Protein AF-A0AB34JVK7-F1 (afdb_monomer_lite)

Secondary structure (DSSP, 8-state):
------------------------------------------------SHHHHHHHHHHHHHHHHHHHHHHHHHHHHHHHHHHHHHH--PPTTPPPS----GGGEEEEEPPTT-S-GGGGTSTTTTEEEEESS-SS-HHHHHHHHHHHHHHHHTT-----TTTTTS--EEEEGGG-HHHHHHHHHHIIIIIHHHHHHHHSPPTT---S----TTTEEEEEEEEEEEEGGGS-----SB--SSSEEEEEE-S-GGGEEEEEEEEGGGTEEE---TT-EEEEETTS-EEEEEEEEEEEEEEEEEEEETT---HHHHHHHHHHHHHHTT-HHHHHHHHHHHHHH-TT-HHHHHHHHHHHHHTT-HHHHHHHHHHHHHH-TT-HHHHHHHHHHHHHTT-HHHHHHHHHHHHHH-SSTTSHHHHHHHHHHHHHHHHHHHHHHTT--HHHHHHHHHHHHHHHHHHHHHHHH-TT-HHHHHHHHHHHHHSPPPGGGHHHHHHHHHHHHHHHHHHHTSTTS-S------TT------SEEEEEEE-TTSEESSSTTTSEEHHHHHHHHHHTT-SEEEEEE-TTS-HHHH----TTS-TTSTT----HHHHHHHHHHHHHHH--SEEEEEEETHHHHHHHHHHHHHT-SEEEEES------HHHHHHTTPPPPTTHHHHHHHHHHHHHHT-----HHHHHHH--S--EEEEEEEETT-HHHHHHHHHHHHHHHHHHHHHHHHHHHHHHT--------------EEEEEEEETT--TTHHHHHHHHSHHHHHHHHHH--SS--------S-S-S----GGG----

Radius of gyration: 33.95 Å; chains: 1; bounding box: 90×94×90 Å

Foldseek 3Di:
DDDDDDDDDDDDDDDDDDDDDDDDDDDDDDDDDDDDDDDDDDDDDDDPDPVVVVVVVVVVLVVLLVVLVVVLLVVLLVLQVVLCVLQNFDDPPDDAPDADAPVQWDKDFFDPLQLFPLCVQFDSQRIKIKGPDFLDDLVLLVVLVVQLVVCVVVVAADPPPQCVVFPWGKHWLSVRVVSSNVNSVCLRRGVLNVRCNGGADDPPDPDDHGRHSRQKGWSTKMKIKAALLQLRFKTFWDFDPAFKKKKAWSAAPVQFADWAKAFQSVRDGDDDGHNMMMMHTRSTTIMTIGTNHGMTIIMMTGMHGSRDRQSLSSLLVQLVVCVVVVVLVSSLSSLSSSCVVPVLGLSSLLSNLVSCVVVVVLVSSLVSLVSSCVSPVLALSSLQSNLVSCVVVVNLVSSLVSLVSSLVSGPDCPDPSNLSSLQSNLVSLLVVLVVVVVVDDDVVVVVSLVSLLSSLLSLLLNCQVVVPPPVSVVSNVSSCVSPNDDPVSVVVSLVSNLVSNLSVCSNNRQVLPDDDDDDPPPPDQQDAEAEEEEFEEELQQFFFDHVVQGHHPVNVVVLLVLLVGPYYHYHYDNSRPCLFQNDFDSPDDSPDLPRRGGNVNSLVVVLVVCVRRNYPFYEYEGAACRLQSQLLSCLVSQGAEYEYQLYQQDLQPVVCVVVVADDDPCNVVSVVVCVCCVVSVGDRDGLLRSQLPRWDHAYEYEYEFEPVPVRSVVSLVSNQVSQVVNVVVVVVVVVVVVVVPDDDDDDDPPDGHGYHYDYDYHYPDHSRVCSVCVVVVVNSVVSSVSRDDPDDDDDPPDPDDDDPDDPDPPPDPDD

InterPro domains:
  IPR006620 Prolyl 4-hydroxylase, alpha subunit [SM00702] (126-304)
  IPR011990 Tetratricopeptide-like helical domain superfamily [G3DSA:1.25.40.10] (304-495)
  IPR011990 Tetratricopeptide-like helical domain superfamily [SSF48452] (311-436)
  IPR019734 Tetratricopeptide repeat [SM00028] (312-345)
  IPR019734 Tetratricopeptide repeat [SM00028] (346-379)
  IPR019734 Tetratricopeptide repeat [SM00028] (380-413)
  IPR029058 Alpha/Beta hydrolase fold [G3DSA:3.40.50.1820] (550-773)
  IPR029058 Alpha/Beta hydrolase fold [SSF53474] (578-681)

Sequence (815 aa):
MNRCCLAMQFLGLRMLFLSPLTQASFLPGLDRGLALTRTTPSSVGSTRPAHAVASAAVESIAHSVTQQKQVNEEMHTREVARGWERFGRVRPGMSSRRSFADGDFESQAATRGCAGPDEAVLRDGHRIHASLAPVISAAECAAVVAEARVAMESGKTSTFTYTAASRISEVHVSQLPRARRWLSERLGDTFWPLLESRFGEREGSSGGKVVNSSELAVYDALIIKYDASRGGTRQPTHRDAALISMNIALNSADEYSDGGTYFQPMAKVLTLDQGHCLCHASGMRHAGYPITSGERWVLVIFALAQGAVQHARRCGERGVESRQKGELAAAKAAFLAGIASSPTDHELHHGLASVLTMEGDFPKARASLRTACSLYPYCPKPHNGLGALLLESSRPRAALRAYERAIALSVDPDDDDGWDAAVNSALCALMLAERDASRNAGPARTRWQQQMAQARARIWLALVSVPSDRRLHALLARTQAVSPLEPTELPEIRKVIKEAVVRQRLRLGSAMVRSWDASIDRGSSPKAGGTLVIAFAGADAALGAQVKNGVPSHEFVRACRKAGVERAIFVRDVMRSWYLRGIGRPDVPADVSDAGGSFEEMVELLRAEVRRARPDRLVTIGSSMGGYAAVRAGIALGADHVVAFAPQVVIDPRAREALQLPEMPFTPFLEGLQAFGEIEQFELLGLLDVVRTASGYNTVVEVHVGSKDVSDVREAMLLQEAVQELVVAREDQESLAVHCGQRSDVQTVTRQGGVTCSVVVHDERDHNLVVDMRDSGELHDLLCRVASSRHGTSDAKDADSLPDKFLGFHDCPDF

pLDDT: mean 73.85, std 22.38, range [18.73, 98.69]

Organism: Prymnesium parvum (NCBI:txid97485)

Structure (mmCIF, N/CA/C/O backbone):
data_AF-A0AB34JVK7-F1
#
_entry.id   AF-A0AB34JVK7-F1
#
loop_
_atom_site.group_PDB
_atom_site.id
_atom_site.type_symbol
_atom_site.label_atom_id
_atom_site.label_alt_id
_atom_site.label_comp_id
_atom_site.label_asym_id
_atom_site.label_entity_id
_atom_site.label_seq_id
_atom_site.pdbx_PDB_ins_code
_atom_site.Cartn_x
_atom_site.Cartn_y
_atom_site.Cartn_z
_atom_site.occupancy
_atom_site.B_iso_or_equiv
_atom_site.auth_seq_id
_atom_site.auth_comp_id
_atom_site.auth_asym_id
_atom_site.auth_atom_id
_atom_site.pdbx_PDB_model_num
ATOM 1 N N . MET A 1 1 ? 4.930 35.888 29.725 1.00 26.28 1 MET A N 1
ATOM 2 C CA . MET A 1 1 ? 4.705 37.227 30.313 1.00 26.28 1 MET A CA 1
ATOM 3 C C . MET A 1 1 ? 4.697 38.278 29.207 1.00 26.28 1 MET A C 1
ATOM 5 O O . MET A 1 1 ? 5.665 38.362 28.474 1.00 26.28 1 MET A O 1
ATOM 9 N N . ASN A 1 2 ? 3.577 39.001 29.101 1.00 22.25 2 ASN A N 1
ATOM 10 C CA . ASN A 1 2 ? 3.349 40.362 28.583 1.00 22.25 2 ASN A CA 1
ATOM 11 C C . ASN A 1 2 ? 3.942 40.865 27.243 1.00 22.25 2 ASN A C 1
ATOM 13 O O . ASN A 1 2 ? 5.115 41.184 27.140 1.00 22.25 2 ASN A O 1
ATOM 17 N N . ARG A 1 3 ? 3.010 41.059 26.288 1.00 23.64 3 ARG A N 1
ATOM 18 C CA . ARG A 1 3 ? 2.652 42.300 25.549 1.00 23.64 3 ARG A CA 1
ATOM 19 C C . ARG A 1 3 ? 3.752 43.310 25.164 1.00 23.64 3 ARG A C 1
ATOM 21 O O . ARG A 1 3 ? 4.353 43.903 26.045 1.00 23.64 3 ARG A O 1
ATOM 28 N N . CYS A 1 4 ? 3.781 43.654 23.868 1.00 22.75 4 CYS A N 1
ATOM 29 C CA . CYS A 1 4 ? 3.793 45.023 23.292 1.00 22.75 4 CYS A CA 1
ATOM 30 C C . CYS A 1 4 ? 3.565 44.895 21.761 1.00 22.75 4 CYS A C 1
ATOM 32 O O . CYS A 1 4 ? 4.393 44.307 21.080 1.00 22.75 4 CYS A O 1
ATOM 34 N N . CYS A 1 5 ? 2.361 45.089 21.205 1.00 23.69 5 CYS A N 1
ATOM 35 C CA . CYS A 1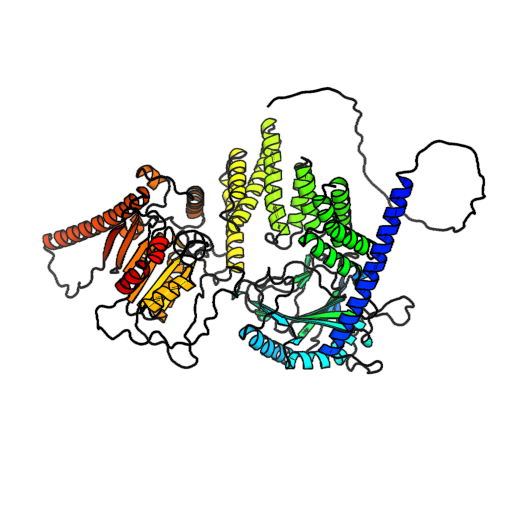 5 ? 1.648 46.335 20.845 1.00 23.69 5 CYS A CA 1
ATOM 36 C C . CYS A 1 5 ? 2.237 47.156 19.668 1.00 23.69 5 CYS A C 1
ATOM 38 O O . CYS A 1 5 ? 3.264 47.799 19.817 1.00 23.69 5 CYS A O 1
ATOM 40 N N . LEU A 1 6 ? 1.468 47.158 18.561 1.00 23.38 6 LEU A N 1
ATOM 41 C CA . LEU A 1 6 ? 1.053 48.270 17.671 1.00 23.38 6 LEU A CA 1
ATOM 42 C C . LEU A 1 6 ? 2.064 49.308 17.126 1.00 23.38 6 LEU A C 1
ATOM 44 O O . LEU A 1 6 ? 2.609 50.088 17.893 1.00 23.38 6 LEU A O 1
ATOM 48 N N . ALA A 1 7 ? 2.059 49.491 15.791 1.00 20.80 7 ALA A N 1
ATOM 49 C CA . ALA A 1 7 ? 1.825 50.777 15.086 1.00 20.80 7 ALA A CA 1
ATOM 50 C C . ALA A 1 7 ? 1.705 50.545 13.553 1.00 20.80 7 ALA A C 1
ATOM 52 O O . ALA A 1 7 ? 2.587 49.928 12.972 1.00 20.80 7 ALA A O 1
ATOM 53 N N . MET A 1 8 ? 0.527 50.809 12.951 1.00 21.88 8 MET A N 1
ATOM 54 C CA . MET A 1 8 ? 0.223 51.848 11.924 1.00 21.88 8 MET A CA 1
ATOM 55 C C . MET A 1 8 ? 0.967 51.745 10.569 1.00 21.88 8 MET A C 1
ATOM 57 O O . MET A 1 8 ? 2.147 51.458 10.546 1.00 21.88 8 MET A O 1
ATOM 61 N N . GLN A 1 9 ? 0.430 52.055 9.382 1.00 22.97 9 GLN A N 1
ATOM 62 C CA . GLN A 1 9 ? -0.888 52.411 8.830 1.00 22.97 9 GLN A CA 1
ATOM 63 C C . GLN A 1 9 ? -0.731 52.409 7.278 1.00 22.97 9 GLN A C 1
ATOM 65 O O . GLN A 1 9 ? 0.356 52.648 6.767 1.00 22.97 9 GLN A O 1
ATOM 70 N N . PHE A 1 10 ? -1.832 52.130 6.570 1.00 20.92 10 PHE A N 1
ATOM 71 C CA . PHE A 1 10 ? -2.264 52.556 5.220 1.00 20.92 10 PHE A CA 1
ATOM 72 C C . PHE A 1 10 ? -1.277 53.059 4.139 1.00 20.92 10 PHE A C 1
ATOM 74 O O . PHE A 1 10 ? -0.663 54.104 4.289 1.00 20.92 10 PHE A O 1
ATOM 81 N N . LEU A 1 11 ? -1.395 52.478 2.934 1.00 21.31 11 LEU A N 1
ATOM 82 C CA . LEU A 1 11 ? -1.846 53.200 1.727 1.00 21.31 11 LEU A CA 1
ATOM 83 C C . LEU A 1 11 ? -2.419 52.197 0.702 1.00 21.31 11 LEU A C 1
ATOM 85 O O . LEU A 1 11 ? -1.789 51.191 0.385 1.00 21.31 11 LEU A O 1
ATOM 89 N N . GLY A 1 12 ? -3.643 52.439 0.228 1.00 20.45 12 GLY A N 1
ATOM 90 C CA . GLY A 1 12 ? -4.310 51.612 -0.782 1.00 20.45 12 GLY A CA 1
ATOM 91 C C . GLY A 1 12 ? -4.032 52.070 -2.212 1.00 20.45 12 GLY A C 1
ATOM 92 O O . GLY A 1 12 ? -3.603 53.197 -2.417 1.00 20.45 12 GLY A O 1
ATOM 93 N N . LEU A 1 13 ? -4.366 51.227 -3.193 1.00 21.22 13 LEU A N 1
ATOM 94 C CA . LEU A 1 13 ? -5.111 51.642 -4.383 1.00 21.22 13 LEU A CA 1
ATOM 95 C C . LEU A 1 13 ? -5.689 50.428 -5.139 1.00 21.22 13 LEU A C 1
ATOM 97 O O . LEU A 1 13 ? -5.320 49.281 -4.914 1.00 21.22 13 LEU A O 1
ATOM 101 N N . ARG A 1 14 ? -6.685 50.752 -5.963 1.00 21.50 14 ARG A N 1
ATOM 102 C CA . ARG A 1 14 ? -7.808 49.975 -6.502 1.00 21.50 14 ARG A CA 1
ATOM 103 C C . ARG A 1 14 ? -7.499 48.857 -7.512 1.00 21.50 14 ARG A C 1
ATOM 105 O O . ARG A 1 14 ? -6.500 48.867 -8.216 1.00 21.50 14 ARG A O 1
ATOM 112 N N . MET A 1 15 ? -8.501 47.974 -7.596 1.00 20.69 15 MET A N 1
ATOM 113 C CA . MET A 1 15 ? -8.848 47.009 -8.649 1.00 20.69 15 MET A CA 1
ATOM 114 C C . MET A 1 15 ? -8.643 47.500 -10.091 1.00 20.69 15 MET A C 1
ATOM 116 O O . MET A 1 15 ? -8.883 48.673 -10.356 1.00 20.69 15 MET A O 1
ATOM 120 N N . LEU A 1 16 ? -8.439 46.552 -11.018 1.00 20.22 16 LEU A N 1
ATOM 121 C CA . LEU A 1 16 ? -9.275 46.381 -12.220 1.00 20.22 16 LEU A CA 1
ATOM 122 C C . LEU A 1 16 ? -9.134 44.952 -12.789 1.00 20.22 16 LEU A C 1
ATOM 124 O O . LEU A 1 16 ? -8.040 44.401 -12.875 1.00 20.22 16 LEU A O 1
ATOM 128 N N . PHE A 1 17 ? -10.280 44.355 -13.123 1.00 20.62 17 PHE A N 1
ATOM 129 C CA . PHE A 1 17 ? -10.451 43.101 -13.865 1.00 20.62 17 PHE A CA 1
ATOM 130 C C . PHE A 1 17 ? -10.111 43.294 -15.352 1.00 20.62 17 PHE A C 1
ATOM 132 O O . PHE A 1 17 ? -10.395 44.367 -15.874 1.00 20.62 17 PHE A O 1
ATOM 139 N N . LEU A 1 18 ? -9.624 42.240 -16.028 1.00 20.22 18 LEU A N 1
ATOM 140 C CA . LEU A 1 18 ? -10.077 41.770 -17.356 1.00 20.22 18 LEU A CA 1
ATOM 141 C C . LEU A 1 18 ? -9.295 40.506 -17.795 1.00 20.22 18 LEU A C 1
ATOM 143 O O . LEU A 1 18 ? -8.083 40.409 -17.639 1.00 20.22 18 LEU A O 1
ATOM 147 N N . SER A 1 19 ? -10.026 39.541 -18.347 1.00 18.73 19 SER A N 1
ATOM 148 C CA . SER A 1 19 ? -9.593 38.366 -19.132 1.00 18.73 19 SER A CA 1
ATOM 149 C C . SER A 1 19 ? -10.043 38.559 -20.600 1.00 18.73 19 SER A C 1
ATOM 151 O O . SER A 1 19 ? -10.837 39.474 -20.816 1.00 18.73 19 SER A O 1
ATOM 153 N N . PRO A 1 20 ? -9.869 37.602 -21.541 1.00 43.62 20 PRO A N 1
ATOM 154 C CA . PRO A 1 20 ? -8.702 36.847 -22.045 1.00 43.62 20 PRO A CA 1
ATOM 155 C C . PRO A 1 20 ? -8.534 37.041 -23.598 1.00 43.62 20 PRO A C 1
ATOM 157 O O . PRO A 1 20 ? -9.161 37.943 -24.138 1.00 43.62 20 PRO A O 1
ATOM 160 N N . LEU A 1 21 ? -7.781 36.155 -24.301 1.00 21.20 21 LEU A N 1
ATOM 161 C CA . LEU A 1 21 ? -7.511 36.041 -25.778 1.00 21.20 21 LEU A CA 1
ATOM 162 C C . LEU A 1 21 ? -6.196 36.740 -26.229 1.00 21.20 21 LEU A C 1
ATOM 164 O O . LEU A 1 21 ? -5.878 37.796 -25.707 1.00 21.20 21 LEU A O 1
ATOM 168 N N . THR A 1 22 ? -5.322 36.253 -27.129 1.00 23.25 22 THR A N 1
ATOM 169 C CA . THR A 1 22 ? -5.383 35.261 -28.231 1.00 23.25 22 THR A CA 1
ATOM 170 C C . THR A 1 22 ? -3.950 34.853 -28.673 1.00 23.25 22 THR A C 1
ATOM 172 O O . THR A 1 22 ? -2.970 35.461 -28.257 1.00 23.25 22 THR A O 1
ATOM 175 N N . GLN A 1 23 ? -3.858 33.818 -29.516 1.00 22.56 23 GLN A N 1
ATOM 176 C CA . GLN A 1 23 ? -2.679 33.160 -30.118 1.00 22.56 23 GLN A CA 1
ATOM 177 C C . GLN A 1 23 ? -1.817 34.023 -31.080 1.00 22.56 23 GLN A C 1
ATOM 179 O O . GLN A 1 23 ? -2.354 34.929 -31.708 1.00 22.56 23 GLN A O 1
ATOM 184 N N . ALA A 1 24 ? -0.542 33.619 -31.284 1.00 23.55 24 ALA A N 1
ATOM 185 C CA . ALA A 1 24 ? 0.126 33.313 -32.581 1.00 23.55 24 ALA A CA 1
ATOM 186 C C . ALA A 1 24 ? 1.600 33.803 -32.736 1.00 23.55 24 ALA A C 1
ATOM 188 O O . ALA A 1 24 ? 1.883 34.991 -32.681 1.00 23.55 24 ALA A O 1
ATOM 189 N N . SER A 1 25 ? 2.495 32.825 -32.962 1.00 22.22 25 SER A N 1
ATOM 190 C CA . SER A 1 25 ? 3.603 32.707 -33.948 1.00 22.22 25 SER A CA 1
ATOM 191 C C . SER A 1 25 ? 4.521 33.895 -34.325 1.00 22.22 25 SER A C 1
ATOM 193 O O . SER A 1 25 ? 4.029 34.894 -34.823 1.00 22.22 25 SER A O 1
ATOM 195 N N . PHE A 1 26 ? 5.858 33.708 -34.253 1.00 21.27 26 PHE A N 1
ATOM 196 C CA . PHE A 1 26 ? 6.851 33.738 -35.372 1.00 21.27 26 PHE A CA 1
ATOM 197 C C . PHE A 1 26 ? 8.331 33.767 -34.864 1.00 21.27 26 PHE A C 1
ATOM 199 O O . PHE A 1 26 ? 8.669 34.493 -33.936 1.00 21.27 26 PHE A O 1
ATOM 206 N N . LEU A 1 27 ? 9.198 32.948 -35.485 1.00 22.86 27 LEU A N 1
ATOM 207 C CA . LEU A 1 27 ? 10.691 32.876 -35.443 1.00 22.86 27 LEU A CA 1
ATOM 208 C C . LEU A 1 27 ? 11.325 33.908 -36.434 1.00 22.86 27 LEU A C 1
ATOM 210 O O . LEU A 1 27 ? 10.525 34.535 -37.132 1.00 22.86 27 LEU A O 1
ATOM 214 N N . PRO A 1 28 ? 12.667 34.018 -36.702 1.00 35.97 28 PRO A N 1
ATOM 215 C CA . PRO A 1 28 ? 13.917 33.564 -36.026 1.00 35.97 28 PRO A CA 1
ATOM 216 C C . PRO A 1 28 ? 15.108 34.595 -36.004 1.00 35.97 28 PRO A C 1
ATOM 218 O O . PRO A 1 28 ? 15.106 35.586 -36.723 1.00 35.97 28 PRO A O 1
ATOM 221 N N . GLY A 1 29 ? 16.202 34.252 -35.291 1.00 22.52 29 GLY A N 1
ATOM 222 C CA . GLY A 1 29 ? 17.605 34.411 -35.758 1.00 22.52 29 GLY A CA 1
ATOM 223 C C . GLY A 1 29 ? 18.422 35.661 -35.370 1.00 22.52 29 GLY A C 1
ATOM 224 O O . GLY A 1 29 ? 18.070 36.763 -35.765 1.00 22.52 29 GLY A O 1
ATOM 225 N N . LEU A 1 30 ? 19.572 35.470 -34.693 1.00 25.11 30 LEU A N 1
ATOM 226 C CA . LEU A 1 30 ? 20.925 35.886 -35.141 1.00 25.11 30 LEU A CA 1
ATOM 227 C C . LEU A 1 30 ? 21.993 35.746 -34.037 1.00 25.11 30 LEU A C 1
ATOM 229 O O . LEU A 1 30 ? 21.945 36.403 -33.000 1.00 25.11 30 LEU A O 1
ATOM 233 N N . ASP A 1 31 ? 22.999 34.926 -34.343 1.00 25.77 31 ASP A N 1
ATOM 234 C CA . ASP A 1 31 ? 24.363 34.989 -33.814 1.00 25.77 31 ASP A CA 1
ATOM 235 C C . ASP A 1 31 ? 25.004 36.364 -34.060 1.00 25.77 31 ASP A C 1
ATOM 237 O O . ASP A 1 31 ? 24.905 36.899 -35.168 1.00 25.77 31 ASP A O 1
ATOM 241 N N . ARG A 1 32 ? 25.778 36.861 -33.085 1.00 27.30 32 ARG A N 1
ATOM 242 C CA . ARG A 1 32 ? 27.206 37.224 -33.237 1.00 27.30 32 ARG A CA 1
ATOM 243 C C . ARG A 1 32 ? 27.742 37.900 -31.977 1.00 27.30 32 ARG A C 1
ATOM 245 O O . ARG A 1 32 ? 27.144 38.822 -31.430 1.00 27.30 32 ARG A O 1
ATOM 252 N N . GLY A 1 33 ? 28.910 37.427 -31.549 1.00 28.38 33 GLY A N 1
ATOM 253 C CA . GLY A 1 33 ? 29.659 37.968 -30.425 1.00 28.38 33 GLY A CA 1
ATOM 254 C C . GLY A 1 33 ? 30.224 39.362 -30.675 1.00 28.38 33 GLY A C 1
ATOM 255 O O . GLY A 1 33 ? 30.432 39.781 -31.813 1.00 28.38 33 GLY A O 1
ATOM 256 N N . LEU A 1 34 ? 30.534 40.047 -29.577 1.00 25.75 34 LEU A N 1
ATOM 257 C CA . LEU A 1 34 ? 31.360 41.244 -29.569 1.00 25.75 34 LEU A CA 1
ATOM 258 C C . LEU A 1 34 ? 32.301 41.200 -28.365 1.00 25.75 34 LEU A C 1
ATOM 260 O O . LEU A 1 34 ? 31.892 41.047 -27.215 1.00 25.75 34 LEU A O 1
ATOM 264 N N . ALA A 1 35 ? 33.584 41.287 -28.700 1.00 25.38 35 ALA A N 1
ATOM 265 C CA . ALA A 1 35 ? 34.720 41.330 -27.807 1.00 25.38 35 ALA A CA 1
ATOM 266 C C . ALA A 1 35 ? 34.675 42.575 -26.907 1.00 25.38 35 ALA A C 1
ATOM 268 O O . ALA A 1 35 ? 34.489 43.695 -27.380 1.00 25.38 35 ALA A O 1
ATOM 269 N N . LEU A 1 36 ? 34.897 42.370 -25.608 1.00 26.56 36 LEU A N 1
ATOM 270 C CA . LEU A 1 36 ? 35.075 43.438 -24.630 1.00 26.56 36 LEU A CA 1
ATOM 271 C C . LEU A 1 36 ? 36.510 43.970 -24.702 1.00 26.56 36 LEU A C 1
ATOM 273 O O . LEU A 1 36 ? 37.472 43.280 -24.361 1.00 26.56 36 LEU A O 1
ATOM 277 N N . THR A 1 37 ? 36.645 45.218 -25.138 1.00 26.02 37 THR A N 1
ATOM 278 C CA . THR A 1 37 ? 37.883 45.994 -25.069 1.00 26.02 37 THR A CA 1
ATOM 279 C C . THR A 1 37 ? 38.216 46.375 -23.627 1.00 26.02 37 THR A C 1
ATOM 281 O O . THR A 1 37 ? 37.371 46.861 -22.878 1.00 26.02 37 THR A O 1
ATOM 284 N N . ARG A 1 38 ? 39.488 46.166 -23.266 1.00 30.97 38 ARG A N 1
ATOM 285 C CA . ARG A 1 38 ? 40.137 46.571 -22.012 1.00 30.97 38 ARG A CA 1
ATOM 286 C C . ARG A 1 38 ? 40.083 48.086 -21.797 1.00 30.97 38 ARG A C 1
ATOM 288 O O . ARG A 1 38 ? 40.629 48.830 -22.605 1.00 30.97 38 ARG A O 1
ATOM 295 N N . THR A 1 39 ? 39.616 48.498 -20.622 1.00 25.22 39 THR A N 1
ATOM 296 C CA . THR A 1 39 ? 40.005 49.762 -19.978 1.00 25.22 39 THR A CA 1
ATOM 297 C C . THR A 1 39 ? 40.128 49.561 -18.467 1.00 25.22 39 THR A C 1
ATOM 299 O O . THR A 1 39 ? 39.211 49.057 -17.825 1.00 25.22 39 THR A O 1
ATOM 302 N N . THR A 1 40 ? 41.259 49.978 -17.902 1.00 26.98 40 THR A N 1
ATOM 303 C CA . THR A 1 40 ? 41.560 50.128 -16.462 1.00 26.98 40 THR A CA 1
ATOM 304 C C . THR A 1 40 ? 42.559 51.288 -16.313 1.00 26.98 40 THR A C 1
ATOM 306 O O . THR A 1 40 ? 43.300 51.498 -17.277 1.00 26.98 40 THR A O 1
ATOM 309 N N . PRO A 1 41 ? 42.775 51.900 -15.125 1.00 53.59 41 PRO A N 1
ATOM 310 C CA . PRO A 1 41 ? 41.914 51.997 -13.930 1.00 53.59 41 PRO A CA 1
ATOM 311 C C . PRO A 1 41 ? 41.950 53.369 -13.194 1.00 53.59 41 PRO A C 1
ATOM 313 O O . PRO A 1 41 ? 42.916 54.117 -13.284 1.00 53.59 41 PRO A O 1
ATOM 316 N N . SER A 1 42 ? 40.953 53.612 -12.335 1.00 25.81 42 SER A N 1
ATOM 317 C CA . SER A 1 42 ? 41.022 54.324 -11.032 1.00 25.81 42 SER A CA 1
ATOM 318 C C . SER A 1 42 ? 39.606 54.305 -10.416 1.00 25.81 42 SER A C 1
ATOM 320 O O . SER A 1 42 ? 38.637 54.252 -11.160 1.00 25.81 42 SER A O 1
ATOM 322 N N . SER A 1 43 ? 39.304 54.314 -9.118 1.00 31.11 43 SER A N 1
ATOM 323 C CA . SER A 1 43 ? 39.983 54.011 -7.858 1.00 31.11 43 SER A CA 1
ATOM 324 C C . SER A 1 43 ? 38.869 53.860 -6.797 1.00 31.11 43 SER A C 1
ATOM 326 O O . SER A 1 43 ? 38.038 54.751 -6.681 1.00 31.11 43 SER A O 1
ATOM 328 N N . VAL A 1 44 ? 38.903 52.753 -6.041 1.00 33.69 44 VAL A N 1
ATOM 329 C CA . VAL A 1 44 ? 38.398 52.523 -4.661 1.00 33.69 44 VAL A CA 1
ATOM 330 C C . VAL A 1 44 ? 36.891 52.668 -4.356 1.00 33.69 44 VAL A C 1
ATOM 332 O O . VAL A 1 44 ? 36.317 53.746 -4.423 1.00 33.69 44 VAL A O 1
ATOM 335 N N . GLY A 1 45 ? 36.287 51.574 -3.858 1.00 27.75 45 GLY A N 1
ATOM 336 C CA . GLY A 1 45 ? 34.956 51.592 -3.230 1.00 27.75 45 GLY A CA 1
ATOM 337 C C . GLY A 1 45 ? 34.312 50.221 -2.959 1.00 27.75 45 GLY A C 1
ATOM 338 O O . GLY A 1 45 ? 33.199 49.975 -3.398 1.00 27.75 45 GLY A O 1
ATOM 339 N N . SER A 1 46 ? 35.033 49.310 -2.295 1.00 40.94 46 SER A N 1
ATOM 340 C CA . SER A 1 46 ? 34.537 48.170 -1.488 1.00 40.94 46 SER A CA 1
ATOM 341 C C . SER A 1 46 ? 33.068 47.698 -1.668 1.00 40.94 46 SER A C 1
ATOM 343 O O . SER A 1 46 ? 32.190 48.074 -0.895 1.00 40.94 46 SER A O 1
ATOM 345 N N . THR A 1 47 ? 32.830 46.741 -2.575 1.00 38.59 47 THR A N 1
ATOM 346 C CA . THR A 1 47 ? 31.701 45.778 -2.521 1.00 38.59 47 THR A CA 1
ATOM 347 C C . THR A 1 47 ? 32.135 44.413 -3.090 1.00 38.59 47 THR A C 1
ATOM 349 O O . THR A 1 47 ? 31.727 43.990 -4.167 1.00 38.59 47 THR A O 1
ATOM 352 N N . ARG A 1 48 ? 33.030 43.695 -2.394 1.00 47.94 48 ARG A N 1
ATOM 353 C CA . ARG A 1 48 ? 33.476 42.337 -2.789 1.00 47.94 48 ARG A CA 1
ATOM 354 C C . ARG A 1 48 ? 33.475 41.307 -1.641 1.00 47.94 48 ARG A C 1
ATOM 356 O O . ARG A 1 48 ? 34.528 40.787 -1.294 1.00 47.94 48 ARG A O 1
ATOM 363 N N . PRO A 1 49 ? 32.299 40.959 -1.087 1.00 40.31 49 PRO A N 1
ATOM 364 C CA . PRO A 1 49 ? 32.125 39.603 -0.541 1.00 40.31 49 PRO A CA 1
ATOM 365 C C . PRO A 1 49 ? 31.105 38.771 -1.335 1.00 40.31 49 PRO A C 1
ATOM 367 O O . PRO A 1 49 ? 31.340 37.599 -1.603 1.00 40.31 49 PRO A O 1
ATOM 370 N N . ALA A 1 50 ? 29.997 39.370 -1.786 1.00 37.47 50 ALA A N 1
ATOM 371 C CA . ALA A 1 50 ? 28.863 38.618 -2.335 1.00 37.47 50 ALA A CA 1
ATOM 372 C C . ALA A 1 50 ? 29.143 37.958 -3.701 1.00 37.47 50 ALA A C 1
ATOM 374 O O . ALA A 1 50 ? 28.751 36.815 -3.922 1.00 37.47 50 ALA A O 1
ATOM 375 N N . HIS A 1 51 ? 29.868 38.635 -4.601 1.00 41.59 51 HIS A N 1
ATOM 376 C CA . HIS A 1 51 ? 30.184 38.089 -5.930 1.00 41.59 51 HIS A CA 1
ATOM 377 C C . HIS A 1 51 ? 31.212 36.946 -5.898 1.00 41.59 51 HIS A C 1
ATOM 379 O O . HIS A 1 51 ? 31.085 35.998 -6.667 1.00 41.59 51 HIS A O 1
ATOM 385 N N . ALA A 1 52 ? 32.203 37.004 -5.002 1.00 41.91 52 ALA A N 1
ATOM 386 C CA . ALA A 1 52 ? 33.205 35.944 -4.863 1.00 41.91 52 ALA A CA 1
ATOM 387 C C . ALA A 1 52 ? 32.606 34.676 -4.228 1.00 41.91 52 ALA A C 1
ATOM 389 O O . ALA A 1 52 ? 32.870 33.571 -4.696 1.00 41.91 52 ALA A O 1
ATOM 390 N N . VAL A 1 53 ? 31.734 34.836 -3.224 1.00 46.72 53 VAL A N 1
ATOM 391 C CA . VAL A 1 53 ? 31.019 33.717 -2.585 1.00 46.72 53 VAL A CA 1
ATOM 392 C C . VAL A 1 53 ? 30.031 33.058 -3.555 1.00 46.72 53 VAL A C 1
ATOM 394 O O . VAL A 1 53 ? 29.942 31.834 -3.594 1.00 46.72 53 VAL A O 1
ATOM 397 N N . ALA A 1 54 ? 29.339 33.842 -4.392 1.00 45.94 54 ALA A N 1
ATOM 398 C CA . ALA A 1 54 ? 28.462 33.303 -5.432 1.00 45.94 54 ALA A CA 1
ATOM 399 C C . ALA A 1 54 ? 29.236 32.514 -6.509 1.00 45.94 54 ALA A C 1
ATOM 401 O O . ALA A 1 54 ? 28.785 31.443 -6.904 1.00 45.94 54 ALA A O 1
ATOM 402 N N . SER A 1 55 ? 30.414 32.992 -6.938 1.00 52.72 55 SER A N 1
ATOM 403 C CA . SER A 1 55 ? 31.275 32.282 -7.903 1.00 52.72 55 SER A CA 1
ATOM 404 C C . SER A 1 55 ? 31.787 30.951 -7.345 1.00 52.72 55 SER A C 1
ATOM 406 O O . SER A 1 55 ? 31.659 29.918 -7.997 1.00 52.72 55 SER A O 1
ATOM 408 N N . ALA A 1 56 ? 32.279 30.948 -6.101 1.00 56.25 56 ALA A N 1
ATOM 409 C CA . ALA A 1 56 ? 32.777 29.740 -5.443 1.00 56.25 56 ALA A CA 1
ATOM 410 C C . ALA A 1 56 ? 31.667 28.699 -5.196 1.00 56.25 56 ALA A C 1
ATOM 412 O O . ALA A 1 56 ? 31.889 27.497 -5.343 1.00 56.25 56 ALA A O 1
ATOM 413 N N . ALA A 1 57 ? 30.449 29.144 -4.865 1.00 58.75 57 ALA A N 1
ATOM 414 C CA . ALA A 1 57 ? 29.297 28.256 -4.705 1.00 58.75 57 ALA A CA 1
ATOM 415 C C . ALA A 1 57 ? 28.871 27.606 -6.034 1.00 58.75 57 ALA A C 1
ATOM 417 O O . ALA A 1 57 ? 28.543 26.421 -6.062 1.00 58.75 57 ALA A O 1
ATOM 418 N N . VAL A 1 58 ? 28.907 28.355 -7.142 1.00 65.25 58 VAL A N 1
ATOM 419 C CA . VAL A 1 58 ? 28.603 27.830 -8.485 1.00 65.25 58 VAL A CA 1
ATOM 420 C C . VAL A 1 58 ? 29.655 26.810 -8.931 1.00 65.25 58 VAL A C 1
ATOM 422 O O . VAL A 1 58 ? 29.292 25.740 -9.419 1.00 65.25 58 VAL A O 1
ATOM 425 N N . GLU A 1 59 ? 30.940 27.090 -8.705 1.00 69.06 59 GLU A N 1
ATOM 426 C CA . GLU A 1 59 ? 32.037 26.158 -9.002 1.00 69.06 59 GLU A CA 1
ATOM 427 C C . GLU A 1 59 ? 31.947 24.874 -8.161 1.00 69.06 59 GLU A C 1
ATOM 429 O O . GLU A 1 59 ? 32.098 23.772 -8.691 1.00 69.06 59 GLU A O 1
ATOM 434 N N . SER A 1 60 ? 31.607 24.991 -6.874 1.00 72.38 60 SER A N 1
ATOM 435 C CA . SER A 1 60 ? 31.398 23.845 -5.981 1.00 72.38 60 SER A CA 1
ATOM 436 C C . SER A 1 60 ? 30.233 22.951 -6.432 1.00 72.38 60 SER A C 1
ATOM 438 O O . SER A 1 60 ? 30.363 21.723 -6.451 1.00 72.38 60 SER A O 1
ATOM 440 N N . ILE A 1 61 ? 29.116 23.543 -6.873 1.00 69.44 61 ILE A N 1
ATOM 441 C CA . ILE A 1 61 ? 27.968 22.796 -7.411 1.00 69.44 61 ILE A CA 1
ATOM 442 C C . ILE A 1 61 ? 28.341 22.100 -8.725 1.00 69.44 61 ILE A C 1
ATOM 444 O O . ILE A 1 61 ? 28.042 20.919 -8.889 1.00 69.44 61 ILE A O 1
ATOM 448 N N . ALA A 1 62 ? 29.023 22.789 -9.646 1.00 75.56 62 ALA A N 1
ATOM 449 C CA . ALA A 1 62 ? 29.463 22.205 -10.915 1.00 75.56 62 ALA A CA 1
ATOM 450 C C . ALA A 1 62 ? 30.424 21.021 -10.709 1.00 75.56 62 ALA A C 1
ATOM 452 O O . ALA A 1 62 ? 30.309 19.992 -11.386 1.00 75.56 62 ALA A O 1
ATOM 453 N N . HIS A 1 63 ? 31.325 21.130 -9.729 1.00 78.56 63 HIS A N 1
ATOM 454 C CA . HIS A 1 63 ? 32.213 20.040 -9.341 1.00 78.56 63 HIS A CA 1
ATOM 455 C C . HIS A 1 63 ? 31.426 18.849 -8.771 1.00 78.56 63 HIS A C 1
ATOM 457 O O . HIS A 1 63 ? 31.615 17.718 -9.218 1.00 78.56 63 HIS A O 1
ATOM 463 N N . SER A 1 64 ? 30.470 19.103 -7.868 1.00 78.31 64 SER A N 1
ATOM 464 C CA . SER A 1 64 ? 29.604 18.061 -7.297 1.00 78.31 64 SER A CA 1
ATOM 465 C C . SER A 1 64 ? 28.761 17.346 -8.360 1.00 78.31 64 SER A C 1
ATOM 467 O O . SER A 1 64 ? 28.653 16.121 -8.340 1.00 78.31 64 SER A O 1
ATOM 469 N N . VAL A 1 65 ? 28.205 18.082 -9.330 1.00 84.81 65 VAL A N 1
ATOM 470 C CA . VAL A 1 65 ? 27.443 17.508 -10.454 1.00 84.81 65 VAL A CA 1
ATOM 471 C C . VAL A 1 65 ? 28.324 16.568 -11.276 1.00 84.81 65 VAL A C 1
ATOM 473 O O . VAL A 1 65 ? 27.913 15.450 -11.586 1.00 84.81 65 VAL A O 1
ATOM 476 N N . THR A 1 66 ? 29.539 17.004 -11.610 1.00 87.38 66 THR A N 1
ATOM 477 C CA . THR A 1 66 ? 30.491 16.214 -12.404 1.00 87.38 66 THR A CA 1
ATOM 478 C C . THR A 1 66 ? 30.888 14.931 -11.675 1.00 87.38 66 THR A C 1
ATOM 480 O O . THR A 1 66 ? 30.774 13.843 -12.239 1.00 87.38 66 THR A O 1
ATOM 483 N N . GLN A 1 67 ? 31.247 15.035 -10.394 1.00 88.19 67 GLN A N 1
ATOM 484 C CA . GLN A 1 67 ? 31.584 13.885 -9.553 1.00 88.19 67 GLN A CA 1
ATOM 485 C C . GLN A 1 67 ? 30.420 12.887 -9.465 1.00 88.19 67 GLN A C 1
ATOM 487 O O . GLN A 1 67 ? 30.596 11.681 -9.630 1.00 88.19 67 GLN A O 1
ATOM 492 N N . GLN A 1 68 ? 29.202 13.383 -9.246 1.00 87.94 68 GLN A N 1
ATOM 493 C CA . GLN A 1 68 ? 28.015 12.540 -9.159 1.00 87.94 68 GLN A CA 1
ATOM 494 C C . GLN A 1 68 ? 27.686 11.824 -10.468 1.00 87.94 68 GLN A C 1
ATOM 496 O O . GLN A 1 68 ? 27.192 10.696 -10.412 1.00 87.94 68 GLN A O 1
ATOM 501 N N . LYS A 1 69 ? 27.949 12.449 -11.623 1.00 90.00 69 LYS A N 1
ATOM 502 C CA . LYS A 1 69 ? 27.790 11.805 -12.931 1.00 90.00 69 LYS A CA 1
ATOM 503 C C . LYS A 1 69 ? 28.774 10.657 -13.117 1.00 90.00 69 LYS A C 1
ATOM 505 O O . LYS A 1 69 ? 28.325 9.568 -13.458 1.00 90.00 69 LYS A O 1
ATOM 510 N N . GLN A 1 70 ? 30.046 10.866 -12.788 1.00 91.81 70 GLN A N 1
ATOM 511 C CA . GLN A 1 70 ? 31.065 9.818 -12.862 1.00 91.81 70 GLN A CA 1
ATOM 512 C C . GLN A 1 70 ? 30.700 8.609 -11.985 1.00 91.81 70 GLN A C 1
ATOM 514 O O . GLN A 1 70 ? 30.703 7.472 -12.451 1.00 91.81 70 GLN A O 1
ATOM 519 N N . VAL A 1 71 ? 30.279 8.847 -10.737 1.00 92.31 71 VAL A N 1
ATOM 520 C CA . VAL A 1 71 ? 29.822 7.768 -9.840 1.00 92.31 71 VAL A CA 1
ATOM 521 C C . VAL A 1 71 ? 28.633 7.003 -10.439 1.00 92.31 71 VAL A C 1
ATOM 523 O O . VAL A 1 71 ? 28.571 5.777 -10.345 1.00 92.31 71 VAL A O 1
ATOM 526 N N . ASN A 1 72 ? 27.693 7.708 -11.076 1.00 93.62 72 ASN A N 1
ATOM 527 C CA . ASN A 1 72 ? 26.537 7.080 -11.715 1.00 93.62 72 ASN A CA 1
ATOM 528 C C . ASN A 1 72 ? 26.939 6.225 -12.927 1.00 93.62 72 ASN A C 1
ATOM 530 O O . ASN A 1 72 ? 26.367 5.155 -13.111 1.00 93.62 72 ASN A O 1
ATOM 534 N N . GLU A 1 73 ? 27.906 6.667 -13.733 1.00 94.19 73 GLU A N 1
ATOM 535 C CA . GLU A 1 73 ? 28.436 5.918 -14.884 1.00 94.19 73 GLU A CA 1
ATOM 536 C C . GLU A 1 73 ? 29.143 4.629 -14.452 1.00 94.19 73 GLU A C 1
ATOM 538 O O . GLU A 1 73 ? 28.896 3.556 -15.011 1.00 94.19 73 GLU A O 1
ATOM 543 N N . GLU A 1 74 ? 29.974 4.700 -13.410 1.00 94.75 74 GLU A N 1
ATOM 544 C CA . GLU A 1 74 ? 30.661 3.531 -12.855 1.00 94.75 74 GLU A CA 1
ATOM 545 C C . GLU A 1 74 ? 29.683 2.518 -12.248 1.00 94.75 74 GLU A C 1
ATOM 547 O O . GLU A 1 74 ? 29.861 1.305 -12.395 1.00 94.75 74 GLU A O 1
ATOM 552 N N . MET A 1 75 ? 28.652 3.001 -11.548 1.00 93.06 75 MET A N 1
ATOM 553 C CA . MET A 1 75 ? 27.591 2.160 -10.994 1.00 93.06 75 MET A CA 1
ATOM 554 C C . MET A 1 75 ? 26.782 1.498 -12.112 1.00 93.06 75 MET A C 1
ATOM 556 O O . MET A 1 75 ? 26.612 0.282 -12.102 1.00 93.06 75 MET A O 1
ATOM 560 N N . HIS A 1 76 ? 26.363 2.276 -13.112 1.00 94.44 76 HIS A N 1
ATOM 561 C CA . HIS A 1 76 ? 25.611 1.782 -14.261 1.00 94.44 76 HIS A CA 1
ATOM 562 C C . HIS A 1 76 ? 26.379 0.698 -15.024 1.00 94.44 76 HIS A C 1
ATOM 564 O O . HIS A 1 76 ? 25.832 -0.361 -15.323 1.00 94.44 76 HIS A O 1
ATOM 570 N N . THR A 1 77 ? 27.675 0.912 -15.262 1.00 95.56 77 THR A N 1
ATOM 571 C CA . THR A 1 77 ? 28.541 -0.074 -15.923 1.00 95.56 77 THR A CA 1
ATOM 572 C C . THR A 1 77 ? 28.570 -1.401 -15.157 1.00 95.56 77 THR A C 1
ATOM 574 O O . THR A 1 77 ? 28.473 -2.472 -15.757 1.00 95.56 77 THR A O 1
ATOM 577 N N . ARG A 1 78 ? 28.647 -1.347 -13.819 1.00 96.12 78 ARG A N 1
ATOM 578 C CA . ARG A 1 78 ? 28.608 -2.540 -12.957 1.00 96.12 78 ARG A CA 1
ATOM 579 C C . ARG A 1 78 ? 27.248 -3.239 -12.983 1.00 96.12 78 ARG A C 1
ATOM 581 O O . ARG A 1 78 ? 27.206 -4.467 -12.991 1.00 96.12 78 ARG A O 1
ATOM 588 N N . GLU A 1 79 ? 26.152 -2.487 -12.992 1.00 95.19 79 GLU A N 1
ATOM 589 C CA . GLU A 1 79 ? 24.788 -3.028 -13.064 1.00 95.19 79 GLU A CA 1
ATOM 590 C C . GLU A 1 79 ? 24.532 -3.743 -14.394 1.00 95.19 79 GLU A C 1
ATOM 592 O O . GLU A 1 79 ? 24.052 -4.875 -14.394 1.00 95.19 79 GLU A O 1
ATOM 597 N N . VAL A 1 80 ? 24.930 -3.133 -15.514 1.00 95.50 80 VAL A N 1
ATOM 598 C CA . VAL A 1 80 ? 24.833 -3.734 -16.853 1.00 95.50 80 VAL A CA 1
ATOM 599 C C . VAL A 1 80 ? 25.653 -5.024 -16.931 1.00 95.50 80 VAL A C 1
ATOM 601 O O . VAL A 1 80 ? 25.131 -6.063 -17.337 1.00 95.50 80 VAL A O 1
ATOM 604 N N . ALA A 1 81 ? 26.910 -4.995 -16.472 1.00 96.38 81 ALA A N 1
ATOM 605 C CA . ALA A 1 81 ? 27.770 -6.178 -16.452 1.00 96.38 81 ALA A CA 1
ATOM 606 C C . ALA A 1 81 ? 27.173 -7.315 -15.604 1.00 96.38 81 ALA A C 1
ATOM 608 O O . ALA A 1 81 ? 27.153 -8.468 -16.036 1.00 96.38 81 ALA A O 1
ATOM 609 N N . ARG A 1 82 ? 26.621 -6.987 -14.430 1.00 96.25 82 ARG A N 1
ATOM 610 C CA . ARG A 1 82 ? 25.943 -7.946 -13.546 1.00 96.25 82 ARG A CA 1
ATOM 611 C C . ARG A 1 82 ? 24.683 -8.530 -14.186 1.00 96.25 82 ARG A C 1
ATOM 613 O O . ARG A 1 82 ? 24.419 -9.720 -14.026 1.00 96.25 82 ARG A O 1
ATOM 620 N N . GLY A 1 83 ? 23.908 -7.718 -14.903 1.00 95.88 83 GLY A N 1
ATOM 621 C CA . GLY A 1 83 ? 22.743 -8.182 -15.656 1.00 95.88 83 GLY A CA 1
ATOM 622 C C . GLY A 1 83 ? 23.126 -9.232 -16.698 1.00 95.88 83 GLY A C 1
ATOM 623 O O . GLY A 1 83 ? 22.530 -10.310 -16.745 1.00 95.88 83 GLY A O 1
ATOM 624 N N . TRP A 1 84 ? 24.185 -8.967 -17.466 1.00 95.81 84 TRP A N 1
ATOM 625 C CA . TRP A 1 84 ? 24.727 -9.915 -18.444 1.00 95.81 84 TRP A CA 1
ATOM 626 C C . TRP A 1 84 ? 25.307 -11.182 -17.820 1.00 95.81 84 TRP A C 1
ATOM 628 O O . TRP A 1 84 ? 25.128 -12.264 -18.371 1.00 95.81 84 TRP A O 1
ATOM 638 N N . GLU A 1 85 ? 25.976 -11.082 -16.675 1.00 95.44 85 GLU A N 1
ATOM 639 C CA . GLU A 1 85 ? 26.472 -12.253 -15.947 1.00 95.44 85 GLU A CA 1
ATOM 640 C C . GLU A 1 85 ? 25.316 -13.147 -15.465 1.00 95.44 85 GLU A C 1
ATOM 642 O O . GLU A 1 85 ? 25.356 -14.370 -15.604 1.00 95.44 85 GLU A O 1
ATOM 647 N N . ARG A 1 86 ? 24.251 -12.540 -14.926 1.00 94.88 86 ARG A N 1
ATOM 648 C CA . ARG A 1 86 ? 23.116 -13.265 -14.335 1.00 94.88 86 ARG A CA 1
ATOM 649 C C . ARG A 1 86 ? 22.177 -13.881 -15.366 1.00 94.88 86 ARG A C 1
ATOM 651 O O . ARG A 1 86 ? 21.688 -14.991 -15.135 1.00 94.88 86 ARG A O 1
ATOM 658 N N . PHE A 1 87 ? 21.902 -13.170 -16.456 1.00 95.12 87 PHE A N 1
ATOM 659 C CA 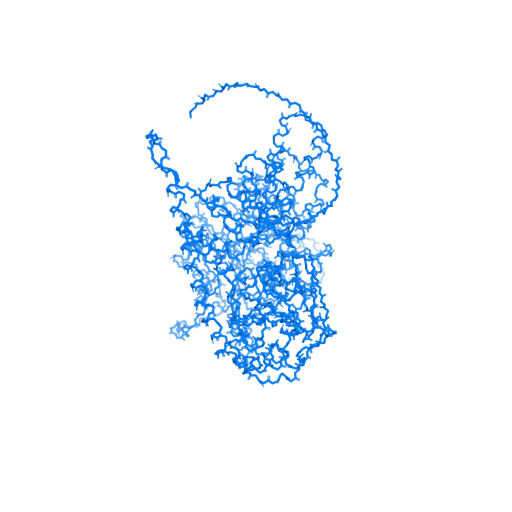. PHE A 1 87 ? 20.858 -13.523 -17.425 1.00 95.12 87 PHE A CA 1
ATOM 660 C C . PHE A 1 87 ? 21.379 -13.715 -18.852 1.00 95.12 87 PHE A C 1
ATOM 662 O O . PHE A 1 87 ? 20.600 -14.013 -19.752 1.00 95.12 87 PHE A O 1
ATOM 669 N N . GLY A 1 88 ? 22.688 -13.607 -19.071 1.00 91.31 88 GLY A N 1
ATOM 670 C CA . GLY A 1 88 ? 23.301 -13.732 -20.389 1.00 91.31 88 GLY A CA 1
ATOM 671 C C . GLY A 1 88 ? 23.295 -12.425 -21.185 1.00 91.31 88 GLY A C 1
ATOM 672 O O . GLY A 1 88 ? 22.530 -11.496 -20.926 1.00 91.31 88 GLY A O 1
ATOM 673 N N . ARG A 1 89 ? 24.183 -12.362 -22.182 1.00 89.06 89 ARG A N 1
ATOM 674 C CA . ARG A 1 89 ? 24.305 -11.248 -23.130 1.00 89.06 89 ARG A CA 1
ATOM 675 C C . ARG A 1 89 ? 24.003 -11.735 -24.540 1.00 89.06 89 ARG A C 1
ATOM 677 O O . ARG A 1 89 ? 24.569 -12.737 -24.977 1.00 89.06 89 ARG A O 1
ATOM 684 N N . VAL A 1 90 ? 23.181 -10.988 -25.272 1.00 78.25 90 VAL A N 1
ATOM 685 C CA . VAL A 1 90 ? 22.962 -11.228 -26.704 1.00 78.25 90 VAL A CA 1
ATOM 686 C C . VAL A 1 90 ? 24.206 -10.796 -27.475 1.00 78.25 90 VAL A C 1
ATOM 688 O O . VAL A 1 90 ? 24.690 -9.674 -27.318 1.00 78.25 90 VAL A O 1
ATOM 691 N N . ARG A 1 91 ? 24.765 -11.701 -28.286 1.00 71.56 91 ARG A N 1
ATOM 692 C CA . ARG A 1 91 ? 25.947 -11.393 -29.098 1.00 71.56 91 ARG A CA 1
ATOM 693 C C . ARG A 1 91 ? 25.553 -10.510 -30.290 1.00 71.56 91 ARG A C 1
ATOM 695 O O . ARG A 1 91 ? 24.553 -10.815 -30.941 1.00 71.56 91 ARG A O 1
ATOM 702 N N . PRO A 1 92 ? 26.346 -9.475 -30.624 1.00 62.81 92 PRO A N 1
ATOM 703 C CA . PRO A 1 92 ? 26.149 -8.708 -31.851 1.00 62.81 92 PRO A CA 1
ATOM 704 C C . PRO A 1 92 ? 26.125 -9.637 -33.076 1.00 62.81 92 PRO A C 1
ATOM 706 O O . PRO A 1 92 ? 26.994 -10.499 -33.206 1.00 62.81 92 PRO A O 1
ATOM 709 N N . GLY A 1 93 ? 25.133 -9.479 -33.956 1.00 54.41 93 GLY A N 1
ATOM 710 C CA . GLY A 1 93 ? 25.025 -10.236 -35.211 1.00 54.41 93 GLY A CA 1
ATOM 711 C C . GLY A 1 93 ? 24.247 -11.559 -35.155 1.00 54.41 93 GLY A C 1
ATOM 712 O O . GLY A 1 93 ? 24.101 -12.201 -36.192 1.00 54.41 93 GLY A O 1
ATOM 713 N N . MET A 1 94 ? 23.705 -11.975 -34.002 1.00 58.94 94 MET A N 1
ATOM 714 C CA . MET A 1 94 ? 22.653 -13.004 -33.994 1.00 58.94 94 MET A CA 1
ATOM 715 C C . MET A 1 94 ? 21.342 -12.377 -34.480 1.00 58.94 94 MET A C 1
ATOM 717 O O . MET A 1 94 ? 20.846 -11.441 -33.857 1.00 58.94 94 MET A O 1
ATOM 721 N N . SER A 1 95 ? 20.775 -12.874 -35.585 1.00 53.19 95 SER A N 1
ATOM 722 C CA . SER A 1 95 ? 19.436 -12.455 -36.014 1.00 53.19 95 SER A CA 1
ATOM 723 C C . SER A 1 95 ? 18.406 -12.947 -35.001 1.00 53.19 95 SER A C 1
ATOM 725 O O . SER A 1 95 ? 18.403 -14.140 -34.673 1.00 53.19 95 SER A O 1
ATOM 727 N N . SER A 1 96 ? 17.512 -12.071 -34.537 1.00 61.25 96 SER A N 1
ATOM 728 C CA . SER A 1 96 ? 16.381 -12.527 -33.732 1.00 61.25 96 SER A CA 1
ATOM 729 C C . SER A 1 96 ? 15.541 -13.516 -34.540 1.00 61.25 96 SER A C 1
ATOM 731 O O . SER A 1 96 ? 15.362 -13.374 -35.750 1.00 61.25 96 SER A O 1
ATOM 733 N N . ARG A 1 97 ? 15.013 -14.544 -33.874 1.00 64.38 97 ARG A N 1
ATOM 734 C CA . ARG A 1 97 ? 14.070 -15.478 -34.511 1.00 64.38 97 ARG A CA 1
ATOM 735 C C . ARG A 1 97 ? 12.677 -14.872 -34.698 1.00 64.38 97 ARG A C 1
ATOM 737 O O . ARG A 1 97 ? 11.887 -15.411 -35.465 1.00 64.38 97 ARG A O 1
ATOM 744 N N . ARG A 1 98 ? 12.372 -13.782 -33.985 1.00 80.50 98 ARG A N 1
ATOM 745 C CA . ARG A 1 98 ? 11.067 -13.115 -33.970 1.00 80.50 98 ARG A CA 1
ATOM 746 C C . ARG A 1 98 ? 11.238 -11.623 -34.251 1.00 80.50 98 ARG A C 1
ATOM 748 O O . ARG A 1 98 ? 12.041 -10.957 -33.596 1.00 80.50 98 ARG A O 1
ATOM 755 N N . SER A 1 99 ? 10.482 -11.119 -35.219 1.00 84.38 99 SER A N 1
ATOM 756 C CA . SER A 1 99 ? 10.352 -9.694 -35.531 1.00 84.38 99 SER A CA 1
ATOM 757 C C . SER A 1 99 ? 9.006 -9.175 -35.036 1.00 84.38 99 SER A C 1
ATOM 759 O O . SER A 1 99 ? 8.036 -9.930 -35.002 1.00 84.38 99 SER A O 1
ATOM 761 N N . PHE A 1 100 ? 8.950 -7.891 -34.696 1.00 90.12 100 PHE A N 1
ATOM 762 C CA . PHE A 1 100 ? 7.753 -7.224 -34.195 1.00 90.12 100 PHE A CA 1
ATOM 763 C C . PHE A 1 100 ? 7.482 -5.960 -35.013 1.00 90.12 100 PHE A C 1
ATOM 765 O O . PHE A 1 100 ? 8.392 -5.160 -35.237 1.00 90.12 100 PHE A O 1
ATOM 772 N N . ALA A 1 101 ? 6.240 -5.788 -35.454 1.00 90.19 101 ALA A N 1
ATOM 773 C CA . ALA A 1 101 ? 5.763 -4.648 -36.223 1.00 90.19 101 ALA A CA 1
ATOM 774 C C . ALA A 1 101 ? 4.835 -3.747 -35.390 1.00 90.19 101 ALA A C 1
ATOM 776 O O . ALA A 1 101 ? 4.386 -4.088 -34.294 1.00 90.19 101 ALA A O 1
ATOM 777 N N . ASP A 1 102 ? 4.503 -2.566 -35.917 1.00 86.19 102 ASP A N 1
ATOM 778 C CA . ASP A 1 102 ? 3.564 -1.642 -35.263 1.00 86.19 102 ASP A CA 1
ATOM 779 C C . ASP A 1 102 ? 2.178 -2.267 -35.054 1.00 86.19 102 ASP A C 1
ATOM 781 O O . ASP A 1 102 ? 1.580 -2.072 -34.000 1.00 86.19 102 ASP A O 1
ATOM 785 N N . GLY A 1 103 ? 1.721 -3.090 -36.004 1.00 91.69 103 GLY A N 1
ATOM 786 C CA . GLY A 1 103 ? 0.437 -3.792 -35.937 1.00 91.69 103 GLY A CA 1
ATOM 787 C C . GLY A 1 103 ? 0.349 -4.911 -34.895 1.00 91.69 103 GLY A C 1
ATOM 788 O O . GLY A 1 103 ? -0.746 -5.404 -34.667 1.00 91.69 103 GLY A O 1
ATOM 789 N N . ASP A 1 104 ? 1.452 -5.293 -34.243 1.00 94.94 104 ASP A N 1
ATOM 790 C CA . ASP A 1 104 ? 1.450 -6.330 -33.199 1.00 94.94 104 ASP A CA 1
ATOM 791 C C . ASP A 1 104 ? 1.084 -5.776 -31.808 1.00 94.94 104 ASP A C 1
ATOM 793 O O . ASP A 1 104 ? 1.049 -6.527 -30.829 1.00 94.94 104 ASP A O 1
ATOM 797 N N . PHE A 1 105 ? 0.853 -4.459 -31.692 1.00 96.69 105 PHE A N 1
ATOM 798 C CA . PHE A 1 105 ? 0.671 -3.778 -30.411 1.00 96.69 105 PHE A CA 1
ATOM 799 C C . PHE A 1 105 ? -0.472 -2.771 -30.429 1.00 96.69 105 PHE A C 1
ATOM 801 O O . PHE A 1 105 ? -0.593 -1.942 -31.330 1.00 96.69 105 PHE A O 1
ATOM 808 N N . GLU A 1 106 ? -1.217 -2.731 -29.330 1.00 96.25 106 GLU A N 1
ATOM 809 C CA . GLU A 1 106 ? -2.036 -1.584 -28.977 1.00 96.25 106 GLU A CA 1
ATOM 810 C C . GLU A 1 106 ? -1.175 -0.576 -28.206 1.00 96.25 106 GLU A C 1
ATOM 812 O O . GLU A 1 106 ? -0.624 -0.877 -27.147 1.00 96.25 106 GLU A O 1
ATOM 817 N N . SER A 1 107 ? -1.030 0.635 -28.746 1.00 95.06 107 SER A N 1
ATOM 818 C CA . SER A 1 107 ? -0.147 1.655 -28.172 1.00 95.06 107 SER A CA 1
ATOM 819 C C . SER A 1 107 ? -0.927 2.882 -27.721 1.00 95.06 107 SER A C 1
ATOM 821 O O . SER A 1 107 ? -1.441 3.630 -28.555 1.00 95.06 107 SER A O 1
ATOM 823 N N . GLN A 1 108 ? -0.933 3.161 -26.422 1.00 94.69 108 GLN A N 1
ATOM 824 C CA . GLN A 1 108 ? -1.635 4.304 -25.834 1.00 94.69 108 GLN A CA 1
ATOM 825 C C . GLN A 1 108 ? -0.631 5.383 -25.413 1.00 94.69 108 GLN A C 1
ATOM 827 O O . GLN A 1 108 ? 0.430 5.078 -24.875 1.00 94.69 108 GLN A O 1
ATOM 832 N N . ALA A 1 109 ? -0.934 6.650 -25.695 1.00 92.25 109 ALA A N 1
ATOM 833 C CA . ALA A 1 109 ? -0.075 7.769 -25.318 1.00 92.25 109 ALA A CA 1
ATOM 834 C C . ALA A 1 109 ? -0.460 8.301 -23.932 1.00 92.25 109 ALA A C 1
ATOM 836 O O . ALA A 1 109 ? -1.615 8.662 -23.704 1.00 92.25 109 ALA A O 1
ATOM 837 N N . ALA A 1 110 ? 0.518 8.398 -23.036 1.00 89.75 110 ALA A N 1
ATOM 838 C CA . ALA A 1 110 ? 0.419 9.217 -21.839 1.00 89.75 110 ALA A CA 1
ATOM 839 C C . ALA A 1 110 ? 0.695 10.693 -22.180 1.00 89.75 110 ALA A C 1
ATOM 841 O O . ALA A 1 110 ? 1.233 11.029 -23.241 1.00 89.75 110 ALA A O 1
ATOM 842 N N . THR A 1 111 ? 0.344 11.594 -21.261 1.00 88.75 111 THR A N 1
ATOM 843 C CA . THR A 1 111 ? 0.691 13.016 -21.369 1.00 88.75 111 THR A CA 1
ATOM 844 C C . THR A 1 111 ? 2.209 13.176 -21.502 1.00 88.75 111 THR A C 1
ATOM 846 O O . THR A 1 111 ? 2.963 12.680 -20.667 1.00 88.75 111 THR A O 1
ATOM 849 N N . ARG A 1 112 ? 2.675 13.877 -22.543 1.00 88.44 112 ARG A N 1
ATOM 850 C CA . ARG A 1 112 ? 4.111 14.149 -22.739 1.00 88.44 112 ARG A CA 1
ATOM 851 C C . ARG A 1 112 ? 4.707 14.894 -21.541 1.00 88.44 112 ARG A C 1
ATOM 853 O O . ARG A 1 112 ? 4.051 15.746 -20.945 1.00 88.44 112 ARG A O 1
ATOM 860 N N . GLY A 1 113 ? 5.948 14.569 -21.203 1.00 86.56 113 GLY A N 1
ATOM 861 C CA . GLY A 1 113 ? 6.658 15.010 -20.003 1.00 86.56 113 GLY A CA 1
ATOM 862 C C . GLY A 1 113 ? 6.329 14.201 -18.742 1.00 86.56 113 GLY A C 1
ATOM 863 O O . GLY A 1 113 ? 6.934 14.435 -17.696 1.00 86.56 113 GLY A O 1
ATOM 864 N N . CYS A 1 114 ? 5.389 13.251 -18.807 1.00 88.19 114 CYS A N 1
ATOM 865 C CA . CYS A 1 114 ? 4.945 12.474 -17.648 1.00 88.19 114 CYS A CA 1
ATOM 866 C C . CYS A 1 114 ? 5.575 11.074 -17.556 1.00 88.19 114 CYS A C 1
ATOM 868 O O . CYS A 1 114 ? 5.271 10.347 -16.606 1.00 88.19 114 CYS A O 1
ATOM 870 N N . ALA A 1 115 ? 6.469 10.696 -18.476 1.00 87.69 115 ALA A N 1
ATOM 871 C CA . ALA A 1 115 ? 7.215 9.436 -18.396 1.00 87.69 115 ALA A CA 1
ATOM 872 C C . ALA A 1 115 ? 8.608 9.588 -17.750 1.00 87.69 115 ALA A C 1
ATOM 874 O O . ALA A 1 115 ? 9.459 8.708 -17.853 1.00 87.69 115 ALA A O 1
ATOM 875 N N . GLY A 1 116 ? 8.834 10.701 -17.042 1.00 86.62 116 GLY A N 1
ATOM 876 C CA . GLY A 1 116 ? 10.079 10.954 -16.322 1.00 86.62 116 GLY A CA 1
ATOM 877 C C . GLY A 1 116 ? 11.264 11.252 -17.251 1.00 86.62 116 GLY A C 1
ATOM 878 O O . GLY A 1 116 ? 11.067 11.566 -18.425 1.00 86.62 116 GLY A O 1
ATOM 879 N N . PRO A 1 117 ? 12.505 11.203 -16.734 1.00 85.25 117 PRO A N 1
ATOM 880 C CA . PRO A 1 117 ? 13.699 11.509 -17.525 1.00 85.25 117 PRO A CA 1
ATOM 881 C C . PRO A 1 117 ? 13.915 10.534 -18.693 1.00 85.25 117 PRO A C 1
ATOM 883 O O . PRO A 1 117 ? 14.542 10.906 -19.683 1.00 85.25 117 PRO A O 1
ATOM 886 N N . ASP A 1 118 ? 13.371 9.320 -18.600 1.00 85.06 118 ASP A N 1
ATOM 887 C CA . ASP A 1 118 ? 13.511 8.276 -19.620 1.00 85.06 118 ASP A CA 1
ATOM 888 C C . ASP A 1 118 ? 12.740 8.609 -20.907 1.00 85.06 118 ASP A C 1
ATOM 890 O O . ASP A 1 118 ? 13.103 8.139 -21.983 1.00 85.06 118 ASP A O 1
ATOM 894 N N . GLU A 1 119 ? 11.721 9.477 -20.830 1.00 88.19 119 GLU A N 1
ATOM 895 C CA . GLU A 1 119 ? 10.916 9.895 -21.984 1.00 88.19 119 GLU A CA 1
ATOM 896 C C . GLU A 1 119 ? 11.763 10.487 -23.114 1.00 88.19 119 GLU A C 1
ATOM 898 O O . GLU A 1 119 ? 11.494 10.242 -24.286 1.00 88.19 119 GLU A O 1
ATOM 903 N N . ALA A 1 120 ? 12.778 11.276 -22.755 1.00 84.94 120 ALA A N 1
ATOM 904 C CA . ALA A 1 120 ? 13.662 11.933 -23.712 1.00 84.94 120 ALA A CA 1
ATOM 905 C C . ALA A 1 120 ? 14.724 10.984 -24.292 1.00 84.94 120 ALA A C 1
ATOM 907 O O . ALA A 1 120 ? 15.356 11.322 -25.289 1.00 84.94 120 ALA A O 1
ATOM 908 N N . VAL A 1 121 ? 14.939 9.831 -23.653 1.00 85.31 121 VAL A N 1
ATOM 909 C CA . VAL A 1 121 ? 15.928 8.822 -24.058 1.00 85.31 121 VAL A CA 1
ATOM 910 C C . VAL A 1 121 ? 15.302 7.779 -24.982 1.00 85.31 121 VAL A C 1
ATOM 912 O O . VAL A 1 121 ? 15.972 7.249 -25.860 1.00 85.31 121 VAL A O 1
ATOM 915 N N . LEU A 1 122 ? 14.024 7.463 -24.782 1.00 89.62 122 LEU A N 1
ATOM 916 C CA . LEU A 1 122 ? 13.331 6.392 -25.490 1.00 89.62 122 LEU A CA 1
ATOM 917 C C . LEU A 1 122 ? 12.511 6.933 -26.661 1.00 89.62 122 LEU A C 1
ATOM 919 O O . LEU A 1 122 ? 11.760 7.903 -26.515 1.00 89.62 122 LEU A O 1
ATOM 923 N N . ARG A 1 123 ? 12.556 6.245 -27.811 1.00 87.69 123 ARG A N 1
ATOM 924 C CA . ARG A 1 123 ? 11.591 6.516 -28.883 1.00 87.69 123 ARG A CA 1
ATOM 925 C C . ARG A 1 123 ? 10.193 6.250 -28.350 1.00 87.69 123 ARG A C 1
ATOM 927 O O . ARG A 1 123 ? 9.938 5.194 -27.787 1.00 87.69 123 ARG A O 1
ATOM 934 N N . ASP A 1 124 ? 9.299 7.218 -28.530 1.00 85.94 124 ASP A N 1
ATOM 935 C CA . ASP A 1 124 ? 7.935 7.127 -28.017 1.00 85.94 124 ASP A CA 1
ATOM 936 C C . ASP A 1 124 ? 7.874 6.818 -26.509 1.00 85.94 124 ASP A C 1
ATOM 938 O O . ASP A 1 124 ? 6.906 6.234 -26.046 1.00 85.94 124 ASP A O 1
ATOM 942 N N . GLY A 1 125 ? 8.849 7.274 -25.707 1.00 89.88 125 GLY A N 1
ATOM 943 C CA . GLY A 1 125 ? 8.900 6.992 -24.262 1.00 89.88 125 GLY A CA 1
ATOM 944 C C . GLY A 1 125 ? 7.675 7.456 -23.457 1.00 89.88 125 GLY A C 1
ATOM 945 O O . GLY A 1 125 ? 7.434 6.981 -22.353 1.00 89.88 125 GLY A O 1
ATOM 946 N N . HIS A 1 126 ? 6.862 8.348 -24.028 1.00 92.25 126 HIS A N 1
ATOM 947 C CA . HIS A 1 126 ? 5.564 8.773 -23.494 1.00 92.25 126 HIS A CA 1
ATOM 948 C C . HIS A 1 126 ? 4.430 7.769 -23.764 1.00 92.25 126 HIS A C 1
ATOM 950 O O . HIS A 1 126 ? 3.295 8.011 -23.359 1.00 92.25 126 HIS A O 1
ATOM 956 N N . ARG A 1 127 ? 4.683 6.678 -24.488 1.00 94.81 127 ARG A N 1
ATOM 957 C CA . ARG A 1 127 ? 3.689 5.669 -24.857 1.00 94.81 127 ARG A CA 1
ATOM 958 C C . ARG A 1 127 ? 3.865 4.398 -24.039 1.00 94.81 127 ARG A C 1
ATOM 960 O O . ARG A 1 127 ? 4.954 4.053 -23.586 1.00 94.81 127 ARG A O 1
ATOM 967 N N . ILE A 1 128 ? 2.750 3.702 -23.886 1.00 96.88 128 ILE A N 1
ATOM 968 C CA . ILE A 1 128 ? 2.656 2.372 -23.303 1.00 96.88 128 ILE A CA 1
ATOM 969 C C . ILE A 1 128 ? 2.225 1.435 -24.424 1.00 96.88 128 ILE A C 1
ATOM 971 O O . ILE A 1 128 ? 1.296 1.757 -25.171 1.00 96.88 128 ILE A O 1
ATOM 975 N N . HIS A 1 129 ? 2.888 0.290 -24.542 1.00 97.25 129 HIS A N 1
ATOM 976 C CA . HIS A 1 129 ? 2.646 -0.670 -25.614 1.00 97.25 129 HIS A CA 1
ATOM 977 C C . HIS A 1 129 ? 2.200 -2.005 -25.019 1.00 97.25 129 HIS A C 1
ATOM 979 O O . HIS A 1 129 ? 2.956 -2.619 -24.269 1.00 97.25 129 HIS A O 1
ATOM 985 N N . ALA A 1 130 ? 0.991 -2.449 -25.356 1.00 97.94 130 ALA A N 1
ATOM 986 C CA . ALA A 1 130 ? 0.469 -3.770 -25.021 1.00 97.94 130 ALA A CA 1
ATOM 987 C C . ALA A 1 130 ? 0.518 -4.659 -26.267 1.00 97.94 130 ALA A C 1
ATOM 989 O O . ALA A 1 130 ? 0.106 -4.220 -27.339 1.00 97.94 130 ALA A O 1
ATOM 990 N N . SER A 1 131 ? 1.026 -5.884 -26.161 1.00 98.25 131 SER A N 1
ATOM 991 C CA . SER A 1 131 ? 0.984 -6.831 -27.276 1.00 98.25 131 SER A CA 1
ATOM 992 C C . SER A 1 131 ? -0.460 -7.252 -27.566 1.00 98.25 131 SER A C 1
ATOM 994 O O . SER A 1 131 ? -1.257 -7.398 -26.644 1.00 98.25 131 SER A O 1
ATOM 996 N N . LEU A 1 132 ? -0.796 -7.463 -28.840 1.00 97.31 132 LEU A N 1
ATOM 997 C CA . LEU A 1 132 ? -2.109 -7.972 -29.273 1.00 97.31 132 LEU A CA 1
ATOM 998 C C . LEU A 1 132 ? -2.178 -9.505 -29.319 1.00 97.31 132 LEU A C 1
ATOM 1000 O O . LEU A 1 132 ? -3.247 -10.077 -29.504 1.00 97.31 132 LEU A O 1
ATOM 1004 N N . ALA A 1 133 ? -1.026 -10.159 -29.185 1.00 96.81 133 ALA A N 1
ATOM 1005 C CA . ALA A 1 133 ? -0.885 -11.605 -29.119 1.00 96.81 133 ALA A CA 1
ATOM 1006 C C . ALA A 1 133 ? 0.037 -11.987 -27.948 1.00 96.81 133 ALA A C 1
ATOM 1008 O O . ALA A 1 133 ? 0.881 -11.171 -27.538 1.00 96.81 133 ALA A O 1
ATOM 1009 N N . PRO A 1 134 ? -0.062 -13.224 -27.426 1.00 97.75 134 PRO A N 1
ATOM 1010 C CA . PRO A 1 134 ? 0.824 -13.692 -26.374 1.00 97.75 134 PRO A CA 1
ATOM 1011 C C . PRO A 1 134 ? 2.277 -13.750 -26.869 1.00 97.75 134 PRO A C 1
ATOM 1013 O O . PRO A 1 134 ? 2.604 -14.296 -27.933 1.00 97.75 134 PRO A O 1
ATOM 1016 N N . VAL A 1 135 ? 3.182 -13.169 -26.082 1.00 97.12 135 VAL A N 1
ATOM 1017 C CA . VAL A 1 135 ? 4.625 -13.198 -26.356 1.00 97.12 135 VAL A CA 1
ATOM 1018 C C . VAL A 1 135 ? 5.271 -14.478 -25.832 1.00 97.12 135 VAL A C 1
ATOM 1020 O O . VAL A 1 135 ? 6.276 -14.910 -26.394 1.00 97.12 135 VAL A O 1
ATOM 1023 N N . ILE A 1 136 ? 4.658 -15.116 -24.834 1.00 97.31 136 ILE A N 1
ATOM 1024 C CA . ILE A 1 136 ? 5.026 -16.428 -24.288 1.00 97.31 136 ILE A CA 1
ATOM 1025 C C . ILE A 1 136 ? 3.778 -17.312 -24.181 1.00 97.31 136 ILE A C 1
ATOM 1027 O O . ILE A 1 136 ? 2.663 -16.808 -24.077 1.00 97.31 136 ILE A O 1
ATOM 1031 N N . SER A 1 137 ? 3.950 -18.630 -24.234 1.00 97.88 137 SER A N 1
ATOM 1032 C CA . SER A 1 137 ? 2.826 -19.574 -24.193 1.00 97.88 137 SER A CA 1
ATOM 1033 C C . SER A 1 137 ? 2.269 -19.782 -22.779 1.00 97.88 137 SER A C 1
ATOM 1035 O O . SER A 1 137 ? 2.989 -19.656 -21.789 1.00 97.88 137 SER A O 1
ATOM 1037 N N . ALA A 1 138 ? 1.008 -20.214 -22.679 1.00 98.00 138 ALA A N 1
ATOM 1038 C CA . ALA A 1 138 ? 0.380 -20.586 -21.405 1.00 98.00 138 ALA A CA 1
ATOM 1039 C C . ALA A 1 138 ? 1.171 -21.666 -20.637 1.00 98.00 138 ALA A C 1
ATOM 1041 O O . ALA A 1 138 ? 1.277 -21.616 -19.412 1.00 98.00 138 ALA A O 1
ATOM 1042 N N . ALA A 1 139 ? 1.786 -22.615 -21.354 1.00 98.31 139 ALA A N 1
ATOM 1043 C CA . ALA A 1 139 ? 2.624 -23.656 -20.757 1.00 98.31 139 ALA A CA 1
ATOM 1044 C C . ALA A 1 139 ? 3.901 -23.083 -20.116 1.00 98.31 139 ALA A C 1
ATOM 1046 O O . ALA A 1 139 ? 4.304 -23.517 -19.036 1.00 98.31 139 ALA A O 1
ATOM 1047 N N . GLU A 1 140 ? 4.523 -22.088 -20.753 1.00 98.38 140 GLU A N 1
ATOM 1048 C CA . GLU A 1 140 ? 5.669 -21.378 -20.179 1.00 98.38 140 GLU A CA 1
ATOM 1049 C C . GLU A 1 140 ? 5.263 -20.570 -18.951 1.00 98.38 140 GLU A C 1
ATOM 1051 O O . GLU A 1 140 ? 5.942 -20.646 -17.927 1.00 98.38 140 GLU A O 1
ATOM 1056 N N . CYS A 1 141 ? 4.133 -19.861 -19.017 1.00 98.62 141 CYS A N 1
ATOM 1057 C CA . CYS A 1 141 ? 3.595 -19.137 -17.872 1.00 98.62 141 CYS A CA 1
ATOM 1058 C C . CYS A 1 141 ? 3.381 -20.066 -16.667 1.00 98.62 141 CYS A C 1
ATOM 1060 O O . CYS A 1 141 ? 3.865 -19.782 -15.570 1.00 98.62 141 CYS A O 1
ATOM 1062 N N . ALA A 1 142 ? 2.733 -21.216 -16.880 1.00 98.12 142 ALA A N 1
ATOM 1063 C CA . ALA A 1 142 ? 2.481 -22.202 -15.833 1.00 98.12 142 ALA A CA 1
ATOM 1064 C C . ALA A 1 142 ? 3.778 -22.760 -15.220 1.00 98.12 142 ALA A C 1
ATOM 1066 O O . ALA A 1 142 ? 3.868 -22.909 -14.001 1.00 98.12 142 ALA A O 1
ATOM 1067 N N . ALA A 1 143 ? 4.804 -23.031 -16.035 1.00 98.31 143 ALA A N 1
ATOM 1068 C CA . ALA A 1 143 ? 6.107 -23.491 -15.550 1.00 98.31 143 ALA A CA 1
ATOM 1069 C C . ALA A 1 143 ? 6.814 -22.446 -14.670 1.00 98.31 143 ALA A C 1
ATOM 1071 O O . ALA A 1 143 ? 7.373 -22.799 -13.628 1.00 98.31 143 ALA A O 1
ATOM 1072 N N . VAL A 1 144 ? 6.760 -21.169 -15.062 1.00 98.25 144 VAL A N 1
ATOM 1073 C CA . VAL A 1 144 ? 7.328 -20.050 -14.296 1.00 98.25 144 VAL A CA 1
ATOM 1074 C C . VAL A 1 144 ? 6.592 -19.872 -12.962 1.00 98.25 144 VAL A C 1
ATOM 1076 O O . VAL A 1 144 ? 7.235 -19.783 -11.914 1.00 98.25 144 VAL A O 1
ATOM 1079 N N . VAL A 1 145 ? 5.253 -19.901 -12.973 1.00 98.00 145 VAL A N 1
ATOM 1080 C CA . VAL A 1 145 ? 4.422 -19.811 -11.756 1.00 98.00 145 VAL A CA 1
ATOM 1081 C C . VAL A 1 145 ? 4.676 -20.985 -10.814 1.00 98.00 145 VAL A C 1
ATOM 1083 O O . VAL A 1 145 ? 4.796 -20.781 -9.609 1.00 98.00 145 VAL A O 1
ATOM 1086 N N . ALA A 1 146 ? 4.802 -22.208 -11.335 1.00 97.62 146 AL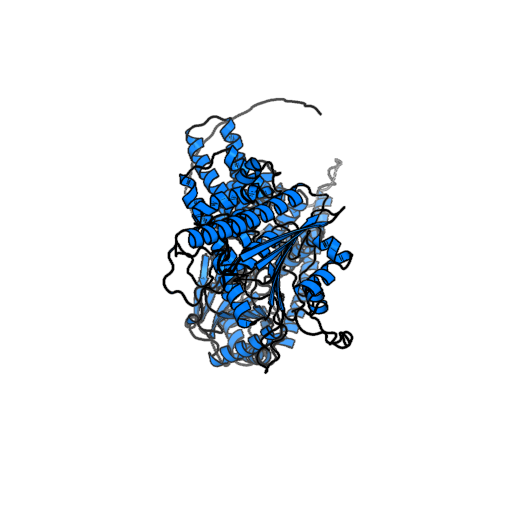A A N 1
ATOM 1087 C CA . ALA A 1 146 ? 5.024 -23.393 -10.512 1.00 97.62 146 ALA A CA 1
ATOM 1088 C C . ALA A 1 146 ? 6.330 -23.313 -9.703 1.00 97.62 146 ALA A C 1
ATOM 1090 O O . ALA A 1 146 ? 6.331 -23.609 -8.509 1.00 97.62 146 ALA A O 1
ATOM 1091 N N . GLU A 1 147 ? 7.439 -22.887 -10.319 1.00 97.75 147 GLU A N 1
ATOM 1092 C CA . GLU A 1 147 ? 8.713 -22.728 -9.603 1.00 97.75 147 GLU A CA 1
ATOM 1093 C C . GLU A 1 147 ? 8.659 -21.571 -8.595 1.00 97.75 147 GLU A C 1
ATOM 1095 O O . GLU A 1 147 ? 9.127 -21.716 -7.463 1.00 97.75 147 GLU A O 1
ATOM 1100 N N . ALA A 1 148 ? 8.048 -20.445 -8.977 1.00 95.44 148 ALA A N 1
ATOM 1101 C CA . ALA A 1 148 ? 7.894 -19.289 -8.101 1.00 95.44 148 ALA A CA 1
ATOM 1102 C C . ALA A 1 148 ? 7.044 -19.608 -6.866 1.00 95.44 148 ALA A C 1
ATOM 1104 O O . ALA A 1 148 ? 7.430 -19.254 -5.754 1.00 95.44 148 ALA A O 1
ATOM 1105 N N . ARG A 1 149 ? 5.931 -20.329 -7.042 1.00 93.81 149 ARG A N 1
ATOM 1106 C CA . ARG A 1 149 ? 5.054 -20.765 -5.950 1.00 93.81 149 ARG A CA 1
ATOM 1107 C C . ARG A 1 149 ? 5.814 -21.612 -4.933 1.00 93.81 149 ARG A C 1
ATOM 1109 O O . ARG A 1 149 ? 5.787 -21.289 -3.752 1.00 93.81 149 ARG A O 1
ATOM 1116 N N . VAL A 1 150 ? 6.570 -22.613 -5.391 1.00 92.00 150 VAL A N 1
ATOM 1117 C CA . VAL A 1 150 ? 7.409 -23.446 -4.510 1.00 92.00 150 VAL A CA 1
ATOM 1118 C C . VAL A 1 150 ? 8.438 -22.598 -3.755 1.00 92.00 150 VAL A C 1
ATOM 1120 O O . VAL A 1 150 ? 8.658 -22.805 -2.562 1.00 92.00 150 VAL A O 1
ATOM 1123 N N . ALA A 1 151 ? 9.068 -21.626 -4.423 1.00 87.69 151 ALA A N 1
ATOM 1124 C CA . ALA A 1 151 ? 10.025 -20.736 -3.774 1.00 87.69 151 ALA A CA 1
ATOM 1125 C C . ALA A 1 151 ? 9.358 -19.877 -2.685 1.00 87.69 151 ALA A C 1
ATOM 1127 O O . ALA A 1 151 ? 9.833 -19.871 -1.547 1.00 87.69 151 ALA A O 1
ATOM 1128 N N . MET A 1 152 ? 8.235 -19.228 -2.994 1.00 85.19 152 MET A N 1
ATOM 1129 C CA . MET A 1 152 ? 7.484 -18.405 -2.040 1.00 85.19 152 MET A CA 1
ATOM 1130 C C . MET A 1 152 ? 6.970 -19.225 -0.848 1.00 85.19 152 MET A C 1
ATOM 1132 O O . MET A 1 152 ? 7.095 -18.791 0.294 1.00 85.19 152 MET A O 1
ATOM 1136 N N . GLU A 1 153 ? 6.458 -20.436 -1.084 1.00 83.19 153 GLU A N 1
ATOM 1137 C CA . GLU A 1 153 ? 6.009 -21.360 -0.029 1.00 83.19 153 GLU A CA 1
ATOM 1138 C C . GLU A 1 153 ? 7.157 -21.819 0.879 1.00 83.19 153 GLU A C 1
ATOM 1140 O O . GLU A 1 153 ? 6.946 -22.089 2.058 1.00 83.19 153 GLU A O 1
ATOM 1145 N N . SER A 1 154 ? 8.387 -21.858 0.359 1.00 78.31 154 SER A N 1
ATOM 1146 C CA . SER A 1 154 ? 9.592 -22.148 1.146 1.00 78.31 154 SER A CA 1
ATOM 1147 C C . SER A 1 154 ? 10.129 -20.949 1.944 1.00 78.31 154 SER A C 1
ATOM 1149 O O . SER A 1 154 ? 11.200 -21.045 2.539 1.00 78.31 154 SER A O 1
ATOM 1151 N N . GLY A 1 155 ? 9.419 -19.815 1.934 1.00 72.81 155 GLY A N 1
ATOM 1152 C CA . GLY A 1 155 ? 9.817 -18.574 2.604 1.00 72.81 155 GLY A CA 1
ATOM 1153 C C . GLY A 1 155 ? 10.797 -17.708 1.806 1.00 72.81 155 GLY A C 1
ATOM 1154 O O . GLY A 1 155 ? 11.224 -16.666 2.298 1.00 72.81 155 GLY A O 1
ATOM 1155 N N . LYS A 1 156 ? 11.148 -18.086 0.566 1.00 70.75 156 LYS A N 1
ATOM 1156 C CA . LYS A 1 156 ? 11.960 -17.231 -0.312 1.00 70.75 156 LYS A CA 1
ATOM 1157 C C . LYS A 1 156 ? 11.086 -16.108 -0.853 1.00 70.75 156 LYS A C 1
ATOM 1159 O O . LYS A 1 156 ? 10.334 -16.304 -1.805 1.00 70.75 156 LYS A O 1
ATOM 1164 N N . THR A 1 157 ? 11.205 -14.942 -0.237 1.00 68.56 157 THR A N 1
ATOM 1165 C CA . THR A 1 157 ? 10.539 -13.711 -0.664 1.00 68.56 157 THR A CA 1
ATOM 1166 C C . THR A 1 157 ? 11.571 -12.628 -0.976 1.00 68.56 157 THR A C 1
ATOM 1168 O O . THR A 1 157 ? 12.710 -12.685 -0.504 1.00 68.56 157 THR A O 1
ATOM 1171 N N . SER A 1 158 ? 11.205 -11.675 -1.832 1.00 61.44 158 SER A N 1
ATOM 1172 C CA . SER A 1 158 ? 11.953 -10.428 -2.008 1.00 61.44 158 SER A CA 1
ATOM 1173 C C . SER A 1 158 ? 11.441 -9.366 -1.033 1.00 61.44 158 SER A C 1
ATOM 1175 O O . SER A 1 158 ? 10.267 -9.358 -0.675 1.00 61.44 158 SER A O 1
ATOM 1177 N N . THR A 1 159 ? 12.336 -8.482 -0.596 1.00 52.84 159 THR A N 1
ATOM 1178 C CA . THR A 1 159 ? 12.021 -7.284 0.196 1.00 52.84 159 THR A CA 1
ATOM 1179 C C . THR A 1 159 ? 12.165 -6.027 -0.668 1.00 52.84 159 THR A C 1
ATOM 1181 O O . THR A 1 159 ? 12.764 -5.043 -0.226 1.00 52.84 159 THR A O 1
ATOM 1184 N N . PHE A 1 160 ? 11.748 -6.078 -1.939 1.00 51.03 160 PHE A N 1
ATOM 1185 C CA . PHE A 1 160 ? 11.978 -4.984 -2.881 1.00 51.03 160 PHE A CA 1
ATOM 1186 C C . PHE A 1 160 ? 11.332 -3.673 -2.392 1.00 51.03 160 PHE A C 1
ATOM 1188 O O . PHE A 1 160 ? 10.327 -3.657 -1.692 1.00 51.03 160 PHE A O 1
ATOM 1195 N N . THR A 1 161 ? 11.929 -2.535 -2.749 1.00 49.44 161 THR A N 1
ATOM 1196 C CA . THR A 1 161 ? 11.810 -1.227 -2.068 1.00 49.44 161 THR A CA 1
ATOM 1197 C C . THR A 1 161 ? 10.385 -0.682 -1.868 1.00 49.44 161 THR A C 1
ATOM 1199 O O . THR A 1 161 ? 10.177 0.187 -1.023 1.00 49.44 161 THR A O 1
ATOM 1202 N N . TYR A 1 162 ? 9.396 -1.174 -2.617 1.00 48.94 162 TYR A N 1
ATOM 1203 C CA . TYR A 1 162 ? 8.000 -0.724 -2.547 1.00 48.94 162 TYR A CA 1
ATOM 1204 C C . TYR A 1 162 ? 7.051 -1.745 -1.900 1.00 48.94 162 TYR A C 1
ATOM 1206 O O . TYR A 1 162 ? 5.883 -1.419 -1.686 1.00 48.94 162 TYR A O 1
ATOM 1214 N N . THR A 1 163 ? 7.531 -2.956 -1.580 1.00 43.34 163 THR A N 1
ATOM 1215 C CA . THR A 1 163 ? 6.704 -4.065 -1.082 1.00 43.34 163 THR A CA 1
ATOM 1216 C C . THR A 1 163 ? 6.617 -4.167 0.429 1.00 43.34 163 THR A C 1
ATOM 1218 O O . THR A 1 163 ? 5.654 -4.738 0.922 1.00 43.34 163 THR A O 1
ATOM 1221 N N . ALA A 1 164 ? 7.493 -3.503 1.186 1.00 39.50 164 ALA A N 1
ATOM 1222 C CA . ALA A 1 164 ? 7.337 -3.411 2.642 1.00 39.50 164 ALA A CA 1
ATOM 1223 C C . ALA A 1 164 ? 5.970 -2.813 3.054 1.00 39.50 164 ALA A C 1
ATOM 1225 O O . ALA A 1 164 ? 5.407 -3.193 4.070 1.00 39.50 164 ALA A O 1
ATOM 1226 N N . ALA A 1 165 ? 5.392 -1.932 2.226 1.00 38.16 165 ALA A N 1
ATOM 1227 C CA . ALA A 1 165 ? 4.061 -1.357 2.446 1.00 38.16 165 ALA A CA 1
ATOM 1228 C C . ALA A 1 165 ? 2.906 -2.183 1.833 1.00 38.16 165 ALA A C 1
ATOM 1230 O O . ALA A 1 165 ? 1.735 -1.898 2.090 1.00 38.16 165 ALA A O 1
ATOM 1231 N N . SER A 1 166 ? 3.197 -3.190 1.001 1.00 49.66 166 SER A N 1
ATOM 1232 C CA . SER A 1 166 ? 2.191 -4.002 0.312 1.00 49.66 166 SER A CA 1
ATOM 1233 C C . SER A 1 166 ? 2.408 -5.488 0.570 1.00 49.66 166 SER A C 1
ATOM 1235 O O . SER A 1 166 ? 3.386 -6.055 0.104 1.00 49.66 166 SER A O 1
ATOM 1237 N N . ARG A 1 167 ? 1.449 -6.143 1.232 1.00 58.09 167 ARG A N 1
ATOM 1238 C CA . ARG A 1 167 ? 1.479 -7.562 1.655 1.00 58.09 167 ARG A CA 1
ATOM 1239 C C . ARG A 1 167 ? 1.442 -8.596 0.504 1.00 58.09 167 ARG A C 1
ATOM 1241 O O . ARG A 1 167 ? 0.874 -9.676 0.653 1.00 58.09 167 ARG A O 1
ATOM 1248 N N . ILE A 1 168 ? 1.961 -8.245 -0.669 1.00 67.06 168 ILE A N 1
ATOM 1249 C CA . ILE A 1 168 ? 2.067 -9.104 -1.851 1.00 67.06 168 ILE A CA 1
ATOM 1250 C C . ILE A 1 168 ? 3.227 -10.090 -1.678 1.00 67.06 168 ILE A C 1
ATOM 1252 O O . ILE A 1 168 ? 4.163 -9.832 -0.926 1.00 67.06 168 ILE A O 1
ATOM 1256 N N . SER A 1 169 ? 3.178 -11.227 -2.373 1.00 81.19 169 SER A N 1
ATOM 1257 C CA . SER A 1 169 ? 4.293 -12.185 -2.381 1.00 81.19 169 SER A CA 1
ATOM 1258 C C . SER A 1 169 ? 5.112 -12.010 -3.654 1.00 81.19 169 SER A C 1
ATOM 1260 O O . SER A 1 169 ? 4.557 -11.995 -4.747 1.00 81.19 169 SER A O 1
ATOM 1262 N N . GLU A 1 170 ? 6.431 -11.897 -3.539 1.00 87.50 170 GLU A N 1
ATOM 1263 C CA . GLU A 1 170 ? 7.317 -11.721 -4.691 1.00 87.50 170 GLU A CA 1
ATOM 1264 C C . GLU A 1 170 ? 8.625 -12.494 -4.538 1.00 87.50 170 GLU A C 1
ATOM 1266 O O . GLU A 1 170 ? 9.081 -12.756 -3.427 1.00 87.50 170 GLU A O 1
ATOM 1271 N N . VAL A 1 171 ? 9.236 -12.871 -5.663 1.00 91.06 171 VAL A N 1
ATOM 1272 C CA . VAL A 1 171 ? 10.526 -13.571 -5.699 1.00 91.06 171 VAL A CA 1
ATOM 1273 C C . VAL A 1 171 ? 11.352 -13.111 -6.898 1.00 91.06 171 VAL A C 1
ATOM 1275 O O . VAL A 1 171 ? 10.826 -12.909 -7.995 1.00 91.06 171 VAL A O 1
ATOM 1278 N N . HIS A 1 172 ? 12.664 -12.969 -6.705 1.00 93.69 172 HIS A N 1
ATOM 1279 C CA . HIS A 1 172 ? 13.574 -12.651 -7.802 1.00 93.69 172 HIS A CA 1
ATOM 1280 C C . HIS A 1 172 ? 13.746 -13.854 -8.725 1.00 93.69 172 HIS A C 1
ATOM 1282 O O . HIS A 1 172 ? 14.140 -14.935 -8.283 1.00 93.69 172 HIS A O 1
ATOM 1288 N N . VAL A 1 173 ? 13.597 -13.646 -10.033 1.00 96.44 173 VAL A N 1
ATOM 1289 C CA . VAL A 1 173 ? 13.859 -14.679 -11.048 1.00 96.44 173 VAL A CA 1
ATOM 1290 C C . VAL A 1 173 ? 15.307 -15.172 -10.968 1.00 96.44 173 VAL A C 1
ATOM 1292 O O . VAL A 1 173 ? 15.575 -16.341 -11.221 1.00 96.44 173 VAL A O 1
ATOM 1295 N N . SER A 1 174 ? 16.253 -14.330 -10.534 1.00 93.81 174 SER A N 1
ATOM 1296 C CA . SER A 1 174 ? 17.651 -14.738 -10.317 1.00 93.81 174 SER A CA 1
ATOM 1297 C C . SER A 1 174 ? 17.821 -15.865 -9.282 1.00 93.81 174 SER A C 1
ATOM 1299 O O . SER A 1 174 ? 18.813 -16.592 -9.337 1.00 93.81 174 SER A O 1
ATOM 1301 N N . GLN A 1 175 ? 16.847 -16.048 -8.384 1.00 92.69 175 GLN A N 1
ATOM 1302 C CA . GLN A 1 175 ? 16.817 -17.099 -7.363 1.00 92.69 175 GLN A CA 1
ATOM 1303 C C . GLN A 1 175 ? 16.069 -18.367 -7.815 1.00 92.69 175 GLN A C 1
ATOM 1305 O O . GLN A 1 175 ? 16.013 -19.340 -7.060 1.00 92.69 175 GLN A O 1
ATOM 1310 N N . LEU A 1 176 ? 15.512 -18.368 -9.030 1.00 96.00 176 LEU A N 1
ATOM 1311 C CA . LEU A 1 176 ? 14.730 -19.457 -9.615 1.00 96.00 176 LEU A CA 1
ATOM 1312 C C . LEU A 1 176 ? 15.522 -20.101 -10.765 1.00 96.00 176 LEU A C 1
ATOM 1314 O O . LEU A 1 176 ? 15.567 -19.548 -11.864 1.00 96.00 176 LEU A O 1
ATOM 1318 N N . PRO A 1 177 ? 16.217 -21.232 -10.550 1.00 96.12 177 PRO A N 1
ATOM 1319 C CA . PRO A 1 177 ? 17.143 -21.776 -11.539 1.00 96.12 177 PRO A CA 1
ATOM 1320 C C . PRO A 1 177 ? 16.525 -22.071 -12.911 1.00 96.12 177 PRO A C 1
ATOM 1322 O O . PRO A 1 177 ? 17.200 -21.851 -13.922 1.00 96.12 177 PRO A O 1
ATOM 1325 N N . ARG A 1 178 ? 15.282 -22.573 -12.969 1.00 97.56 178 ARG A N 1
ATOM 1326 C CA . ARG A 1 178 ? 14.634 -22.911 -14.247 1.00 97.56 178 ARG A CA 1
ATOM 1327 C C . ARG A 1 178 ? 14.116 -21.652 -14.936 1.00 97.56 178 ARG A C 1
ATOM 1329 O O . ARG A 1 178 ? 14.453 -21.441 -16.098 1.00 97.56 178 ARG A O 1
ATOM 1336 N N . ALA A 1 179 ? 13.407 -20.782 -14.220 1.00 97.75 179 ALA A N 1
ATOM 1337 C CA . ALA A 1 179 ? 12.908 -19.514 -14.740 1.00 97.75 179 ALA A CA 1
ATOM 1338 C C . ALA A 1 179 ? 14.048 -18.573 -15.163 1.00 97.75 179 ALA A C 1
ATOM 1340 O O . ALA A 1 179 ? 13.950 -17.935 -16.205 1.00 97.75 179 ALA A O 1
ATOM 1341 N N . ARG A 1 180 ? 15.178 -18.534 -14.440 1.00 97.56 180 ARG A N 1
ATOM 1342 C CA . ARG A 1 180 ? 16.371 -17.763 -14.839 1.00 97.56 180 ARG A CA 1
ATOM 1343 C C . ARG A 1 180 ? 16.945 -18.239 -16.168 1.00 97.56 180 ARG A C 1
ATOM 1345 O O . ARG A 1 180 ? 17.282 -17.414 -17.014 1.00 97.56 180 ARG A O 1
ATOM 1352 N N . ARG A 1 181 ? 17.078 -19.559 -16.345 1.00 96.44 181 ARG A N 1
ATOM 1353 C CA . ARG A 1 181 ? 17.572 -20.149 -17.599 1.00 96.44 181 ARG A CA 1
ATOM 1354 C C . ARG A 1 181 ? 16.609 -19.857 -18.747 1.00 96.44 181 ARG A C 1
ATOM 1356 O O . ARG A 1 181 ? 17.043 -19.365 -19.779 1.00 96.44 181 ARG A O 1
ATOM 1363 N N . TRP A 1 182 ? 15.318 -20.091 -18.527 1.00 96.75 182 TRP A N 1
ATOM 1364 C CA . TRP A 1 182 ? 14.264 -19.787 -19.492 1.00 96.75 182 TRP A CA 1
ATOM 1365 C C . TRP A 1 182 ? 14.269 -18.309 -19.903 1.00 96.75 182 TRP A C 1
ATOM 1367 O O . TRP A 1 182 ? 14.251 -18.000 -21.093 1.00 96.75 182 TRP A O 1
ATOM 1377 N N . LEU A 1 183 ? 14.367 -17.389 -18.937 1.00 96.94 183 LEU A N 1
ATOM 1378 C CA . LEU A 1 183 ? 14.420 -15.959 -19.222 1.00 96.94 183 LEU A CA 1
ATOM 1379 C C . LEU A 1 183 ? 15.642 -15.636 -20.086 1.00 96.94 183 LEU A C 1
ATOM 1381 O O . LEU A 1 183 ? 15.489 -14.977 -21.107 1.00 96.94 183 LEU A O 1
ATOM 1385 N N . SER A 1 184 ? 16.822 -16.160 -19.737 1.00 94.19 184 SER A N 1
ATOM 1386 C CA . SER A 1 184 ? 18.058 -15.980 -20.514 1.00 94.19 184 SER A CA 1
ATOM 1387 C C . SER A 1 184 ? 17.893 -16.356 -21.992 1.00 94.19 184 SER A C 1
ATOM 1389 O O . SER A 1 184 ? 18.325 -15.612 -22.871 1.00 94.19 184 SER A O 1
ATOM 1391 N N . GLU A 1 185 ? 17.205 -17.465 -22.272 1.00 91.81 185 GLU A N 1
ATOM 1392 C CA . GLU A 1 185 ? 16.911 -17.919 -23.636 1.00 91.81 185 GLU A CA 1
ATOM 1393 C C . GLU A 1 185 ? 15.909 -16.990 -24.348 1.00 91.81 185 GLU A C 1
ATOM 1395 O O . GLU A 1 185 ? 16.078 -16.665 -25.525 1.00 91.81 185 GLU A O 1
ATOM 1400 N N . ARG A 1 186 ? 14.884 -16.504 -23.636 1.00 93.69 186 ARG A N 1
ATOM 1401 C CA . ARG A 1 186 ? 13.839 -15.630 -24.196 1.00 93.69 186 ARG A CA 1
ATOM 1402 C C . ARG A 1 186 ? 14.263 -14.178 -24.402 1.00 93.69 186 ARG A C 1
ATOM 1404 O O . ARG A 1 186 ? 13.658 -13.502 -25.238 1.00 93.69 186 ARG A O 1
ATOM 1411 N N . LEU A 1 187 ? 15.287 -13.692 -23.699 1.00 93.44 187 LEU A N 1
ATOM 1412 C CA . LEU A 1 187 ? 15.762 -12.311 -23.838 1.00 93.44 187 LEU A CA 1
ATOM 1413 C C . LEU A 1 187 ? 16.165 -11.993 -25.283 1.00 93.44 187 LEU A C 1
ATOM 1415 O O . LEU A 1 187 ? 15.625 -11.059 -25.867 1.00 93.44 187 LEU A O 1
ATOM 1419 N N . GLY A 1 188 ? 17.052 -12.790 -25.885 1.00 87.12 188 GLY A N 1
ATOM 1420 C CA . GLY A 1 188 ? 17.515 -12.549 -27.258 1.00 87.12 188 GLY A CA 1
ATOM 1421 C C . GLY A 1 188 ? 16.507 -12.922 -28.343 1.00 87.12 188 GLY A C 1
ATOM 1422 O O . GLY A 1 188 ? 16.433 -12.252 -29.370 1.00 87.12 188 GLY A O 1
ATOM 1423 N N . ASP A 1 189 ? 15.704 -13.959 -28.105 1.00 87.94 189 ASP A N 1
ATOM 1424 C CA . ASP A 1 189 ? 14.763 -14.469 -29.105 1.00 87.94 189 ASP A CA 1
ATOM 1425 C C . ASP A 1 189 ? 13.440 -13.687 -29.142 1.00 87.94 189 ASP A C 1
ATOM 1427 O O . ASP A 1 189 ? 12.730 -13.738 -30.146 1.00 87.94 189 ASP A O 1
ATOM 1431 N N . THR A 1 190 ? 13.049 -13.016 -28.051 1.00 92.94 190 THR A N 1
ATOM 1432 C CA . THR A 1 190 ? 11.708 -12.419 -27.912 1.00 92.94 190 THR A CA 1
ATOM 1433 C C . THR A 1 190 ? 11.721 -11.045 -27.246 1.00 92.94 190 THR A C 1
ATOM 1435 O O . THR A 1 190 ? 11.237 -10.092 -27.852 1.00 92.94 190 THR A O 1
ATOM 1438 N N . PHE A 1 191 ? 12.260 -10.903 -26.032 1.00 95.31 191 PHE A N 1
ATOM 1439 C CA . PHE A 1 191 ? 12.046 -9.678 -25.248 1.00 95.31 191 PHE A CA 1
ATOM 1440 C C . PHE A 1 191 ? 12.870 -8.473 -25.726 1.00 95.31 191 PHE A C 1
ATOM 1442 O O . PHE A 1 191 ? 12.329 -7.374 -25.823 1.00 95.31 191 PHE A O 1
ATOM 1449 N N . TRP A 1 192 ? 14.146 -8.646 -26.075 1.00 93.62 192 TRP A N 1
ATOM 1450 C CA . TRP A 1 192 ? 14.975 -7.554 -26.603 1.00 93.62 192 TRP A CA 1
ATOM 1451 C C . TRP A 1 192 ? 14.529 -7.074 -27.987 1.00 93.62 192 TRP A C 1
ATOM 1453 O O . TRP A 1 192 ? 14.338 -5.865 -28.124 1.00 93.62 192 TRP A O 1
ATOM 1463 N N . PRO A 1 193 ? 14.231 -7.959 -28.964 1.00 91.62 193 PRO A N 1
ATOM 1464 C CA . PRO A 1 193 ? 13.647 -7.536 -30.237 1.00 91.62 193 PRO A CA 1
ATOM 1465 C C . PRO A 1 193 ? 12.330 -6.778 -30.057 1.00 91.62 193 PRO A C 1
ATOM 1467 O O . PRO A 1 193 ? 12.077 -5.800 -30.757 1.00 91.62 193 PRO A O 1
ATOM 1470 N N . LEU A 1 194 ? 11.499 -7.196 -29.094 1.00 93.94 194 LEU A N 1
ATOM 1471 C CA . LEU A 1 194 ? 10.271 -6.488 -28.747 1.00 93.94 194 LEU A CA 1
ATOM 1472 C C . LEU A 1 194 ? 10.574 -5.070 -28.252 1.00 93.94 194 LEU A C 1
ATOM 1474 O O . LEU A 1 194 ? 10.018 -4.116 -28.795 1.00 93.94 194 LEU A O 1
ATOM 1478 N N . LEU A 1 195 ? 11.464 -4.909 -27.269 1.00 93.94 195 LEU A N 1
ATOM 1479 C CA . LEU A 1 195 ? 11.801 -3.591 -26.726 1.00 93.94 195 LEU A CA 1
ATOM 1480 C C . LEU A 1 195 ? 12.458 -2.674 -27.760 1.00 93.94 195 LEU A C 1
ATOM 1482 O O . LEU A 1 195 ? 12.075 -1.510 -27.863 1.00 93.94 195 LEU A O 1
ATOM 1486 N N . GLU A 1 196 ? 13.393 -3.193 -28.553 1.00 91.50 196 GLU A N 1
ATOM 1487 C CA . GLU A 1 196 ? 14.021 -2.460 -29.656 1.00 91.50 196 GLU A CA 1
ATOM 1488 C C . GLU A 1 196 ? 12.973 -2.024 -30.690 1.00 91.50 196 GLU A C 1
ATOM 1490 O O . GLU A 1 196 ? 12.953 -0.866 -31.105 1.00 91.50 196 GLU A O 1
ATOM 1495 N N . SER A 1 197 ? 12.006 -2.888 -31.022 1.00 90.88 197 SER A N 1
ATOM 1496 C CA . SER A 1 197 ? 10.930 -2.539 -31.957 1.00 90.88 197 SER A CA 1
ATOM 1497 C C . SER A 1 197 ? 10.014 -1.420 -31.463 1.00 90.88 197 SER A C 1
ATOM 1499 O O . SER A 1 197 ? 9.301 -0.841 -32.285 1.00 90.88 197 SER A O 1
ATOM 1501 N N . ARG A 1 198 ? 9.955 -1.133 -30.153 1.00 92.31 198 ARG A N 1
ATOM 1502 C CA . ARG A 1 198 ? 9.104 -0.082 -29.558 1.00 92.31 198 ARG A CA 1
ATOM 1503 C C . ARG A 1 198 ? 9.901 1.177 -29.233 1.00 92.31 198 ARG A C 1
ATOM 1505 O O . ARG A 1 198 ? 9.517 2.253 -29.692 1.00 92.31 198 ARG A O 1
ATOM 1512 N N . PHE A 1 199 ? 11.040 1.027 -28.566 1.00 91.62 199 PHE A N 1
ATOM 1513 C CA . PHE A 1 199 ? 11.827 2.128 -28.013 1.00 91.62 199 PHE A CA 1
ATOM 1514 C C . PHE A 1 199 ? 13.155 2.404 -28.745 1.00 91.62 199 PHE A C 1
ATOM 1516 O O . PHE A 1 199 ? 13.846 3.361 -28.388 1.00 91.62 199 PHE A O 1
ATOM 1523 N N . GLY A 1 200 ? 13.516 1.596 -29.751 1.00 86.94 200 GLY A N 1
ATOM 1524 C CA . GLY A 1 200 ? 14.723 1.768 -30.572 1.00 86.94 200 GLY A CA 1
ATOM 1525 C C . GLY A 1 200 ? 14.601 2.829 -31.684 1.00 86.94 200 GLY A C 1
ATOM 1526 O O . GLY A 1 200 ? 13.537 3.414 -31.880 1.00 86.94 200 GLY A O 1
ATOM 1527 N N . GLU A 1 201 ? 15.674 3.095 -32.444 1.00 73.31 201 GLU A N 1
ATOM 1528 C CA . GLU A 1 201 ? 15.695 4.085 -33.549 1.00 73.31 201 GLU A CA 1
ATOM 1529 C C . GLU A 1 201 ? 14.736 3.662 -34.672 1.00 73.31 201 GLU A C 1
ATOM 1531 O O . GLU A 1 201 ? 14.386 2.490 -34.816 1.00 73.31 201 GLU A O 1
ATOM 1536 N N . ARG A 1 202 ? 14.289 4.619 -35.492 1.00 61.12 202 ARG A N 1
ATOM 1537 C CA . ARG A 1 202 ? 13.744 4.292 -36.818 1.00 61.12 202 ARG A CA 1
ATOM 1538 C C . ARG A 1 202 ? 14.912 4.231 -37.798 1.00 61.12 202 ARG A C 1
ATOM 1540 O O . ARG A 1 202 ? 15.828 5.046 -37.703 1.00 61.12 202 ARG A O 1
ATOM 1547 N N . GLU A 1 203 ? 14.883 3.300 -38.748 1.00 53.56 203 GLU A N 1
ATOM 1548 C CA . GLU A 1 203 ? 15.882 3.280 -39.821 1.00 53.56 203 GLU A CA 1
ATOM 1549 C C . GLU A 1 203 ? 15.966 4.668 -40.488 1.00 53.56 203 GLU A C 1
ATOM 1551 O O . GLU A 1 203 ? 14.955 5.226 -40.918 1.00 53.56 203 GLU A O 1
ATOM 1556 N N . GLY A 1 204 ? 17.171 5.251 -40.525 1.00 50.75 204 GLY A N 1
ATOM 1557 C CA . GLY A 1 204 ? 17.442 6.540 -41.173 1.00 50.75 204 GLY A CA 1
ATOM 1558 C C . GLY A 1 204 ? 17.417 7.797 -40.286 1.00 50.75 204 GLY A C 1
ATOM 1559 O O . GLY A 1 204 ? 17.640 8.885 -40.814 1.00 50.75 204 GLY A O 1
ATOM 1560 N N . SER A 1 205 ? 17.195 7.707 -38.967 1.00 54.19 205 SER A N 1
ATOM 1561 C CA . SER A 1 205 ? 17.314 8.869 -38.061 1.00 54.19 205 SER A CA 1
ATOM 1562 C C . SER A 1 205 ? 18.723 9.013 -37.467 1.00 54.19 205 SER A C 1
ATOM 1564 O O . SER A 1 205 ? 19.179 8.155 -36.724 1.00 54.19 205 SER A O 1
ATOM 1566 N N . SER A 1 206 ? 19.412 10.123 -37.755 1.00 41.88 206 SER A N 1
ATOM 1567 C CA . SER A 1 206 ? 20.795 10.406 -37.330 1.00 41.88 206 SER A CA 1
ATOM 1568 C C . SER A 1 206 ? 20.887 11.125 -35.971 1.00 41.88 206 SER A C 1
ATOM 1570 O O . SER A 1 206 ? 21.526 12.174 -35.864 1.00 41.88 206 SER A O 1
ATOM 1572 N N . GLY A 1 207 ? 20.208 10.613 -34.940 1.00 46.38 207 GLY A N 1
ATOM 1573 C CA . GLY A 1 207 ? 19.997 11.345 -33.687 1.00 46.38 207 GLY A CA 1
ATOM 1574 C C . GLY A 1 207 ? 20.094 10.506 -32.414 1.00 46.38 207 GLY A C 1
ATOM 1575 O O . GLY A 1 207 ? 19.073 10.228 -31.813 1.00 46.38 207 GLY A O 1
ATOM 1576 N N . GLY A 1 208 ? 21.326 10.216 -31.985 1.00 50.56 208 GLY A N 1
ATOM 1577 C CA . GLY A 1 208 ? 21.768 10.148 -30.584 1.00 50.56 208 GLY A CA 1
ATOM 1578 C C . GLY 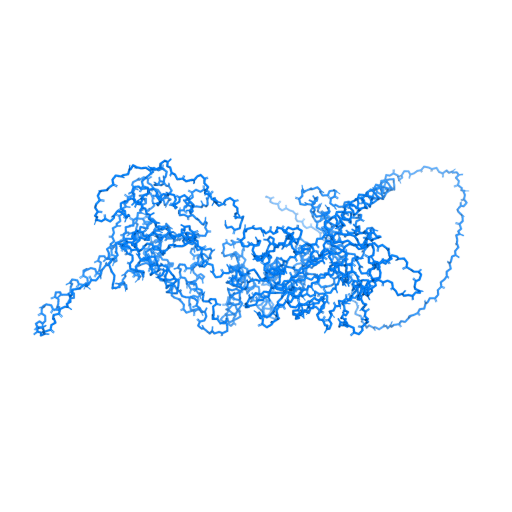A 1 208 ? 20.964 9.326 -29.562 1.00 50.56 208 GLY A C 1
ATOM 1579 O O . GLY A 1 208 ? 20.039 9.845 -28.948 1.00 50.56 208 GLY A O 1
ATOM 1580 N N . LYS A 1 209 ? 21.536 8.158 -29.224 1.00 58.78 209 LYS A N 1
ATOM 1581 C CA . LYS A 1 209 ? 21.244 7.229 -28.110 1.00 58.78 209 LYS A CA 1
ATOM 1582 C C . LYS A 1 209 ? 19.931 6.470 -28.229 1.00 58.78 209 LYS A C 1
ATOM 1584 O O . LYS A 1 209 ? 18.871 6.952 -27.848 1.00 58.78 209 LYS A O 1
ATOM 1589 N N . VAL A 1 210 ? 20.067 5.216 -28.641 1.00 63.50 210 VAL A N 1
ATOM 1590 C CA . VAL A 1 210 ? 18.953 4.322 -28.898 1.00 63.50 210 VAL A CA 1
ATOM 1591 C C . VAL A 1 210 ? 19.107 2.970 -28.242 1.00 63.50 210 VAL A C 1
ATOM 1593 O O . VAL A 1 210 ? 20.203 2.440 -28.100 1.00 63.50 210 VAL A O 1
ATOM 1596 N N . VAL A 1 211 ? 17.960 2.411 -27.860 1.00 76.75 211 VAL A N 1
ATOM 1597 C CA . VAL A 1 211 ? 17.835 1.043 -27.373 1.00 76.75 211 VAL A CA 1
ATOM 1598 C C . VAL A 1 211 ? 18.130 0.072 -28.513 1.00 76.75 211 VAL A C 1
ATOM 1600 O O . VAL A 1 211 ? 17.342 -0.040 -29.448 1.00 76.75 211 VAL A O 1
ATOM 1603 N N . ASN A 1 212 ? 19.243 -0.648 -28.401 1.00 84.88 212 ASN A N 1
ATOM 1604 C CA . ASN A 1 212 ? 19.586 -1.778 -29.259 1.00 84.88 212 ASN A CA 1
ATOM 1605 C C . ASN A 1 212 ? 19.587 -3.072 -28.437 1.00 84.88 212 ASN A C 1
ATOM 1607 O O . ASN A 1 212 ? 20.075 -3.084 -27.302 1.00 84.88 212 ASN A O 1
ATOM 1611 N N . SER A 1 213 ? 19.115 -4.181 -29.014 1.00 87.38 213 SER A N 1
ATOM 1612 C CA . SER A 1 213 ? 19.067 -5.479 -28.326 1.00 87.38 213 SER A CA 1
ATOM 1613 C C . SER A 1 213 ? 20.407 -5.927 -27.724 1.00 87.38 213 SER A C 1
ATOM 1615 O O . SER A 1 213 ? 20.430 -6.577 -26.681 1.00 87.38 213 SER A O 1
ATOM 1617 N N . SER A 1 214 ? 21.537 -5.582 -28.350 1.00 86.25 214 SER A N 1
ATOM 1618 C CA . SER A 1 214 ? 22.883 -5.955 -27.882 1.00 86.25 214 SER A CA 1
ATOM 1619 C C . SER A 1 214 ? 23.416 -5.104 -26.718 1.00 86.25 214 SER A C 1
ATOM 1621 O O . SER A 1 214 ? 24.379 -5.504 -26.051 1.00 86.25 214 SER A O 1
ATOM 1623 N N . GLU A 1 215 ? 22.780 -3.960 -26.454 1.00 88.12 215 GLU A N 1
ATOM 1624 C CA . GLU A 1 215 ? 23.102 -3.043 -25.354 1.00 88.12 215 GLU A CA 1
ATOM 1625 C C . GLU A 1 215 ? 22.192 -3.233 -24.135 1.00 88.12 215 GLU A C 1
ATOM 1627 O O . GLU A 1 215 ? 22.47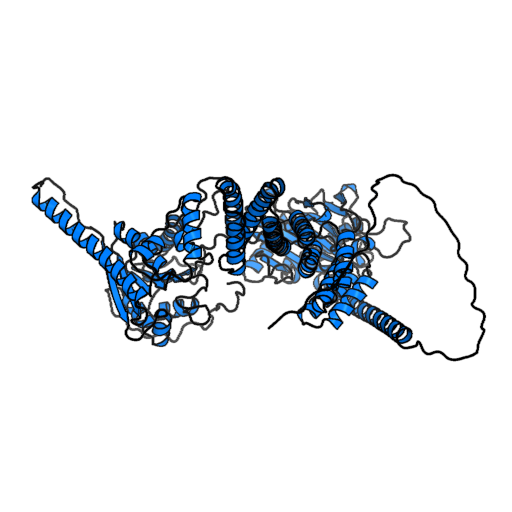4 -2.682 -23.067 1.00 88.12 215 GLU A O 1
ATOM 1632 N N . LEU A 1 216 ? 21.111 -4.004 -24.284 1.00 93.06 216 LEU A N 1
ATOM 1633 C CA . LEU A 1 216 ? 20.159 -4.268 -23.217 1.00 93.06 216 LEU A CA 1
ATOM 1634 C C . LEU A 1 216 ? 20.705 -5.267 -22.191 1.00 93.06 216 LEU A C 1
ATOM 1636 O O . LEU A 1 216 ? 21.350 -6.270 -22.518 1.00 93.06 216 LEU A O 1
ATOM 1640 N N . ALA A 1 217 ? 20.405 -5.001 -20.924 1.00 95.81 217 ALA A N 1
ATOM 1641 C CA . ALA A 1 217 ? 20.695 -5.881 -19.801 1.00 95.81 217 ALA A CA 1
ATOM 1642 C C . ALA A 1 217 ? 19.525 -5.882 -18.813 1.00 95.81 217 ALA A C 1
ATOM 1644 O O . ALA A 1 217 ? 18.895 -4.849 -18.582 1.00 95.81 217 ALA A O 1
ATOM 1645 N N . VAL A 1 218 ? 19.256 -7.033 -18.194 1.00 97.12 218 VAL A N 1
ATOM 1646 C CA . VAL A 1 218 ? 18.276 -7.132 -17.105 1.00 97.12 218 VAL A CA 1
ATOM 1647 C C . VAL A 1 218 ? 18.893 -6.545 -15.837 1.00 97.12 218 VAL A C 1
ATOM 1649 O O . VAL A 1 218 ? 19.869 -7.090 -15.321 1.00 97.12 218 VAL A O 1
ATOM 1652 N N . TYR A 1 219 ? 18.323 -5.451 -15.334 1.00 94.81 219 TYR A N 1
ATOM 1653 C CA . TYR A 1 219 ? 18.639 -4.920 -14.006 1.00 94.81 219 TYR A CA 1
ATOM 1654 C C . TYR A 1 219 ? 18.180 -5.898 -12.929 1.00 94.81 219 TYR A C 1
ATOM 1656 O O . TYR A 1 219 ? 18.969 -6.341 -12.093 1.00 94.81 219 TYR A O 1
ATOM 1664 N N . ASP A 1 220 ? 16.905 -6.276 -13.014 1.00 94.44 220 ASP A N 1
ATOM 1665 C CA . ASP A 1 220 ? 16.289 -7.315 -12.207 1.00 94.44 220 ASP A CA 1
ATOM 1666 C C . ASP A 1 220 ? 15.037 -7.858 -12.910 1.00 94.44 220 ASP A C 1
ATOM 1668 O O . ASP A 1 220 ? 14.519 -7.250 -13.852 1.00 94.44 220 ASP A O 1
ATOM 1672 N N . ALA A 1 221 ? 14.556 -9.008 -12.454 1.00 96.50 221 ALA A N 1
ATOM 1673 C CA . ALA A 1 221 ? 13.281 -9.564 -12.875 1.00 96.50 221 ALA A CA 1
ATOM 1674 C C . ALA A 1 221 ? 12.585 -10.220 -11.680 1.00 96.50 221 ALA A C 1
ATOM 1676 O O . ALA A 1 221 ? 13.203 -10.991 -10.939 1.00 96.50 221 ALA A O 1
ATOM 1677 N N . LEU A 1 222 ? 11.300 -9.924 -11.511 1.00 94.88 222 LEU A N 1
ATOM 1678 C CA . LEU A 1 222 ? 10.486 -10.338 -10.371 1.00 94.88 222 LEU A CA 1
ATOM 1679 C C . LEU A 1 222 ? 9.276 -11.133 -10.845 1.00 94.88 222 LEU A C 1
ATOM 1681 O O . LEU A 1 222 ? 8.669 -10.802 -11.860 1.00 94.88 222 LEU A O 1
ATOM 1685 N N . ILE A 1 223 ? 8.891 -12.147 -10.077 1.00 96.00 223 ILE A N 1
ATOM 1686 C CA . ILE A 1 223 ? 7.559 -12.745 -10.178 1.00 96.00 223 ILE A CA 1
ATOM 1687 C C . ILE A 1 223 ? 6.770 -12.275 -8.971 1.00 96.00 223 ILE A C 1
ATOM 1689 O O . ILE A 1 223 ? 7.182 -12.518 -7.837 1.00 96.00 223 ILE A O 1
ATOM 1693 N N . ILE A 1 224 ? 5.652 -11.609 -9.233 1.00 92.94 224 ILE A N 1
ATOM 1694 C CA . ILE A 1 224 ? 4.793 -10.987 -8.232 1.00 92.94 224 ILE A CA 1
ATOM 1695 C C . ILE A 1 224 ? 3.451 -11.717 -8.225 1.00 92.94 224 ILE A C 1
ATOM 1697 O O . ILE A 1 224 ? 2.830 -11.902 -9.275 1.00 92.94 224 ILE A O 1
ATOM 1701 N N . LYS A 1 225 ? 3.011 -12.113 -7.032 1.00 91.25 225 LYS A N 1
ATOM 1702 C CA . LYS A 1 225 ? 1.708 -12.702 -6.742 1.00 91.25 225 LYS A CA 1
ATOM 1703 C C . LYS A 1 225 ? 0.882 -11.720 -5.915 1.00 91.25 225 LYS A C 1
ATOM 1705 O O . LYS A 1 225 ? 1.221 -11.417 -4.767 1.00 91.25 225 LYS A O 1
ATOM 1710 N N . TYR A 1 226 ? -0.243 -11.303 -6.480 1.00 87.12 226 TYR A N 1
ATOM 1711 C CA . TYR A 1 226 ? -1.332 -10.665 -5.747 1.00 87.12 226 TYR A CA 1
ATOM 1712 C C . TYR A 1 226 ? -2.323 -11.742 -5.302 1.00 87.12 226 TYR A C 1
ATOM 1714 O O . TYR A 1 226 ? -2.676 -12.620 -6.091 1.00 87.12 226 TYR A O 1
ATOM 1722 N N . ASP A 1 227 ? -2.754 -11.684 -4.045 1.00 82.50 227 ASP A N 1
ATOM 1723 C CA . ASP A 1 227 ? -3.600 -12.705 -3.421 1.00 82.50 227 ASP A CA 1
ATOM 1724 C C . ASP A 1 227 ? -4.708 -12.023 -2.614 1.00 82.50 227 ASP A C 1
ATOM 1726 O O . ASP A 1 227 ? -4.450 -11.448 -1.550 1.00 82.50 227 ASP A O 1
ATOM 1730 N N . ALA A 1 228 ? -5.941 -12.074 -3.129 1.00 72.88 228 ALA A N 1
ATOM 1731 C CA . ALA A 1 228 ? -7.089 -11.415 -2.507 1.00 72.88 228 ALA A CA 1
ATOM 1732 C C . ALA A 1 228 ? -7.357 -11.908 -1.076 1.00 72.88 228 ALA A C 1
ATOM 1734 O O . ALA A 1 228 ? -7.780 -11.128 -0.225 1.00 72.88 228 ALA A O 1
ATOM 1735 N N . SER A 1 229 ? -7.026 -13.168 -0.772 1.00 67.56 229 SER A N 1
ATOM 1736 C CA . SER A 1 229 ? -7.238 -13.750 0.560 1.00 67.56 229 SER A CA 1
ATOM 1737 C C . SER A 1 229 ? -6.305 -13.176 1.632 1.00 67.56 229 SER A C 1
ATOM 1739 O O . SER A 1 229 ? -6.638 -13.197 2.818 1.00 67.56 229 SER A O 1
ATOM 1741 N N . ARG A 1 230 ? -5.147 -12.636 1.226 1.00 60.12 230 ARG A N 1
ATOM 1742 C CA . ARG A 1 230 ? -4.100 -12.126 2.130 1.00 60.12 230 ARG A CA 1
ATOM 1743 C C . ARG A 1 230 ? -4.140 -10.612 2.324 1.00 60.12 230 ARG A C 1
ATOM 1745 O O . ARG A 1 230 ? -3.291 -10.063 3.024 1.00 60.12 230 ARG A O 1
ATOM 1752 N N . GLY A 1 231 ? -5.069 -9.922 1.667 1.00 51.31 231 GLY A N 1
ATOM 1753 C CA . GLY A 1 231 ? -5.205 -8.465 1.713 1.00 51.31 231 GLY A CA 1
ATOM 1754 C C . GLY A 1 231 ? -4.098 -7.657 1.035 1.00 51.31 231 GLY A C 1
ATOM 1755 O O . GLY A 1 231 ? -4.237 -6.451 0.830 1.00 51.31 231 GLY A O 1
ATOM 1756 N N . GLY A 1 232 ? -3.012 -8.316 0.631 1.00 59.78 232 GLY A N 1
ATOM 1757 C CA . GLY A 1 232 ? -1.966 -7.768 -0.217 1.00 59.78 232 GLY A CA 1
ATOM 1758 C C . GLY A 1 232 ? -2.317 -7.913 -1.687 1.00 59.78 232 GLY A C 1
ATOM 1759 O O . GLY A 1 232 ? -1.933 -8.892 -2.327 1.00 59.78 232 GLY A O 1
ATOM 1760 N N . THR A 1 233 ? -3.033 -6.930 -2.229 1.00 70.50 233 THR A N 1
ATOM 1761 C CA . THR A 1 233 ? -3.465 -6.955 -3.635 1.00 70.50 233 THR A CA 1
ATOM 1762 C C . THR A 1 233 ? -2.957 -5.789 -4.471 1.00 70.50 233 THR A C 1
ATOM 1764 O O . THR A 1 233 ? -3.151 -5.808 -5.680 1.00 70.50 233 THR A O 1
ATOM 1767 N N . ARG A 1 234 ? -2.253 -4.811 -3.887 1.00 77.12 234 ARG A N 1
ATOM 1768 C CA . ARG A 1 234 ? -1.800 -3.601 -4.598 1.00 77.12 234 ARG A CA 1
ATOM 1769 C C . ARG A 1 234 ? -0.301 -3.356 -4.471 1.00 77.12 234 ARG A C 1
ATOM 1771 O O . ARG A 1 234 ? 0.304 -3.809 -3.513 1.00 77.12 234 ARG A O 1
ATOM 1778 N N . GLN A 1 235 ? 0.260 -2.541 -5.361 1.00 79.88 235 GLN A N 1
ATOM 1779 C CA . GLN A 1 235 ? 1.514 -1.808 -5.126 1.00 79.88 235 GLN A CA 1
ATOM 1780 C C . GLN A 1 235 ? 1.222 -0.305 -5.204 1.00 79.88 235 GLN A C 1
ATOM 1782 O O . GLN A 1 235 ? 0.457 0.094 -6.083 1.00 79.88 235 GLN A O 1
ATOM 1787 N N . PRO A 1 236 ? 1.789 0.536 -4.320 1.00 78.38 236 PRO A N 1
ATOM 1788 C CA . PRO A 1 236 ? 1.560 1.981 -4.357 1.00 78.38 236 PRO A CA 1
ATOM 1789 C C . PRO A 1 236 ? 2.075 2.597 -5.663 1.00 78.38 236 PRO A C 1
ATOM 1791 O O . PRO A 1 236 ? 2.867 1.990 -6.382 1.00 78.38 236 PRO A O 1
ATOM 1794 N N . THR A 1 237 ? 1.645 3.821 -5.978 1.00 84.38 237 THR A N 1
ATOM 1795 C CA . THR A 1 237 ? 2.096 4.487 -7.208 1.00 84.38 237 THR A CA 1
ATOM 1796 C C . THR A 1 237 ? 3.575 4.862 -7.118 1.00 84.38 237 THR A C 1
ATOM 1798 O O . THR A 1 237 ? 3.956 5.739 -6.338 1.00 84.38 237 THR A O 1
ATOM 1801 N N . HIS A 1 238 ? 4.403 4.270 -7.973 1.00 86.88 238 HIS A N 1
ATOM 1802 C CA . HIS A 1 238 ? 5.859 4.396 -7.962 1.00 86.88 238 HIS A CA 1
ATOM 1803 C C . HIS A 1 238 ? 6.434 4.566 -9.376 1.00 86.88 238 HIS A C 1
ATOM 1805 O O . HIS A 1 238 ? 5.702 4.670 -10.362 1.00 86.88 238 HIS A O 1
ATOM 1811 N N . ARG A 1 239 ? 7.763 4.658 -9.442 1.00 89.38 239 ARG A N 1
ATOM 1812 C CA . ARG A 1 239 ? 8.586 4.570 -10.652 1.00 89.38 239 ARG A CA 1
ATOM 1813 C C . ARG A 1 239 ? 9.619 3.480 -10.434 1.00 89.38 239 ARG A C 1
ATOM 1815 O O . ARG A 1 239 ? 10.045 3.278 -9.298 1.00 89.38 239 ARG A O 1
ATOM 1822 N N . ASP A 1 240 ? 10.060 2.855 -11.512 1.00 90.19 240 ASP A N 1
ATOM 1823 C CA . ASP A 1 240 ? 11.034 1.773 -11.418 1.00 90.19 240 ASP A CA 1
ATOM 1824 C C . ASP A 1 240 ? 12.474 2.269 -11.485 1.00 90.19 240 ASP A C 1
ATOM 1826 O O . ASP A 1 240 ? 12.781 3.366 -11.959 1.00 90.19 240 ASP A O 1
ATOM 1830 N N . ALA A 1 241 ? 13.386 1.413 -11.030 1.00 83.94 241 ALA A N 1
ATOM 1831 C CA . ALA A 1 241 ? 14.808 1.714 -10.959 1.00 83.94 241 ALA A CA 1
ATOM 1832 C C . ALA A 1 241 ? 15.592 1.491 -12.273 1.00 83.94 241 ALA A C 1
ATOM 1834 O O . ALA A 1 241 ? 16.826 1.565 -12.284 1.00 83.94 241 ALA A O 1
ATOM 1835 N N . ALA A 1 242 ? 14.894 1.247 -13.382 1.00 91.44 242 ALA A N 1
ATOM 1836 C CA . ALA A 1 242 ? 15.470 0.904 -14.680 1.00 91.44 242 ALA A CA 1
ATOM 1837 C C . ALA A 1 242 ? 15.158 1.953 -15.761 1.00 91.44 242 ALA A C 1
ATOM 1839 O O . ALA A 1 242 ? 14.775 3.073 -15.436 1.00 91.44 242 ALA A O 1
ATOM 1840 N N . LEU A 1 243 ? 15.416 1.624 -17.031 1.00 94.06 243 LEU A N 1
ATOM 1841 C CA . LEU A 1 243 ? 15.066 2.463 -18.183 1.00 94.06 243 LEU A CA 1
ATOM 1842 C C . LEU A 1 243 ? 13.687 2.083 -18.743 1.00 94.06 243 LEU A C 1
ATOM 1844 O O . LEU A 1 243 ? 12.880 2.953 -19.066 1.00 94.06 243 LEU A O 1
ATOM 1848 N N . ILE A 1 244 ? 13.438 0.778 -18.880 1.00 95.94 244 ILE A N 1
ATOM 1849 C CA . ILE A 1 244 ? 12.209 0.212 -19.445 1.00 95.94 244 ILE A CA 1
ATOM 1850 C C . ILE A 1 244 ? 11.711 -0.900 -18.526 1.00 95.94 244 ILE A C 1
ATOM 1852 O O . ILE A 1 244 ? 12.503 -1.729 -18.071 1.00 95.94 244 ILE A O 1
ATOM 1856 N N . SER A 1 245 ? 10.399 -0.950 -18.320 1.00 97.31 245 SER A N 1
ATOM 1857 C CA . SER A 1 245 ? 9.723 -2.017 -17.583 1.00 97.31 245 SER A CA 1
ATOM 1858 C C . SER A 1 245 ? 8.839 -2.830 -18.527 1.00 97.31 245 SER A C 1
ATOM 1860 O O . SER A 1 245 ? 8.220 -2.278 -19.443 1.00 97.31 245 SER A O 1
ATOM 1862 N N . MET A 1 246 ? 8.795 -4.147 -18.320 1.00 97.94 246 MET A N 1
ATOM 1863 C CA . MET A 1 246 ? 7.916 -5.079 -19.031 1.00 97.94 246 MET A CA 1
ATOM 1864 C C . MET A 1 246 ? 7.107 -5.889 -18.029 1.00 97.94 246 MET A C 1
ATOM 1866 O O . MET A 1 246 ? 7.693 -6.610 -17.227 1.00 97.94 246 MET A O 1
ATOM 1870 N N . ASN A 1 247 ? 5.784 -5.840 -18.131 1.00 98.25 247 ASN A N 1
ATOM 1871 C CA . ASN A 1 247 ? 4.866 -6.605 -17.298 1.00 98.25 247 ASN A CA 1
ATOM 1872 C C . ASN A 1 247 ? 4.208 -7.673 -18.168 1.00 98.25 247 ASN A C 1
ATOM 1874 O O . ASN A 1 247 ? 3.595 -7.355 -19.186 1.00 98.25 247 ASN A O 1
ATOM 1878 N N . ILE A 1 248 ? 4.324 -8.934 -17.769 1.00 98.69 248 ILE A N 1
ATOM 1879 C CA . ILE A 1 248 ? 3.799 -10.083 -18.505 1.00 98.69 248 ILE A CA 1
ATOM 1880 C C . ILE A 1 248 ? 2.822 -10.824 -17.596 1.00 98.69 248 ILE A C 1
ATOM 1882 O O . ILE A 1 248 ? 3.198 -11.243 -16.498 1.00 98.69 248 ILE A O 1
ATOM 1886 N N . ALA A 1 249 ? 1.571 -10.977 -18.033 1.00 98.44 249 ALA A N 1
ATOM 1887 C CA . ALA A 1 249 ? 0.570 -11.728 -17.276 1.00 98.44 249 ALA A CA 1
ATOM 1888 C C . ALA A 1 249 ? 0.882 -13.230 -17.334 1.00 98.44 249 ALA A C 1
ATOM 1890 O O . ALA A 1 249 ? 1.041 -13.799 -18.414 1.00 98.44 249 ALA A O 1
ATOM 1891 N N . LEU A 1 250 ? 0.987 -13.880 -16.175 1.00 98.62 250 LEU A N 1
ATOM 1892 C CA . LEU A 1 250 ? 1.323 -15.303 -16.076 1.00 98.62 250 LEU A CA 1
ATOM 1893 C C . LEU A 1 250 ? 0.092 -16.200 -15.877 1.00 98.62 250 LEU A C 1
ATOM 1895 O O . LEU A 1 250 ? 0.188 -17.416 -16.034 1.00 98.62 250 LEU A O 1
ATOM 1899 N N . ASN A 1 251 ? -1.069 -15.634 -15.574 1.00 97.75 251 ASN A N 1
ATOM 1900 C CA . ASN A 1 251 ? -2.331 -16.361 -15.497 1.00 97.75 251 ASN A CA 1
ATOM 1901 C C . ASN A 1 251 ? -3.461 -15.567 -16.161 1.00 97.75 251 ASN A C 1
ATOM 1903 O O . ASN A 1 251 ? -3.258 -14.406 -16.526 1.00 97.75 251 ASN A O 1
ATOM 1907 N N . SER A 1 252 ? -4.591 -16.227 -16.419 1.00 96.12 252 SER A N 1
ATOM 1908 C CA . SER A 1 252 ? -5.694 -15.613 -17.161 1.00 96.12 252 SER A CA 1
ATOM 1909 C C . SER A 1 252 ? -6.370 -14.527 -16.330 1.00 96.12 252 SER A C 1
ATOM 1911 O O . SER A 1 252 ? -6.479 -14.643 -15.108 1.00 96.12 252 SER A O 1
ATOM 1913 N N . ALA A 1 253 ? -6.853 -13.480 -17.003 1.00 91.81 253 ALA A N 1
ATOM 1914 C CA . ALA A 1 253 ? -7.652 -12.443 -16.360 1.00 91.81 253 ALA A CA 1
ATOM 1915 C C . ALA A 1 253 ? -8.990 -12.977 -15.813 1.00 91.81 253 ALA A C 1
ATOM 1917 O O . ALA A 1 253 ? -9.555 -12.355 -14.922 1.00 91.81 253 ALA A O 1
ATOM 1918 N N . ASP A 1 254 ? -9.459 -14.140 -16.279 1.00 92.88 254 ASP A N 1
ATOM 1919 C CA . ASP A 1 254 ? -10.683 -14.788 -15.785 1.00 92.88 254 ASP A CA 1
ATOM 1920 C C . ASP A 1 254 ? -10.505 -15.431 -14.392 1.00 92.88 254 ASP A C 1
ATOM 1922 O O . ASP A 1 254 ? -11.481 -15.817 -13.749 1.00 92.88 254 ASP A O 1
ATOM 1926 N N . GLU A 1 255 ? -9.265 -15.560 -13.901 1.00 90.44 255 GLU A N 1
ATOM 1927 C CA . GLU A 1 255 ? -8.949 -16.169 -12.598 1.00 90.44 255 GLU A CA 1
ATOM 1928 C C . GLU A 1 255 ? -9.031 -15.182 -11.418 1.00 90.44 255 GLU A C 1
ATOM 1930 O O . GLU A 1 255 ? -8.865 -15.586 -10.262 1.00 90.44 255 GLU A O 1
ATOM 1935 N N . TYR A 1 256 ? -9.262 -13.894 -11.684 1.00 88.44 256 TYR A N 1
ATOM 1936 C CA . TYR A 1 256 ? -9.368 -12.842 -10.674 1.00 88.44 256 TYR A CA 1
ATOM 1937 C C . TYR A 1 256 ? -10.347 -11.740 -11.104 1.00 88.44 256 TYR A C 1
ATOM 1939 O O . TYR A 1 256 ? -10.668 -11.582 -12.276 1.00 88.44 256 TYR A O 1
ATOM 1947 N N . SER A 1 257 ? -10.833 -10.950 -10.148 1.00 84.06 257 SER A N 1
ATOM 1948 C CA . SER A 1 257 ? -11.645 -9.754 -10.423 1.00 84.06 257 SER A CA 1
ATOM 1949 C C . SER A 1 257 ? -10.835 -8.481 -10.182 1.00 84.06 257 SER A C 1
ATOM 1951 O O . SER A 1 257 ? -10.016 -8.432 -9.260 1.00 84.06 257 SER A O 1
ATOM 1953 N N . ASP A 1 258 ? -11.078 -7.453 -11.000 1.00 86.88 258 ASP A N 1
ATOM 1954 C CA . ASP A 1 258 ? -10.295 -6.211 -11.059 1.00 86.88 258 ASP A CA 1
ATOM 1955 C C . ASP A 1 258 ? -8.819 -6.458 -11.434 1.00 86.88 258 ASP A C 1
ATOM 1957 O O . ASP A 1 258 ? -8.514 -7.313 -12.261 1.00 86.88 258 ASP A O 1
ATOM 1961 N N . GLY A 1 259 ? -7.880 -5.695 -10.873 1.00 88.44 259 GLY A N 1
ATOM 1962 C CA . GLY A 1 259 ? -6.454 -5.842 -11.148 1.00 88.44 259 GLY A CA 1
ATOM 1963 C C . GLY A 1 259 ? -5.971 -5.251 -12.474 1.00 88.44 259 GLY A C 1
ATOM 1964 O O . GLY A 1 259 ? -6.730 -4.799 -13.326 1.00 88.44 259 GLY A O 1
ATOM 1965 N N . GLY A 1 260 ? -4.647 -5.223 -12.629 1.00 92.94 260 GLY A N 1
ATOM 1966 C CA . GLY A 1 260 ? -3.968 -4.635 -13.784 1.00 92.94 260 GLY A CA 1
ATOM 1967 C C . GLY A 1 260 ? -2.803 -3.739 -13.373 1.00 92.94 260 GLY A C 1
ATOM 1968 O O . GLY A 1 260 ? -2.358 -3.750 -12.221 1.00 92.94 260 GLY A O 1
ATOM 1969 N N . THR A 1 261 ? -2.286 -2.973 -14.327 1.00 94.81 261 THR A N 1
ATOM 1970 C CA . THR A 1 261 ? -1.299 -1.916 -14.077 1.00 94.81 261 THR A CA 1
ATOM 1971 C C . THR A 1 261 ? -1.980 -0.566 -14.274 1.00 94.81 261 THR A C 1
ATOM 1973 O O . THR A 1 261 ? -2.446 -0.250 -15.368 1.00 94.81 261 THR A O 1
ATOM 1976 N N . TYR A 1 262 ? -2.065 0.228 -13.210 1.00 92.75 262 TYR A N 1
ATOM 1977 C CA . TYR A 1 262 ? -2.605 1.583 -13.255 1.00 92.75 262 TYR A CA 1
ATOM 1978 C C . TYR A 1 262 ? -1.526 2.581 -13.668 1.00 92.75 262 TYR A C 1
ATOM 1980 O O . TYR A 1 262 ? -0.443 2.572 -13.091 1.00 92.75 262 TYR A O 1
ATOM 1988 N N . PHE A 1 263 ? -1.836 3.482 -14.600 1.00 93.06 263 PHE A N 1
ATOM 1989 C CA . PHE A 1 263 ? -0.943 4.559 -15.033 1.00 93.06 263 PHE A CA 1
ATOM 1990 C C . PHE A 1 263 ? -1.503 5.920 -14.636 1.00 93.06 263 PHE A C 1
ATOM 1992 O O . PHE A 1 263 ? -2.524 6.376 -15.160 1.00 93.06 263 PHE A O 1
ATOM 1999 N N . GLN A 1 264 ? -0.787 6.608 -13.746 1.00 90.31 264 GLN A N 1
ATOM 2000 C CA . GLN A 1 264 ? -1.219 7.885 -13.178 1.00 90.31 264 GLN A CA 1
ATOM 2001 C C . GLN A 1 264 ? -1.424 9.008 -14.211 1.00 90.31 264 GLN A C 1
ATOM 2003 O O . GLN A 1 264 ? -2.429 9.707 -14.095 1.00 90.31 264 GLN A O 1
ATOM 2008 N N . PRO A 1 265 ? -0.576 9.182 -15.248 1.00 89.44 265 PRO A N 1
ATOM 2009 C CA . PRO A 1 265 ? -0.791 10.235 -16.247 1.00 89.44 265 PRO A CA 1
ATOM 2010 C C . PRO A 1 265 ? -2.085 10.074 -17.057 1.00 89.44 265 PRO A C 1
ATOM 2012 O O . PRO A 1 265 ? -2.578 11.045 -17.624 1.00 89.44 265 PRO A O 1
ATOM 2015 N N . MET A 1 266 ? -2.595 8.844 -17.155 1.00 90.00 266 MET A N 1
ATOM 2016 C CA . MET A 1 266 ? -3.777 8.495 -17.947 1.00 90.00 266 MET A CA 1
ATOM 2017 C C . MET A 1 266 ? -5.021 8.273 -17.089 1.00 90.00 266 MET A C 1
ATOM 2019 O O . MET A 1 266 ? -6.112 8.159 -17.640 1.00 90.00 266 MET A O 1
ATOM 2023 N N . ALA A 1 267 ? -4.855 8.170 -15.766 1.00 88.19 267 ALA A N 1
ATOM 2024 C CA . ALA A 1 267 ? -5.890 7.732 -14.837 1.00 88.19 267 ALA A CA 1
ATOM 2025 C C . ALA A 1 267 ? -6.600 6.440 -15.295 1.00 88.19 267 ALA A C 1
ATOM 2027 O O . ALA A 1 267 ? -7.821 6.325 -15.210 1.00 88.19 267 ALA A O 1
ATOM 2028 N N . LYS A 1 268 ? -5.830 5.473 -15.819 1.00 90.56 268 LYS A N 1
ATOM 2029 C CA . LYS A 1 268 ? -6.358 4.253 -16.447 1.00 90.56 268 LYS A CA 1
ATOM 2030 C C . LYS A 1 268 ? -5.646 3.004 -15.938 1.00 90.56 268 LYS A C 1
ATOM 2032 O O . LYS A 1 268 ? -4.426 3.006 -15.782 1.00 90.56 268 LYS A O 1
ATOM 2037 N N . VAL A 1 269 ? -6.419 1.939 -15.730 1.00 92.12 269 VAL A N 1
ATOM 2038 C CA . VAL A 1 269 ? -5.925 0.580 -15.477 1.00 92.12 269 VAL A CA 1
ATOM 2039 C C . VAL A 1 269 ? -5.845 -0.169 -16.803 1.00 92.12 269 VAL A C 1
ATOM 2041 O O . VAL A 1 269 ? -6.791 -0.138 -17.591 1.00 92.12 269 VAL A O 1
ATOM 2044 N N . LEU A 1 270 ? -4.708 -0.809 -17.060 1.00 95.31 270 LEU A N 1
ATOM 2045 C CA . LEU A 1 270 ? -4.507 -1.692 -18.204 1.00 95.31 270 LEU A CA 1
ATOM 2046 C C . LEU A 1 270 ? -4.372 -3.134 -17.715 1.00 95.31 270 LEU A C 1
ATOM 2048 O O . LEU A 1 270 ? -3.527 -3.433 -16.867 1.00 95.31 270 LEU A O 1
ATOM 2052 N N . THR A 1 271 ? -5.193 -4.015 -18.276 1.00 94.31 271 THR A N 1
ATOM 2053 C CA . THR A 1 271 ? -5.225 -5.446 -17.962 1.00 94.31 271 THR A CA 1
ATOM 2054 C C . THR A 1 271 ? -4.733 -6.230 -19.171 1.00 94.31 271 THR A C 1
ATOM 2056 O O . THR A 1 271 ? -4.960 -5.831 -20.311 1.00 94.31 271 THR A O 1
ATOM 2059 N N . LEU A 1 272 ? -4.016 -7.320 -18.914 1.00 95.75 272 LEU A N 1
ATOM 2060 C CA . LEU A 1 272 ? -3.463 -8.212 -19.925 1.00 95.75 272 LEU A CA 1
ATOM 2061 C C . LEU A 1 272 ? -4.049 -9.603 -19.721 1.00 95.75 272 LEU A C 1
ATOM 2063 O O . LEU A 1 272 ? -4.228 -10.013 -18.574 1.00 95.75 272 LEU A O 1
ATOM 2067 N N . ASP A 1 273 ? -4.272 -10.327 -20.813 1.00 96.38 273 ASP A N 1
ATOM 2068 C CA . ASP A 1 273 ? -4.542 -11.761 -20.751 1.00 96.38 273 ASP A CA 1
ATOM 2069 C C . ASP A 1 273 ? -3.229 -12.564 -20.705 1.00 96.38 273 ASP A C 1
ATOM 2071 O O . ASP A 1 273 ? -2.148 -12.045 -21.012 1.00 96.38 273 ASP A O 1
ATOM 2075 N N . GLN A 1 274 ? -3.306 -13.837 -20.322 1.00 98.44 274 GLN A N 1
ATOM 2076 C CA . GLN A 1 274 ? -2.148 -14.694 -20.089 1.00 98.44 274 GLN A CA 1
ATOM 2077 C C . GLN A 1 274 ? -1.157 -14.666 -21.266 1.00 98.44 274 GLN A C 1
ATOM 2079 O O . GLN A 1 274 ? -1.518 -14.760 -22.439 1.00 98.44 274 GLN A O 1
ATOM 2084 N N . GLY A 1 275 ? 0.129 -14.528 -20.945 1.00 98.31 275 GLY A N 1
ATOM 2085 C CA . GLY A 1 275 ? 1.232 -14.516 -21.902 1.00 98.31 275 GLY A CA 1
ATOM 2086 C C . GLY A 1 275 ? 1.408 -13.208 -22.676 1.00 98.31 275 GLY A C 1
ATOM 2087 O O . GLY A 1 275 ? 2.403 -13.075 -23.390 1.00 98.31 275 GLY A O 1
ATOM 2088 N N . HIS A 1 276 ? 0.501 -12.235 -22.545 1.00 98.62 276 HIS A N 1
ATOM 2089 C CA . HIS A 1 276 ? 0.646 -10.915 -23.161 1.00 98.62 276 HIS A CA 1
ATOM 2090 C C . HIS A 1 276 ? 1.615 -10.034 -22.373 1.00 98.62 276 HIS A C 1
ATOM 2092 O O . HIS A 1 276 ? 1.814 -10.216 -21.171 1.00 98.62 276 HIS A O 1
ATOM 2098 N N . CYS A 1 277 ? 2.216 -9.067 -23.065 1.00 98.19 277 CYS A N 1
ATOM 2099 C CA . CYS A 1 277 ? 3.215 -8.160 -22.513 1.00 98.19 277 CYS A CA 1
ATOM 2100 C C . CYS A 1 277 ? 2.759 -6.707 -22.620 1.00 98.19 277 CYS A C 1
ATOM 2102 O O . CYS A 1 277 ? 2.288 -6.273 -23.667 1.00 98.19 277 CYS A O 1
ATOM 2104 N N . LEU A 1 278 ? 2.998 -5.942 -21.562 1.00 98.12 278 LEU A N 1
ATOM 2105 C CA . LEU A 1 278 ? 2.882 -4.492 -21.515 1.00 98.12 278 LEU A CA 1
ATOM 2106 C C . LEU A 1 278 ? 4.260 -3.899 -21.232 1.00 98.12 278 LEU A C 1
ATOM 2108 O O . LEU A 1 278 ? 4.852 -4.225 -20.209 1.00 98.12 278 LEU A O 1
ATOM 2112 N N . CYS A 1 279 ? 4.773 -3.025 -22.094 1.00 97.38 279 CYS A N 1
ATOM 2113 C CA . CYS A 1 279 ? 6.045 -2.342 -21.858 1.00 97.38 279 CYS A CA 1
ATOM 2114 C C . CYS A 1 279 ? 5.911 -0.817 -21.900 1.00 97.38 279 CYS A C 1
ATOM 2116 O O . CYS A 1 279 ? 5.152 -0.264 -22.703 1.00 97.38 279 CYS A O 1
ATOM 2118 N N . HIS A 1 280 ? 6.666 -0.142 -21.037 1.00 97.12 280 HIS A N 1
ATOM 2119 C CA . HIS A 1 280 ? 6.665 1.314 -20.885 1.00 97.12 280 HIS A CA 1
ATOM 2120 C C . HIS A 1 280 ? 8.005 1.819 -20.335 1.00 97.12 280 HIS A C 1
ATOM 2122 O O . HIS A 1 280 ? 8.788 1.058 -19.764 1.00 97.12 280 HIS A O 1
ATOM 2128 N N . ALA A 1 281 ? 8.254 3.123 -20.467 1.00 95.25 281 ALA A N 1
ATOM 2129 C CA . ALA A 1 281 ? 9.364 3.783 -19.786 1.00 95.25 281 ALA A CA 1
ATOM 2130 C C . ALA A 1 281 ? 9.230 3.637 -18.257 1.00 95.25 281 ALA A C 1
ATOM 2132 O O . ALA A 1 281 ? 8.153 3.876 -17.697 1.00 95.25 281 ALA A O 1
ATOM 2133 N N . SER A 1 282 ? 10.318 3.275 -17.576 1.00 93.94 282 SER A N 1
ATOM 2134 C CA . SER A 1 282 ? 10.337 3.041 -16.123 1.00 93.94 282 SER A CA 1
ATOM 2135 C C . SER A 1 282 ? 10.063 4.307 -15.297 1.00 93.94 282 SER A C 1
ATOM 2137 O O . SER A 1 282 ? 9.505 4.231 -14.201 1.00 93.94 282 SER A O 1
ATOM 2139 N N . GLY A 1 283 ? 10.382 5.487 -15.835 1.00 92.12 283 GLY A N 1
ATOM 2140 C CA . GLY A 1 283 ? 10.065 6.784 -15.239 1.00 92.12 283 GLY A CA 1
ATOM 2141 C C . GLY A 1 283 ? 8.579 7.168 -15.270 1.00 92.12 283 GLY A C 1
ATOM 2142 O O . GLY A 1 283 ? 8.195 8.199 -14.702 1.00 92.12 283 GLY A O 1
ATOM 2143 N N . MET A 1 284 ? 7.712 6.374 -15.903 1.00 92.50 284 MET A N 1
ATOM 2144 C CA . MET A 1 284 ? 6.270 6.594 -15.854 1.00 92.50 284 MET A CA 1
ATOM 2145 C C . MET A 1 284 ? 5.706 6.152 -14.502 1.00 92.50 284 MET A C 1
ATOM 2147 O O . MET A 1 284 ? 5.922 5.023 -14.066 1.00 92.50 284 MET A O 1
ATOM 2151 N N . ARG A 1 285 ? 4.958 7.040 -13.832 1.00 91.62 285 ARG A N 1
ATOM 2152 C CA . ARG A 1 285 ? 4.332 6.704 -12.547 1.00 91.62 285 ARG A CA 1
ATOM 2153 C C . ARG A 1 285 ? 3.187 5.713 -12.739 1.00 91.62 285 ARG A C 1
ATOM 2155 O O . ARG A 1 285 ? 2.218 6.023 -13.440 1.00 91.62 285 ARG A O 1
ATOM 2162 N N . HIS A 1 286 ? 3.289 4.564 -12.086 1.00 92.31 286 HIS A N 1
ATOM 2163 C CA . HIS A 1 286 ? 2.337 3.468 -12.218 1.00 92.31 286 HIS A CA 1
ATOM 2164 C C . HIS A 1 286 ? 2.180 2.686 -10.905 1.00 92.31 286 HIS A C 1
ATOM 2166 O O . HIS A 1 286 ? 2.928 2.900 -9.954 1.00 92.31 286 HIS A O 1
ATOM 2172 N N . ALA A 1 287 ? 1.171 1.821 -10.833 1.00 88.50 287 ALA A N 1
ATOM 2173 C CA . ALA A 1 287 ? 0.838 1.022 -9.655 1.00 88.50 287 ALA A CA 1
ATOM 2174 C C . ALA A 1 287 ? 0.316 -0.364 -10.055 1.00 88.50 287 ALA A C 1
ATOM 2176 O O . ALA A 1 287 ? -0.345 -0.513 -11.085 1.00 88.50 287 ALA A O 1
ATOM 2177 N N . GLY A 1 288 ? 0.545 -1.365 -9.204 1.00 88.88 288 GLY A N 1
ATOM 2178 C CA . GLY A 1 288 ? -0.189 -2.629 -9.270 1.00 88.88 288 GLY A CA 1
ATOM 2179 C C . GLY A 1 288 ? -1.601 -2.407 -8.737 1.00 88.88 288 GLY A C 1
ATOM 2180 O O . GLY A 1 288 ? -1.757 -2.131 -7.546 1.00 88.88 288 GLY A O 1
ATOM 2181 N N . TYR A 1 289 ? -2.610 -2.474 -9.608 1.00 85.56 289 TYR A N 1
ATOM 2182 C CA . TYR A 1 289 ? -4.000 -2.224 -9.225 1.00 85.56 289 TYR A CA 1
ATOM 2183 C C . TYR A 1 289 ? -4.554 -3.405 -8.407 1.00 85.56 289 TYR A C 1
ATOM 2185 O O . TYR A 1 289 ? -4.258 -4.551 -8.766 1.00 85.56 289 TYR A O 1
ATOM 2193 N N . PRO A 1 290 ? -5.326 -3.154 -7.329 1.00 79.19 290 PRO A N 1
ATOM 2194 C CA . PRO A 1 290 ? -5.874 -4.208 -6.485 1.00 79.19 290 PRO A CA 1
ATOM 2195 C C . PRO A 1 290 ? -6.778 -5.175 -7.248 1.00 79.19 290 PRO A C 1
ATOM 2197 O O . PRO A 1 290 ? -7.570 -4.759 -8.091 1.00 79.19 290 PRO A O 1
ATOM 2200 N N . ILE A 1 291 ? -6.667 -6.457 -6.900 1.00 78.31 291 ILE A N 1
ATOM 2201 C CA . ILE A 1 291 ? -7.676 -7.483 -7.185 1.00 78.31 291 ILE A CA 1
ATOM 2202 C C . ILE A 1 291 ? -8.634 -7.619 -5.998 1.00 78.31 291 ILE A C 1
ATOM 2204 O O . ILE A 1 291 ? -8.231 -7.412 -4.848 1.00 78.31 291 ILE A O 1
ATOM 2208 N N . THR A 1 292 ? -9.884 -7.979 -6.272 1.00 75.44 292 THR A N 1
ATOM 2209 C CA . THR A 1 292 ? -10.928 -8.205 -5.253 1.00 75.44 292 THR A CA 1
ATOM 2210 C C . THR A 1 292 ? -11.224 -9.687 -5.018 1.00 75.44 292 THR A C 1
ATOM 2212 O O . THR A 1 292 ? -11.772 -10.045 -3.978 1.00 75.44 292 THR A O 1
ATOM 2215 N N . SER A 1 293 ? -10.808 -10.563 -5.934 1.00 79.25 293 SER A N 1
ATOM 2216 C CA . SER A 1 293 ? -10.936 -12.019 -5.824 1.00 79.25 293 SER A CA 1
ATOM 2217 C C . SER A 1 293 ? -9.771 -12.721 -6.534 1.00 79.25 293 SER A C 1
ATOM 2219 O O . SER A 1 293 ? -9.111 -12.122 -7.383 1.00 79.25 293 SER A O 1
ATOM 2221 N N . GLY A 1 294 ? -9.518 -13.986 -6.188 1.00 86.06 294 GLY A N 1
ATOM 2222 C CA . GLY A 1 294 ? -8.552 -14.837 -6.890 1.00 86.06 294 GLY A CA 1
ATOM 2223 C C . GLY A 1 294 ? -7.074 -14.513 -6.641 1.00 86.06 294 GLY A C 1
ATOM 2224 O O . GLY A 1 294 ? -6.697 -13.875 -5.651 1.00 86.06 294 GLY A O 1
ATOM 2225 N N . GLU A 1 295 ? -6.230 -15.000 -7.553 1.00 91.19 295 GLU A N 1
ATOM 2226 C CA . GLU A 1 295 ? -4.786 -14.753 -7.577 1.00 91.19 295 GLU A CA 1
ATOM 2227 C C . GLU A 1 295 ? -4.385 -14.138 -8.918 1.00 91.19 295 GLU A C 1
ATOM 2229 O O . GLU A 1 295 ? -4.814 -14.601 -9.973 1.00 91.19 295 GLU A O 1
ATOM 2234 N N . ARG A 1 296 ? -3.489 -13.148 -8.896 1.00 93.62 296 ARG A N 1
ATOM 2235 C CA . ARG A 1 296 ? -2.894 -12.576 -10.110 1.00 93.62 296 ARG A CA 1
ATOM 2236 C C . ARG A 1 296 ? -1.383 -12.726 -10.069 1.00 93.62 296 ARG A C 1
ATOM 2238 O O . ARG A 1 296 ? -0.737 -12.251 -9.136 1.00 93.62 296 ARG A O 1
ATOM 2245 N N . TRP A 1 297 ? -0.827 -13.332 -11.109 1.00 96.50 297 TRP A N 1
ATOM 2246 C CA . TRP A 1 297 ? 0.599 -13.597 -11.256 1.00 96.50 297 TRP A CA 1
ATOM 2247 C C . TRP A 1 297 ? 1.176 -12.775 -12.406 1.00 96.50 297 TRP A C 1
ATOM 2249 O O . TRP A 1 297 ? 0.681 -12.816 -13.533 1.00 96.50 297 TRP A O 1
ATOM 2259 N N . VAL A 1 298 ? 2.245 -12.032 -12.132 1.00 97.19 298 VAL A N 1
ATOM 2260 C CA . VAL A 1 298 ? 2.897 -11.159 -13.115 1.00 97.19 298 VAL A CA 1
ATOM 2261 C C . VAL A 1 298 ? 4.402 -11.381 -13.078 1.00 97.19 298 VAL A C 1
ATOM 2263 O O . VAL A 1 298 ? 5.007 -11.372 -12.008 1.00 97.19 298 VAL A O 1
ATOM 2266 N N . LEU A 1 299 ? 5.013 -11.552 -14.248 1.00 98.19 299 LEU A N 1
ATOM 2267 C CA . LEU A 1 299 ? 6.456 -11.422 -14.426 1.00 98.19 299 LEU A CA 1
ATOM 2268 C C . LEU A 1 299 ? 6.761 -9.973 -14.795 1.00 98.19 299 LEU A C 1
ATOM 2270 O O . LEU A 1 299 ? 6.214 -9.459 -15.768 1.00 98.19 299 LEU A O 1
ATOM 2274 N N . VAL A 1 300 ? 7.652 -9.338 -14.044 1.00 97.56 300 VAL A N 1
ATOM 2275 C CA . VAL A 1 300 ? 8.146 -7.994 -14.335 1.00 97.56 300 VAL A CA 1
ATOM 2276 C C . VAL A 1 300 ? 9.628 -8.070 -14.678 1.00 97.56 300 VAL A C 1
ATOM 2278 O O . VAL A 1 300 ? 10.407 -8.645 -13.920 1.00 97.56 300 VAL A O 1
ATOM 2281 N N . ILE A 1 301 ? 10.024 -7.514 -15.823 1.00 98.06 301 ILE A N 1
ATOM 2282 C CA . ILE A 1 301 ? 11.421 -7.426 -16.266 1.00 98.06 301 ILE A CA 1
ATOM 2283 C C . ILE A 1 301 ? 11.814 -5.953 -16.321 1.00 98.06 301 ILE A C 1
ATOM 2285 O O . ILE A 1 301 ? 11.165 -5.158 -17.001 1.00 98.06 301 ILE A O 1
ATOM 2289 N N . PHE A 1 302 ? 12.909 -5.608 -15.649 1.00 96.88 302 PHE A N 1
ATOM 2290 C CA . PHE A 1 302 ? 13.467 -4.263 -15.636 1.00 96.88 302 PHE A CA 1
ATOM 2291 C C . PHE A 1 302 ? 14.729 -4.218 -16.496 1.00 96.88 302 PHE A C 1
ATOM 2293 O O . PHE A 1 302 ? 15.705 -4.918 -16.216 1.00 96.88 302 PHE A O 1
ATOM 2300 N N . ALA A 1 303 ? 14.727 -3.399 -17.544 1.00 96.12 303 ALA A N 1
ATOM 2301 C CA . ALA A 1 303 ? 15.805 -3.338 -18.523 1.00 96.12 303 ALA A CA 1
ATOM 2302 C C . ALA A 1 303 ? 16.603 -2.029 -18.431 1.00 96.12 303 ALA A C 1
ATOM 2304 O O . ALA A 1 303 ? 16.047 -0.934 -18.336 1.00 96.12 303 ALA A O 1
ATOM 2305 N N . LEU A 1 304 ? 17.926 -2.154 -18.501 1.00 94.56 304 LEU A N 1
ATOM 2306 C CA . LEU A 1 304 ? 18.874 -1.061 -18.723 1.00 94.56 304 LEU A CA 1
ATOM 2307 C C . LEU A 1 304 ? 19.400 -1.133 -20.153 1.00 94.56 304 LEU A C 1
ATOM 2309 O O . LEU A 1 304 ? 19.454 -2.217 -20.728 1.00 94.56 304 LEU A O 1
ATOM 2313 N N . ALA A 1 305 ? 19.872 -0.004 -20.678 1.00 92.44 305 ALA A N 1
ATOM 2314 C CA . ALA A 1 305 ? 20.681 0.042 -21.892 1.00 92.44 305 ALA A CA 1
ATOM 2315 C C . ALA A 1 305 ? 22.054 0.640 -21.571 1.00 92.44 305 ALA A C 1
ATOM 2317 O O . ALA A 1 305 ? 22.118 1.689 -20.931 1.00 92.44 305 ALA A O 1
ATOM 2318 N N . GLN A 1 306 ? 23.129 -0.006 -22.032 1.00 90.81 306 GLN A N 1
ATOM 2319 C CA . GLN A 1 306 ? 24.519 0.372 -21.745 1.00 90.81 306 GLN A CA 1
ATOM 2320 C C . GLN A 1 306 ? 24.833 1.851 -22.050 1.00 90.81 306 GLN A C 1
ATOM 2322 O O . GLN A 1 306 ? 25.561 2.497 -21.297 1.00 90.81 306 GLN A O 1
ATOM 2327 N N . GLY A 1 307 ? 24.297 2.400 -23.146 1.00 87.75 307 GLY A N 1
ATOM 2328 C CA . GLY A 1 307 ? 24.514 3.797 -23.543 1.00 87.75 307 GLY A CA 1
ATOM 2329 C C . GLY A 1 307 ? 23.654 4.833 -22.799 1.00 87.75 307 GLY A C 1
ATOM 2330 O O . GLY A 1 307 ? 23.875 6.047 -22.939 1.00 87.75 307 GLY A O 1
ATOM 2331 N N . ALA A 1 308 ? 22.680 4.385 -22.003 1.00 88.81 308 ALA A N 1
ATOM 2332 C CA . ALA A 1 308 ? 21.669 5.219 -21.364 1.00 88.81 308 ALA A CA 1
ATOM 2333 C C . ALA A 1 308 ? 21.802 5.179 -19.836 1.00 88.81 308 ALA A C 1
ATOM 2335 O O . ALA A 1 308 ? 21.186 4.365 -19.151 1.00 88.81 308 ALA A O 1
ATOM 2336 N N . VAL A 1 309 ? 22.580 6.108 -19.283 1.00 90.44 309 VAL A N 1
ATOM 2337 C CA . VAL A 1 309 ? 22.756 6.251 -17.833 1.00 90.44 309 VAL A CA 1
ATOM 2338 C C . VAL A 1 309 ? 21.634 7.114 -17.242 1.00 90.44 309 VAL A C 1
ATOM 2340 O O . VAL A 1 309 ? 21.516 8.300 -17.552 1.00 90.44 309 VAL A O 1
ATOM 2343 N N . GLN A 1 310 ? 20.835 6.554 -16.328 1.00 89.88 310 GLN A N 1
ATOM 2344 C CA . GLN A 1 310 ? 19.781 7.276 -15.586 1.00 89.88 310 GLN A CA 1
ATOM 2345 C C . GLN A 1 310 ? 20.393 8.161 -14.477 1.00 89.88 310 GLN A C 1
ATOM 2347 O O . GLN A 1 310 ? 20.304 7.838 -13.289 1.00 89.88 310 GLN A O 1
ATOM 2352 N N . HIS A 1 311 ? 21.069 9.259 -14.840 1.00 91.25 311 HIS A N 1
ATOM 2353 C CA . HIS A 1 311 ? 21.729 10.133 -13.857 1.00 91.25 311 HIS A CA 1
ATOM 2354 C C . HIS A 1 311 ? 20.743 10.804 -12.897 1.00 91.25 311 HIS A C 1
ATOM 2356 O O . HIS A 1 311 ? 20.962 10.782 -11.689 1.00 91.25 311 HIS A O 1
ATOM 2362 N N . ALA A 1 312 ? 19.667 11.388 -13.432 1.00 91.69 312 ALA A N 1
ATOM 2363 C CA . ALA A 1 312 ? 18.659 12.108 -12.656 1.00 91.69 312 ALA A CA 1
ATOM 2364 C C . ALA A 1 312 ? 18.068 11.225 -11.545 1.00 91.69 312 ALA A C 1
ATOM 2366 O O . ALA A 1 312 ? 18.109 11.600 -10.374 1.00 91.69 312 ALA A O 1
ATOM 2367 N N . ARG A 1 313 ? 17.641 10.011 -11.912 1.00 88.44 313 ARG A N 1
ATOM 2368 C CA . ARG A 1 313 ? 17.092 8.994 -11.008 1.00 88.44 313 ARG A CA 1
ATOM 2369 C C . ARG A 1 313 ? 18.064 8.635 -9.876 1.00 88.44 313 ARG A C 1
ATOM 2371 O O . ARG A 1 313 ? 17.721 8.806 -8.712 1.00 88.44 313 ARG A O 1
ATOM 2378 N N . ARG A 1 314 ? 19.301 8.234 -10.209 1.00 91.12 314 ARG A N 1
ATOM 2379 C CA . ARG A 1 314 ? 20.335 7.844 -9.222 1.00 91.12 314 ARG A CA 1
ATOM 2380 C C . ARG A 1 314 ? 20.722 8.992 -8.283 1.00 91.12 314 ARG A C 1
ATOM 2382 O O . ARG A 1 314 ? 20.976 8.787 -7.099 1.00 91.12 314 ARG A O 1
ATOM 2389 N N . CYS A 1 315 ? 20.766 10.224 -8.793 1.00 93.69 315 CYS A N 1
ATOM 2390 C CA . CYS A 1 315 ? 20.947 11.407 -7.953 1.00 93.69 315 CYS A CA 1
ATOM 2391 C C . CYS A 1 315 ? 19.764 11.612 -6.994 1.00 93.69 315 CYS A C 1
ATOM 2393 O O . CYS A 1 315 ? 19.982 11.901 -5.821 1.00 93.69 315 CYS A O 1
ATOM 2395 N N . GLY A 1 316 ? 18.530 11.419 -7.468 1.00 92.00 316 GLY A N 1
ATOM 2396 C CA . GLY A 1 316 ? 17.326 11.469 -6.638 1.00 92.00 316 GLY A CA 1
ATOM 2397 C C . GLY A 1 316 ? 17.331 10.436 -5.510 1.00 92.00 316 GLY A C 1
ATOM 2398 O O . GLY A 1 316 ? 17.080 10.800 -4.365 1.00 92.00 316 GLY A O 1
ATOM 2399 N N . GLU A 1 317 ? 17.686 9.182 -5.805 1.00 89.75 317 GLU A N 1
ATOM 2400 C CA . GLU A 1 317 ? 17.784 8.104 -4.806 1.00 89.75 317 GLU A CA 1
ATOM 2401 C C . GLU A 1 317 ? 18.787 8.425 -3.700 1.00 89.75 317 GLU A C 1
ATOM 2403 O O . GLU A 1 317 ? 18.435 8.387 -2.522 1.00 89.75 317 GLU A O 1
ATOM 2408 N N . ARG A 1 318 ? 20.007 8.839 -4.068 1.00 91.81 318 ARG A N 1
ATOM 2409 C CA . ARG A 1 318 ? 21.007 9.297 -3.090 1.00 91.81 318 ARG A CA 1
ATOM 2410 C C . ARG A 1 318 ? 20.503 10.487 -2.280 1.00 91.81 318 ARG A C 1
ATOM 2412 O O . ARG A 1 318 ? 20.749 10.564 -1.082 1.00 91.81 318 ARG A O 1
ATOM 2419 N N . GLY A 1 319 ? 19.778 11.408 -2.919 1.00 93.19 319 GLY A N 1
ATOM 2420 C CA . GLY A 1 319 ? 19.150 12.540 -2.242 1.00 93.19 319 GLY A CA 1
ATOM 2421 C C . GLY A 1 319 ? 18.156 12.105 -1.165 1.00 93.19 319 GLY A C 1
ATOM 2422 O O . GLY A 1 319 ? 18.156 12.655 -0.063 1.00 93.19 319 GLY A O 1
ATOM 2423 N N . VAL A 1 320 ? 17.339 11.089 -1.453 1.00 86.19 320 VAL A N 1
ATOM 2424 C CA . VAL A 1 320 ? 16.406 10.498 -0.485 1.00 86.19 320 VAL A CA 1
ATOM 2425 C C . VAL A 1 320 ? 17.157 9.794 0.646 1.00 86.19 320 VAL A C 1
ATOM 2427 O O . VAL A 1 320 ? 16.833 10.043 1.807 1.00 86.19 320 VAL A O 1
ATOM 2430 N N . GLU A 1 321 ? 18.168 8.986 0.325 1.00 87.69 321 GLU A N 1
ATOM 2431 C CA . GLU A 1 321 ? 18.972 8.243 1.303 1.00 87.69 321 GLU A CA 1
ATOM 2432 C C . GLU A 1 321 ? 19.704 9.183 2.276 1.00 87.69 321 GLU A C 1
ATOM 2434 O O . GLU A 1 321 ? 19.557 9.062 3.493 1.00 87.69 321 GLU A O 1
ATOM 2439 N N . SER A 1 322 ? 20.438 10.177 1.766 1.00 87.81 322 SER A N 1
ATOM 2440 C CA . SER A 1 322 ? 21.120 11.167 2.611 1.00 87.81 322 SER A CA 1
ATOM 2441 C C . SER A 1 322 ? 20.131 11.972 3.454 1.00 87.81 322 SER A C 1
ATOM 2443 O O . SER A 1 322 ? 20.403 12.253 4.620 1.00 87.81 322 SER A O 1
ATOM 2445 N N . ARG A 1 323 ? 18.944 12.303 2.921 1.00 88.44 323 ARG A N 1
ATOM 2446 C CA . ARG A 1 323 ? 17.897 12.981 3.701 1.00 88.44 323 ARG A CA 1
ATOM 2447 C C . ARG A 1 323 ? 17.415 12.112 4.864 1.00 88.44 323 ARG A C 1
ATOM 2449 O O . ARG A 1 323 ? 17.261 12.635 5.963 1.00 88.44 323 ARG A O 1
ATOM 2456 N N . GLN A 1 324 ? 17.199 10.813 4.647 1.00 83.25 324 GLN A N 1
ATOM 2457 C CA . GLN A 1 324 ? 16.803 9.872 5.706 1.00 83.25 324 GLN A CA 1
ATOM 2458 C C . GLN A 1 324 ? 17.876 9.744 6.798 1.00 83.25 324 GLN A C 1
ATOM 2460 O O . GLN A 1 324 ? 17.535 9.629 7.971 1.00 83.25 324 GLN A O 1
ATOM 2465 N N . LYS A 1 325 ? 19.160 9.845 6.433 1.00 84.38 325 LYS A N 1
ATOM 2466 C CA . LYS A 1 325 ? 20.291 9.895 7.378 1.00 84.38 325 LYS A CA 1
ATOM 2467 C C . LYS A 1 325 ? 20.457 11.251 8.084 1.00 84.38 325 LYS A C 1
ATOM 2469 O O . LYS A 1 325 ? 21.300 11.376 8.966 1.00 84.38 325 LYS A O 1
ATOM 2474 N N . GLY A 1 326 ? 19.683 12.275 7.708 1.00 85.06 326 GLY A N 1
ATOM 2475 C CA . GLY A 1 326 ? 19.802 13.640 8.237 1.00 85.06 326 GLY A CA 1
ATOM 2476 C C . GLY A 1 326 ? 20.928 14.475 7.607 1.00 85.06 326 GLY A C 1
ATOM 2477 O O . GLY A 1 326 ? 21.176 15.604 8.027 1.00 85.06 326 GLY A O 1
ATOM 2478 N N . GLU A 1 327 ? 21.590 13.969 6.568 1.00 91.00 327 GLU A N 1
ATOM 2479 C CA . GLU A 1 327 ? 22.695 14.623 5.859 1.00 91.00 327 GLU A CA 1
ATOM 2480 C C . GLU A 1 327 ? 22.165 15.652 4.840 1.00 91.00 327 GLU A C 1
ATOM 2482 O O . GLU A 1 327 ? 22.293 15.493 3.622 1.00 91.00 327 GLU A O 1
ATOM 2487 N N . LEU A 1 328 ? 21.535 16.727 5.325 1.00 90.06 328 LEU A N 1
ATOM 2488 C CA . LEU A 1 328 ? 20.788 17.673 4.480 1.00 90.06 328 LEU A CA 1
ATOM 2489 C C . LEU A 1 328 ? 21.633 18.312 3.365 1.00 90.06 328 LEU A C 1
ATOM 2491 O O . LEU A 1 328 ? 21.157 18.453 2.238 1.00 90.06 328 LEU A O 1
ATOM 2495 N N . ALA A 1 329 ? 22.899 18.641 3.640 1.00 91.06 329 ALA A N 1
ATOM 2496 C CA . ALA A 1 329 ? 23.800 19.219 2.643 1.00 91.06 329 ALA A CA 1
ATOM 2497 C C . ALA A 1 329 ? 24.095 18.243 1.487 1.00 91.06 329 ALA A C 1
ATOM 2499 O O . ALA A 1 329 ? 24.043 18.635 0.319 1.00 91.06 329 ALA A O 1
ATOM 2500 N N . ALA A 1 330 ? 24.346 16.968 1.804 1.00 90.56 330 ALA A N 1
ATOM 2501 C CA . ALA A 1 330 ? 24.566 15.923 0.807 1.00 90.56 330 ALA A CA 1
ATOM 2502 C C . ALA A 1 330 ? 23.286 15.652 0.003 1.00 90.56 330 ALA A C 1
ATOM 2504 O O . ALA A 1 330 ? 23.327 15.604 -1.227 1.00 90.56 330 ALA A O 1
ATOM 2505 N N . ALA A 1 331 ? 22.133 15.588 0.680 1.00 93.00 331 ALA A N 1
ATOM 2506 C CA . ALA A 1 331 ? 20.834 15.416 0.036 1.00 93.00 331 ALA A CA 1
ATOM 2507 C C . ALA A 1 331 ? 20.539 16.539 -0.971 1.00 93.00 331 ALA A C 1
ATOM 2509 O O . ALA A 1 331 ? 20.172 16.289 -2.120 1.00 93.00 331 ALA A O 1
ATOM 2510 N N . LYS A 1 332 ? 20.759 17.794 -0.564 1.00 94.19 332 LYS A N 1
ATOM 2511 C CA . LYS A 1 332 ? 20.591 18.974 -1.417 1.00 94.19 332 LYS A CA 1
ATOM 2512 C C . LYS A 1 332 ? 21.511 18.938 -2.634 1.00 94.19 332 LYS A C 1
ATOM 2514 O O . LYS A 1 332 ? 21.046 19.179 -3.747 1.00 94.19 332 LYS A O 1
ATOM 2519 N N . ALA A 1 333 ? 22.791 18.620 -2.439 1.00 92.12 333 ALA A N 1
ATOM 2520 C CA . ALA A 1 333 ? 23.754 18.491 -3.530 1.00 92.12 333 ALA A CA 1
ATOM 2521 C C . ALA A 1 333 ? 23.345 17.390 -4.523 1.00 92.12 333 ALA A C 1
ATOM 2523 O O . ALA A 1 333 ? 23.452 17.577 -5.737 1.00 92.12 333 ALA A O 1
ATOM 2524 N N . ALA A 1 334 ? 22.823 16.266 -4.027 1.00 93.56 334 ALA A N 1
ATOM 2525 C CA . ALA A 1 334 ? 22.325 15.178 -4.857 1.00 93.56 334 ALA A CA 1
ATOM 2526 C C . ALA A 1 334 ? 21.107 15.595 -5.696 1.00 93.56 334 ALA A C 1
ATOM 2528 O O . ALA A 1 334 ? 21.124 15.452 -6.920 1.00 93.56 334 ALA A O 1
ATOM 2529 N N . PHE A 1 335 ? 20.090 16.215 -5.087 1.00 95.38 335 PHE A N 1
ATOM 2530 C CA . PHE A 1 335 ? 18.930 16.706 -5.836 1.00 95.38 335 PHE A CA 1
ATOM 2531 C C . PHE A 1 335 ? 19.305 17.767 -6.877 1.00 95.38 335 PHE A C 1
ATOM 2533 O O . PHE A 1 335 ? 18.828 17.698 -8.008 1.00 95.38 335 PHE A O 1
ATOM 2540 N N . LEU A 1 336 ? 20.197 18.709 -6.548 1.00 94.69 336 LEU A N 1
ATOM 2541 C CA . LEU A 1 336 ? 20.668 19.720 -7.503 1.00 94.69 336 LEU A CA 1
ATOM 2542 C C . LEU A 1 336 ? 21.421 19.098 -8.689 1.00 94.69 336 LEU A C 1
ATOM 2544 O O . LEU A 1 336 ? 21.191 19.499 -9.829 1.00 94.69 336 LEU A O 1
ATOM 2548 N N . ALA A 1 337 ? 22.265 18.090 -8.454 1.00 93.25 337 ALA A N 1
ATOM 2549 C CA . ALA A 1 337 ? 22.943 17.364 -9.529 1.00 93.25 337 ALA A CA 1
ATOM 2550 C C . ALA A 1 337 ? 21.974 16.557 -10.406 1.00 93.25 337 ALA A C 1
ATOM 2552 O O . ALA A 1 337 ? 22.155 16.463 -11.626 1.00 93.25 337 ALA A O 1
ATOM 2553 N N . GLY A 1 338 ? 20.920 16.005 -9.801 1.00 94.00 338 GLY A N 1
ATOM 2554 C CA . GLY A 1 338 ? 19.820 15.388 -10.530 1.00 94.00 338 GLY A CA 1
ATOM 2555 C C . GLY A 1 338 ? 19.104 16.398 -11.429 1.00 94.00 338 GLY A C 1
ATOM 2556 O O . GLY A 1 338 ? 18.948 16.136 -12.619 1.00 94.00 338 GLY A O 1
ATOM 2557 N N . ILE A 1 339 ? 18.730 17.566 -10.890 1.00 95.12 339 ILE A N 1
ATOM 2558 C CA . ILE A 1 339 ? 18.034 18.638 -11.627 1.00 95.12 339 ILE A CA 1
ATOM 2559 C C . ILE A 1 339 ? 18.912 19.163 -12.767 1.00 95.12 339 ILE A C 1
ATOM 2561 O O . ILE A 1 339 ? 18.415 19.420 -13.856 1.00 95.12 339 ILE A O 1
ATOM 2565 N N . ALA A 1 340 ? 20.227 19.266 -12.560 1.00 92.94 340 ALA A N 1
ATOM 2566 C CA . ALA A 1 340 ? 21.165 19.626 -13.622 1.00 92.94 340 ALA A CA 1
ATOM 2567 C C . ALA A 1 340 ? 21.216 18.583 -14.756 1.00 92.94 340 ALA A C 1
ATOM 2569 O O . ALA A 1 340 ? 21.562 18.920 -15.886 1.00 92.94 340 ALA A O 1
ATOM 2570 N N . SER A 1 341 ? 20.888 17.320 -14.466 1.00 90.00 341 SER A N 1
ATOM 2571 C CA . SER A 1 341 ? 20.831 16.240 -15.460 1.00 90.00 341 SER A CA 1
ATOM 2572 C C . SER A 1 341 ? 19.460 16.131 -16.132 1.00 90.00 341 SER A C 1
ATOM 2574 O O . SER A 1 341 ? 19.394 15.827 -17.317 1.00 90.00 341 SER A O 1
ATOM 2576 N N . SER A 1 342 ? 18.377 16.384 -15.394 1.00 91.00 342 SER A N 1
ATOM 2577 C CA . SER A 1 342 ? 17.008 16.448 -15.910 1.00 91.00 342 SER A CA 1
ATOM 2578 C C . SER A 1 342 ? 16.232 17.571 -15.212 1.00 91.00 342 SER A C 1
ATOM 2580 O O . SER A 1 342 ? 15.656 17.361 -14.139 1.00 91.00 342 SER A O 1
ATOM 2582 N N . PRO A 1 343 ? 16.194 18.781 -15.803 1.00 92.38 343 PRO A N 1
ATOM 2583 C CA . PRO A 1 343 ? 15.516 19.928 -15.198 1.00 92.38 343 PRO A CA 1
ATOM 2584 C C . PRO A 1 343 ? 13.999 19.754 -15.075 1.00 92.38 343 PRO A C 1
ATOM 2586 O O . PRO A 1 343 ? 13.360 20.451 -14.287 1.00 92.38 343 PRO A O 1
ATOM 2589 N N . THR A 1 344 ? 13.423 18.841 -15.858 1.00 91.56 344 THR A N 1
ATOM 2590 C CA . THR A 1 344 ? 11.981 18.601 -15.963 1.00 91.56 344 THR A CA 1
ATOM 2591 C C . THR A 1 344 ? 11.484 17.463 -15.073 1.00 91.56 344 THR A C 1
ATOM 2593 O O . THR A 1 344 ? 10.296 17.148 -15.107 1.00 91.56 344 THR A O 1
ATOM 2596 N N . ASP A 1 345 ? 12.337 16.850 -14.247 1.00 92.25 345 ASP A N 1
ATOM 2597 C CA . ASP A 1 345 ? 11.890 15.793 -13.339 1.00 92.25 345 ASP A CA 1
ATOM 2598 C C . ASP A 1 345 ? 11.264 16.356 -12.053 1.00 92.25 345 ASP A C 1
ATOM 2600 O O . ASP A 1 345 ? 11.946 16.845 -11.148 1.00 92.25 345 ASP A O 1
ATOM 2604 N N . HIS A 1 346 ? 9.939 16.249 -11.953 1.00 92.88 346 HIS A N 1
ATOM 2605 C CA . HIS A 1 346 ? 9.163 16.738 -10.813 1.00 92.88 346 HIS A CA 1
ATOM 2606 C C . HIS A 1 346 ? 9.577 16.151 -9.450 1.00 92.88 346 HIS A C 1
ATOM 2608 O O . HIS A 1 346 ? 9.459 16.842 -8.436 1.00 92.88 346 HIS A O 1
ATOM 2614 N N . GLU A 1 347 ? 10.071 14.908 -9.399 1.00 92.00 347 GLU A N 1
ATOM 2615 C CA . GLU A 1 347 ? 10.411 14.235 -8.139 1.00 92.00 347 GLU A CA 1
ATOM 2616 C C . GLU A 1 347 ? 11.667 14.829 -7.515 1.00 92.00 347 GLU A C 1
ATOM 2618 O O . GLU A 1 347 ? 11.747 14.955 -6.295 1.00 92.00 347 GLU A O 1
ATOM 2623 N N . LEU A 1 348 ? 12.607 15.285 -8.343 1.00 95.19 348 LEU A N 1
ATOM 2624 C CA . LEU A 1 348 ? 13.812 15.957 -7.872 1.00 95.19 348 LEU A CA 1
ATOM 2625 C C . LEU A 1 348 ? 13.497 17.333 -7.286 1.00 95.19 348 LEU A C 1
ATOM 2627 O O . LEU A 1 348 ? 14.038 17.699 -6.244 1.00 95.19 348 LEU A O 1
ATOM 2631 N N . HIS A 1 349 ? 12.579 18.077 -7.911 1.00 96.94 349 HIS A N 1
ATOM 2632 C CA . HIS A 1 349 ? 12.098 19.352 -7.370 1.00 96.94 349 HIS A CA 1
ATOM 2633 C C . HIS A 1 349 ? 11.327 19.160 -6.060 1.00 96.94 349 HIS A C 1
ATOM 2635 O O . HIS A 1 349 ? 11.504 19.939 -5.123 1.00 96.94 349 HIS A O 1
ATOM 2641 N N . HIS A 1 350 ? 10.510 18.108 -5.959 1.00 94.00 350 HIS A N 1
ATOM 2642 C CA . HIS A 1 350 ? 9.829 17.749 -4.714 1.00 94.00 350 HIS A CA 1
ATOM 2643 C C . HIS A 1 350 ? 10.821 17.334 -3.612 1.00 94.00 350 HIS A C 1
ATOM 2645 O O . HIS A 1 350 ? 10.737 17.836 -2.491 1.00 94.00 350 HIS A O 1
ATOM 2651 N N . GLY A 1 351 ? 11.798 16.482 -3.933 1.00 91.38 351 GLY A N 1
ATOM 2652 C CA . GLY A 1 351 ? 12.851 16.058 -3.009 1.00 91.38 351 GLY A CA 1
ATOM 2653 C C . GLY A 1 351 ? 13.692 17.230 -2.500 1.00 91.38 351 GLY A C 1
ATOM 2654 O O . GLY A 1 351 ? 13.863 17.389 -1.290 1.00 91.38 351 GLY A O 1
ATOM 2655 N N . LEU A 1 352 ? 14.110 18.128 -3.401 1.00 97.00 352 LEU A N 1
ATOM 2656 C CA . LEU A 1 352 ? 14.795 19.371 -3.039 1.00 97.00 352 LEU A CA 1
ATOM 2657 C C . LEU A 1 352 ? 13.937 20.236 -2.108 1.00 97.00 352 LEU A C 1
ATOM 2659 O O . LEU A 1 352 ? 14.448 20.776 -1.130 1.00 97.00 352 LEU A O 1
ATOM 2663 N N . ALA A 1 353 ? 12.637 20.364 -2.383 1.00 95.69 353 ALA A N 1
ATOM 2664 C CA . ALA A 1 353 ? 11.742 21.128 -1.525 1.00 95.69 353 ALA A CA 1
ATOM 2665 C C . ALA A 1 353 ? 11.617 20.545 -0.115 1.00 95.69 353 ALA A C 1
ATOM 2667 O O . ALA A 1 353 ? 11.547 21.307 0.849 1.00 95.69 353 ALA A O 1
ATOM 2668 N N . SER A 1 354 ? 11.604 19.216 0.017 1.00 88.56 354 SER A N 1
ATOM 2669 C CA . SER A 1 354 ? 11.598 18.565 1.326 1.00 88.56 354 SER A CA 1
ATOM 2670 C C . SER A 1 354 ? 12.854 18.919 2.126 1.00 88.56 354 SER A C 1
ATOM 2672 O O . SER A 1 354 ? 12.733 19.319 3.281 1.00 88.56 354 SER A O 1
ATOM 2674 N N . VAL A 1 355 ? 14.037 18.876 1.503 1.00 91.12 355 VAL A N 1
ATOM 2675 C CA . VAL A 1 355 ? 15.295 19.271 2.161 1.00 91.12 355 VAL A CA 1
ATOM 2676 C C . VAL A 1 355 ? 15.282 20.755 2.540 1.00 91.12 355 VAL A C 1
ATOM 2678 O O . VAL A 1 355 ? 15.583 21.097 3.677 1.00 91.12 355 VAL A O 1
ATOM 2681 N N . LEU A 1 356 ? 14.854 21.637 1.630 1.00 92.44 356 LEU A N 1
ATOM 2682 C CA . LEU A 1 356 ? 14.734 23.077 1.900 1.00 92.44 356 LEU A CA 1
ATOM 2683 C C . LEU A 1 356 ? 13.750 23.383 3.039 1.00 92.44 356 LEU A C 1
ATOM 2685 O O . LEU A 1 356 ? 13.956 24.330 3.790 1.00 92.44 356 LEU A O 1
ATOM 2689 N N . THR A 1 357 ? 12.694 22.578 3.182 1.00 86.56 357 THR A N 1
ATOM 2690 C CA . THR A 1 357 ? 11.745 22.688 4.298 1.00 86.56 357 THR A CA 1
ATOM 2691 C C . THR A 1 357 ? 12.414 22.327 5.622 1.00 86.56 357 THR A C 1
ATOM 2693 O O . THR A 1 357 ? 12.252 23.060 6.591 1.00 86.56 357 THR A O 1
ATOM 2696 N N . MET A 1 358 ? 13.209 21.250 5.658 1.00 85.44 358 MET A N 1
ATOM 2697 C CA . MET A 1 358 ? 13.978 20.852 6.848 1.00 85.44 358 MET A CA 1
ATOM 2698 C C . MET A 1 358 ? 15.052 21.885 7.225 1.00 85.44 358 MET A C 1
ATOM 2700 O O . MET A 1 358 ? 15.326 22.079 8.403 1.00 85.44 358 MET A O 1
ATOM 2704 N N . GLU A 1 359 ? 15.627 22.582 6.240 1.00 87.06 359 GLU A N 1
ATOM 2705 C CA . GLU A 1 359 ? 16.546 23.712 6.455 1.00 87.06 359 GLU A CA 1
ATOM 2706 C C . GLU A 1 359 ? 15.830 25.013 6.888 1.00 87.06 359 GLU A C 1
ATOM 2708 O O . GLU A 1 359 ? 16.492 25.986 7.247 1.00 87.06 359 GLU A O 1
ATOM 2713 N N . GLY A 1 360 ? 14.494 25.065 6.830 1.00 86.75 360 GLY A N 1
ATOM 2714 C CA . GLY A 1 360 ? 13.693 26.256 7.142 1.00 86.75 360 GLY A CA 1
ATOM 2715 C C . GLY A 1 360 ? 13.597 27.300 6.017 1.00 86.75 360 GLY A C 1
ATOM 2716 O O . GLY A 1 360 ? 12.994 28.357 6.210 1.00 86.75 360 GLY A O 1
ATOM 2717 N N . ASP A 1 361 ? 14.131 27.033 4.818 1.00 90.75 361 ASP A N 1
ATOM 2718 C CA . ASP A 1 361 ? 14.027 27.924 3.649 1.00 90.75 361 ASP A CA 1
ATOM 2719 C C . ASP A 1 361 ? 12.687 27.717 2.914 1.00 90.75 361 ASP A C 1
ATOM 2721 O O . ASP A 1 361 ? 12.604 27.239 1.774 1.00 90.75 361 ASP A O 1
ATOM 2725 N N . PHE A 1 362 ? 11.595 28.078 3.595 1.00 88.56 362 PHE A N 1
ATOM 2726 C CA . PHE A 1 362 ? 10.229 27.924 3.087 1.00 88.56 362 PHE A CA 1
ATOM 2727 C C . PHE A 1 362 ? 9.959 28.641 1.749 1.00 88.56 362 PHE A C 1
ATOM 2729 O O . PHE A 1 362 ? 9.235 28.074 0.919 1.00 88.56 362 PHE A O 1
ATOM 2736 N N . PRO A 1 363 ? 10.503 29.849 1.468 1.00 92.50 363 PRO A N 1
ATOM 2737 C CA . PRO A 1 363 ? 10.328 30.494 0.168 1.00 92.50 363 PRO A CA 1
ATOM 2738 C C . PRO A 1 363 ? 10.872 29.659 -0.995 1.00 92.50 363 PRO A C 1
ATOM 2740 O O . PRO A 1 363 ? 10.158 29.479 -1.989 1.00 92.50 363 PRO A O 1
ATOM 2743 N N . LYS A 1 364 ? 12.091 29.110 -0.877 1.00 94.00 364 LYS A N 1
ATOM 2744 C CA . LYS A 1 364 ? 12.658 28.253 -1.928 1.00 94.00 364 LYS A CA 1
ATOM 2745 C C . LYS A 1 364 ? 11.952 26.905 -1.999 1.00 94.00 364 LYS A C 1
ATOM 2747 O O . LYS A 1 364 ? 11.647 26.460 -3.102 1.00 94.00 364 LYS A O 1
ATOM 2752 N N . ALA A 1 365 ? 11.608 26.298 -0.860 1.00 93.44 365 ALA A N 1
ATOM 2753 C CA . ALA A 1 365 ? 10.847 25.048 -0.837 1.00 93.44 365 ALA A CA 1
ATOM 2754 C C . ALA A 1 365 ? 9.517 25.182 -1.598 1.00 93.44 365 ALA A C 1
ATOM 2756 O O . ALA A 1 365 ? 9.183 24.366 -2.458 1.00 93.44 365 ALA A O 1
ATOM 2757 N N . ARG A 1 366 ? 8.787 26.278 -1.358 1.00 93.69 366 ARG A N 1
ATOM 2758 C CA . ARG A 1 366 ? 7.534 26.576 -2.057 1.00 93.69 366 ARG A CA 1
ATOM 2759 C C . ARG A 1 366 ? 7.735 26.801 -3.556 1.00 93.69 366 ARG A C 1
ATOM 2761 O O . ARG A 1 366 ? 6.873 26.398 -4.336 1.00 93.69 366 ARG A O 1
ATOM 2768 N N . ALA A 1 367 ? 8.819 27.459 -3.968 1.00 95.69 367 ALA A N 1
ATOM 2769 C CA . ALA A 1 367 ? 9.139 27.624 -5.384 1.00 95.69 367 ALA A CA 1
ATOM 2770 C C . ALA A 1 367 ? 9.382 26.262 -6.054 1.00 95.69 367 ALA A C 1
ATOM 2772 O O . ALA A 1 367 ? 8.743 25.967 -7.061 1.00 95.69 367 ALA A O 1
ATOM 2773 N N . SER A 1 368 ? 10.198 25.403 -5.439 1.00 96.31 368 SER A N 1
ATOM 2774 C CA . SER A 1 368 ? 10.485 24.055 -5.940 1.00 96.31 368 SER A CA 1
ATOM 2775 C C . SER A 1 368 ? 9.231 23.178 -6.029 1.00 96.31 368 SER A C 1
ATOM 2777 O O . SER A 1 368 ? 9.008 22.530 -7.048 1.00 96.31 368 SER A O 1
ATOM 2779 N N . LEU A 1 369 ? 8.336 23.215 -5.034 1.00 95.38 369 LEU A N 1
ATOM 2780 C CA . LEU A 1 369 ? 7.070 22.470 -5.109 1.00 95.38 369 LEU A CA 1
ATOM 2781 C C . LEU A 1 369 ? 6.141 22.983 -6.214 1.00 95.38 369 LEU A C 1
ATOM 2783 O O . LEU A 1 369 ? 5.475 22.187 -6.869 1.00 95.38 369 LEU A O 1
ATOM 2787 N N . ARG A 1 370 ? 6.092 24.302 -6.455 1.00 95.81 370 ARG A N 1
ATOM 2788 C CA . ARG A 1 370 ? 5.321 24.858 -7.580 1.00 95.81 370 ARG A CA 1
ATOM 2789 C C . ARG A 1 370 ? 5.867 24.374 -8.918 1.00 95.81 370 ARG A C 1
ATOM 2791 O O . ARG A 1 370 ? 5.069 24.036 -9.789 1.00 95.81 370 ARG A O 1
ATOM 2798 N N . THR A 1 371 ? 7.190 24.319 -9.058 1.00 96.62 371 THR A N 1
ATOM 2799 C CA . THR A 1 371 ? 7.843 23.743 -10.235 1.00 96.62 371 THR A CA 1
ATOM 2800 C C . THR A 1 371 ? 7.451 22.276 -10.397 1.00 96.62 371 THR A C 1
ATOM 2802 O O . THR A 1 371 ? 6.975 21.898 -11.464 1.00 96.62 371 THR A O 1
ATOM 2805 N N . ALA A 1 372 ? 7.522 21.474 -9.329 1.00 95.62 372 ALA A N 1
ATOM 2806 C CA . ALA A 1 372 ? 7.096 20.074 -9.353 1.00 95.62 372 ALA A CA 1
ATOM 2807 C C . ALA A 1 372 ? 5.626 19.909 -9.793 1.00 95.62 372 ALA A C 1
ATOM 2809 O O . ALA A 1 372 ? 5.354 19.121 -10.696 1.00 95.62 372 ALA A O 1
ATOM 2810 N N . CYS A 1 373 ? 4.694 20.700 -9.243 1.00 94.00 373 CYS A N 1
ATOM 2811 C CA . CYS A 1 373 ? 3.287 20.705 -9.671 1.00 94.00 373 CYS A CA 1
ATOM 2812 C C . CYS A 1 373 ? 3.110 21.066 -11.153 1.00 94.00 373 CYS A C 1
ATOM 2814 O O . CYS A 1 373 ? 2.229 20.519 -11.809 1.00 94.00 373 CYS A O 1
ATOM 2816 N N . SER A 1 374 ? 3.898 22.012 -11.680 1.00 93.50 374 SER A N 1
ATOM 2817 C CA . SER A 1 374 ? 3.800 22.405 -13.093 1.00 93.50 374 SER A CA 1
ATOM 2818 C C . SER A 1 374 ? 4.369 21.359 -14.046 1.00 93.50 374 SER A C 1
ATOM 2820 O O . SER A 1 374 ? 3.829 21.179 -15.132 1.00 93.50 374 SER A O 1
ATOM 2822 N N . LEU A 1 375 ? 5.437 20.672 -13.634 1.00 92.44 375 LEU A N 1
ATOM 2823 C CA . LEU A 1 375 ? 6.082 19.631 -14.429 1.00 92.44 375 LEU A CA 1
ATOM 2824 C C . LEU A 1 375 ? 5.240 18.356 -14.477 1.00 92.44 375 LEU A C 1
ATOM 2826 O O . LEU A 1 375 ? 5.187 17.700 -15.510 1.00 92.44 375 LEU A O 1
ATOM 2830 N N . TYR A 1 376 ? 4.567 18.019 -13.375 1.00 91.75 376 TYR A N 1
ATOM 2831 C CA . TYR A 1 376 ? 3.725 16.832 -13.294 1.00 91.75 376 TYR A CA 1
ATOM 2832 C C . TYR A 1 376 ? 2.447 17.118 -12.481 1.00 91.75 376 TYR A C 1
ATOM 2834 O O . TYR A 1 376 ? 2.433 16.986 -11.252 1.00 91.75 376 TYR A O 1
ATOM 2842 N N . PRO A 1 377 ? 1.343 17.494 -13.154 1.00 89.38 377 PRO A N 1
ATOM 2843 C CA . PRO A 1 377 ? 0.102 17.911 -12.491 1.00 89.38 377 PRO A CA 1
ATOM 2844 C C . PRO A 1 377 ? -0.709 16.791 -11.828 1.00 89.38 377 PRO A C 1
ATOM 2846 O O . PRO A 1 377 ? -1.727 17.086 -11.199 1.00 89.38 377 PRO A O 1
ATOM 2849 N N . TYR A 1 378 ? -0.310 15.528 -12.012 1.00 89.00 378 TYR A N 1
ATOM 2850 C CA . TYR A 1 378 ? -1.065 14.356 -11.557 1.00 89.00 378 TYR A CA 1
ATOM 2851 C C . TYR A 1 378 ? -0.549 13.767 -10.236 1.00 89.00 378 TYR A C 1
ATOM 2853 O O . TYR A 1 378 ? -1.157 12.843 -9.710 1.00 89.00 378 TYR A O 1
ATOM 2861 N N . CYS A 1 379 ? 0.564 14.273 -9.691 1.00 86.56 379 CYS A N 1
ATOM 2862 C CA . CYS A 1 379 ? 1.179 13.719 -8.484 1.00 86.56 379 CYS A CA 1
ATOM 2863 C C . CYS A 1 379 ? 0.626 14.419 -7.228 1.00 86.56 379 CYS A C 1
ATOM 2865 O O . CYS A 1 379 ? 0.733 15.646 -7.135 1.00 86.56 379 CYS A O 1
ATOM 2867 N N . PRO A 1 380 ? 0.106 13.685 -6.227 1.00 87.38 380 PRO A N 1
ATOM 2868 C CA . PRO A 1 380 ? -0.409 14.283 -4.992 1.00 87.38 380 PRO A CA 1
ATOM 2869 C C . PRO A 1 380 ? 0.702 14.865 -4.093 1.00 87.38 380 PRO A C 1
ATOM 2871 O O . PRO A 1 380 ? 0.506 15.919 -3.484 1.00 87.38 380 PRO A O 1
ATOM 2874 N N . LYS A 1 381 ? 1.904 14.260 -4.080 1.00 86.50 381 LYS A N 1
ATOM 2875 C CA . LYS A 1 381 ? 3.033 14.640 -3.196 1.00 86.50 381 LYS A CA 1
ATOM 2876 C C . LYS A 1 381 ? 3.366 16.140 -3.167 1.00 86.50 381 LYS A C 1
ATOM 2878 O O . LYS A 1 381 ? 3.439 16.719 -2.079 1.00 86.50 381 LYS A O 1
ATOM 2883 N N . PRO A 1 382 ? 3.555 16.836 -4.309 1.00 90.25 382 PRO A N 1
ATOM 2884 C CA . PRO A 1 382 ? 3.888 18.256 -4.275 1.00 90.25 382 PRO A CA 1
ATOM 2885 C C . PRO A 1 382 ? 2.734 19.135 -3.777 1.00 90.25 382 PRO A C 1
ATOM 2887 O O . PRO A 1 382 ? 2.977 20.165 -3.149 1.00 90.25 382 PRO A O 1
ATOM 2890 N N . HIS A 1 383 ? 1.483 18.724 -4.009 1.00 92.06 383 HIS A N 1
ATOM 2891 C CA . HIS A 1 383 ? 0.307 19.428 -3.500 1.00 92.06 383 HIS A CA 1
ATOM 2892 C C . HIS A 1 383 ? 0.202 19.326 -1.974 1.00 92.06 383 HIS A C 1
ATOM 2894 O O . HIS A 1 383 ? -0.049 20.346 -1.328 1.00 92.06 383 HIS A O 1
ATOM 2900 N N . ASN A 1 384 ? 0.505 18.161 -1.396 1.00 85.50 384 ASN A N 1
ATOM 2901 C CA . ASN A 1 384 ? 0.625 17.997 0.056 1.00 85.50 384 ASN A CA 1
ATOM 2902 C C . ASN A 1 384 ? 1.716 18.875 0.653 1.00 85.50 384 ASN A C 1
ATOM 2904 O O . ASN A 1 384 ? 1.451 19.641 1.579 1.00 85.50 384 ASN A O 1
ATOM 2908 N N . GLY A 1 385 ? 2.920 18.840 0.073 1.00 85.06 385 GLY A N 1
ATOM 2909 C CA . GLY A 1 385 ? 4.021 19.694 0.522 1.00 85.06 385 GLY A CA 1
ATOM 2910 C C . GLY A 1 385 ? 3.668 21.186 0.463 1.00 85.06 385 GLY A C 1
ATOM 2911 O O . GLY A 1 385 ? 3.990 21.944 1.377 1.00 85.06 385 GLY A O 1
ATOM 2912 N N . LEU A 1 386 ? 2.953 21.627 -0.583 1.00 91.44 386 LEU A N 1
ATOM 2913 C CA . LEU A 1 386 ? 2.462 23.008 -0.670 1.00 91.44 386 LEU A CA 1
ATOM 2914 C C . LEU A 1 386 ? 1.429 23.313 0.410 1.00 91.44 386 LEU A C 1
ATOM 2916 O O . LEU A 1 386 ? 1.474 24.401 0.985 1.00 91.44 386 LEU A O 1
ATOM 2920 N N . GLY A 1 387 ? 0.505 22.386 0.667 1.00 90.75 387 GLY A N 1
ATOM 2921 C CA . GLY A 1 387 ? -0.486 22.496 1.731 1.00 90.75 387 GLY A CA 1
ATOM 2922 C C . GLY A 1 387 ? 0.170 22.731 3.088 1.00 90.75 387 GLY A C 1
ATOM 2923 O O . GLY A 1 387 ? -0.177 23.701 3.764 1.00 90.75 387 GLY A O 1
ATOM 2924 N N . ALA A 1 388 ? 1.181 21.928 3.422 1.00 84.75 388 ALA A N 1
ATOM 2925 C CA . ALA A 1 388 ? 1.909 22.015 4.685 1.00 84.75 388 ALA A CA 1
ATOM 2926 C C . ALA A 1 388 ? 2.605 23.374 4.848 1.00 84.75 388 ALA A C 1
ATOM 2928 O O . ALA A 1 388 ? 2.350 24.093 5.813 1.00 84.75 388 ALA A O 1
ATOM 2929 N N . LEU A 1 389 ? 3.386 23.804 3.850 1.00 84.00 389 LEU A N 1
ATOM 2930 C CA . LEU A 1 389 ? 4.070 25.104 3.892 1.00 84.00 389 LEU A CA 1
ATOM 2931 C C . LEU A 1 389 ? 3.101 26.294 3.965 1.00 84.00 389 LEU A C 1
ATOM 2933 O O . LEU A 1 389 ? 3.394 27.322 4.582 1.00 84.00 389 LEU A O 1
ATOM 2937 N N . LEU A 1 390 ? 1.945 26.194 3.302 1.00 87.31 390 LEU A N 1
ATOM 2938 C CA . LEU A 1 390 ? 0.915 27.231 3.348 1.00 87.31 390 LEU A CA 1
ATOM 2939 C C . LEU A 1 390 ? 0.230 27.289 4.714 1.00 87.31 390 LEU A C 1
ATOM 2941 O O . LEU A 1 390 ? -0.132 28.386 5.147 1.00 87.31 390 LEU A O 1
ATOM 2945 N N . LEU A 1 391 ? 0.056 26.145 5.373 1.00 83.44 391 LEU A N 1
ATOM 2946 C CA . LEU A 1 391 ? -0.504 26.066 6.714 1.00 83.44 391 LEU A CA 1
ATOM 2947 C C . LEU A 1 391 ? 0.446 26.689 7.744 1.00 83.44 391 LEU A C 1
ATOM 2949 O O . LEU A 1 391 ? 0.013 27.577 8.475 1.00 83.44 391 LEU A O 1
ATOM 2953 N N . GLU A 1 392 ? 1.738 26.345 7.692 1.00 80.88 392 GLU A N 1
ATOM 2954 C CA . GLU A 1 392 ? 2.807 26.964 8.500 1.00 80.88 392 GLU A CA 1
ATOM 2955 C C . GLU A 1 392 ? 2.863 28.488 8.314 1.00 80.88 392 GLU A C 1
ATOM 2957 O O . GLU A 1 392 ? 2.985 29.265 9.258 1.00 80.88 392 GLU A O 1
ATOM 2962 N N . SER A 1 393 ? 2.647 28.957 7.083 1.00 82.00 393 SER A N 1
ATOM 2963 C CA . SER A 1 393 ? 2.575 30.392 6.775 1.00 82.00 393 SER A CA 1
ATOM 2964 C C . SER A 1 393 ? 1.246 31.056 7.188 1.00 82.00 393 SER A C 1
ATOM 2966 O O . SER A 1 393 ? 0.958 32.167 6.738 1.00 82.00 393 SER A O 1
ATOM 2968 N N . SER A 1 394 ? 0.393 30.393 7.978 1.00 84.25 394 SER A N 1
ATOM 2969 C CA . SER A 1 394 ? -0.933 30.876 8.402 1.00 84.25 394 SER A CA 1
ATOM 2970 C C . SER A 1 394 ? -1.882 31.218 7.239 1.00 84.25 394 SER A C 1
ATOM 2972 O O . SER A 1 394 ? -2.671 32.168 7.298 1.00 84.25 394 SER A O 1
ATOM 2974 N N . ARG A 1 395 ? -1.844 30.434 6.150 1.00 88.06 395 ARG A N 1
ATOM 2975 C CA . ARG A 1 395 ? -2.707 30.595 4.959 1.00 88.06 395 ARG A CA 1
ATOM 2976 C C . ARG A 1 395 ? -3.647 29.395 4.747 1.00 88.06 395 ARG A C 1
ATOM 2978 O O . ARG A 1 395 ? -3.642 28.805 3.660 1.00 88.06 395 ARG A O 1
ATOM 2985 N N . PRO A 1 396 ? -4.544 29.083 5.703 1.00 88.56 396 PRO A N 1
ATOM 2986 C CA . PRO A 1 396 ? -5.357 27.864 5.681 1.00 88.56 396 PRO A CA 1
ATOM 2987 C C . PRO A 1 396 ? -6.301 27.758 4.472 1.00 88.56 396 PRO A C 1
ATOM 2989 O O . PRO A 1 396 ? -6.508 26.666 3.960 1.00 88.56 396 PRO A O 1
ATOM 2992 N N . ARG A 1 397 ? -6.806 28.874 3.911 1.00 89.38 397 ARG A N 1
ATOM 2993 C CA . ARG A 1 397 ? -7.628 28.828 2.673 1.00 89.38 397 ARG A CA 1
ATOM 2994 C C . ARG A 1 397 ? -6.852 28.309 1.465 1.00 89.38 397 ARG A C 1
ATOM 2996 O O . ARG A 1 397 ? -7.435 27.699 0.578 1.00 89.38 397 ARG A O 1
ATOM 3003 N N . ALA A 1 398 ? -5.568 28.650 1.371 1.00 90.44 398 ALA A N 1
ATOM 3004 C CA . ALA A 1 398 ? -4.727 28.209 0.265 1.00 90.44 398 ALA A CA 1
ATOM 3005 C C . ALA A 1 398 ? -4.229 26.778 0.499 1.00 90.44 398 ALA A C 1
ATOM 3007 O O . ALA A 1 398 ? -4.182 26.012 -0.457 1.00 90.44 398 ALA A O 1
ATOM 3008 N N . ALA A 1 399 ? -3.919 26.432 1.754 1.00 90.81 399 ALA A N 1
ATOM 3009 C CA . ALA A 1 399 ? -3.561 25.076 2.154 1.00 90.81 399 ALA A CA 1
ATOM 3010 C C . ALA A 1 399 ? -4.698 24.085 1.871 1.00 90.81 399 ALA A C 1
ATOM 3012 O O . ALA A 1 399 ? -4.465 23.083 1.206 1.00 90.81 399 ALA A O 1
ATOM 3013 N N . LEU A 1 400 ? -5.937 24.425 2.252 1.00 89.06 400 LEU A N 1
ATOM 3014 C CA . LEU A 1 400 ? -7.121 23.604 1.986 1.00 89.06 400 LEU A CA 1
ATOM 3015 C C . LEU A 1 400 ? -7.244 23.238 0.503 1.00 89.06 400 LEU A C 1
ATOM 3017 O O . LEU A 1 400 ? -7.354 22.065 0.179 1.00 89.06 400 LEU A O 1
ATOM 3021 N N . ARG A 1 401 ? -7.118 24.218 -0.403 1.00 91.44 401 ARG A N 1
ATOM 3022 C CA . ARG A 1 401 ? -7.167 23.961 -1.854 1.00 91.44 401 ARG A CA 1
ATOM 3023 C C . ARG A 1 401 ? -6.038 23.057 -2.347 1.00 91.44 401 ARG A C 1
ATOM 3025 O O . ARG A 1 401 ? -6.223 22.324 -3.312 1.00 91.44 401 ARG A O 1
ATOM 3032 N N . ALA A 1 402 ? -4.857 23.154 -1.739 1.00 90.00 402 ALA A N 1
ATOM 3033 C CA . ALA A 1 402 ? -3.733 22.299 -2.097 1.00 90.00 402 ALA A CA 1
ATOM 3034 C C . ALA A 1 402 ? -4.003 20.851 -1.664 1.00 90.00 402 ALA A C 1
ATOM 3036 O O . ALA A 1 402 ? -3.862 19.949 -2.482 1.00 90.00 402 ALA A O 1
ATOM 3037 N N . TYR A 1 403 ? -4.490 20.645 -0.438 1.00 88.00 403 TYR A N 1
ATOM 3038 C CA . TYR A 1 403 ? -4.874 19.322 0.049 1.00 88.00 403 TYR A CA 1
ATOM 3039 C C . TYR A 1 403 ? -6.064 18.731 -0.712 1.00 88.00 403 TYR A C 1
ATOM 3041 O O . TYR A 1 403 ? -6.007 17.576 -1.108 1.00 88.00 403 TYR A O 1
ATOM 3049 N N . GLU A 1 404 ? -7.101 19.513 -1.022 1.00 88.25 404 GLU A N 1
ATOM 3050 C CA . GLU A 1 404 ? -8.218 19.067 -1.874 1.00 88.25 404 GLU A CA 1
ATOM 3051 C C . GLU A 1 404 ? -7.729 18.593 -3.246 1.00 88.25 404 GLU A C 1
ATOM 3053 O O . GLU A 1 404 ? -8.217 17.595 -3.775 1.00 88.25 404 GLU A O 1
ATOM 3058 N N . ARG A 1 405 ? -6.726 19.276 -3.813 1.00 90.88 405 ARG A N 1
ATOM 3059 C CA . ARG A 1 405 ? -6.109 18.846 -5.066 1.00 90.88 405 ARG A CA 1
ATOM 3060 C C . ARG A 1 405 ? -5.318 17.552 -4.898 1.00 90.88 405 ARG A C 1
ATOM 3062 O O . ARG A 1 405 ? -5.409 16.709 -5.779 1.00 90.88 405 ARG A O 1
ATOM 3069 N N . ALA A 1 406 ? -4.574 17.386 -3.806 1.00 88.62 406 ALA A N 1
ATOM 3070 C CA . ALA A 1 406 ? -3.866 16.140 -3.523 1.00 88.62 406 ALA A CA 1
ATOM 3071 C C . ALA A 1 406 ? -4.837 14.959 -3.357 1.00 88.62 406 ALA A C 1
ATOM 3073 O O . ALA A 1 406 ? -4.641 13.935 -3.999 1.00 88.62 406 ALA A O 1
ATOM 3074 N N . ILE A 1 407 ? -5.932 15.138 -2.608 1.00 84.00 407 ILE A N 1
ATOM 3075 C CA . ILE A 1 407 ? -6.991 14.128 -2.440 1.00 84.00 407 ILE A CA 1
ATOM 3076 C C . ILE A 1 407 ? -7.582 13.735 -3.799 1.00 84.00 407 ILE A C 1
ATOM 3078 O O . ILE A 1 407 ? -7.684 12.554 -4.103 1.00 84.00 407 ILE A O 1
ATOM 3082 N N . ALA A 1 408 ? -7.920 14.713 -4.647 1.00 85.38 408 ALA A N 1
ATOM 3083 C CA . ALA A 1 408 ? -8.496 14.456 -5.970 1.00 85.38 408 ALA A CA 1
ATOM 3084 C C . ALA A 1 408 ? -7.535 13.758 -6.953 1.00 85.38 408 ALA A C 1
ATOM 3086 O O . ALA A 1 408 ? -7.981 13.223 -7.964 1.00 85.38 408 ALA A O 1
ATOM 3087 N N . LEU A 1 409 ? -6.226 13.818 -6.697 1.00 84.38 409 LEU A N 1
ATOM 3088 C CA . LEU A 1 409 ? -5.189 13.155 -7.491 1.00 84.38 409 LEU A CA 1
ATOM 3089 C C . LEU A 1 409 ? -4.765 11.805 -6.903 1.00 84.38 409 LEU A C 1
ATOM 3091 O O . LEU A 1 409 ? -4.018 11.068 -7.553 1.00 84.38 409 LEU A O 1
ATOM 3095 N N . SER A 1 410 ? -5.203 11.494 -5.683 1.00 77.94 410 SER A N 1
ATOM 3096 C CA . SER A 1 410 ? -4.919 10.212 -5.058 1.00 77.94 410 SER A CA 1
ATOM 3097 C C . SER A 1 410 ? -5.776 9.128 -5.698 1.00 77.94 410 SER A C 1
ATOM 3099 O O . SER A 1 410 ? -6.987 9.273 -5.847 1.00 77.94 410 SER A O 1
ATOM 3101 N N . VAL A 1 411 ? -5.127 8.036 -6.083 1.00 67.12 411 VAL A N 1
ATOM 3102 C CA . VAL A 1 411 ? -5.771 6.863 -6.696 1.00 67.12 411 VAL A CA 1
ATOM 3103 C C . VAL A 1 411 ? -6.456 6.012 -5.628 1.00 67.12 411 VAL A C 1
ATOM 3105 O O . VAL A 1 411 ? -7.464 5.365 -5.891 1.00 67.12 411 VAL A O 1
ATOM 3108 N N . ASP A 1 412 ? -5.913 6.053 -4.411 1.00 62.09 412 ASP A N 1
ATOM 3109 C CA . ASP A 1 412 ? -6.452 5.411 -3.221 1.00 62.09 412 ASP A CA 1
ATOM 3110 C C . ASP A 1 412 ? -6.499 6.460 -2.090 1.00 62.09 412 ASP A C 1
ATOM 3112 O O . ASP A 1 412 ? -5.477 7.098 -1.811 1.00 62.09 412 ASP A O 1
ATOM 3116 N N . PRO A 1 413 ? -7.658 6.695 -1.451 1.00 51.16 413 PRO A N 1
ATOM 3117 C CA . PRO A 1 413 ? -7.772 7.576 -0.288 1.00 51.16 413 PRO A CA 1
ATOM 3118 C C . PRO A 1 413 ? -6.851 7.202 0.879 1.00 51.16 413 PRO A C 1
ATOM 3120 O O . PRO A 1 413 ? -6.563 8.066 1.702 1.00 51.16 413 PRO A O 1
ATOM 3123 N N . ASP A 1 414 ? -6.368 5.958 0.920 1.00 50.81 414 ASP A N 1
ATOM 3124 C CA . ASP A 1 414 ? -5.453 5.464 1.947 1.00 50.81 414 ASP A CA 1
ATOM 3125 C C . ASP A 1 414 ? -4.069 5.075 1.371 1.00 50.81 414 ASP A C 1
ATOM 3127 O O . ASP A 1 414 ? -3.392 4.149 1.833 1.00 50.81 414 ASP A O 1
ATOM 3131 N N . ASP A 1 415 ? -3.653 5.729 0.289 1.00 63.16 415 ASP A N 1
ATOM 3132 C CA . ASP A 1 415 ? -2.225 5.988 0.083 1.00 63.16 415 ASP A CA 1
ATOM 3133 C C . ASP A 1 415 ? -1.764 7.007 1.139 1.00 63.16 415 ASP A C 1
ATOM 3135 O O . ASP A 1 415 ? -2.551 7.890 1.491 1.00 63.16 415 ASP A O 1
ATOM 3139 N N . ASP A 1 416 ? -0.522 6.923 1.628 1.00 61.12 416 ASP A N 1
ATOM 3140 C CA . ASP A 1 416 ? -0.006 7.816 2.687 1.00 61.12 416 ASP A CA 1
ATOM 3141 C C . ASP A 1 416 ? -0.224 9.288 2.303 1.00 61.12 416 ASP A C 1
ATOM 3143 O O . ASP A 1 416 ? -0.677 10.112 3.099 1.00 61.12 416 ASP A O 1
ATOM 3147 N N . ASP A 1 417 ? -0.015 9.596 1.019 1.00 66.38 417 ASP A N 1
ATOM 3148 C CA . ASP A 1 417 ? -0.240 10.922 0.459 1.00 66.38 417 ASP A CA 1
ATOM 3149 C C . ASP A 1 417 ? -1.724 11.334 0.483 1.00 66.38 417 ASP A C 1
ATOM 3151 O O . ASP A 1 417 ? -2.050 12.478 0.806 1.00 66.38 417 ASP A O 1
ATOM 3155 N N . GLY A 1 418 ? -2.646 10.440 0.126 1.00 68.38 418 GLY A N 1
ATOM 3156 C CA . GLY A 1 418 ? -4.083 10.730 0.138 1.00 68.38 418 GLY A CA 1
ATOM 3157 C C . GLY A 1 418 ? -4.616 10.927 1.558 1.00 68.38 418 GLY A C 1
ATOM 3158 O O . GLY A 1 418 ? -5.388 11.859 1.815 1.00 68.38 418 GLY A O 1
ATOM 3159 N N . TRP A 1 419 ? -4.138 10.098 2.483 1.00 70.00 419 TRP A N 1
ATOM 3160 C CA . TRP A 1 419 ? -4.531 10.108 3.884 1.00 70.00 419 TRP A CA 1
ATOM 3161 C C . TRP A 1 419 ? -4.036 11.367 4.605 1.00 70.00 419 TRP A C 1
ATOM 3163 O O . TRP A 1 419 ? -4.839 12.099 5.197 1.00 70.00 419 TRP A O 1
ATOM 3173 N N . ASP A 1 420 ? -2.748 11.702 4.464 1.00 70.00 420 ASP A N 1
ATOM 3174 C CA . ASP A 1 420 ? -2.166 12.924 5.031 1.00 70.00 420 ASP A CA 1
ATOM 3175 C C . ASP A 1 420 ? -2.878 14.174 4.500 1.00 70.00 420 ASP A C 1
ATOM 3177 O O . ASP A 1 420 ? -3.159 15.121 5.247 1.00 70.00 420 ASP A O 1
ATOM 3181 N N . ALA A 1 421 ? -3.213 14.188 3.206 1.00 80.00 421 ALA A N 1
ATOM 3182 C CA . ALA A 1 421 ? -3.977 15.271 2.602 1.00 80.00 421 ALA A CA 1
ATOM 3183 C C . ALA A 1 421 ? -5.367 15.405 3.237 1.00 80.00 421 ALA A C 1
ATOM 3185 O O . ALA A 1 421 ? -5.812 16.516 3.541 1.00 80.00 421 ALA A O 1
ATOM 3186 N N . ALA A 1 422 ? -6.059 14.283 3.448 1.00 77.25 422 ALA A N 1
ATOM 3187 C CA . ALA A 1 422 ? -7.402 14.249 4.008 1.00 77.25 422 ALA A CA 1
ATOM 3188 C C . ALA A 1 422 ? -7.437 14.819 5.431 1.00 77.25 422 ALA A C 1
ATOM 3190 O O . ALA A 1 422 ? -8.221 15.742 5.690 1.00 77.25 422 ALA A O 1
ATOM 3191 N N . VAL A 1 423 ? -6.547 14.357 6.314 1.00 76.06 423 VAL A N 1
ATOM 3192 C CA . VAL A 1 423 ? -6.448 14.835 7.704 1.00 76.06 423 VAL A CA 1
ATOM 3193 C C . VAL A 1 423 ? -6.099 16.323 7.748 1.00 76.06 423 VAL A C 1
ATOM 3195 O O . VAL A 1 423 ? -6.780 17.117 8.406 1.00 76.06 423 VAL A O 1
ATOM 3198 N N . ASN A 1 424 ? -5.089 16.746 6.985 1.00 82.06 424 ASN A N 1
ATOM 3199 C CA . ASN A 1 424 ? -4.673 18.146 6.980 1.00 82.06 424 ASN A CA 1
ATOM 3200 C C . ASN A 1 424 ? -5.710 19.078 6.328 1.00 82.06 424 ASN A C 1
ATOM 3202 O O . ASN A 1 424 ? -5.836 20.243 6.725 1.00 82.06 424 ASN A O 1
ATOM 3206 N N . SER A 1 425 ? -6.508 18.585 5.372 1.00 86.50 425 SER A N 1
ATOM 3207 C CA . SER A 1 425 ? -7.648 19.332 4.826 1.00 86.50 425 SER A CA 1
ATOM 3208 C C . SER A 1 425 ? -8.713 19.600 5.895 1.00 86.50 425 SER A C 1
ATOM 3210 O O . SER A 1 425 ? -9.229 20.717 5.974 1.00 86.50 425 SER A O 1
ATOM 3212 N N . ALA A 1 426 ? -8.995 18.618 6.759 1.00 82.50 426 ALA A N 1
ATOM 3213 C CA . ALA A 1 426 ? -9.963 18.750 7.843 1.00 82.50 426 ALA A CA 1
ATOM 3214 C C . ALA A 1 426 ? -9.504 19.793 8.874 1.00 82.50 426 ALA A C 1
ATOM 3216 O O . ALA A 1 426 ? -10.281 20.669 9.258 1.00 82.50 426 ALA A O 1
ATOM 3217 N N . LEU A 1 427 ? -8.214 19.782 9.232 1.00 84.69 427 LEU A N 1
ATOM 3218 C CA . LEU A 1 427 ? -7.611 20.812 10.082 1.00 84.69 427 LEU A CA 1
ATOM 3219 C C . LEU A 1 427 ? -7.740 22.216 9.471 1.00 84.69 427 LEU A C 1
ATOM 3221 O O . LEU A 1 427 ? -8.128 23.162 10.159 1.00 84.69 427 LEU A O 1
ATOM 3225 N N . CYS A 1 428 ? -7.467 22.363 8.171 1.00 87.50 428 CYS A N 1
ATOM 3226 C CA . CYS A 1 428 ? -7.615 23.651 7.493 1.00 87.50 428 CYS A CA 1
ATOM 3227 C C . CYS A 1 428 ? -9.066 24.150 7.511 1.00 87.50 428 CYS A C 1
ATOM 3229 O O . CYS A 1 428 ? -9.295 25.337 7.752 1.00 87.50 428 CYS A O 1
ATOM 3231 N N . ALA A 1 429 ? -10.039 23.269 7.255 1.00 85.38 429 ALA A N 1
ATOM 3232 C CA . ALA A 1 429 ? -11.460 23.610 7.289 1.00 85.38 429 ALA A CA 1
ATOM 3233 C C . ALA A 1 429 ? -11.892 24.082 8.686 1.00 85.38 429 ALA A C 1
ATOM 3235 O O . ALA A 1 429 ? -12.551 25.117 8.807 1.00 85.38 429 ALA A O 1
ATOM 3236 N N . LEU A 1 430 ? -11.438 23.393 9.738 1.00 83.44 430 LEU A N 1
ATOM 3237 C CA . LEU A 1 430 ? -11.695 23.773 11.124 1.00 83.44 430 LEU A CA 1
ATOM 3238 C C . LEU A 1 430 ? -11.156 25.171 11.453 1.00 83.44 430 LEU A C 1
ATOM 3240 O O . LEU A 1 430 ? -11.911 26.021 11.918 1.00 83.44 430 LEU A O 1
ATOM 3244 N N . MET A 1 431 ? -9.883 25.450 11.149 1.00 83.56 431 MET A N 1
ATOM 3245 C CA . MET A 1 431 ? -9.272 26.763 11.417 1.00 83.56 431 MET A CA 1
ATOM 3246 C C . MET A 1 431 ? -10.020 27.912 10.727 1.00 83.56 431 MET A C 1
ATOM 3248 O O . MET A 1 431 ? -10.092 29.033 11.234 1.00 83.56 431 MET A O 1
ATOM 3252 N N . LEU A 1 432 ? -10.550 27.656 9.530 1.00 84.00 432 LEU A N 1
ATOM 3253 C CA . LEU A 1 432 ? -11.312 28.645 8.774 1.00 84.00 432 LEU A CA 1
ATOM 3254 C C . LEU A 1 432 ? -12.696 28.874 9.368 1.00 84.00 432 LEU A C 1
ATOM 3256 O O . LEU A 1 432 ? -13.118 30.025 9.470 1.00 84.00 432 LEU A O 1
ATOM 3260 N N . ALA A 1 433 ? -13.362 27.807 9.795 1.00 78.94 433 ALA A N 1
ATOM 3261 C CA . ALA A 1 433 ? -14.651 27.894 10.455 1.00 78.94 433 ALA A CA 1
ATOM 3262 C C . ALA A 1 433 ? -14.549 28.573 11.828 1.00 78.94 433 ALA A C 1
ATOM 3264 O O . ALA A 1 433 ? -15.351 29.455 12.101 1.00 78.94 433 ALA A O 1
ATOM 3265 N N . GLU A 1 434 ? -13.537 28.269 12.648 1.00 79.69 434 GLU A N 1
ATOM 3266 C CA . GLU A 1 434 ? -13.283 28.970 13.921 1.00 79.69 434 GLU A CA 1
ATOM 3267 C C . GLU A 1 434 ? -13.074 30.478 13.690 1.00 79.69 434 GLU A C 1
ATOM 3269 O O . GLU A 1 434 ? -13.631 31.326 14.394 1.00 79.69 434 GLU A O 1
ATOM 3274 N N . ARG A 1 435 ? -12.326 30.836 12.637 1.00 78.19 435 ARG A N 1
ATOM 3275 C CA . ARG A 1 435 ? -12.122 32.235 12.242 1.00 78.19 435 ARG A CA 1
ATOM 3276 C C . ARG A 1 435 ? -13.407 32.909 11.767 1.00 78.19 435 ARG A C 1
ATOM 3278 O O . ARG A 1 435 ? -13.602 34.086 12.067 1.00 78.19 435 ARG A O 1
ATOM 3285 N N . ASP A 1 436 ? -14.250 32.226 11.005 1.00 73.00 436 ASP A N 1
ATOM 3286 C CA . ASP A 1 436 ? -15.461 32.816 10.427 1.00 73.00 436 ASP A CA 1
ATOM 3287 C C . ASP A 1 436 ? -16.656 32.789 11.408 1.00 73.00 436 ASP A C 1
ATOM 3289 O O . ASP A 1 436 ? -17.480 33.704 11.371 1.00 73.00 436 ASP A O 1
ATOM 3293 N N . ALA A 1 437 ? -16.700 31.850 12.361 1.00 66.25 437 ALA A N 1
ATOM 3294 C CA . ALA A 1 437 ? -17.659 31.821 13.473 1.00 66.25 437 ALA A CA 1
ATOM 3295 C C . ALA A 1 437 ? -17.569 33.094 14.330 1.00 66.25 437 ALA A C 1
ATOM 3297 O O . ALA A 1 437 ? -18.585 33.642 14.749 1.00 66.25 437 ALA A O 1
ATOM 3298 N N . SER A 1 438 ? -16.361 33.646 14.483 1.00 64.25 438 SER A N 1
ATOM 3299 C CA . SER A 1 438 ? -16.137 34.933 15.156 1.00 64.25 438 SER A CA 1
ATOM 3300 C C . SER A 1 438 ? -16.677 36.162 14.395 1.00 64.25 438 SER A C 1
ATOM 3302 O O . SER A 1 438 ? -16.673 37.265 14.937 1.00 64.25 438 SER A O 1
ATOM 3304 N N . ARG A 1 439 ? -17.129 36.009 13.137 1.00 63.34 439 ARG A N 1
ATOM 3305 C CA . ARG A 1 439 ? -17.459 37.114 12.207 1.00 63.34 439 ARG A CA 1
ATOM 3306 C C . ARG A 1 439 ? -18.945 37.238 11.838 1.00 63.34 439 ARG A C 1
ATOM 3308 O O . ARG A 1 439 ? -19.280 38.117 11.052 1.00 63.34 439 ARG A O 1
ATOM 3315 N N . ASN A 1 440 ? -19.818 36.401 12.406 1.00 53.38 440 ASN A N 1
ATOM 3316 C CA . ASN A 1 440 ? -21.286 36.501 12.346 1.00 53.38 440 ASN A CA 1
ATOM 3317 C C . ASN A 1 440 ? -21.883 36.641 10.916 1.00 53.38 440 ASN A C 1
ATOM 3319 O O . ASN A 1 440 ? -22.510 37.645 10.584 1.00 53.38 440 ASN A O 1
ATOM 3323 N N . ALA A 1 441 ? -21.685 35.643 10.039 1.00 55.88 441 ALA A N 1
ATOM 3324 C CA . ALA A 1 441 ? -22.100 35.713 8.627 1.00 55.88 441 ALA A CA 1
ATOM 3325 C C . ALA A 1 441 ? -23.015 34.545 8.190 1.00 55.88 441 ALA A C 1
ATOM 3327 O O . ALA A 1 441 ? -22.577 33.401 8.086 1.00 55.88 441 ALA A O 1
ATOM 3328 N N . GLY A 1 442 ? -24.278 34.854 7.863 1.00 63.41 442 GLY A N 1
ATOM 3329 C CA . GLY A 1 442 ? -25.339 33.893 7.505 1.00 63.41 442 GLY A CA 1
ATOM 3330 C C . GLY A 1 442 ? -25.019 32.942 6.334 1.00 63.41 442 GLY A C 1
ATOM 3331 O O . GLY A 1 442 ? -24.896 31.745 6.572 1.00 63.41 442 GLY A O 1
ATOM 3332 N N . PRO A 1 443 ? -24.817 33.411 5.084 1.00 59.00 443 PRO A N 1
ATOM 3333 C CA . PRO A 1 443 ? -24.532 32.536 3.931 1.00 59.00 443 PRO A CA 1
ATOM 3334 C C . PRO A 1 443 ? -23.198 31.774 4.030 1.00 59.00 443 PRO A C 1
ATOM 3336 O O . PRO A 1 443 ? -23.010 30.738 3.394 1.00 59.00 443 PRO A O 1
ATOM 3339 N N . ALA A 1 444 ? -22.257 32.277 4.837 1.00 60.78 444 ALA A N 1
ATOM 3340 C CA . ALA A 1 444 ? -21.007 31.584 5.131 1.00 60.78 444 ALA A CA 1
ATOM 3341 C C . ALA A 1 444 ? -21.235 30.367 6.042 1.00 60.78 444 ALA A C 1
ATOM 3343 O O . ALA A 1 444 ? -20.513 29.380 5.920 1.00 60.78 444 ALA A O 1
ATOM 3344 N N . ARG A 1 445 ? -22.264 30.400 6.901 1.00 65.62 445 ARG A N 1
ATOM 3345 C CA . ARG A 1 445 ? -22.601 29.318 7.834 1.00 65.62 445 ARG A CA 1
ATOM 3346 C C . ARG A 1 445 ? -22.932 28.019 7.103 1.00 65.62 445 ARG A C 1
ATOM 3348 O O . ARG A 1 445 ? -22.317 27.006 7.405 1.00 65.62 445 ARG A O 1
ATOM 3355 N N . THR A 1 446 ? -23.800 28.055 6.090 1.00 70.12 446 THR A N 1
ATOM 3356 C CA . THR A 1 446 ? -24.180 26.859 5.310 1.00 70.12 446 THR A CA 1
ATOM 3357 C C . THR A 1 446 ? -22.988 26.251 4.568 1.00 70.12 446 THR A C 1
ATOM 3359 O O . THR A 1 446 ? -22.810 25.035 4.548 1.00 70.12 446 THR A O 1
ATOM 3362 N N . ARG A 1 447 ? -22.120 27.095 3.995 1.00 70.56 447 ARG A N 1
ATOM 3363 C CA . ARG A 1 447 ? -20.913 26.644 3.289 1.00 70.56 447 ARG A CA 1
ATOM 3364 C C . ARG A 1 447 ? -19.905 25.983 4.234 1.00 70.56 447 ARG A C 1
ATOM 3366 O O . ARG A 1 447 ? -19.354 24.942 3.890 1.00 70.56 447 ARG A O 1
ATOM 3373 N N . TRP A 1 448 ? -19.651 26.570 5.406 1.00 72.06 448 TRP A N 1
ATOM 3374 C CA . TRP A 1 448 ? -18.729 25.975 6.379 1.00 72.06 448 TRP A CA 1
ATOM 3375 C C . TRP A 1 448 ? -19.334 24.759 7.088 1.00 72.06 448 TRP A C 1
ATOM 3377 O O . TRP A 1 448 ? -18.582 23.843 7.390 1.00 72.06 448 TRP A O 1
ATOM 3387 N N . GLN A 1 449 ? -20.658 24.681 7.268 1.00 72.56 449 GLN A N 1
ATOM 3388 C CA . GLN A 1 449 ? -21.340 23.466 7.744 1.00 72.56 449 GLN A CA 1
ATOM 3389 C C . GLN A 1 449 ? -21.084 22.279 6.808 1.00 72.56 449 GLN A C 1
ATOM 3391 O O . GLN A 1 449 ? -20.622 21.237 7.260 1.00 72.56 449 GLN A O 1
ATOM 3396 N N . GLN A 1 450 ? -21.260 22.459 5.494 1.00 76.69 450 GLN A N 1
ATOM 3397 C CA . GLN A 1 450 ? -20.941 21.413 4.511 1.00 76.69 450 GLN A CA 1
ATOM 3398 C C . GLN A 1 450 ? -19.463 21.005 4.547 1.00 76.69 450 GLN A C 1
ATOM 3400 O O . GLN A 1 450 ? -19.140 19.820 4.487 1.00 76.69 450 GLN A O 1
ATOM 3405 N N . GLN A 1 451 ? -18.551 21.972 4.668 1.00 77.19 451 GLN A N 1
ATOM 3406 C CA . GLN A 1 451 ? -17.123 21.664 4.781 1.00 77.19 451 GLN A CA 1
ATOM 3407 C C . GLN A 1 451 ? -16.774 20.965 6.097 1.00 77.19 451 GLN A C 1
ATOM 3409 O O . GLN A 1 451 ? -15.876 20.127 6.108 1.00 77.19 451 GLN A O 1
ATOM 3414 N N . MET A 1 452 ? -17.484 21.263 7.186 1.00 80.12 452 MET A N 1
ATOM 3415 C CA . MET A 1 452 ? -17.280 20.606 8.474 1.00 80.12 452 MET A CA 1
ATOM 3416 C C . MET A 1 452 ? -17.813 19.172 8.475 1.00 80.12 452 MET A C 1
ATOM 3418 O O . MET A 1 452 ? -17.150 18.291 9.013 1.00 80.12 452 MET A O 1
ATOM 3422 N N . ALA A 1 453 ? -18.937 18.915 7.801 1.00 76.50 453 ALA A N 1
ATOM 3423 C CA . ALA A 1 453 ? -19.434 17.562 7.562 1.00 76.50 453 ALA A CA 1
ATOM 3424 C C . ALA A 1 453 ? -18.405 16.719 6.784 1.00 76.50 453 ALA A C 1
ATOM 3426 O O . ALA A 1 453 ? -18.058 15.611 7.190 1.00 76.50 453 ALA A O 1
ATOM 3427 N N . GLN A 1 454 ? -17.828 17.280 5.713 1.00 78.06 454 GLN A N 1
ATOM 3428 C CA . GLN A 1 454 ? -16.756 16.623 4.953 1.00 78.06 454 GLN A CA 1
ATOM 3429 C C . GLN A 1 454 ? -15.483 16.425 5.788 1.00 78.06 454 GLN A C 1
ATOM 3431 O O . GLN A 1 454 ? -14.840 15.381 5.694 1.00 78.06 454 GLN A O 1
ATOM 3436 N N . ALA A 1 455 ? -15.112 17.409 6.613 1.00 78.88 455 ALA A N 1
ATOM 3437 C CA . ALA A 1 455 ? -13.976 17.304 7.523 1.00 78.88 455 ALA A CA 1
ATOM 3438 C C . ALA A 1 455 ? -14.185 16.175 8.542 1.00 78.88 455 ALA A C 1
ATOM 3440 O O . ALA A 1 455 ? -13.295 15.344 8.705 1.00 78.88 455 ALA A O 1
ATOM 3441 N N . ARG A 1 456 ? -15.372 16.086 9.159 1.00 79.88 456 ARG A N 1
ATOM 3442 C CA . ARG A 1 456 ? -15.751 14.981 10.050 1.00 79.88 456 ARG A CA 1
ATOM 3443 C C . ARG A 1 456 ? -15.646 13.634 9.356 1.00 79.88 456 ARG A C 1
ATOM 3445 O O . ARG A 1 456 ? -15.013 12.743 9.905 1.00 79.88 456 ARG A O 1
ATOM 3452 N N . ALA A 1 457 ? -16.208 13.490 8.157 1.00 72.62 457 ALA A N 1
ATOM 3453 C CA . ALA A 1 457 ? -16.136 12.239 7.404 1.00 72.62 457 ALA A CA 1
ATOM 3454 C C . ALA A 1 457 ? -14.680 11.803 7.144 1.00 72.62 457 ALA A C 1
ATOM 3456 O O . ALA A 1 457 ? -14.343 10.637 7.328 1.00 72.62 457 ALA A O 1
ATOM 3457 N N . ARG A 1 458 ? -13.788 12.746 6.801 1.00 74.25 458 ARG A N 1
ATOM 3458 C CA . ARG A 1 458 ? -12.348 12.476 6.616 1.00 74.25 458 ARG A CA 1
ATOM 3459 C C . ARG A 1 458 ? -11.638 12.095 7.916 1.00 74.25 458 ARG A C 1
ATOM 3461 O O . ARG A 1 458 ? -10.792 11.211 7.903 1.00 74.25 458 ARG A O 1
ATOM 3468 N N . ILE A 1 459 ? -11.973 12.743 9.033 1.00 70.25 459 ILE A N 1
ATOM 3469 C CA . ILE A 1 459 ? -11.404 12.403 10.346 1.00 70.25 459 ILE A CA 1
ATOM 3470 C C . ILE A 1 459 ? -11.880 11.020 10.789 1.00 70.25 459 ILE A C 1
ATOM 3472 O O . ILE A 1 459 ? -11.077 10.229 11.267 1.00 70.25 459 ILE A O 1
ATOM 3476 N N . TRP A 1 460 ? -13.160 10.707 10.587 1.00 68.12 460 TRP A N 1
ATOM 3477 C CA . TRP A 1 460 ? -13.716 9.386 10.862 1.00 68.12 460 TRP A CA 1
ATOM 3478 C C . TRP A 1 460 ? -13.041 8.294 10.032 1.00 68.12 460 TRP A C 1
ATOM 3480 O O . TRP A 1 460 ? -12.639 7.281 10.592 1.00 68.12 460 TRP A O 1
ATOM 3490 N N . LEU A 1 461 ? -12.836 8.526 8.732 1.00 68.56 461 LEU A N 1
ATOM 3491 C CA . LEU A 1 461 ? -12.051 7.638 7.868 1.00 68.56 461 LEU A CA 1
ATOM 3492 C C . LEU A 1 461 ? -10.641 7.402 8.434 1.00 68.56 461 LEU A C 1
ATOM 3494 O O . LEU A 1 461 ? -10.181 6.267 8.514 1.00 68.56 461 LEU A O 1
ATOM 3498 N N . ALA A 1 462 ? -9.969 8.463 8.883 1.00 64.81 462 ALA A N 1
ATOM 3499 C CA . ALA A 1 462 ? -8.642 8.352 9.477 1.00 64.81 462 ALA A CA 1
ATOM 3500 C C . ALA A 1 462 ? -8.644 7.601 10.823 1.00 64.81 462 ALA A C 1
ATOM 3502 O O . ALA A 1 462 ? -7.743 6.803 11.079 1.00 64.81 462 ALA A O 1
ATOM 3503 N N . LEU A 1 463 ? -9.669 7.810 11.653 1.00 58.22 463 LEU A N 1
ATOM 3504 C CA . LEU A 1 463 ? -9.870 7.108 12.923 1.00 58.22 463 LEU A CA 1
ATOM 3505 C C . LEU A 1 463 ? -10.169 5.620 12.734 1.00 58.22 463 LEU A C 1
ATOM 3507 O O . LEU A 1 463 ? -9.806 4.835 13.596 1.00 58.22 463 LEU A O 1
ATOM 3511 N N . VAL A 1 464 ? -10.787 5.208 11.627 1.00 57.56 464 VAL A N 1
ATOM 3512 C CA . VAL A 1 464 ? -10.955 3.780 11.308 1.00 57.56 464 VAL A CA 1
ATOM 3513 C C . VAL A 1 464 ? -9.581 3.113 11.146 1.00 57.56 464 VAL A C 1
ATOM 3515 O O . VAL A 1 464 ? -9.323 2.063 11.735 1.00 57.56 464 VAL A O 1
ATOM 3518 N N . SER A 1 465 ? -8.658 3.772 10.442 1.00 57.22 465 SER A N 1
ATOM 3519 C CA . SER A 1 465 ? -7.285 3.284 10.265 1.00 57.22 465 SER A CA 1
ATOM 3520 C C . SER A 1 465 ? -6.448 3.352 11.547 1.00 57.22 465 SER A C 1
ATOM 3522 O O . SER A 1 465 ? -5.677 2.432 11.813 1.00 57.22 465 SER A O 1
ATOM 3524 N N . VAL A 1 466 ? -6.595 4.418 12.348 1.00 51.66 466 VAL A N 1
ATOM 3525 C CA . VAL A 1 466 ? -5.819 4.639 13.585 1.00 51.66 466 VAL A CA 1
ATOM 3526 C C . VAL A 1 466 ? -6.736 5.053 14.754 1.00 51.66 466 VAL A C 1
ATOM 3528 O O . VAL A 1 466 ? -6.722 6.213 15.180 1.00 51.66 466 VAL A O 1
ATOM 3531 N N . PRO A 1 467 ? -7.519 4.119 15.337 1.00 48.03 467 PRO A N 1
ATOM 3532 C CA . PRO A 1 467 ? -8.552 4.450 16.329 1.00 48.03 467 PRO A CA 1
ATOM 3533 C C . PRO A 1 467 ? -8.022 5.070 17.620 1.00 48.03 467 PRO A C 1
ATOM 3535 O O . PRO A 1 467 ? -8.767 5.713 18.354 1.00 48.03 467 PRO A O 1
ATOM 3538 N N . SER A 1 468 ? -6.738 4.880 17.925 1.00 44.34 468 SER A N 1
ATOM 3539 C CA . SER A 1 468 ? -6.096 5.388 19.138 1.00 44.34 468 SER A CA 1
ATOM 3540 C C . SER A 1 468 ? -5.452 6.769 18.985 1.00 44.34 468 SER A C 1
ATOM 3542 O O . SER A 1 468 ? -4.890 7.272 19.961 1.00 44.34 468 SER A O 1
ATOM 3544 N N . ASP A 1 469 ? -5.479 7.389 17.798 1.00 47.16 469 ASP A N 1
ATOM 3545 C CA . ASP A 1 469 ? -4.817 8.681 17.599 1.00 47.16 469 ASP A CA 1
ATOM 3546 C C . ASP A 1 469 ? -5.572 9.808 18.325 1.00 47.16 469 ASP A C 1
ATOM 3548 O O . ASP A 1 469 ? -6.596 10.331 17.874 1.00 47.16 469 ASP A O 1
ATOM 3552 N N . ARG A 1 470 ? -5.022 10.225 19.471 1.00 52.53 470 ARG A N 1
ATOM 3553 C CA . ARG A 1 470 ? -5.562 11.312 20.300 1.00 52.53 470 ARG A CA 1
ATOM 3554 C C . ARG A 1 470 ? -5.682 12.638 19.545 1.00 52.53 470 ARG A C 1
ATOM 3556 O O . ARG A 1 470 ? -6.540 13.446 19.891 1.00 52.53 470 ARG A O 1
ATOM 3563 N N . ARG A 1 471 ? -4.841 12.889 18.536 1.00 63.66 471 ARG A N 1
ATOM 3564 C CA . ARG A 1 471 ? -4.891 14.115 17.725 1.00 63.66 471 ARG A CA 1
ATOM 3565 C C . ARG A 1 471 ? -6.128 14.113 16.837 1.00 63.66 471 ARG A C 1
ATOM 3567 O O . ARG A 1 471 ? -6.780 15.148 16.732 1.00 63.66 471 ARG A O 1
ATOM 3574 N N . LEU A 1 472 ? -6.471 12.966 16.249 1.00 60.22 472 LEU A N 1
ATOM 3575 C CA . LEU A 1 472 ? -7.675 12.810 15.429 1.00 60.22 472 LEU A CA 1
ATOM 3576 C C . LEU A 1 472 ? -8.949 12.938 16.270 1.00 60.22 472 LEU A C 1
ATOM 3578 O O . LEU A 1 472 ? -9.856 13.667 15.878 1.00 60.22 472 LEU A O 1
ATOM 3582 N N . HIS A 1 473 ? -8.984 12.333 17.461 1.00 65.38 473 HIS A N 1
ATOM 3583 C CA . HIS A 1 473 ? -10.090 12.511 18.416 1.00 65.38 473 HIS A CA 1
ATOM 3584 C C . HIS A 1 473 ? -10.255 13.969 18.854 1.00 65.38 473 HIS A C 1
ATOM 3586 O O . HIS A 1 473 ? -11.359 14.510 18.822 1.00 65.38 473 HIS A O 1
ATOM 3592 N N . ALA A 1 474 ? -9.155 14.646 19.197 1.00 68.88 474 ALA A N 1
ATOM 3593 C CA . ALA A 1 474 ? -9.187 16.066 19.541 1.00 68.88 474 ALA A CA 1
ATOM 3594 C C . ALA A 1 474 ? -9.663 16.930 18.362 1.00 68.88 474 ALA A C 1
ATOM 3596 O O . ALA A 1 474 ? -10.407 17.895 18.552 1.00 68.88 474 ALA A O 1
ATOM 3597 N N . LEU A 1 475 ? -9.255 16.586 17.138 1.00 72.69 475 LEU A N 1
ATOM 3598 C CA . LEU A 1 475 ? -9.702 17.272 15.934 1.00 72.69 475 LEU A CA 1
ATOM 3599 C C . LEU A 1 475 ? -11.208 17.067 15.716 1.00 72.69 475 LEU A C 1
ATOM 3601 O O . LEU A 1 475 ? -11.916 18.047 15.490 1.00 72.69 475 LEU A O 1
ATOM 3605 N N . LEU A 1 476 ? -11.709 15.837 15.866 1.00 72.56 476 LEU A N 1
ATOM 3606 C CA . LEU A 1 476 ? -13.132 15.506 15.769 1.00 72.56 476 LEU A CA 1
ATOM 3607 C C . LEU A 1 476 ? -13.967 16.284 16.795 1.00 72.56 476 LEU A C 1
ATOM 3609 O O . LEU A 1 476 ? -14.914 16.972 16.406 1.00 72.56 476 LEU A O 1
ATOM 3613 N N . ALA A 1 477 ? -13.575 16.265 18.071 1.00 70.19 477 ALA A N 1
ATOM 3614 C CA . ALA A 1 477 ? -14.258 16.998 19.138 1.00 70.19 477 ALA A CA 1
ATOM 3615 C C . ALA A 1 477 ? -14.329 18.507 18.843 1.00 70.19 477 ALA A C 1
ATOM 3617 O O . ALA A 1 477 ? -15.374 19.140 19.000 1.00 70.19 477 ALA A O 1
ATOM 3618 N N . ARG A 1 478 ? -13.244 19.094 18.321 1.00 77.12 478 ARG A N 1
ATOM 3619 C CA . ARG A 1 478 ? -13.240 20.506 17.909 1.00 77.12 478 ARG A CA 1
ATOM 3620 C C . ARG A 1 478 ? -14.178 20.780 16.736 1.00 77.12 478 ARG A C 1
ATOM 3622 O O . ARG A 1 478 ? -14.855 21.806 16.742 1.00 77.12 478 ARG A O 1
ATOM 3629 N N . THR A 1 479 ? -14.267 19.882 15.750 1.00 79.00 479 THR A N 1
ATOM 3630 C CA . THR A 1 479 ? -15.242 20.054 14.656 1.00 79.00 479 THR A CA 1
ATOM 3631 C C . THR A 1 479 ? -16.684 20.050 15.162 1.00 79.00 479 THR A C 1
ATOM 3633 O O . THR A 1 479 ? -17.485 20.850 14.681 1.00 79.00 479 THR A O 1
ATOM 3636 N N . GLN A 1 480 ? -17.008 19.206 16.149 1.00 75.19 480 GLN A N 1
ATOM 3637 C CA . GLN A 1 480 ? -18.333 19.146 16.777 1.00 75.19 480 GLN A CA 1
ATOM 3638 C C . GLN A 1 480 ? -18.637 20.404 17.599 1.00 75.19 480 GLN A C 1
ATOM 3640 O O . GLN A 1 480 ? -19.748 20.922 17.531 1.00 75.19 480 GLN A O 1
ATOM 3645 N N . ALA A 1 481 ? -17.645 20.942 18.314 1.00 76.44 481 ALA A N 1
ATOM 3646 C CA . ALA A 1 481 ? -17.798 22.186 19.065 1.00 76.44 481 ALA A CA 1
ATOM 3647 C C . ALA A 1 481 ? -18.085 23.398 18.156 1.00 76.44 481 ALA A C 1
ATOM 3649 O O . ALA A 1 481 ? -18.846 24.289 18.527 1.00 76.44 481 ALA A O 1
ATOM 3650 N N . VAL A 1 482 ? -17.487 23.438 16.959 1.00 76.50 482 VAL A N 1
ATOM 3651 C CA . VAL A 1 482 ? -17.677 24.534 15.989 1.00 76.50 482 VAL A CA 1
ATOM 3652 C C . VAL A 1 482 ? -18.976 24.387 15.196 1.00 76.50 482 VAL A C 1
ATOM 3654 O O . VAL A 1 482 ? -19.645 25.380 14.907 1.00 76.50 482 VAL A O 1
ATOM 3657 N N . SER A 1 483 ? -19.335 23.161 14.826 1.00 76.81 483 SER A N 1
ATOM 3658 C CA . SER A 1 483 ? -20.601 22.836 14.177 1.00 76.81 483 SER A CA 1
ATOM 3659 C C . SER A 1 483 ? -21.088 21.502 14.724 1.00 76.81 483 SER A C 1
ATOM 3661 O O . SER A 1 483 ? -20.472 20.487 14.382 1.00 76.81 483 SER A O 1
ATOM 3663 N N . PRO A 1 484 ? -22.184 21.476 15.504 1.00 72.06 484 PRO A N 1
ATOM 3664 C CA . PRO A 1 484 ? -22.776 20.233 15.978 1.00 72.06 484 PRO A CA 1
ATOM 3665 C C . PRO A 1 484 ? -23.030 19.249 14.833 1.00 72.06 484 PRO A C 1
ATOM 3667 O O . PRO A 1 484 ? -23.226 19.653 13.683 1.00 72.06 484 PRO A O 1
ATOM 3670 N N . LEU A 1 485 ? -22.970 17.960 15.158 1.00 69.50 485 LEU A N 1
ATOM 3671 C CA . LEU A 1 485 ? -23.291 16.881 14.232 1.00 69.50 485 LEU A CA 1
ATOM 3672 C C . LEU A 1 485 ? -24.799 16.896 13.963 1.00 69.50 485 LEU A C 1
ATOM 3674 O O . LEU A 1 485 ? -25.589 16.698 14.882 1.00 69.50 485 LEU A O 1
ATOM 3678 N N . GLU A 1 486 ? -25.189 17.115 12.711 1.00 72.56 486 GLU A N 1
ATOM 3679 C CA . GLU A 1 486 ? -26.594 17.082 12.306 1.00 72.56 486 GLU A CA 1
ATOM 3680 C C . GLU A 1 486 ? -26.991 15.666 11.846 1.00 72.56 486 GLU A C 1
ATOM 3682 O O . GLU A 1 486 ? -26.194 14.994 11.181 1.00 72.56 486 GLU A O 1
ATOM 3687 N N . PRO A 1 487 ? -28.230 15.201 12.105 1.00 65.81 487 PRO A N 1
ATOM 3688 C CA . PRO A 1 487 ? -28.689 13.878 11.669 1.00 65.81 487 PRO A CA 1
ATOM 3689 C C . PRO A 1 487 ? -28.562 13.633 10.159 1.00 65.81 487 PRO A C 1
ATOM 3691 O O . PRO A 1 487 ? -28.371 12.503 9.719 1.00 65.81 487 PRO A O 1
ATOM 3694 N N . THR A 1 488 ? -28.632 14.694 9.353 1.00 72.69 488 THR A N 1
ATOM 3695 C CA . THR A 1 488 ? -28.481 14.646 7.891 1.00 72.69 488 THR A CA 1
ATOM 3696 C C . THR A 1 488 ? -27.061 14.308 7.431 1.00 72.69 488 THR A C 1
ATOM 3698 O O . THR A 1 488 ? -26.882 13.904 6.285 1.00 72.69 488 THR A O 1
ATOM 3701 N N . GLU A 1 489 ? -26.057 14.439 8.301 1.00 62.62 489 GLU A N 1
ATOM 3702 C CA . GLU A 1 489 ? -24.662 14.084 8.013 1.00 62.62 489 GLU A CA 1
ATOM 3703 C C . GLU A 1 489 ? -24.368 12.605 8.274 1.00 62.62 489 GLU A C 1
ATOM 3705 O O . GLU A 1 489 ? -23.426 12.048 7.704 1.00 62.62 489 GLU A O 1
ATOM 3710 N N . LEU A 1 490 ? -25.181 11.960 9.119 1.00 58.12 490 LEU A N 1
ATOM 3711 C CA . LEU A 1 490 ? -24.996 10.566 9.508 1.00 58.12 490 LEU A CA 1
ATOM 3712 C C . LEU A 1 490 ? -24.929 9.625 8.299 1.00 58.12 490 LEU A C 1
ATOM 3714 O O . LEU A 1 490 ? -24.005 8.824 8.277 1.00 58.12 490 LEU A O 1
ATOM 3718 N N . PRO A 1 491 ? -25.798 9.698 7.269 1.00 59.72 491 PRO A N 1
ATOM 3719 C CA . PRO A 1 491 ? -25.723 8.782 6.129 1.00 59.72 491 PRO A CA 1
ATOM 3720 C C . PRO A 1 491 ? -24.369 8.802 5.407 1.00 59.72 491 PRO A C 1
ATOM 3722 O O . PRO A 1 491 ? -23.852 7.747 5.050 1.00 59.72 491 PRO A O 1
ATOM 3725 N N . GLU A 1 492 ? -23.769 9.981 5.233 1.00 63.16 492 GLU A N 1
ATOM 3726 C CA . GLU A 1 492 ? -22.482 10.120 4.545 1.00 63.16 492 GLU A CA 1
ATOM 3727 C C . GLU A 1 492 ? -21.323 9.635 5.423 1.00 63.16 492 GLU A C 1
ATOM 3729 O O . GLU A 1 492 ? -20.459 8.896 4.957 1.00 63.16 492 GLU A O 1
ATOM 3734 N N . ILE A 1 493 ? -21.333 9.974 6.716 1.00 56.66 493 ILE A N 1
ATOM 3735 C CA . ILE A 1 493 ? -20.344 9.465 7.679 1.00 56.66 493 ILE A CA 1
ATOM 3736 C C . ILE A 1 493 ? -20.428 7.935 7.763 1.00 56.66 493 ILE A C 1
ATOM 3738 O O . ILE A 1 493 ? -19.406 7.256 7.699 1.00 56.66 493 ILE A O 1
ATOM 3742 N N . ARG A 1 494 ? -21.647 7.385 7.829 1.00 55.28 494 ARG A N 1
ATOM 3743 C CA . ARG A 1 494 ? -21.922 5.942 7.817 1.00 55.28 494 ARG A CA 1
ATOM 3744 C C . ARG A 1 494 ? -21.370 5.280 6.566 1.00 55.28 494 ARG A C 1
ATOM 3746 O O . ARG A 1 494 ? -20.693 4.265 6.670 1.00 55.28 494 ARG A O 1
ATOM 3753 N N . LYS A 1 495 ? -21.632 5.861 5.396 1.00 60.22 495 LYS A N 1
ATOM 3754 C CA . LYS A 1 495 ? -21.129 5.363 4.115 1.00 60.22 495 LYS A CA 1
ATOM 3755 C C . LYS A 1 495 ? -19.600 5.324 4.096 1.00 60.22 495 LYS A C 1
ATOM 3757 O O . LYS A 1 495 ? -19.031 4.277 3.801 1.00 60.22 495 LYS A O 1
ATOM 3762 N N . VAL A 1 496 ? -18.946 6.426 4.464 1.00 56.56 496 VAL A N 1
ATOM 3763 C CA . VAL A 1 496 ? -17.478 6.531 4.479 1.00 56.56 496 VAL A CA 1
ATOM 3764 C C . VAL A 1 496 ? -16.859 5.531 5.452 1.00 56.56 496 VAL A C 1
ATOM 3766 O O . VAL A 1 496 ? -15.899 4.855 5.098 1.00 56.56 496 VAL A O 1
ATOM 3769 N N . ILE A 1 497 ? -17.429 5.377 6.648 1.00 52.28 497 ILE A N 1
ATOM 3770 C CA . ILE A 1 497 ? -16.956 4.404 7.639 1.00 52.28 497 ILE A CA 1
ATOM 3771 C C . ILE A 1 497 ? -17.190 2.974 7.155 1.00 52.28 497 ILE A C 1
ATOM 3773 O O . ILE A 1 497 ? -16.283 2.155 7.259 1.00 52.28 497 ILE A O 1
ATOM 3777 N N . LYS A 1 498 ? -18.358 2.668 6.576 1.00 53.59 498 LYS A N 1
ATOM 3778 C CA . LYS A 1 498 ? -18.651 1.343 6.015 1.00 53.59 498 LYS A CA 1
ATOM 3779 C C . LYS A 1 498 ? -17.636 0.981 4.929 1.00 53.59 498 LYS A C 1
ATOM 3781 O O . LYS A 1 498 ? -17.041 -0.091 4.987 1.00 53.59 498 LYS A O 1
ATOM 3786 N N . GLU A 1 499 ? -17.382 1.886 3.984 1.00 55.53 499 GLU A N 1
ATOM 3787 C CA . GLU A 1 499 ? -16.378 1.695 2.930 1.00 55.53 499 GLU A CA 1
ATOM 3788 C C . GLU A 1 499 ? -14.959 1.538 3.501 1.00 55.53 499 GLU A C 1
ATOM 3790 O O . GLU A 1 499 ? -14.218 0.656 3.068 1.00 55.53 499 GLU A O 1
ATOM 3795 N N . ALA A 1 500 ? -14.587 2.349 4.495 1.00 53.44 500 ALA A N 1
ATOM 3796 C CA . ALA A 1 500 ? -13.286 2.293 5.161 1.00 53.44 500 ALA A CA 1
ATOM 3797 C C . ALA A 1 500 ? -13.059 0.967 5.883 1.00 53.44 500 ALA A C 1
ATOM 3799 O O . ALA A 1 500 ? -12.022 0.333 5.718 1.00 53.44 500 ALA A O 1
ATOM 3800 N N . VAL A 1 501 ? -14.053 0.525 6.654 1.00 50.03 501 VAL A N 1
ATOM 3801 C CA . VAL A 1 501 ? -14.020 -0.732 7.401 1.00 50.03 501 VAL A CA 1
ATOM 3802 C C . VAL A 1 501 ? -13.925 -1.906 6.437 1.00 50.03 501 VAL A C 1
ATOM 3804 O O . VAL A 1 501 ? -13.117 -2.803 6.655 1.00 50.03 501 VAL A O 1
ATOM 3807 N N . VAL A 1 502 ? -14.691 -1.897 5.345 1.00 49.88 502 VAL A N 1
ATOM 3808 C CA . VAL A 1 502 ? -14.590 -2.912 4.287 1.00 49.88 502 VAL A CA 1
ATOM 3809 C C . VAL A 1 502 ? -13.179 -2.938 3.694 1.00 49.88 502 VAL A C 1
ATOM 3811 O O . VAL A 1 502 ? -12.577 -4.005 3.601 1.00 49.88 502 VAL A O 1
ATOM 3814 N N . ARG A 1 503 ? -12.597 -1.782 3.356 1.00 51.16 503 ARG A N 1
ATOM 3815 C CA . ARG A 1 503 ? -11.230 -1.704 2.809 1.00 51.16 503 ARG A CA 1
ATOM 3816 C C . ARG A 1 503 ? -10.163 -2.119 3.811 1.00 51.16 503 ARG A C 1
ATOM 3818 O O . ARG A 1 503 ? -9.211 -2.791 3.432 1.00 51.16 503 ARG A O 1
ATOM 3825 N N . GLN A 1 504 ? -10.311 -1.761 5.081 1.00 48.09 504 GLN A N 1
ATOM 3826 C CA . GLN A 1 504 ? -9.397 -2.176 6.138 1.00 48.09 504 GLN A CA 1
ATOM 3827 C C . GLN A 1 504 ? -9.506 -3.680 6.402 1.00 48.09 504 GLN A C 1
ATOM 3829 O O . GLN A 1 504 ? -8.484 -4.328 6.594 1.00 48.09 504 GLN A O 1
ATOM 3834 N N . ARG A 1 505 ? -10.711 -4.260 6.327 1.00 47.41 505 ARG A N 1
ATOM 3835 C CA . ARG A 1 505 ? -10.937 -5.715 6.371 1.00 47.41 505 ARG A CA 1
ATOM 3836 C C . ARG A 1 505 ? -10.276 -6.423 5.188 1.00 47.41 505 ARG A C 1
ATOM 3838 O O . ARG A 1 505 ? -9.626 -7.444 5.395 1.00 47.41 505 ARG A O 1
ATOM 3845 N N . LEU A 1 506 ? -10.375 -5.847 3.986 1.00 43.34 506 LEU A N 1
ATOM 3846 C CA . LEU A 1 506 ? -9.663 -6.329 2.802 1.00 43.34 506 LEU A CA 1
ATOM 3847 C C . LEU A 1 506 ? -8.146 -6.241 3.010 1.00 43.34 506 LEU A C 1
ATOM 3849 O O . LEU A 1 506 ? -7.481 -7.252 2.865 1.00 43.34 506 LEU A O 1
ATOM 3853 N N . ARG A 1 507 ? -7.591 -5.100 3.446 1.00 44.56 507 ARG A N 1
ATOM 3854 C CA . ARG A 1 507 ? -6.140 -4.918 3.685 1.00 44.56 507 ARG A CA 1
ATOM 3855 C C . ARG A 1 507 ? -5.571 -5.798 4.786 1.00 44.56 507 ARG A C 1
ATOM 3857 O O . ARG A 1 507 ? -4.450 -6.292 4.667 1.00 44.56 507 ARG A O 1
ATOM 3864 N N . LEU A 1 508 ? -6.314 -5.952 5.880 1.00 41.84 508 LEU A N 1
ATOM 3865 C CA . LEU A 1 508 ? -5.881 -6.758 7.010 1.00 41.84 508 LEU A CA 1
ATOM 3866 C C . LEU A 1 508 ? -5.977 -8.258 6.722 1.00 41.84 508 LEU A C 1
ATOM 3868 O O . LEU A 1 508 ? -5.387 -9.016 7.483 1.00 41.84 508 LEU A O 1
ATOM 3872 N N . GLY A 1 509 ? -6.628 -8.647 5.615 1.00 37.06 509 GLY A N 1
ATOM 3873 C CA . GLY A 1 509 ? -6.759 -10.018 5.147 1.00 37.06 509 GLY A CA 1
ATOM 3874 C C . GLY A 1 509 ? -7.388 -10.889 6.218 1.00 37.06 509 GLY A C 1
ATOM 3875 O O . GLY A 1 509 ? -6.657 -11.530 6.953 1.00 37.06 509 GLY A O 1
ATOM 3876 N N . SER A 1 510 ? -8.721 -10.897 6.338 1.00 36.84 510 SER A N 1
ATOM 3877 C CA . SER A 1 510 ? -9.460 -11.895 7.139 1.00 36.84 510 SER A CA 1
ATOM 3878 C C . SER A 1 510 ? -8.766 -12.246 8.467 1.00 36.84 510 SER A C 1
ATOM 3880 O O . SER A 1 510 ? -8.499 -13.417 8.740 1.00 36.84 510 SER A O 1
ATOM 3882 N N . ALA A 1 511 ? -8.377 -11.232 9.247 1.00 37.78 511 ALA A N 1
ATOM 3883 C CA . ALA A 1 511 ? -7.334 -11.324 10.278 1.00 37.78 511 ALA A CA 1
ATOM 3884 C C . ALA A 1 511 ? -7.675 -12.209 11.497 1.00 37.78 511 ALA A C 1
ATOM 3886 O O . ALA A 1 511 ? -7.001 -12.138 12.523 1.00 37.78 511 ALA A O 1
ATOM 3887 N N . MET A 1 512 ? -8.686 -13.075 11.386 1.00 38.75 512 MET A N 1
ATOM 3888 C CA . MET A 1 512 ? -8.931 -14.154 12.330 1.00 38.75 512 MET A CA 1
ATOM 3889 C C . MET A 1 512 ? -8.466 -15.543 11.878 1.00 38.75 512 MET A C 1
ATOM 3891 O O . MET A 1 512 ? -8.629 -16.496 12.632 1.00 38.75 512 MET A O 1
ATOM 3895 N N . VAL A 1 513 ? -7.837 -15.711 10.712 1.00 37.50 513 VAL A N 1
ATOM 3896 C CA . VAL A 1 513 ? -7.414 -17.055 10.278 1.00 37.50 513 VAL A CA 1
ATOM 3897 C C . VAL A 1 513 ? -5.900 -17.149 10.105 1.00 37.50 513 VAL A C 1
ATOM 3899 O O . VAL A 1 513 ? -5.384 -17.092 8.993 1.00 37.50 513 VAL A O 1
ATOM 3902 N N . ARG A 1 514 ? -5.225 -17.366 11.248 1.00 35.50 514 ARG A N 1
ATOM 3903 C CA . ARG A 1 514 ? -4.137 -18.346 11.516 1.00 35.50 514 ARG A CA 1
ATOM 3904 C C . ARG A 1 514 ? -3.053 -17.776 12.434 1.00 35.50 514 ARG A C 1
ATOM 3906 O O . ARG A 1 514 ? -2.077 -17.194 11.972 1.00 35.50 514 ARG A O 1
ATOM 3913 N N . SER A 1 515 ? -3.163 -18.059 13.733 1.00 32.22 515 SER A N 1
ATOM 3914 C CA . SER A 1 515 ? -2.004 -18.122 14.625 1.00 32.22 515 SER A CA 1
ATOM 3915 C C . SER A 1 515 ? -1.753 -19.586 15.019 1.00 32.22 515 SER A C 1
ATOM 3917 O O . SER A 1 515 ? -2.560 -20.219 15.689 1.00 32.22 515 SER A O 1
ATOM 3919 N N . TRP A 1 516 ? -0.609 -20.094 14.547 1.00 37.28 516 TRP A N 1
ATOM 3920 C CA . TRP A 1 516 ? 0.045 -21.373 14.858 1.00 37.28 516 TRP A CA 1
ATOM 3921 C C . TRP A 1 516 ? -0.548 -22.680 14.282 1.00 37.28 516 TRP A C 1
ATOM 3923 O O . TRP A 1 516 ? -1.411 -23.331 14.864 1.00 37.28 516 TRP A O 1
ATOM 3933 N N . ASP A 1 517 ? 0.055 -23.125 13.171 1.00 34.00 517 ASP A N 1
ATOM 3934 C CA . ASP A 1 517 ? 0.227 -24.541 12.829 1.00 34.00 517 ASP A CA 1
ATOM 3935 C C . ASP A 1 517 ? 1.657 -24.942 13.228 1.00 34.00 517 ASP A C 1
ATOM 3937 O O . ASP A 1 517 ? 2.621 -24.638 12.528 1.00 34.00 517 ASP A O 1
ATOM 3941 N N . ALA A 1 518 ? 1.810 -25.593 14.379 1.00 30.50 518 ALA A N 1
ATOM 3942 C CA . ALA A 1 518 ? 2.910 -26.532 14.549 1.00 30.50 518 ALA A CA 1
ATOM 3943 C C . ALA A 1 518 ? 2.332 -27.832 15.078 1.00 30.50 518 ALA A C 1
ATOM 3945 O O . ALA A 1 518 ? 2.229 -28.039 16.287 1.00 30.50 518 ALA A O 1
ATOM 3946 N N . SER A 1 519 ? 1.864 -28.661 14.149 1.00 29.17 519 SER A N 1
ATOM 3947 C CA . SER A 1 519 ? 2.046 -30.121 14.162 1.00 29.17 519 SER A CA 1
ATOM 3948 C C . SER A 1 519 ? 1.161 -30.837 13.137 1.00 29.17 519 SER A C 1
ATOM 3950 O O . SER A 1 519 ? 0.839 -32.007 13.335 1.00 29.17 519 SER A O 1
ATOM 3952 N N . ILE A 1 520 ? 0.834 -30.230 11.987 1.00 31.92 520 ILE A N 1
ATOM 3953 C CA . ILE A 1 520 ? 0.580 -31.067 10.804 1.00 31.92 520 ILE A CA 1
ATOM 3954 C C . ILE A 1 520 ? 1.933 -31.521 10.258 1.00 31.92 520 ILE A C 1
ATOM 3956 O O . ILE A 1 520 ? 2.452 -31.048 9.246 1.00 31.92 520 ILE A O 1
ATOM 3960 N N . ASP A 1 521 ? 2.512 -32.466 10.989 1.00 30.42 521 ASP A N 1
ATOM 3961 C CA . ASP A 1 521 ? 3.422 -33.423 10.404 1.00 30.42 521 ASP A CA 1
ATOM 3962 C C . ASP A 1 521 ? 2.720 -34.048 9.191 1.00 30.42 521 ASP A C 1
ATOM 3964 O O . ASP A 1 521 ? 1.545 -34.438 9.241 1.00 30.42 521 ASP A O 1
ATOM 3968 N N . ARG A 1 522 ? 3.429 -34.080 8.064 1.00 33.16 522 ARG A N 1
ATOM 3969 C CA . ARG A 1 522 ? 2.931 -34.647 6.814 1.00 33.16 522 ARG A CA 1
ATOM 3970 C C . ARG A 1 522 ? 2.732 -36.148 7.030 1.00 33.16 522 ARG A C 1
ATOM 3972 O O . ARG A 1 522 ? 3.668 -36.917 6.858 1.00 33.16 522 ARG A O 1
ATOM 3979 N N . GLY A 1 523 ? 1.511 -36.568 7.362 1.00 32.12 523 GLY A N 1
ATOM 3980 C CA . GLY A 1 523 ? 1.099 -37.972 7.244 1.00 32.12 523 GLY A CA 1
ATOM 3981 C C . GLY A 1 523 ? 0.364 -38.610 8.422 1.00 32.12 523 GLY A C 1
ATOM 3982 O O . GLY A 1 523 ? 0.060 -39.795 8.324 1.00 32.12 523 GLY A O 1
ATOM 3983 N N . SER A 1 524 ? 0.030 -37.894 9.502 1.00 36.41 524 SER A N 1
ATOM 3984 C CA . SER A 1 524 ? -0.788 -38.469 10.585 1.00 36.41 524 SER A CA 1
ATOM 3985 C C . SER A 1 524 ? -1.998 -37.597 10.928 1.00 36.41 524 SER A C 1
ATOM 3987 O O . SER A 1 524 ? -1.903 -36.378 11.036 1.00 36.41 524 SER A O 1
ATOM 3989 N N . SER A 1 525 ? -3.177 -38.220 11.039 1.00 40.12 525 SER A N 1
ATOM 3990 C CA . SER A 1 525 ? -4.411 -37.540 11.447 1.00 40.12 525 SER A CA 1
ATOM 3991 C C . SER A 1 525 ? -4.244 -36.884 12.827 1.00 40.12 525 SER A C 1
ATOM 3993 O O . SER A 1 525 ? -3.590 -37.472 13.691 1.00 40.12 525 SER A O 1
ATOM 3995 N N . PRO A 1 526 ? -4.852 -35.707 13.074 1.00 46.03 526 PRO A N 1
ATOM 3996 C CA . PRO A 1 526 ? -4.775 -35.050 14.375 1.00 46.03 526 PRO A CA 1
ATOM 3997 C C . PRO A 1 526 ? -5.296 -35.989 15.472 1.00 46.03 526 PRO A C 1
ATOM 3999 O O . PRO A 1 526 ? -6.420 -36.487 15.386 1.00 46.03 526 PRO A O 1
ATOM 4002 N N . LYS A 1 527 ? -4.477 -36.251 16.500 1.00 51.44 527 LYS A N 1
ATOM 4003 C CA . LYS A 1 527 ? -4.890 -37.039 17.673 1.00 51.44 527 LYS A CA 1
ATOM 4004 C C . LYS A 1 527 ? -6.012 -36.290 18.401 1.00 51.44 527 LYS A C 1
ATOM 4006 O O . LYS A 1 527 ? -5.754 -35.224 18.941 1.00 51.44 527 LYS A O 1
ATOM 4011 N N . ALA A 1 528 ? -7.243 -36.796 18.397 1.00 59.34 528 ALA A N 1
ATOM 4012 C CA . ALA A 1 528 ? -8.334 -36.224 19.196 1.00 59.34 528 ALA A CA 1
ATOM 4013 C C . ALA A 1 528 ? -8.005 -36.277 20.707 1.00 59.34 528 ALA A C 1
ATOM 4015 O O . ALA A 1 528 ? -7.246 -37.154 21.120 1.00 59.34 528 ALA A O 1
ATOM 4016 N N . GLY A 1 529 ? -8.571 -35.359 21.499 1.00 70.38 529 GLY A N 1
ATOM 4017 C CA . GLY A 1 529 ? -8.369 -35.266 22.953 1.00 70.38 529 GLY A CA 1
ATOM 4018 C C . GLY A 1 529 ? -7.396 -34.164 23.402 1.00 70.38 529 GLY A C 1
ATOM 4019 O O . GLY A 1 529 ? -6.895 -33.389 22.576 1.00 70.38 529 GLY A O 1
ATOM 4020 N N . GLY A 1 530 ? -7.156 -34.091 24.714 1.00 82.56 530 GLY A N 1
ATOM 4021 C CA . GLY A 1 530 ? -6.281 -33.128 25.398 1.00 82.56 530 GLY A CA 1
ATOM 4022 C C . GLY A 1 530 ? -6.943 -31.789 25.753 1.00 82.56 530 GLY A C 1
ATOM 4023 O O . GLY A 1 530 ? -8.121 -31.554 25.480 1.00 82.56 530 GLY A O 1
ATOM 4024 N N . THR A 1 531 ? -6.172 -30.884 26.346 1.00 85.38 531 THR A N 1
ATOM 4025 C CA . THR A 1 531 ? -6.571 -29.520 26.705 1.00 85.38 531 THR A CA 1
ATOM 4026 C C . THR A 1 531 ? -6.284 -28.535 25.571 1.00 85.38 531 THR A C 1
ATOM 4028 O O . THR A 1 531 ? -5.182 -28.473 25.018 1.00 85.38 531 THR A O 1
ATOM 4031 N N . LEU A 1 532 ? -7.281 -27.707 25.252 1.00 87.06 532 LEU A N 1
ATOM 4032 C CA . LEU A 1 532 ? -7.153 -26.535 24.392 1.00 87.06 532 LEU A CA 1
ATOM 4033 C C . LEU A 1 532 ? -7.321 -25.261 25.224 1.00 87.06 532 LEU A C 1
ATOM 4035 O O . LEU A 1 532 ? -8.367 -25.057 25.834 1.00 87.06 532 LEU A O 1
ATOM 4039 N N . VAL A 1 533 ? -6.321 -24.382 25.195 1.00 89.62 533 VAL A N 1
ATOM 4040 C CA . VAL A 1 533 ? -6.391 -23.049 25.811 1.00 89.62 533 VAL A CA 1
ATOM 4041 C C . VAL A 1 533 ? -6.558 -21.977 24.732 1.00 89.62 533 VAL A C 1
ATOM 4043 O O . VAL A 1 533 ? -5.773 -21.924 23.792 1.00 89.62 533 VAL A O 1
ATOM 4046 N N . ILE A 1 534 ? -7.543 -21.091 24.860 1.00 89.62 534 ILE A N 1
ATOM 4047 C CA . ILE A 1 534 ? -7.729 -19.928 23.981 1.00 89.62 534 ILE A CA 1
ATOM 4048 C C . ILE A 1 534 ? -7.447 -18.653 24.778 1.00 89.62 534 ILE A C 1
ATOM 4050 O O . ILE A 1 534 ? -8.210 -18.284 25.668 1.00 89.62 534 ILE A O 1
ATOM 4054 N N . ALA A 1 535 ? -6.351 -17.977 24.453 1.00 89.06 535 ALA A N 1
ATOM 4055 C CA . ALA A 1 535 ? -5.977 -16.699 25.040 1.00 89.06 535 ALA A CA 1
ATOM 4056 C C . ALA A 1 535 ? -6.503 -15.524 24.215 1.00 89.06 535 ALA A C 1
ATOM 4058 O O . ALA A 1 535 ? -6.336 -15.506 22.997 1.00 89.06 535 ALA A O 1
ATOM 4059 N N . PHE A 1 536 ? -7.066 -14.520 24.882 1.00 86.81 536 PHE A N 1
ATOM 4060 C CA . PHE A 1 536 ? -7.529 -13.272 24.279 1.00 86.81 536 PHE A CA 1
ATOM 4061 C C . PHE A 1 536 ? -6.651 -12.107 24.734 1.00 86.81 536 PHE A C 1
ATOM 4063 O O . PHE A 1 536 ? -6.607 -11.769 25.918 1.00 86.81 536 PHE A O 1
ATOM 4070 N N . ALA A 1 537 ? -5.957 -11.483 23.785 1.00 76.62 537 ALA A N 1
ATOM 4071 C CA . ALA A 1 537 ? -5.056 -10.358 24.016 1.00 76.62 537 ALA A CA 1
ATOM 4072 C C . ALA A 1 537 ? -5.569 -9.062 23.375 1.00 76.62 537 ALA A C 1
ATOM 4074 O O . ALA A 1 537 ? -6.269 -9.083 22.359 1.00 76.62 537 ALA A O 1
ATOM 4075 N N . GLY A 1 538 ? -5.204 -7.921 23.960 1.00 65.44 538 GLY A N 1
ATOM 4076 C CA . GLY A 1 538 ? -5.506 -6.604 23.394 1.00 65.44 538 GLY A CA 1
ATOM 4077 C C . GLY A 1 538 ? -4.665 -6.274 22.152 1.00 65.44 538 GLY A C 1
ATOM 4078 O O . GLY A 1 538 ? -3.921 -7.109 21.636 1.00 65.44 538 GLY A O 1
ATOM 4079 N N . ALA A 1 539 ? -4.753 -5.022 21.694 1.00 53.59 539 ALA A N 1
ATOM 4080 C CA . ALA A 1 539 ? -4.060 -4.547 20.489 1.00 53.59 539 ALA A CA 1
ATOM 4081 C C . ALA A 1 539 ? -2.528 -4.661 20.542 1.00 53.59 539 ALA A C 1
ATOM 4083 O O . ALA A 1 539 ? -1.890 -4.726 19.500 1.00 53.59 539 ALA A O 1
ATOM 4084 N N . ASP A 1 540 ? -1.951 -4.735 21.739 1.00 57.25 540 ASP A N 1
ATOM 4085 C CA . ASP A 1 540 ? -0.505 -4.794 21.961 1.00 57.25 540 ASP A CA 1
ATOM 4086 C C . ASP A 1 540 ? 0.051 -6.240 21.882 1.00 57.25 540 ASP A C 1
ATOM 4088 O O . ASP A 1 540 ? 1.174 -6.509 22.296 1.00 57.25 540 ASP A O 1
ATOM 4092 N N . ALA A 1 541 ? -0.740 -7.201 21.383 1.00 61.72 541 ALA A N 1
ATOM 4093 C CA . ALA A 1 541 ? -0.347 -8.599 21.148 1.00 61.72 541 ALA A CA 1
ATOM 4094 C C . ALA A 1 541 ? 0.198 -9.374 22.376 1.00 61.72 541 ALA A C 1
ATOM 4096 O O . ALA A 1 541 ? 0.811 -10.441 22.223 1.00 61.72 541 ALA A O 1
ATOM 4097 N N . ALA A 1 542 ? -0.074 -8.881 23.586 1.00 69.69 542 ALA A N 1
ATOM 4098 C CA . ALA A 1 542 ? 0.315 -9.469 24.864 1.00 69.69 542 ALA A CA 1
ATOM 4099 C C . ALA A 1 542 ? -0.888 -9.594 25.818 1.00 69.69 542 ALA A C 1
ATOM 4101 O O . ALA A 1 542 ? -1.859 -8.840 25.720 1.00 69.69 542 ALA A O 1
ATOM 4102 N N . LEU A 1 543 ? -0.833 -10.562 26.737 1.00 76.25 543 LEU A N 1
ATOM 4103 C CA . LEU A 1 543 ? -1.745 -10.637 27.882 1.00 76.25 543 LEU A CA 1
ATOM 4104 C C . LEU A 1 543 ? -1.247 -9.687 28.982 1.00 76.25 543 LEU A C 1
ATOM 4106 O O . LEU A 1 543 ? -0.110 -9.819 29.433 1.00 76.25 543 LEU A O 1
ATOM 4110 N N . GLY A 1 544 ? -2.093 -8.761 29.433 1.00 69.75 544 GLY A N 1
ATOM 4111 C CA . GLY A 1 544 ? -1.728 -7.749 30.434 1.00 69.75 544 GLY A CA 1
ATOM 4112 C C . GLY A 1 544 ? -1.134 -6.483 29.812 1.00 69.75 544 GLY A C 1
ATOM 4113 O O . GLY A 1 544 ? -1.448 -6.176 28.667 1.00 69.75 544 GLY A O 1
ATOM 4114 N N . ALA A 1 545 ? -0.323 -5.750 30.588 1.00 60.84 545 ALA A N 1
ATOM 4115 C CA . ALA A 1 545 ? 0.316 -4.464 30.265 1.00 60.84 545 ALA A CA 1
ATOM 4116 C C . ALA A 1 545 ? 0.836 -4.298 28.812 1.00 60.84 545 ALA A C 1
ATOM 4118 O O . ALA A 1 545 ? 1.038 -5.266 28.084 1.00 60.84 545 ALA A O 1
ATOM 4119 N N . GLN A 1 546 ? 1.145 -3.053 28.410 1.00 55.56 546 GLN A N 1
ATOM 4120 C CA . GLN A 1 546 ? 1.718 -2.716 27.089 1.00 55.56 546 GLN A CA 1
ATOM 4121 C C . GLN A 1 546 ? 2.875 -3.645 26.667 1.00 55.56 546 GLN A C 1
ATOM 4123 O O . GLN A 1 546 ? 3.604 -4.135 27.528 1.00 55.56 546 GLN A O 1
ATOM 4128 N N . VAL A 1 547 ? 3.101 -3.802 25.350 1.00 48.91 547 VAL A N 1
ATOM 4129 C CA . VAL A 1 547 ? 4.058 -4.731 24.683 1.00 48.91 547 VAL A CA 1
ATOM 4130 C C . VAL A 1 547 ? 5.373 -4.989 25.440 1.00 48.91 547 VAL A C 1
ATOM 4132 O O . VAL A 1 547 ? 5.867 -6.110 25.450 1.00 48.91 547 VAL A O 1
ATOM 4135 N N . LYS A 1 548 ? 5.966 -3.962 26.067 1.00 52.12 548 LYS A N 1
ATOM 4136 C CA . LYS A 1 548 ? 7.246 -4.083 26.788 1.00 52.12 548 LYS A CA 1
ATOM 4137 C C . LYS A 1 548 ? 7.170 -4.892 28.088 1.00 52.12 548 LYS A C 1
ATOM 4139 O O . LYS A 1 548 ? 8.196 -5.420 28.501 1.00 52.12 548 LYS A O 1
ATOM 4144 N N . ASN A 1 549 ? 5.995 -4.978 28.712 1.00 65.62 549 ASN A N 1
ATOM 4145 C CA . ASN A 1 549 ? 5.814 -5.547 30.048 1.00 65.62 549 ASN A CA 1
ATOM 4146 C C . ASN A 1 549 ? 4.780 -6.688 30.095 1.00 65.62 549 ASN A C 1
ATOM 4148 O O . ASN A 1 549 ? 4.851 -7.502 31.011 1.00 65.62 549 ASN A O 1
ATOM 4152 N N . GLY A 1 550 ? 3.844 -6.775 29.140 1.00 73.56 550 GLY A N 1
ATOM 4153 C CA . GLY A 1 550 ? 2.850 -7.858 29.071 1.00 73.56 550 GLY A CA 1
ATOM 4154 C C . GLY A 1 550 ? 3.450 -9.242 28.784 1.00 73.56 550 GLY A C 1
ATOM 4155 O O . GLY A 1 550 ? 4.643 -9.371 28.518 1.00 73.56 550 GLY A O 1
ATOM 4156 N N . VAL A 1 551 ? 2.621 -10.291 28.812 1.00 77.88 551 VAL A N 1
ATOM 4157 C CA . VAL A 1 551 ? 3.019 -11.658 28.427 1.00 77.88 551 VAL A CA 1
ATOM 4158 C C . VAL A 1 551 ? 2.811 -11.843 26.917 1.00 77.88 551 VAL A C 1
ATOM 4160 O O . VAL A 1 551 ? 1.666 -11.999 26.473 1.00 77.88 551 VAL A O 1
ATOM 4163 N N . PRO A 1 552 ? 3.867 -11.814 26.085 1.00 73.81 552 PRO A N 1
ATOM 4164 C CA . PRO A 1 552 ? 3.730 -11.976 24.646 1.00 73.81 552 PRO A CA 1
ATOM 4165 C C . PRO A 1 552 ? 3.310 -13.405 24.284 1.00 73.81 552 PRO A C 1
ATOM 4167 O O . PRO A 1 552 ? 3.606 -14.373 24.986 1.00 73.81 552 PRO A O 1
ATOM 4170 N N . SER A 1 553 ? 2.671 -13.554 23.121 1.00 70.50 553 SER A N 1
ATOM 4171 C CA . SER A 1 553 ? 2.132 -14.847 22.661 1.00 70.50 553 SER A CA 1
ATOM 4172 C C . SER A 1 553 ? 3.119 -16.028 22.707 1.00 70.50 553 SER A C 1
ATOM 4174 O O . SER A 1 553 ? 2.729 -17.127 23.095 1.00 70.50 553 SER A O 1
ATOM 4176 N N . HIS A 1 554 ? 4.399 -15.830 22.373 1.00 65.81 554 HIS A N 1
ATOM 4177 C CA . HIS A 1 554 ? 5.397 -16.908 22.412 1.00 65.81 554 HIS A CA 1
ATOM 4178 C C . HIS A 1 554 ? 5.721 -17.380 23.834 1.00 65.81 554 HIS A C 1
ATOM 4180 O O . HIS A 1 554 ? 5.911 -18.576 24.062 1.00 65.81 554 HIS A O 1
ATOM 4186 N N . GLU A 1 555 ? 5.772 -16.457 24.792 1.00 73.75 555 GLU A N 1
ATOM 4187 C CA . GLU A 1 555 ? 6.020 -16.772 26.194 1.00 73.75 555 GLU A CA 1
ATOM 4188 C C . GLU A 1 555 ? 4.809 -17.475 26.806 1.00 73.75 555 GLU A C 1
ATOM 4190 O O . GLU A 1 555 ? 4.958 -18.506 27.463 1.00 73.75 555 GLU A O 1
ATOM 4195 N N . PHE A 1 556 ? 3.605 -16.993 26.497 1.00 79.88 556 PHE A N 1
ATOM 4196 C CA . PHE A 1 556 ? 2.366 -17.633 26.918 1.00 79.88 556 PHE A CA 1
ATOM 4197 C C . PHE A 1 556 ? 2.251 -19.077 26.401 1.00 79.88 556 PHE A C 1
ATOM 4199 O O . PHE A 1 556 ? 1.965 -19.998 27.167 1.00 79.88 556 PHE A O 1
ATOM 4206 N N . VAL A 1 557 ? 2.541 -19.309 25.116 1.00 71.81 557 VAL A N 1
ATOM 4207 C CA . VAL A 1 557 ? 2.545 -20.661 24.530 1.00 71.81 557 VAL A CA 1
ATOM 4208 C C . VAL A 1 557 ? 3.592 -21.552 25.204 1.00 71.81 557 VAL A C 1
ATOM 4210 O O . VAL A 1 557 ? 3.332 -22.729 25.462 1.00 71.81 557 VAL A O 1
ATOM 4213 N N . ARG A 1 558 ? 4.768 -21.006 25.540 1.00 73.69 558 ARG A N 1
ATOM 4214 C CA . ARG A 1 558 ? 5.796 -21.737 26.295 1.00 73.69 558 ARG A CA 1
ATOM 4215 C C . ARG A 1 558 ? 5.298 -22.126 27.689 1.00 73.69 558 ARG A C 1
ATOM 4217 O O . ARG A 1 558 ? 5.545 -23.255 28.110 1.00 73.69 558 ARG A O 1
ATOM 4224 N N . ALA A 1 559 ? 4.602 -21.228 28.382 1.00 76.31 559 ALA A N 1
ATOM 4225 C CA . ALA A 1 559 ? 4.013 -21.497 29.692 1.00 76.31 559 ALA A CA 1
ATOM 4226 C C . ALA A 1 559 ? 2.927 -22.583 29.619 1.00 76.31 559 ALA A C 1
ATOM 4228 O O . ALA A 1 559 ? 2.955 -23.516 30.419 1.00 76.31 559 ALA A O 1
ATOM 4229 N N . CYS A 1 560 ? 2.050 -22.527 28.610 1.00 79.94 560 CYS A N 1
ATOM 4230 C CA . CYS A 1 560 ? 1.049 -23.561 28.332 1.00 79.94 560 CYS A CA 1
ATOM 4231 C C . CYS A 1 560 ? 1.701 -24.933 28.122 1.00 79.94 560 CYS A C 1
ATOM 4233 O O . CYS A 1 560 ? 1.330 -25.904 28.776 1.00 79.94 560 CYS A O 1
ATOM 4235 N N . ARG A 1 561 ? 2.734 -25.007 27.273 1.00 77.25 561 ARG A N 1
ATOM 4236 C CA . ARG A 1 561 ? 3.446 -26.265 27.008 1.00 77.25 561 ARG A CA 1
ATOM 4237 C C . ARG A 1 561 ? 4.071 -26.846 28.274 1.00 77.25 561 ARG A C 1
ATOM 4239 O O . ARG A 1 561 ? 3.960 -28.042 28.512 1.00 77.25 561 ARG A O 1
ATOM 4246 N N . LYS A 1 562 ? 4.715 -26.005 29.092 1.00 76.62 562 LYS A N 1
ATOM 4247 C CA . LYS A 1 562 ? 5.259 -26.437 30.388 1.00 76.62 562 LYS A CA 1
ATOM 4248 C C . LYS A 1 562 ? 4.164 -26.962 31.315 1.00 76.62 562 LYS A C 1
ATOM 4250 O O . LYS A 1 562 ? 4.426 -27.874 32.083 1.00 76.62 562 LYS A O 1
ATOM 4255 N N . ALA A 1 563 ? 2.965 -26.387 31.243 1.00 79.00 563 ALA A N 1
ATOM 4256 C CA . ALA A 1 563 ? 1.812 -26.773 32.050 1.00 79.00 563 ALA A CA 1
ATOM 4257 C C . ALA A 1 563 ? 1.069 -28.022 31.537 1.00 79.00 563 ALA A C 1
ATOM 4259 O O . ALA A 1 563 ? 0.011 -28.359 32.060 1.00 79.00 563 ALA A O 1
ATOM 4260 N N . GLY A 1 564 ? 1.595 -28.699 30.510 1.00 78.12 564 GLY A N 1
ATOM 4261 C CA . GLY A 1 564 ? 0.967 -29.883 29.925 1.00 78.12 564 GLY A CA 1
ATOM 4262 C C . GLY A 1 564 ? -0.189 -29.580 28.971 1.00 78.12 564 GLY A C 1
ATOM 4263 O O . GLY A 1 564 ? -0.882 -30.504 28.570 1.00 78.12 564 GLY A O 1
ATOM 4264 N N . VAL A 1 565 ? -0.394 -28.318 28.577 1.00 78.06 565 VAL A N 1
ATOM 4265 C CA . VAL A 1 565 ? -1.409 -27.943 27.584 1.00 78.06 565 VAL A CA 1
ATOM 4266 C C . VAL A 1 565 ? -0.953 -28.378 26.194 1.00 78.06 565 VAL A C 1
ATOM 4268 O O . VAL A 1 565 ? 0.087 -27.942 25.691 1.00 78.06 565 VAL A O 1
ATOM 4271 N N . GLU A 1 566 ? -1.769 -29.199 25.545 1.00 73.38 566 GLU A N 1
ATOM 4272 C CA . GLU A 1 566 ? -1.478 -29.791 24.245 1.00 73.38 566 GLU A CA 1
ATOM 4273 C C . GLU A 1 566 ? -1.660 -28.791 23.104 1.00 73.38 566 GLU A C 1
ATOM 4275 O O . GLU A 1 566 ? -0.930 -28.838 22.110 1.00 73.38 566 GLU A O 1
ATOM 4280 N N . ARG A 1 567 ? -2.637 -27.881 23.227 1.00 76.62 567 ARG A N 1
ATOM 4281 C CA . ARG A 1 567 ? -2.953 -26.887 22.194 1.00 76.62 567 ARG A CA 1
ATOM 4282 C C . ARG A 1 567 ? -3.274 -25.528 22.795 1.00 76.62 567 ARG A C 1
ATOM 4284 O O . ARG A 1 567 ? -4.022 -25.428 23.761 1.00 76.62 567 ARG A O 1
ATOM 4291 N N . ALA A 1 568 ? -2.774 -24.473 22.159 1.00 77.25 568 ALA A N 1
ATOM 4292 C CA . ALA A 1 568 ? -3.101 -23.102 22.518 1.00 77.25 568 ALA A CA 1
ATOM 4293 C C . ALA A 1 568 ? -3.437 -22.272 21.270 1.00 77.25 568 ALA A C 1
ATOM 4295 O O . ALA A 1 568 ? -2.705 -22.323 20.283 1.00 77.25 568 ALA A O 1
ATOM 4296 N N . ILE A 1 569 ? -4.521 -21.498 21.329 1.00 74.00 569 ILE A N 1
ATOM 4297 C CA . ILE A 1 569 ? -4.891 -20.470 20.348 1.00 74.00 569 ILE A CA 1
ATOM 4298 C C . ILE A 1 569 ? -4.674 -19.112 21.007 1.00 74.00 569 ILE A C 1
ATOM 4300 O O . ILE A 1 569 ? -5.063 -18.909 22.153 1.00 74.00 569 ILE A O 1
ATOM 4304 N N . PHE A 1 570 ? -4.067 -18.172 20.286 1.00 74.62 570 PHE A N 1
ATOM 4305 C CA . PHE A 1 570 ? -3.850 -16.813 20.777 1.00 74.62 570 PHE A CA 1
ATOM 4306 C C . PHE A 1 570 ? -4.545 -15.814 19.850 1.00 74.62 570 PHE A C 1
ATOM 4308 O O . PHE A 1 570 ? -4.096 -15.585 18.722 1.00 74.62 570 PHE A O 1
ATOM 4315 N N . VAL A 1 571 ? -5.651 -15.247 20.328 1.00 71.94 571 VAL A N 1
ATOM 4316 C CA . VAL A 1 571 ? -6.512 -14.283 19.634 1.00 71.94 571 VAL A CA 1
ATOM 4317 C C . VAL A 1 571 ? -6.048 -12.865 19.960 1.00 71.94 571 VAL A C 1
ATOM 4319 O O . VAL A 1 571 ? -5.781 -12.538 21.116 1.00 71.94 571 VAL A O 1
ATOM 4322 N N . ARG A 1 572 ? -5.937 -12.016 18.935 1.00 69.50 572 ARG A N 1
ATOM 4323 C CA . ARG A 1 572 ? -5.498 -10.618 19.054 1.00 69.50 572 ARG A CA 1
ATOM 4324 C C . ARG A 1 572 ? -6.589 -9.701 18.521 1.00 69.50 572 ARG A C 1
ATOM 4326 O O . ARG A 1 572 ? -7.020 -9.907 17.396 1.00 69.50 572 ARG A O 1
ATOM 4333 N N . ASP A 1 573 ? -6.979 -8.675 19.272 1.00 65.62 573 ASP A N 1
ATOM 4334 C CA . ASP A 1 573 ? -7.909 -7.640 18.795 1.00 65.62 573 ASP A CA 1
ATOM 4335 C C . ASP A 1 573 ? -7.147 -6.395 18.337 1.00 65.62 573 ASP A C 1
ATOM 4337 O O . ASP A 1 573 ? -6.993 -5.413 19.066 1.00 65.62 573 ASP A O 1
ATOM 4341 N N . VAL A 1 574 ? -6.654 -6.450 17.099 1.00 54.16 574 VAL A N 1
ATOM 4342 C CA . VAL A 1 574 ? -5.867 -5.367 16.482 1.00 54.16 574 VAL A CA 1
ATOM 4343 C C . VAL A 1 574 ? -6.703 -4.087 16.329 1.00 54.16 574 VAL A C 1
ATOM 4345 O O . VAL A 1 574 ? -6.173 -2.979 16.363 1.00 54.16 574 VAL A O 1
ATOM 4348 N N . MET A 1 575 ? -8.025 -4.234 16.213 1.00 52.69 575 MET A N 1
ATOM 4349 C CA . MET A 1 575 ? -8.973 -3.139 15.999 1.00 52.69 575 MET A CA 1
ATOM 4350 C C . MET A 1 575 ? -9.572 -2.579 17.294 1.00 52.69 575 MET A C 1
ATOM 4352 O O . MET A 1 575 ? -10.389 -1.657 17.227 1.00 52.69 575 MET A O 1
ATOM 4356 N N . ARG A 1 576 ? -9.205 -3.131 18.461 1.00 64.00 576 ARG A N 1
ATOM 4357 C CA . ARG A 1 576 ? -9.725 -2.762 19.795 1.00 64.00 576 ARG A CA 1
ATOM 4358 C C . ARG A 1 576 ? -11.254 -2.790 19.902 1.00 64.00 576 ARG A C 1
ATOM 4360 O O . ARG A 1 576 ? -11.828 -2.107 20.744 1.00 64.00 576 ARG A O 1
ATOM 4367 N N . SER A 1 577 ? -11.918 -3.518 19.013 1.00 66.31 577 SER A N 1
ATOM 4368 C CA . SER A 1 577 ? -13.378 -3.570 18.922 1.00 66.31 577 SER A CA 1
ATOM 4369 C C . SER A 1 577 ? -13.912 -4.945 18.554 1.00 66.31 577 SER A C 1
ATOM 4371 O O . SER A 1 577 ? -15.119 -5.136 18.669 1.00 66.31 577 SER A O 1
ATOM 4373 N N . TRP A 1 578 ? -13.089 -5.916 18.144 1.00 70.62 578 TRP A N 1
ATOM 4374 C CA . TRP A 1 578 ? -13.591 -7.231 17.722 1.00 70.62 578 TRP A CA 1
ATOM 4375 C C . TRP A 1 578 ? -14.311 -7.967 18.845 1.00 70.62 578 TRP A C 1
ATOM 4377 O O . TRP A 1 578 ? -15.305 -8.641 18.593 1.00 70.62 578 TRP A O 1
ATOM 4387 N N . TYR A 1 579 ? -13.863 -7.802 20.088 1.00 77.12 579 TYR A N 1
ATOM 4388 C CA . TYR A 1 579 ? -14.516 -8.427 21.241 1.00 77.12 579 TYR A CA 1
ATOM 4389 C C . TYR A 1 579 ? -15.904 -7.856 21.531 1.00 77.12 579 TYR A C 1
ATOM 4391 O O . TYR A 1 579 ? -16.732 -8.530 22.135 1.00 77.12 579 TYR A O 1
ATOM 4399 N N . LEU A 1 580 ? -16.163 -6.631 21.078 1.00 76.12 580 LEU A N 1
ATOM 4400 C CA . LEU A 1 580 ? -17.406 -5.903 21.306 1.00 76.12 580 LEU A CA 1
ATOM 4401 C C . LEU A 1 580 ? -18.349 -6.060 20.106 1.00 76.12 580 LEU A C 1
ATOM 4403 O O . LEU A 1 580 ? -19.492 -6.479 20.271 1.00 76.12 580 LEU A O 1
ATOM 4407 N N . ARG A 1 581 ? -17.820 -5.790 18.910 1.00 68.00 581 ARG A N 1
ATOM 4408 C CA . ARG A 1 581 ? -18.526 -5.661 17.631 1.00 68.00 581 ARG A CA 1
ATOM 4409 C C . ARG A 1 581 ? -18.512 -6.933 16.779 1.00 68.00 581 ARG A C 1
ATOM 4411 O O . ARG A 1 581 ? -19.427 -7.127 15.994 1.00 68.00 581 ARG A O 1
ATOM 4418 N N . GLY A 1 582 ? -17.500 -7.792 16.916 1.00 65.62 582 GLY A N 1
ATOM 4419 C CA . GLY A 1 582 ? -17.315 -8.976 16.071 1.00 65.62 582 GLY A CA 1
ATOM 4420 C C . GLY A 1 582 ? -16.420 -8.780 14.845 1.00 65.62 582 GLY A C 1
ATOM 4421 O O . GLY A 1 582 ? -15.734 -7.763 14.704 1.00 65.62 582 GLY A O 1
ATOM 4422 N N . ILE A 1 583 ? -16.404 -9.784 13.958 1.00 56.62 583 ILE A N 1
ATOM 4423 C CA . ILE A 1 583 ? -15.542 -9.839 12.762 1.00 56.62 583 ILE A CA 1
ATOM 4424 C C . ILE A 1 583 ? -16.391 -10.106 11.523 1.00 56.62 583 ILE A C 1
ATOM 4426 O O . ILE A 1 583 ? -17.232 -10.991 11.538 1.00 56.62 583 ILE A O 1
ATOM 4430 N N . GLY A 1 584 ? -16.178 -9.326 10.456 1.00 49.25 584 GLY A N 1
ATOM 4431 C CA . GLY A 1 584 ? -16.933 -9.437 9.202 1.00 49.25 584 GLY A CA 1
ATOM 4432 C C . GLY A 1 584 ? -16.590 -10.668 8.372 1.00 49.25 584 GLY A C 1
ATOM 4433 O O . GLY A 1 584 ? -15.429 -11.076 8.325 1.00 49.25 584 GLY A O 1
ATOM 4434 N N . ARG A 1 585 ? -17.589 -11.187 7.651 1.00 44.38 585 ARG A N 1
ATOM 4435 C CA . ARG A 1 585 ? -17.420 -12.221 6.625 1.00 44.38 585 ARG A CA 1
ATOM 4436 C C . ARG A 1 585 ? -16.666 -11.692 5.397 1.00 44.38 585 ARG A C 1
ATOM 4438 O O . ARG A 1 585 ? -17.124 -10.722 4.793 1.00 44.38 585 ARG A O 1
ATOM 4445 N N . PRO A 1 586 ? -15.528 -12.295 5.009 1.00 40.91 586 PRO A N 1
ATOM 4446 C CA . PRO A 1 586 ? -14.795 -11.905 3.803 1.00 40.91 586 PRO A CA 1
ATOM 4447 C C . PRO A 1 586 ? -15.477 -12.366 2.500 1.00 40.91 586 PRO A C 1
ATOM 4449 O O . PRO A 1 586 ? -15.131 -11.877 1.431 1.00 40.91 586 PRO A O 1
ATOM 4452 N N . ASP A 1 587 ? -16.433 -13.294 2.582 1.00 39.31 587 ASP A N 1
ATOM 4453 C CA . ASP A 1 587 ? -17.163 -13.910 1.467 1.00 39.31 587 ASP A CA 1
ATOM 4454 C C . ASP A 1 587 ? -18.487 -13.211 1.111 1.00 39.31 587 ASP A C 1
ATOM 4456 O O . ASP A 1 587 ? -19.100 -13.541 0.095 1.00 39.31 587 ASP A O 1
ATOM 4460 N N . VAL A 1 588 ? -18.923 -12.228 1.906 1.00 38.94 588 VAL A N 1
ATOM 4461 C CA . VAL A 1 588 ? -20.157 -11.472 1.654 1.00 38.94 588 VAL A CA 1
ATOM 4462 C C . VAL A 1 588 ? -19.814 -10.109 1.034 1.00 38.94 588 VAL A C 1
ATOM 4464 O O . VAL A 1 588 ? -19.098 -9.320 1.656 1.00 38.94 588 VAL A O 1
ATOM 4467 N N . PRO A 1 589 ? -20.318 -9.801 -0.177 1.00 37.00 589 PRO A N 1
ATOM 4468 C CA . PRO A 1 589 ? -20.143 -8.502 -0.819 1.00 37.00 589 PRO A CA 1
ATOM 4469 C C . PRO A 1 589 ? -20.569 -7.327 0.077 1.00 37.00 589 PRO A C 1
ATOM 4471 O O . PRO A 1 589 ? -21.586 -7.366 0.769 1.00 37.00 589 PRO A O 1
ATOM 4474 N N . ALA A 1 590 ? -19.770 -6.258 0.063 1.00 36.81 590 ALA A N 1
ATOM 4475 C CA . ALA A 1 590 ? -19.903 -5.095 0.948 1.00 36.81 590 ALA A CA 1
ATOM 4476 C C . ALA A 1 590 ? -21.214 -4.292 0.791 1.00 36.81 590 ALA A C 1
ATOM 4478 O O . ALA A 1 590 ? -21.537 -3.439 1.628 1.00 36.81 590 ALA A O 1
ATOM 4479 N N . ASP A 1 591 ? -21.948 -4.528 -0.291 1.00 36.28 591 ASP A N 1
ATOM 4480 C CA . ASP A 1 591 ? -23.215 -3.891 -0.641 1.00 36.28 591 ASP A CA 1
ATOM 4481 C C . ASP A 1 591 ? -24.433 -4.548 0.029 1.00 36.28 591 ASP A C 1
ATOM 4483 O O . ASP A 1 591 ? -25.475 -3.901 0.143 1.00 36.28 591 ASP A O 1
ATOM 4487 N N . VAL A 1 592 ? -24.298 -5.759 0.578 1.00 39.81 592 VAL A N 1
ATOM 4488 C CA . VAL A 1 592 ? -25.356 -6.398 1.372 1.00 39.81 592 VAL A CA 1
ATOM 4489 C C . VAL A 1 592 ? -25.465 -5.699 2.736 1.00 39.81 592 VAL A C 1
ATOM 4491 O O . VAL A 1 592 ? -24.467 -5.434 3.415 1.00 39.81 592 VAL A O 1
ATOM 4494 N N . SER A 1 593 ? -26.685 -5.345 3.149 1.00 37.31 593 SER A N 1
ATOM 4495 C CA . SER A 1 593 ? -26.963 -4.706 4.448 1.00 37.31 593 SER A CA 1
ATOM 4496 C C . SER A 1 593 ? -26.574 -5.576 5.651 1.00 37.31 593 SER A C 1
ATOM 4498 O O . SER A 1 593 ? -26.288 -5.020 6.703 1.00 37.31 593 SER A O 1
ATOM 4500 N N . ASP A 1 594 ? -26.467 -6.894 5.449 1.00 39.91 594 ASP A N 1
ATOM 4501 C CA . ASP A 1 594 ? -26.058 -7.914 6.429 1.00 39.91 594 ASP A CA 1
ATOM 4502 C C . ASP A 1 594 ? -24.554 -8.268 6.391 1.00 39.91 594 ASP A C 1
ATOM 4504 O O . ASP A 1 594 ? -24.121 -9.212 7.040 1.00 39.91 594 ASP A O 1
ATOM 4508 N N . ALA A 1 595 ? -23.701 -7.515 5.679 1.00 39.75 595 ALA A N 1
ATOM 4509 C CA . ALA A 1 595 ? -22.237 -7.720 5.706 1.00 39.75 595 ALA A CA 1
ATOM 4510 C C . ALA A 1 595 ? -21.565 -7.292 7.045 1.00 39.75 595 ALA A C 1
ATOM 4512 O O . ALA A 1 595 ? -20.331 -7.198 7.163 1.00 39.75 595 ALA A O 1
ATOM 4513 N N . GLY A 1 596 ? -22.374 -6.956 8.053 1.00 46.88 596 GLY A N 1
ATOM 4514 C CA . GLY A 1 596 ? -21.944 -6.614 9.402 1.00 46.88 596 GLY A CA 1
ATOM 4515 C C . GLY A 1 596 ? -21.517 -7.870 10.148 1.00 46.88 596 GLY A C 1
ATOM 4516 O O . GLY A 1 596 ? -22.348 -8.672 10.542 1.00 46.88 596 GLY A O 1
ATOM 4517 N N . GLY A 1 597 ? -20.211 -8.039 10.336 1.00 54.25 597 GLY A N 1
ATOM 4518 C CA . GLY A 1 597 ? -19.695 -9.079 11.217 1.00 54.25 597 GLY A CA 1
ATOM 4519 C C . GLY A 1 597 ? -20.245 -8.958 12.622 1.00 54.25 597 GLY A C 1
ATOM 4520 O O . GLY A 1 597 ? -20.261 -7.844 13.142 1.00 54.25 597 GLY A O 1
ATOM 4521 N N . SER A 1 598 ? -20.635 -10.076 13.228 1.00 68.75 598 SER A N 1
ATOM 4522 C CA . SER A 1 598 ? -21.134 -10.108 14.604 1.00 68.75 598 SER A CA 1
ATOM 4523 C C . SER A 1 598 ? -20.163 -10.826 15.541 1.00 68.75 598 SER A C 1
ATOM 4525 O O . SER A 1 598 ? -19.238 -11.532 15.116 1.00 68.75 598 SER A O 1
ATOM 4527 N N . PHE A 1 599 ? -20.322 -10.609 16.846 1.00 75.75 599 PHE A N 1
ATOM 4528 C CA . PHE A 1 599 ? -19.539 -11.328 17.848 1.00 75.75 599 PHE A CA 1
ATOM 4529 C C . PHE A 1 599 ? -19.760 -12.846 17.733 1.00 75.75 599 PHE A C 1
ATOM 4531 O O . PHE A 1 599 ? -18.820 -13.631 17.850 1.00 75.75 599 PHE A O 1
ATOM 4538 N N . GLU A 1 600 ? -20.986 -13.260 17.423 1.00 76.19 600 GLU A N 1
ATOM 4539 C CA . GLU A 1 600 ? -21.386 -14.654 17.233 1.00 76.19 600 GLU A CA 1
ATOM 4540 C C . GLU A 1 600 ? -20.637 -15.304 16.064 1.00 76.19 600 GLU A C 1
ATOM 4542 O O . GLU A 1 600 ? -20.298 -16.484 16.130 1.00 76.19 600 GLU A O 1
ATOM 4547 N N . GLU A 1 601 ? -20.302 -14.545 15.020 1.00 68.62 601 GLU A N 1
ATOM 4548 C CA . GLU A 1 601 ? -19.509 -15.054 13.896 1.00 68.62 601 GLU A CA 1
ATOM 4549 C C . GLU A 1 601 ? -18.050 -15.312 14.282 1.00 68.62 601 GLU A C 1
ATOM 4551 O O . GLU A 1 601 ? -17.472 -16.333 13.899 1.00 68.62 601 GLU A O 1
ATOM 4556 N N . MET A 1 602 ? -17.463 -14.432 15.100 1.00 74.62 602 MET A N 1
ATOM 4557 C CA . MET A 1 602 ? -16.147 -14.678 15.694 1.00 74.62 602 MET A CA 1
ATOM 4558 C C . MET A 1 602 ? -16.174 -15.950 16.556 1.00 74.62 602 MET A C 1
ATOM 4560 O O . MET A 1 602 ? -15.291 -16.806 16.441 1.00 74.62 602 MET A O 1
ATOM 4564 N N . VAL A 1 603 ? -17.221 -16.119 17.365 1.00 78.44 603 VAL A N 1
ATOM 4565 C CA . VAL A 1 603 ? -17.424 -17.336 18.156 1.00 78.44 603 VAL A CA 1
ATOM 4566 C C . VAL A 1 603 ? -17.566 -18.568 17.261 1.00 78.44 603 VAL A C 1
ATOM 4568 O O . VAL A 1 603 ? -16.969 -19.590 17.579 1.00 78.44 603 VAL A O 1
ATOM 4571 N N . GLU A 1 604 ? -18.286 -18.514 16.138 1.00 71.69 604 GLU A N 1
ATOM 4572 C CA . GLU A 1 604 ? -18.432 -19.664 15.229 1.00 71.69 604 GLU A CA 1
ATOM 4573 C C . GLU A 1 604 ? -17.119 -20.097 14.577 1.00 71.69 604 GLU A C 1
ATOM 4575 O O . GLU A 1 604 ? -16.854 -21.294 14.438 1.00 71.69 604 GLU A O 1
ATOM 4580 N N . LEU A 1 605 ? -16.267 -19.144 14.214 1.00 65.69 605 LEU A N 1
ATOM 4581 C CA . LEU A 1 605 ? -14.933 -19.434 13.693 1.00 65.69 605 LEU A CA 1
ATOM 4582 C C . LEU A 1 605 ? -14.056 -20.108 14.764 1.00 65.69 605 LEU A C 1
ATOM 4584 O O . LEU A 1 605 ? -13.425 -21.129 14.487 1.00 65.69 605 LEU A O 1
ATOM 4588 N N . LEU A 1 606 ? -14.082 -19.623 16.011 1.00 72.25 606 LEU A N 1
ATOM 4589 C CA . LEU A 1 606 ? -13.418 -20.304 17.131 1.00 72.25 606 LEU A CA 1
ATOM 4590 C C . LEU A 1 606 ? -14.035 -21.685 17.396 1.00 72.25 606 LEU A C 1
ATOM 4592 O O . LEU A 1 606 ? -13.318 -22.659 17.619 1.00 72.25 606 LEU A O 1
ATOM 4596 N N . ARG A 1 607 ? -15.361 -21.808 17.303 1.00 79.88 607 ARG A N 1
ATOM 4597 C CA . ARG A 1 607 ? -16.097 -23.065 17.471 1.00 79.88 607 ARG A CA 1
ATOM 4598 C C . ARG A 1 607 ? -15.717 -24.078 16.396 1.00 79.88 607 ARG A C 1
ATOM 4600 O O . ARG A 1 607 ? -15.621 -25.266 16.693 1.00 79.88 607 ARG A O 1
ATOM 4607 N N . ALA A 1 608 ? -15.462 -23.643 15.162 1.00 66.00 608 ALA A N 1
ATOM 4608 C CA . ALA A 1 608 ? -14.948 -24.502 14.100 1.00 66.00 608 ALA A CA 1
ATOM 4609 C C . ALA A 1 608 ? -13.565 -25.073 14.453 1.00 66.00 608 ALA A C 1
ATOM 4611 O O . ALA A 1 608 ? -13.348 -26.275 14.288 1.00 66.00 608 ALA A O 1
ATOM 4612 N N . GLU A 1 609 ? -12.674 -24.256 15.017 1.00 68.00 609 GLU A N 1
ATOM 4613 C CA . GLU A 1 609 ? -11.364 -24.711 15.493 1.00 68.00 609 GLU A CA 1
ATOM 4614 C C . GLU A 1 609 ? -11.471 -25.665 16.689 1.00 68.00 609 GLU A C 1
ATOM 4616 O O . GLU A 1 609 ? -10.820 -26.710 16.698 1.00 68.00 609 GLU A O 1
ATOM 4621 N N . VAL A 1 610 ? -12.361 -25.390 17.647 1.00 76.56 610 VAL A N 1
ATOM 4622 C CA . VAL A 1 610 ? -12.655 -26.309 18.762 1.00 76.56 610 VAL A CA 1
ATOM 4623 C C . VAL A 1 610 ? -13.183 -27.650 18.234 1.00 76.56 610 VAL A C 1
ATOM 4625 O O . VAL A 1 610 ? -12.681 -28.706 18.620 1.00 76.56 610 VAL A O 1
ATOM 4628 N N . ARG A 1 611 ? -14.136 -27.637 17.288 1.00 77.56 611 ARG A N 1
ATOM 4629 C CA . ARG A 1 611 ? -14.670 -28.851 16.635 1.00 77.56 611 ARG A CA 1
ATOM 4630 C C . ARG A 1 611 ? -13.589 -29.634 15.888 1.00 77.56 611 ARG A C 1
ATOM 4632 O O . ARG A 1 611 ? -13.650 -30.864 15.847 1.00 77.56 611 ARG A O 1
ATOM 4639 N N . ARG A 1 612 ? -12.619 -28.937 15.290 1.00 67.12 612 ARG A N 1
ATOM 4640 C CA . ARG A 1 612 ? -11.482 -29.536 14.580 1.00 67.12 612 ARG A CA 1
ATOM 4641 C C . ARG A 1 612 ? -10.487 -30.174 15.546 1.00 67.12 612 ARG A C 1
ATOM 4643 O O . ARG A 1 612 ? -10.040 -31.290 15.296 1.00 67.12 612 ARG A O 1
ATOM 4650 N N . ALA A 1 613 ? -10.168 -29.488 16.641 1.00 67.44 613 ALA A N 1
ATOM 4651 C CA . ALA A 1 613 ? -9.245 -29.967 17.663 1.00 67.44 613 ALA A CA 1
ATOM 4652 C C . ALA A 1 613 ? -9.829 -31.121 18.495 1.00 67.44 613 ALA A C 1
ATOM 4654 O O . ALA A 1 613 ? -9.080 -32.003 18.907 1.00 67.44 613 ALA A O 1
ATOM 4655 N N . ARG A 1 614 ? -11.153 -31.134 18.714 1.00 80.12 614 ARG A N 1
ATOM 4656 C CA . ARG A 1 614 ? -11.857 -32.091 19.588 1.00 80.12 614 ARG A CA 1
ATOM 4657 C C . ARG A 1 614 ? -11.163 -32.236 20.955 1.00 80.12 614 ARG A C 1
ATOM 4659 O O . ARG A 1 614 ? -10.705 -33.337 21.269 1.00 80.12 614 ARG A O 1
ATOM 4666 N N . PRO A 1 615 ? -11.001 -31.137 21.716 1.00 84.00 615 PRO A N 1
ATOM 4667 C CA . PRO A 1 615 ? -10.364 -31.208 23.022 1.00 84.00 615 PRO A CA 1
ATOM 4668 C C . PRO A 1 615 ? -11.259 -31.945 24.026 1.00 84.00 615 PRO A C 1
ATOM 4670 O O . PRO A 1 615 ? -12.483 -31.846 23.953 1.00 84.00 615 PRO A O 1
ATOM 4673 N N . ASP A 1 616 ? -10.637 -32.635 24.980 1.00 86.25 616 ASP A N 1
ATOM 4674 C CA . ASP A 1 616 ? -11.316 -33.158 26.172 1.00 86.25 616 ASP A CA 1
ATOM 4675 C C . ASP A 1 616 ? -11.645 -32.030 27.156 1.00 86.25 616 ASP A C 1
ATOM 4677 O O . ASP A 1 616 ? -12.554 -32.166 27.973 1.00 86.25 616 ASP A O 1
ATOM 4681 N N . ARG A 1 617 ? -10.888 -30.924 27.079 1.00 88.69 617 ARG A N 1
ATOM 4682 C CA . ARG A 1 617 ? -11.077 -29.739 27.911 1.00 88.69 617 ARG A CA 1
ATOM 4683 C C . ARG A 1 617 ? -10.797 -28.444 27.157 1.00 88.69 617 ARG A C 1
ATOM 4685 O O . ARG A 1 617 ? -9.739 -28.297 26.545 1.00 88.69 617 ARG A O 1
ATOM 4692 N N . LEU A 1 618 ? -11.708 -27.484 27.246 1.00 92.88 618 LEU A N 1
ATOM 4693 C CA . LEU A 1 618 ? -11.579 -26.142 26.693 1.00 92.88 618 LEU A CA 1
ATOM 4694 C C . LEU A 1 618 ? -11.428 -25.111 27.815 1.00 92.88 618 LEU A C 1
ATOM 4696 O O . LEU A 1 618 ? -12.289 -24.986 28.683 1.00 92.88 618 LEU A O 1
ATOM 4700 N N . VAL A 1 619 ? -10.350 -24.334 27.757 1.00 94.81 619 VAL A N 1
ATOM 4701 C CA . VAL A 1 619 ? -10.080 -23.230 28.680 1.00 94.81 619 VAL A CA 1
ATOM 4702 C C . VAL A 1 619 ? -9.977 -21.927 27.896 1.00 94.81 619 VAL A C 1
ATOM 4704 O O . VAL A 1 619 ? -9.291 -21.883 26.875 1.00 94.81 619 VAL A O 1
ATOM 4707 N N . THR A 1 620 ? -10.605 -20.850 28.363 1.00 95.94 620 THR A N 1
ATOM 4708 C CA . THR A 1 620 ? -10.344 -19.497 27.843 1.00 95.94 620 THR A CA 1
ATOM 4709 C C . THR A 1 620 ? -9.636 -18.645 28.887 1.00 95.94 620 THR A C 1
ATOM 4711 O O . THR A 1 620 ? -9.844 -18.810 30.088 1.00 95.94 620 THR A O 1
ATOM 4714 N N . ILE A 1 621 ? -8.757 -17.747 28.443 1.00 95.56 621 ILE A N 1
ATOM 4715 C CA . ILE A 1 621 ? -7.977 -16.890 29.339 1.00 95.56 621 ILE A CA 1
ATOM 4716 C C . ILE A 1 621 ? -7.779 -15.494 28.758 1.00 95.56 621 ILE A C 1
ATOM 4718 O O . ILE A 1 621 ? -7.599 -15.333 27.552 1.00 95.56 621 ILE A O 1
ATOM 4722 N N . GLY A 1 622 ? -7.800 -14.469 29.604 1.00 93.00 622 GLY A N 1
ATOM 4723 C CA . GLY A 1 622 ? -7.591 -13.097 29.158 1.00 93.00 622 GLY A CA 1
ATOM 4724 C C . GLY A 1 622 ? -7.377 -12.117 30.302 1.00 93.00 622 GLY A C 1
ATOM 4725 O O . GLY A 1 622 ? -7.682 -12.414 31.454 1.00 93.00 622 GLY A O 1
ATOM 4726 N N . SER A 1 623 ? -6.852 -10.936 29.980 1.00 90.56 623 SER A N 1
ATOM 4727 C CA . SER A 1 623 ? -6.661 -9.838 30.934 1.00 90.56 623 SER A CA 1
ATOM 4728 C C . SER A 1 623 ? -7.296 -8.554 30.414 1.00 90.56 623 SER A C 1
ATOM 4730 O O . SER A 1 623 ? -7.255 -8.303 29.205 1.00 90.56 623 SER A O 1
ATOM 4732 N N . SER A 1 624 ? -7.882 -7.747 31.303 1.00 88.62 624 SER A N 1
ATOM 4733 C CA . SER A 1 624 ? -8.505 -6.473 30.943 1.00 88.62 624 SER A CA 1
ATOM 4734 C C . SER A 1 624 ? -9.585 -6.704 29.872 1.00 88.62 624 SER A C 1
ATOM 4736 O O . SER A 1 624 ? -10.477 -7.536 30.071 1.00 88.62 624 SER A O 1
ATOM 4738 N N . MET A 1 625 ? -9.487 -6.078 28.694 1.00 86.25 625 MET A N 1
ATOM 4739 C CA . MET A 1 625 ? -10.491 -6.268 27.633 1.00 86.25 625 MET A CA 1
ATOM 4740 C C . MET A 1 625 ? -10.417 -7.675 27.021 1.00 86.25 625 MET A C 1
ATOM 4742 O O . MET A 1 625 ? -11.410 -8.225 26.550 1.00 86.25 625 MET A O 1
ATOM 4746 N N . GLY A 1 626 ? -9.242 -8.305 27.088 1.00 88.38 626 GLY A N 1
ATOM 4747 C CA . GLY A 1 626 ? -9.096 -9.729 26.806 1.00 88.38 626 GLY A CA 1
ATOM 4748 C C . GLY A 1 626 ? -9.788 -10.600 27.857 1.00 88.38 626 GLY A C 1
ATOM 4749 O O . GLY A 1 626 ? -10.311 -11.653 27.519 1.00 88.38 626 GLY A O 1
ATOM 4750 N N . GLY A 1 627 ? -9.849 -10.158 29.117 1.00 91.81 627 GLY A N 1
ATOM 4751 C CA . GLY A 1 627 ? -10.608 -10.821 30.182 1.00 91.81 627 GLY A CA 1
ATOM 4752 C C . GLY A 1 627 ? -12.112 -10.763 29.916 1.00 91.81 627 GLY A C 1
ATOM 4753 O O . GLY A 1 627 ? -12.786 -11.787 30.000 1.00 91.81 627 GLY A O 1
ATOM 4754 N N . TYR A 1 628 ? -12.613 -9.599 29.485 1.00 92.69 628 TYR A N 1
ATOM 4755 C CA . TYR A 1 628 ? -13.976 -9.455 28.961 1.00 92.69 628 TYR A CA 1
ATOM 4756 C C . TYR A 1 628 ? -14.254 -10.463 27.833 1.00 92.69 628 TYR A C 1
ATOM 4758 O O . TYR A 1 628 ? -15.222 -11.225 27.886 1.00 92.69 628 TYR A O 1
ATOM 4766 N N . ALA A 1 629 ? -13.359 -10.536 26.844 1.00 90.62 629 ALA A N 1
ATOM 4767 C CA . ALA A 1 629 ? -13.494 -11.456 25.720 1.00 90.62 629 ALA A CA 1
ATOM 4768 C C . ALA A 1 629 ? -13.450 -12.929 26.146 1.00 90.62 629 ALA A C 1
ATOM 4770 O O . ALA A 1 629 ? -14.247 -13.727 25.660 1.00 90.62 629 ALA A O 1
ATOM 4771 N N . ALA A 1 630 ? -12.561 -13.288 27.077 1.00 94.31 630 ALA A N 1
ATOM 4772 C CA . ALA A 1 630 ? -12.418 -14.648 27.582 1.00 94.31 630 ALA A CA 1
ATOM 4773 C C . ALA A 1 630 ? -13.697 -15.144 28.266 1.00 94.31 630 ALA A C 1
ATOM 4775 O O . ALA A 1 630 ? -14.101 -16.279 28.012 1.00 94.31 630 ALA A O 1
ATOM 4776 N N . VAL A 1 631 ? -14.358 -14.297 29.067 1.00 94.69 631 VAL A N 1
ATOM 4777 C CA . VAL A 1 631 ? -15.660 -14.609 29.682 1.00 94.69 631 VAL A CA 1
ATOM 4778 C C . VAL A 1 631 ? -16.741 -14.734 28.619 1.00 94.69 631 VAL A C 1
ATOM 4780 O O . VAL A 1 631 ? -17.394 -15.775 28.529 1.00 94.69 631 VAL A O 1
ATOM 4783 N N . ARG A 1 632 ? -16.900 -13.713 27.772 1.00 92.75 632 ARG A N 1
ATOM 4784 C CA . ARG A 1 632 ? -17.969 -13.676 26.767 1.00 92.75 632 ARG A CA 1
ATOM 4785 C C . ARG A 1 632 ? -17.863 -14.829 25.765 1.00 92.75 632 ARG A C 1
ATOM 4787 O O . ARG A 1 632 ? -18.837 -15.542 25.536 1.00 92.75 632 ARG A O 1
ATOM 4794 N N . ALA A 1 633 ? -16.678 -15.049 25.197 1.00 90.44 633 ALA A N 1
ATOM 4795 C CA . ALA A 1 633 ? -16.438 -16.129 24.245 1.00 90.44 633 ALA A CA 1
ATOM 4796 C C . ALA A 1 633 ? -16.393 -17.498 24.932 1.00 90.44 633 ALA A C 1
ATOM 4798 O O . ALA A 1 633 ? -16.875 -18.467 24.359 1.00 90.44 633 ALA A O 1
ATOM 4799 N N . GLY A 1 634 ? -15.860 -17.591 26.155 1.00 92.94 634 GLY A N 1
ATOM 4800 C CA . GLY A 1 634 ? -15.814 -18.836 26.924 1.00 92.94 634 GLY A CA 1
ATOM 4801 C C . GLY A 1 634 ? -17.205 -19.399 27.193 1.00 92.94 634 GLY A C 1
ATOM 4802 O O . GLY A 1 634 ? -17.457 -20.562 26.886 1.00 92.94 634 GLY A O 1
ATOM 4803 N N . ILE A 1 635 ? -18.135 -18.559 27.655 1.00 91.81 635 ILE A N 1
ATOM 4804 C CA . ILE A 1 635 ? -19.542 -18.944 27.840 1.00 91.81 635 ILE A CA 1
ATOM 4805 C C . ILE A 1 635 ? -20.166 -19.353 26.500 1.00 91.81 635 ILE A C 1
ATOM 4807 O O . ILE A 1 635 ? -20.791 -20.407 26.404 1.00 91.81 635 ILE A O 1
ATOM 4811 N N . ALA A 1 636 ? -19.955 -18.565 25.441 1.00 89.25 636 ALA A N 1
ATOM 4812 C CA . ALA A 1 636 ? -20.532 -18.845 24.126 1.00 89.25 636 ALA A CA 1
ATOM 4813 C C . ALA A 1 636 ? -19.965 -20.120 23.465 1.00 89.25 636 ALA A C 1
ATOM 4815 O O . ALA A 1 636 ? -20.655 -20.779 22.686 1.00 89.25 636 ALA A O 1
ATOM 4816 N N . LEU A 1 637 ? -18.715 -20.488 23.750 1.00 89.38 637 LEU A N 1
ATOM 4817 C CA . LEU A 1 637 ? -18.081 -21.718 23.268 1.00 89.38 637 LEU A CA 1
ATOM 4818 C C . LEU A 1 637 ? -18.406 -22.940 24.137 1.00 89.38 637 LEU A C 1
ATOM 4820 O O . LEU A 1 637 ? -18.137 -24.059 23.703 1.00 89.38 637 LEU A O 1
ATOM 4824 N N . GLY A 1 638 ? -18.968 -22.736 25.331 1.00 90.56 638 GLY A N 1
ATOM 4825 C CA . GLY A 1 638 ? -19.145 -23.789 26.324 1.00 90.56 638 GLY A CA 1
ATOM 4826 C C . GLY A 1 638 ? -17.816 -24.271 26.905 1.00 90.56 638 GLY A C 1
ATOM 4827 O O . GLY A 1 638 ? -17.619 -25.473 27.055 1.00 90.56 638 GLY A O 1
ATOM 4828 N N . ALA A 1 639 ? -16.888 -23.349 27.171 1.00 92.75 639 ALA A N 1
ATOM 4829 C CA . ALA A 1 639 ? -15.615 -23.660 27.812 1.00 92.75 639 ALA A CA 1
ATOM 4830 C C . ALA A 1 639 ? -15.836 -24.259 29.206 1.00 92.75 639 ALA A C 1
ATOM 4832 O O . ALA A 1 639 ? -16.714 -23.811 29.947 1.00 92.75 639 ALA A O 1
ATOM 4833 N N . ASP A 1 640 ? -15.009 -25.236 29.577 1.00 93.31 640 ASP A N 1
ATOM 4834 C CA . ASP A 1 640 ? -15.050 -25.854 30.903 1.00 93.31 640 ASP A CA 1
ATOM 4835 C C . ASP A 1 640 ? -14.594 -24.862 31.979 1.00 93.31 640 ASP A C 1
ATOM 4837 O O . ASP A 1 640 ? -15.163 -24.806 33.071 1.00 93.31 640 ASP A O 1
ATOM 4841 N N . HIS A 1 641 ? -13.568 -24.062 31.662 1.00 95.00 641 HIS A N 1
ATOM 4842 C CA . HIS A 1 641 ? -12.978 -23.085 32.577 1.00 95.00 641 HIS A CA 1
ATOM 4843 C C . HIS A 1 641 ? -12.641 -21.778 31.854 1.00 95.00 641 HIS A C 1
ATOM 4845 O O . HIS A 1 641 ? -12.098 -21.781 30.751 1.00 95.00 641 HIS A O 1
ATOM 4851 N N . VAL A 1 642 ? -12.911 -20.652 32.501 1.00 96.75 642 VAL A N 1
ATOM 4852 C CA . VAL A 1 642 ? -12.538 -19.306 32.067 1.00 96.75 642 VAL A CA 1
ATOM 4853 C C . VAL A 1 642 ? -11.667 -18.689 33.149 1.00 96.75 642 VAL A C 1
ATOM 4855 O O . VAL A 1 642 ? -12.062 -18.662 34.310 1.00 96.75 642 VAL A O 1
ATOM 4858 N N . VAL A 1 643 ? -10.509 -18.159 32.770 1.00 96.94 643 VAL A N 1
ATOM 4859 C CA . VAL A 1 643 ? -9.612 -17.411 33.657 1.00 96.94 643 VAL A CA 1
ATOM 4860 C C . VAL A 1 643 ? -9.564 -15.953 33.202 1.00 96.94 643 VAL A C 1
ATOM 4862 O O . VAL A 1 643 ? -9.055 -15.647 32.123 1.00 96.94 643 VAL A O 1
ATOM 4865 N N . ALA A 1 644 ? -10.080 -15.033 34.012 1.00 96.12 644 ALA A N 1
ATOM 4866 C CA . ALA A 1 644 ? -10.152 -13.615 33.665 1.00 96.12 644 ALA A CA 1
ATOM 4867 C C . ALA A 1 644 ? -9.389 -12.752 34.677 1.00 96.12 644 ALA A C 1
ATOM 4869 O O . ALA A 1 644 ? -9.769 -12.665 35.841 1.00 96.12 644 ALA A O 1
ATOM 4870 N N . PHE A 1 645 ? -8.330 -12.073 34.238 1.00 94.25 645 PHE A N 1
ATOM 4871 C CA . PHE A 1 645 ? -7.596 -11.110 35.066 1.00 94.25 645 PHE A CA 1
ATOM 4872 C C . PHE A 1 645 ? -8.172 -9.709 34.883 1.00 94.25 645 PHE A C 1
ATOM 4874 O O . PHE A 1 645 ? -8.143 -9.195 33.764 1.00 94.25 645 PHE A O 1
ATOM 4881 N N . ALA A 1 646 ? -8.667 -9.097 35.960 1.00 92.06 646 ALA A N 1
ATOM 4882 C CA . ALA A 1 646 ? -9.240 -7.748 35.972 1.00 92.06 646 ALA A CA 1
ATOM 4883 C C . ALA A 1 646 ? -10.114 -7.436 34.731 1.00 92.06 646 ALA A C 1
ATOM 4885 O O . ALA A 1 646 ? -9.816 -6.498 33.987 1.00 92.06 646 ALA A O 1
ATOM 4886 N N . PRO A 1 647 ? -11.137 -8.263 34.423 1.00 93.25 647 PRO A N 1
ATOM 4887 C CA . PRO A 1 647 ? -11.972 -8.051 33.246 1.00 93.25 647 PRO A CA 1
ATOM 4888 C C . PRO A 1 647 ? -12.773 -6.753 33.377 1.00 93.25 647 PRO A C 1
ATOM 4890 O O . PRO A 1 647 ? -13.261 -6.441 34.460 1.00 93.25 647 PRO A O 1
ATOM 4893 N N . GLN A 1 648 ? -12.997 -6.039 32.270 1.00 90.38 648 GLN A N 1
ATOM 4894 C CA . GLN A 1 648 ? -14.015 -4.985 32.271 1.00 90.38 648 GLN A CA 1
ATOM 4895 C C . GLN A 1 648 ? -15.397 -5.619 32.285 1.00 90.38 648 GLN A C 1
ATOM 4897 O O . GLN A 1 648 ? -15.798 -6.272 31.323 1.00 90.38 648 GLN A O 1
ATOM 4902 N N . VAL A 1 649 ? -16.125 -5.433 33.378 1.00 92.81 649 VAL A N 1
ATOM 4903 C CA . VAL A 1 649 ? -17.442 -6.043 33.572 1.00 92.81 649 VAL A CA 1
ATOM 4904 C C . VAL A 1 649 ? -18.524 -5.110 33.049 1.00 92.81 649 VAL A C 1
ATOM 4906 O O . VAL A 1 649 ? -19.419 -5.543 32.316 1.00 92.81 649 VAL A O 1
ATOM 4909 N N . VAL A 1 650 ? -18.410 -3.820 33.379 1.00 90.88 650 VAL A N 1
ATOM 4910 C CA . VAL A 1 650 ? -19.372 -2.784 32.993 1.00 90.88 650 VAL A CA 1
ATOM 4911 C C . VAL A 1 650 ? -18.737 -1.869 31.951 1.00 90.88 650 VAL A C 1
ATOM 4913 O O . VAL A 1 650 ? -17.885 -1.043 32.270 1.00 90.88 650 VAL A O 1
ATOM 4916 N N . ILE A 1 651 ? -19.150 -2.013 30.694 1.00 87.38 651 ILE A N 1
ATOM 4917 C CA . ILE A 1 651 ? -18.580 -1.261 29.564 1.00 87.38 651 ILE A CA 1
ATOM 4918 C C . ILE A 1 651 ? -19.450 -0.086 29.102 1.00 87.38 651 ILE A C 1
ATOM 4920 O O . ILE A 1 651 ? -18.953 0.784 28.396 1.00 87.38 651 ILE A O 1
ATOM 4924 N N . ASP A 1 652 ? -20.721 -0.033 29.502 1.00 83.44 652 ASP A N 1
ATOM 4925 C CA . ASP A 1 652 ? -21.605 1.093 29.194 1.00 83.44 652 ASP A CA 1
ATOM 4926 C C . ASP A 1 652 ? -21.297 2.284 30.130 1.00 83.44 652 ASP A C 1
ATOM 4928 O O . ASP A 1 652 ? -21.372 2.125 31.355 1.00 83.44 652 ASP A O 1
ATOM 4932 N N . PRO A 1 653 ? -20.956 3.476 29.599 1.00 78.62 653 PRO A N 1
ATOM 4933 C CA . PRO A 1 653 ? -20.600 4.637 30.419 1.00 78.62 653 PRO A CA 1
ATOM 4934 C C . PRO A 1 653 ? -21.703 5.082 31.390 1.00 78.62 653 PRO A C 1
ATOM 4936 O O . PRO A 1 653 ? -21.407 5.441 32.530 1.00 78.62 653 PRO A O 1
ATOM 4939 N N . ARG A 1 654 ? -22.977 5.006 30.984 1.00 80.06 654 ARG A N 1
ATOM 4940 C CA . ARG A 1 654 ? -24.117 5.393 31.832 1.00 80.06 654 ARG A CA 1
ATOM 4941 C C . ARG A 1 654 ? -24.336 4.380 32.950 1.00 80.06 654 ARG A C 1
ATOM 4943 O O . ARG A 1 654 ? -24.625 4.764 34.081 1.00 80.06 654 ARG A O 1
ATOM 4950 N N . ALA A 1 655 ? -24.170 3.091 32.660 1.00 84.19 655 ALA A N 1
ATOM 4951 C CA . ALA A 1 655 ? -24.240 2.038 33.666 1.00 84.19 655 ALA A CA 1
ATOM 4952 C C . ALA A 1 655 ? -23.112 2.174 34.700 1.00 84.19 655 ALA A C 1
ATOM 4954 O O . ALA A 1 655 ? -23.348 1.985 35.893 1.00 84.19 655 ALA A O 1
ATOM 4955 N N . ARG A 1 656 ? -21.900 2.556 34.269 1.00 87.94 656 ARG A N 1
ATOM 4956 C CA . ARG A 1 656 ? -20.785 2.843 35.187 1.00 87.94 656 ARG A CA 1
ATOM 4957 C C . ARG A 1 656 ? -21.093 4.012 36.111 1.00 87.94 656 ARG A C 1
ATOM 4959 O O . ARG A 1 656 ? -20.889 3.880 37.315 1.00 87.94 656 ARG A O 1
ATOM 4966 N N . GLU A 1 657 ? -21.621 5.109 35.569 1.00 84.50 657 GLU A N 1
ATOM 4967 C CA . GLU A 1 657 ? -22.034 6.272 36.361 1.00 84.50 657 GLU A CA 1
ATOM 4968 C C . GLU A 1 657 ? -23.100 5.886 37.399 1.00 84.50 657 GLU A C 1
ATOM 4970 O O . GLU A 1 657 ? -22.950 6.183 38.585 1.00 84.50 657 GLU A O 1
ATOM 4975 N N . ALA A 1 658 ? -24.130 5.140 36.984 1.00 86.75 658 ALA A N 1
ATOM 4976 C CA . ALA A 1 658 ? -25.190 4.664 37.873 1.00 86.75 658 ALA A CA 1
ATOM 4977 C C . ALA A 1 658 ? -24.666 3.762 39.009 1.00 86.75 658 ALA A C 1
ATOM 4979 O O . ALA A 1 658 ? -25.185 3.803 40.125 1.00 86.75 658 ALA A O 1
ATOM 4980 N N . LEU A 1 659 ? -23.621 2.974 38.740 1.00 87.44 659 LEU A N 1
ATOM 4981 C CA . LEU A 1 659 ? -22.959 2.093 39.706 1.00 87.44 659 LEU A CA 1
ATOM 4982 C C . LEU A 1 659 ? -21.818 2.773 40.483 1.00 87.44 659 LEU A C 1
ATOM 4984 O O . LEU A 1 659 ? -21.160 2.108 41.285 1.00 87.44 659 LEU A O 1
ATOM 4988 N N . GLN A 1 660 ? -21.594 4.077 40.274 1.00 88.75 660 GLN A N 1
ATOM 4989 C CA . GLN A 1 660 ? -20.517 4.865 40.890 1.00 88.75 660 GLN A CA 1
ATOM 4990 C C . GLN A 1 660 ? -19.113 4.295 40.618 1.00 88.75 660 GLN A C 1
ATOM 4992 O O . GLN A 1 660 ? -18.211 4.388 41.452 1.00 88.75 660 GLN A O 1
ATOM 4997 N N . LEU A 1 661 ? -18.923 3.692 39.444 1.00 86.12 661 LEU A N 1
ATOM 4998 C CA . LEU A 1 661 ? -17.626 3.213 38.977 1.00 86.12 661 LEU A CA 1
ATOM 4999 C C . LEU A 1 661 ? -16.857 4.352 38.286 1.00 86.12 661 LEU A C 1
ATOM 5001 O O . LEU A 1 661 ? -17.469 5.178 37.606 1.00 86.12 661 LEU A O 1
ATOM 5005 N N . PRO A 1 662 ? -15.517 4.405 38.406 1.00 82.00 662 PRO A N 1
ATOM 5006 C CA . PRO A 1 662 ? -14.717 5.412 37.719 1.00 82.00 662 PRO A CA 1
ATOM 5007 C C . PRO A 1 662 ? -14.793 5.250 36.196 1.00 82.00 662 PRO A C 1
ATOM 5009 O O . PRO A 1 662 ? -14.979 4.142 35.673 1.00 82.00 662 PRO A O 1
ATOM 5012 N N . GLU A 1 663 ? -14.608 6.357 35.475 1.00 73.94 663 GLU A N 1
ATOM 5013 C CA . GLU A 1 663 ? -14.457 6.331 34.019 1.00 73.94 663 GLU A CA 1
ATOM 5014 C C . GLU A 1 663 ? -13.244 5.499 33.600 1.00 73.94 663 GLU A C 1
ATOM 5016 O O . GLU A 1 663 ? -12.182 5.532 34.225 1.00 73.94 663 GLU A O 1
ATOM 5021 N N . MET A 1 664 ? -13.392 4.781 32.487 1.00 74.25 664 MET A N 1
ATOM 5022 C CA . MET A 1 664 ? -12.292 4.040 31.894 1.00 74.25 664 MET A CA 1
ATOM 5023 C C . MET A 1 664 ? -11.423 4.963 31.027 1.00 74.25 664 MET A C 1
ATOM 5025 O O . MET A 1 664 ? -11.934 5.878 30.379 1.00 74.25 664 MET A O 1
ATOM 5029 N N . PRO A 1 665 ? -10.116 4.683 30.877 1.00 67.12 665 PRO A N 1
ATOM 5030 C CA . PRO A 1 665 ? -9.239 5.457 29.990 1.00 67.12 665 PRO A CA 1
ATOM 5031 C C . PRO A 1 665 ? -9.691 5.523 28.518 1.00 67.12 665 PRO A C 1
ATOM 5033 O O . PRO A 1 665 ? -9.193 6.350 27.755 1.00 67.12 665 PRO A O 1
ATOM 5036 N N . PHE A 1 666 ? -10.601 4.637 28.104 1.00 67.62 666 PHE A N 1
ATOM 5037 C CA . PHE A 1 666 ? -11.143 4.527 26.750 1.00 67.62 666 PHE A CA 1
ATOM 5038 C C . PHE A 1 666 ? -12.666 4.755 26.684 1.00 67.62 666 PHE A C 1
ATOM 5040 O O . PHE A 1 666 ? -13.283 4.392 25.685 1.00 67.62 666 PHE A O 1
ATOM 5047 N N . THR A 1 667 ? -13.272 5.407 27.687 1.00 70.62 667 THR A N 1
ATOM 5048 C CA . THR A 1 667 ? -14.691 5.819 27.649 1.00 70.62 667 THR A CA 1
ATOM 5049 C C . THR A 1 667 ? -15.075 6.543 26.348 1.00 70.62 667 THR A C 1
ATOM 5051 O O . THR A 1 667 ? -16.043 6.112 25.725 1.00 70.62 667 THR A O 1
ATOM 5054 N N . PRO A 1 668 ? -14.301 7.522 25.820 1.00 60.44 668 PRO A N 1
ATOM 5055 C CA . PRO A 1 668 ? -14.676 8.205 24.574 1.00 60.44 668 PRO A CA 1
ATOM 5056 C C . PRO A 1 668 ? -14.763 7.268 23.360 1.00 60.44 668 PRO A C 1
ATOM 5058 O O . PRO A 1 668 ? -15.539 7.489 22.433 1.00 60.44 668 PRO A O 1
ATOM 5061 N N . PHE A 1 669 ? -13.955 6.204 23.354 1.00 62.41 669 PHE A N 1
ATOM 5062 C CA . PHE A 1 669 ? -14.010 5.187 22.311 1.00 62.41 669 PHE A CA 1
ATOM 5063 C C . PHE A 1 669 ? -15.283 4.339 22.423 1.00 62.41 669 PHE A C 1
ATOM 5065 O O . PHE A 1 669 ? -15.911 4.067 21.403 1.00 62.41 669 PHE A O 1
ATOM 5072 N N . LEU A 1 670 ? -15.686 3.963 23.640 1.00 69.94 670 LEU A N 1
ATOM 5073 C CA . LEU A 1 670 ? -16.911 3.196 23.887 1.00 69.94 670 LEU A CA 1
ATOM 5074 C C . LEU A 1 670 ? -18.170 4.000 23.581 1.00 69.94 670 LEU A C 1
ATOM 5076 O O . LEU A 1 670 ? -19.078 3.460 22.963 1.00 69.94 670 LEU A O 1
ATOM 5080 N N . GLU A 1 671 ? -18.204 5.286 23.931 1.00 67.94 671 GLU A N 1
ATOM 5081 C CA . GLU A 1 671 ? -19.295 6.193 23.550 1.00 67.94 671 GLU A CA 1
ATOM 5082 C C . GLU A 1 671 ? -19.426 6.294 22.027 1.00 67.94 671 GLU A C 1
ATOM 5084 O O . GLU A 1 671 ? -20.525 6.204 21.476 1.00 67.94 671 GLU A O 1
ATOM 5089 N N . GLY A 1 672 ? -18.291 6.413 21.329 1.00 58.75 672 GLY A N 1
ATOM 5090 C CA . GLY A 1 672 ? -18.252 6.349 19.872 1.00 58.75 672 GLY A CA 1
ATOM 5091 C C . GLY A 1 672 ? -18.797 5.020 19.351 1.00 58.75 672 GLY A C 1
ATOM 5092 O O . GLY A 1 672 ? -19.653 5.012 18.470 1.00 58.75 672 GLY A O 1
ATOM 5093 N N . LEU A 1 673 ? -18.346 3.896 19.914 1.00 62.06 673 LEU A N 1
ATOM 5094 C CA . LEU A 1 673 ? -18.764 2.554 19.510 1.00 62.06 673 LEU A CA 1
ATOM 5095 C C . LEU A 1 673 ? -20.255 2.296 19.774 1.00 62.06 673 LEU A C 1
ATOM 5097 O O . LEU A 1 673 ? -20.919 1.693 18.938 1.00 62.06 673 LEU A O 1
ATOM 5101 N N . GLN A 1 674 ? -20.800 2.804 20.877 1.00 66.38 674 GLN A N 1
ATOM 5102 C CA . GLN A 1 674 ? -22.225 2.741 21.194 1.00 66.38 674 GLN A CA 1
ATOM 5103 C C . GLN A 1 674 ? -23.053 3.541 20.183 1.00 66.38 674 GLN A C 1
ATOM 5105 O O . GLN A 1 674 ? -24.056 3.039 19.679 1.00 66.38 674 GLN A O 1
ATOM 5110 N N . ALA A 1 675 ? -22.585 4.730 19.791 1.00 57.31 675 ALA A N 1
ATOM 5111 C CA . ALA A 1 675 ? -23.200 5.494 18.707 1.00 57.31 675 ALA A CA 1
ATOM 5112 C C . ALA A 1 675 ? -23.121 4.764 17.348 1.00 57.31 675 ALA A C 1
ATOM 5114 O O . ALA A 1 675 ? -23.987 4.968 16.499 1.00 57.31 675 ALA A O 1
ATOM 5115 N N . PHE A 1 676 ? -22.122 3.894 17.136 1.00 52.88 676 PHE A N 1
ATOM 5116 C CA . PHE A 1 676 ? -22.042 2.997 15.973 1.00 52.88 676 PHE A CA 1
ATOM 5117 C C . PHE A 1 676 ? -22.937 1.759 16.079 1.00 52.88 676 PHE A C 1
ATOM 5119 O O . PHE A 1 676 ? -23.352 1.242 15.043 1.00 52.88 676 PHE A O 1
ATOM 5126 N N . GLY A 1 677 ? -23.273 1.296 17.283 1.00 56.00 677 GLY A N 1
ATOM 5127 C CA . GLY A 1 677 ? -24.145 0.137 17.493 1.00 56.00 677 GLY A CA 1
ATOM 5128 C C . GLY A 1 677 ? -25.513 0.299 16.828 1.00 56.00 677 GLY A C 1
ATOM 5129 O O . GLY A 1 677 ? -25.969 -0.584 16.108 1.00 56.00 677 GLY A O 1
ATOM 5130 N N . GLU A 1 678 ? -26.113 1.488 16.934 1.00 53.12 678 GLU A N 1
ATOM 5131 C CA . GLU A 1 678 ? -27.385 1.821 16.266 1.00 53.12 678 GLU A CA 1
ATOM 5132 C C . GLU A 1 678 ? -27.279 1.851 14.732 1.00 53.12 678 GLU A C 1
ATOM 5134 O O . GLU A 1 678 ? -28.257 1.659 14.008 1.00 53.12 678 GLU A O 1
ATOM 5139 N N . ILE A 1 679 ? -26.084 2.141 14.224 1.00 47.75 679 ILE A N 1
ATOM 5140 C CA . ILE A 1 679 ? -25.788 2.282 12.798 1.00 47.75 679 ILE A CA 1
ATOM 5141 C C . ILE A 1 679 ? -25.612 0.916 12.151 1.00 47.75 679 ILE A C 1
ATOM 5143 O O . ILE A 1 679 ? -26.063 0.693 11.029 1.00 47.75 679 ILE A O 1
ATOM 5147 N N . GLU A 1 680 ? -24.904 0.043 12.850 1.00 49.88 680 GLU A N 1
ATOM 5148 C CA . GLU A 1 680 ? -24.449 -1.245 12.349 1.00 49.88 680 GLU A CA 1
ATOM 5149 C C . GLU A 1 680 ? -25.201 -2.425 12.953 1.00 49.88 680 GLU A C 1
ATOM 5151 O O . GLU A 1 680 ? -24.852 -3.570 12.687 1.00 49.88 680 GLU A O 1
ATOM 5156 N N . GLN A 1 681 ? -26.242 -2.132 13.733 1.00 59.47 681 GLN A N 1
ATOM 5157 C CA . GLN A 1 681 ? -27.144 -3.108 14.330 1.00 59.47 681 GLN A CA 1
ATOM 5158 C C . GLN A 1 681 ? -26.427 -4.115 15.241 1.00 59.47 681 GLN A C 1
ATOM 5160 O O . GLN A 1 681 ? -26.774 -5.292 15.259 1.00 59.47 681 GLN A O 1
ATOM 5165 N N . PHE A 1 682 ? -25.447 -3.652 16.025 1.00 63.69 682 PHE A N 1
ATOM 5166 C CA . PHE A 1 682 ? -24.855 -4.452 17.101 1.00 63.69 682 PHE A CA 1
ATOM 5167 C C . PHE A 1 682 ? -25.069 -3.782 18.457 1.00 63.69 682 PHE A C 1
ATOM 5169 O O . PHE A 1 682 ? -25.088 -2.556 18.575 1.00 63.69 682 PHE A O 1
ATOM 5176 N N . GLU A 1 683 ? -25.210 -4.601 19.492 1.00 72.00 683 GLU A N 1
ATOM 5177 C CA . GLU A 1 683 ? -25.404 -4.144 20.863 1.00 72.00 683 GLU A CA 1
ATOM 5178 C C . GLU A 1 683 ? -24.088 -4.208 21.643 1.00 72.00 683 GLU A C 1
ATOM 5180 O O . GLU A 1 683 ? -23.357 -5.204 21.599 1.00 72.00 683 GLU A O 1
ATOM 5185 N N . LEU A 1 684 ? -23.773 -3.129 22.364 1.00 76.75 684 LEU A N 1
ATOM 5186 C CA . LEU A 1 684 ? -22.627 -3.089 23.265 1.00 76.75 684 LEU A CA 1
ATOM 5187 C C . LEU A 1 684 ? -22.988 -3.808 24.572 1.00 76.75 684 LEU A C 1
ATOM 5189 O O . LEU A 1 684 ? -23.502 -3.199 25.504 1.00 76.75 684 LEU A O 1
ATOM 5193 N N . LEU A 1 685 ? -22.731 -5.114 24.622 1.00 84.19 685 LEU A N 1
ATOM 5194 C CA . LEU A 1 685 ? -23.185 -5.978 25.714 1.00 84.19 685 LEU A CA 1
ATOM 5195 C C . LEU A 1 685 ? -22.165 -6.058 26.866 1.00 84.19 685 LEU A C 1
ATOM 5197 O O . LEU A 1 685 ? -21.021 -6.470 26.654 1.00 84.19 685 LEU A O 1
ATOM 5201 N N . GLY A 1 686 ? -22.567 -5.712 28.093 1.00 89.81 686 GLY A N 1
ATOM 5202 C CA . GLY A 1 686 ? -21.736 -5.878 29.293 1.00 89.81 686 GLY A CA 1
ATOM 5203 C C . GLY A 1 686 ? -21.676 -7.328 29.780 1.00 89.81 686 GLY A C 1
ATOM 5204 O O . GLY A 1 686 ? -22.528 -8.145 29.436 1.00 89.81 686 GLY A O 1
ATOM 5205 N N . LEU A 1 687 ? -20.691 -7.677 30.620 1.00 92.81 687 LEU A N 1
ATOM 5206 C CA . LEU A 1 687 ? -20.597 -9.055 31.133 1.00 92.81 687 LEU A CA 1
ATOM 5207 C C . LEU A 1 687 ? -21.759 -9.428 32.054 1.00 92.81 687 LEU A C 1
ATOM 5209 O O . LEU A 1 687 ? -22.110 -10.603 32.114 1.00 92.81 687 LEU A O 1
ATOM 5213 N N . LEU A 1 688 ? -22.365 -8.451 32.736 1.00 92.00 688 LEU A N 1
ATOM 5214 C CA . LEU A 1 688 ? -23.553 -8.684 33.559 1.00 92.00 688 LEU A CA 1
ATOM 5215 C C . LEU A 1 688 ? -24.711 -9.230 32.712 1.00 92.00 688 LEU A C 1
ATOM 5217 O O . LEU A 1 688 ? -25.389 -10.168 33.124 1.00 92.00 688 LEU A O 1
ATOM 5221 N N . ASP A 1 689 ? -24.897 -8.702 31.504 1.00 88.69 689 ASP A N 1
ATOM 5222 C CA . ASP A 1 689 ? -25.947 -9.149 30.585 1.00 88.69 689 ASP A CA 1
ATOM 5223 C C . ASP A 1 689 ? -25.595 -10.499 29.948 1.00 88.69 689 ASP A C 1
ATOM 5225 O O . ASP A 1 689 ? -26.449 -11.382 29.821 1.00 88.69 689 ASP A O 1
ATOM 5229 N N . VAL A 1 690 ? -24.312 -10.701 29.621 1.00 88.19 690 VAL A N 1
ATOM 5230 C CA . VAL A 1 690 ? -23.790 -11.976 29.104 1.00 88.19 690 VAL A CA 1
ATOM 5231 C C . VAL A 1 690 ? -24.065 -13.119 30.078 1.00 88.19 690 VAL A C 1
ATOM 5233 O O . VAL A 1 690 ? -24.576 -14.158 29.666 1.00 88.19 690 VAL A O 1
ATOM 5236 N N . VAL A 1 691 ? -23.747 -12.955 31.368 1.00 88.00 691 VAL A N 1
ATOM 5237 C CA . VAL A 1 691 ? -23.985 -14.029 32.344 1.00 88.00 691 VAL A CA 1
ATOM 5238 C C . VAL A 1 691 ? -25.474 -14.242 32.585 1.00 88.00 691 VAL A C 1
ATOM 5240 O O . VAL A 1 691 ? -25.909 -15.389 32.621 1.00 88.00 691 VAL A O 1
ATOM 5243 N N . ARG A 1 692 ? -26.275 -13.167 32.656 1.00 84.38 692 ARG A N 1
ATOM 5244 C CA . ARG A 1 692 ? -27.732 -13.241 32.880 1.00 84.38 692 ARG A CA 1
ATOM 5245 C C . ARG A 1 692 ? -28.490 -13.987 31.793 1.00 84.38 692 ARG A C 1
ATOM 5247 O O . ARG A 1 692 ? -29.521 -14.593 32.069 1.00 84.38 692 ARG A O 1
ATOM 5254 N N . THR A 1 693 ? -27.967 -13.973 30.575 1.00 80.25 693 THR A N 1
ATOM 5255 C CA . THR A 1 693 ? -28.557 -14.661 29.421 1.00 80.25 693 THR A CA 1
ATOM 5256 C C . THR A 1 693 ? -27.912 -16.023 29.131 1.00 80.25 693 THR A C 1
ATOM 5258 O O . THR A 1 693 ? -28.378 -16.754 28.253 1.00 80.25 693 THR A O 1
ATOM 5261 N N . ALA A 1 694 ? -26.879 -16.417 29.884 1.00 80.69 694 ALA A N 1
ATOM 5262 C CA . ALA A 1 694 ? -26.153 -17.662 29.664 1.00 80.69 694 ALA A CA 1
ATOM 5263 C C . ALA A 1 694 ? -27.018 -18.903 29.957 1.00 80.69 694 ALA A C 1
ATOM 5265 O O . ALA A 1 694 ? -27.533 -19.107 31.061 1.00 80.69 694 ALA A O 1
ATOM 5266 N N . SER A 1 695 ? -27.139 -19.790 28.969 1.00 70.06 695 SER A N 1
ATOM 5267 C CA . SER A 1 695 ? -27.863 -21.058 29.089 1.00 70.06 695 SER A CA 1
ATOM 5268 C C . SER A 1 695 ? -27.178 -22.172 28.289 1.00 70.06 695 SER A C 1
ATOM 5270 O O . SER A 1 695 ? -26.427 -21.911 27.353 1.00 70.06 695 SER A O 1
ATOM 5272 N N . GLY A 1 696 ? -27.406 -23.430 28.678 1.00 65.62 696 GLY A N 1
ATOM 5273 C CA . GLY A 1 696 ? -27.010 -24.601 27.882 1.00 65.62 696 GLY A CA 1
ATOM 5274 C C . GLY A 1 696 ? -25.603 -25.172 28.115 1.00 65.62 696 GLY A C 1
ATOM 5275 O O . GLY A 1 696 ? -25.351 -26.287 27.661 1.00 65.62 696 GLY A O 1
ATOM 5276 N N . TYR A 1 697 ? -24.721 -24.497 28.863 1.00 74.44 697 TYR A N 1
ATOM 5277 C CA . TYR A 1 697 ? -23.354 -24.968 29.149 1.00 74.44 697 TYR A CA 1
ATOM 5278 C C . TYR A 1 697 ? -22.989 -24.864 30.635 1.00 74.44 697 TYR A C 1
ATOM 5280 O O . TYR A 1 697 ? -23.553 -24.048 31.360 1.00 74.44 697 TYR A O 1
ATOM 5288 N N . ASN A 1 698 ? -22.049 -25.710 31.073 1.00 83.31 698 ASN A N 1
ATOM 5289 C CA . ASN A 1 698 ? -21.424 -25.637 32.393 1.00 83.31 698 ASN A CA 1
ATOM 5290 C C . ASN A 1 698 ? -20.063 -24.963 32.257 1.00 83.31 698 ASN A C 1
ATOM 5292 O O . ASN A 1 698 ? -19.136 -25.588 31.749 1.00 83.31 698 ASN A O 1
ATOM 5296 N N . THR A 1 699 ? -19.948 -23.720 32.717 1.00 90.44 699 THR A N 1
ATOM 5297 C CA . THR A 1 699 ? -18.714 -22.938 32.589 1.00 90.44 699 THR A CA 1
ATOM 5298 C C . THR A 1 699 ? -18.308 -22.375 33.942 1.00 90.44 699 THR A C 1
ATOM 5300 O O . THR A 1 699 ? -19.074 -21.654 34.584 1.00 90.44 699 THR A O 1
ATOM 5303 N N . VAL A 1 700 ? -17.086 -22.691 34.373 1.00 93.56 700 VAL A N 1
ATOM 5304 C CA . VAL A 1 700 ? -16.500 -22.142 35.601 1.00 93.56 700 VAL A CA 1
ATOM 5305 C C . VAL A 1 700 ? -15.720 -20.879 35.262 1.00 93.56 700 VAL A C 1
ATOM 5307 O O . VAL A 1 700 ? -14.743 -20.943 34.525 1.00 93.56 700 VAL A O 1
ATOM 5310 N N . VAL A 1 701 ? -16.133 -19.734 35.798 1.00 95.19 701 VAL A N 1
ATOM 5311 C CA . VAL A 1 701 ? -15.459 -18.443 35.631 1.00 95.19 701 VAL A CA 1
ATOM 5312 C C . VAL A 1 701 ? -14.655 -18.120 36.889 1.00 95.19 701 VAL A C 1
ATOM 5314 O O . VAL A 1 701 ? -15.213 -17.892 37.960 1.00 95.19 701 VAL A O 1
ATOM 5317 N N . GLU A 1 702 ? -13.332 -18.093 36.762 1.00 96.81 702 GLU A N 1
ATOM 5318 C CA . GLU A 1 702 ? -12.393 -17.691 37.809 1.00 96.81 702 GLU A CA 1
ATOM 5319 C C . GLU A 1 702 ? -11.842 -16.298 37.480 1.00 96.81 702 GLU A C 1
ATOM 5321 O O . GLU A 1 702 ? -11.132 -16.105 36.489 1.00 96.81 702 GLU A O 1
ATOM 5326 N N . VAL A 1 703 ? -12.209 -15.307 38.295 1.00 96.88 703 VAL A N 1
ATOM 5327 C CA . VAL A 1 703 ? -11.793 -13.911 38.139 1.00 96.88 703 VAL A CA 1
ATOM 5328 C C . VAL A 1 703 ? -10.682 -13.597 39.131 1.00 96.88 703 VAL A C 1
ATOM 5330 O O . VAL A 1 703 ? -10.840 -13.817 40.329 1.00 96.88 703 VAL A O 1
ATOM 5333 N N . HIS A 1 704 ? -9.576 -13.039 38.653 1.00 96.06 704 HIS A N 1
ATOM 5334 C CA . HIS A 1 704 ? -8.443 -12.630 39.479 1.00 96.06 704 HIS A CA 1
ATOM 5335 C C . HIS A 1 704 ? -8.263 -11.111 39.437 1.00 96.06 704 HIS A C 1
ATOM 5337 O O . HIS A 1 704 ? -8.175 -10.531 38.354 1.00 96.06 704 HIS A O 1
ATOM 5343 N N . VAL A 1 705 ? -8.170 -10.469 40.602 1.00 93.94 705 VAL A N 1
ATOM 5344 C CA . VAL A 1 705 ? -8.020 -9.006 40.746 1.00 93.94 705 VAL A CA 1
ATOM 5345 C C . VAL A 1 705 ? -7.001 -8.657 41.829 1.00 93.94 705 VAL A C 1
ATOM 5347 O O . VAL A 1 705 ? -6.833 -9.416 42.782 1.00 93.94 705 VAL A O 1
ATOM 5350 N N . GLY A 1 706 ? -6.305 -7.528 41.686 1.00 91.94 706 GLY A N 1
ATOM 5351 C CA . GLY A 1 706 ? -5.377 -7.006 42.694 1.00 91.94 706 GLY A CA 1
ATOM 5352 C C . GLY A 1 706 ? -6.089 -6.131 43.729 1.00 91.94 706 GLY A C 1
ATOM 5353 O O . GLY A 1 706 ? -6.992 -5.372 43.382 1.00 91.94 706 GLY A O 1
ATOM 5354 N N . SER A 1 707 ? -5.699 -6.212 45.005 1.00 90.81 707 SER A N 1
ATOM 5355 C CA . SER A 1 707 ? -6.363 -5.459 46.080 1.00 90.81 707 SER A CA 1
ATOM 5356 C C . SER A 1 707 ? -6.135 -3.940 46.023 1.00 90.81 707 SER A C 1
ATOM 5358 O O . SER A 1 707 ? -6.893 -3.193 46.644 1.00 90.81 707 SER A O 1
ATOM 5360 N N . LYS A 1 708 ? -5.123 -3.463 45.277 1.00 89.38 708 LYS A N 1
ATOM 5361 C CA . LYS A 1 708 ? -4.825 -2.025 45.127 1.00 89.38 708 LYS A CA 1
ATOM 5362 C C . LYS A 1 708 ? -5.809 -1.300 44.209 1.00 89.38 708 LYS A C 1
ATOM 5364 O O . LYS A 1 708 ? -6.014 -0.098 44.382 1.00 89.38 708 LYS A O 1
ATOM 5369 N N . ASP A 1 709 ? -6.456 -2.016 43.293 1.00 85.94 709 ASP A N 1
ATOM 5370 C CA . ASP A 1 709 ? -7.411 -1.455 42.339 1.00 85.94 709 ASP A CA 1
ATOM 5371 C C . ASP A 1 709 ? -8.850 -1.719 42.785 1.00 85.94 709 ASP A C 1
ATOM 5373 O O . ASP A 1 709 ? -9.517 -2.672 42.380 1.00 85.94 709 ASP A O 1
ATOM 5377 N N . VAL A 1 710 ? -9.357 -0.818 43.629 1.00 87.06 710 VAL A N 1
ATOM 5378 C CA . VAL A 1 710 ? -10.701 -0.914 44.229 1.00 87.06 710 VAL A CA 1
ATOM 5379 C C . VAL A 1 710 ? -11.807 -1.035 43.168 1.00 87.06 710 VAL A C 1
ATOM 5381 O O . VAL A 1 710 ? -12.808 -1.713 43.399 1.00 87.06 710 VAL A O 1
ATOM 5384 N N . SER A 1 711 ? -11.625 -0.414 41.994 1.00 87.62 711 SER A N 1
ATOM 5385 C CA . SER A 1 711 ? -12.576 -0.519 40.878 1.00 87.62 711 SER A CA 1
ATOM 5386 C C . SER A 1 711 ? -12.648 -1.935 40.311 1.00 87.62 711 SER A C 1
ATOM 5388 O O . SER A 1 711 ? -13.748 -2.440 40.104 1.00 87.62 711 SER A O 1
ATOM 5390 N N . ASP A 1 712 ? -11.506 -2.592 40.096 1.00 89.94 712 ASP A N 1
ATOM 5391 C CA . ASP A 1 712 ? -11.467 -3.949 39.542 1.00 89.94 712 ASP A CA 1
ATOM 5392 C C . ASP A 1 712 ? -12.095 -4.947 40.511 1.00 89.94 712 ASP A C 1
ATOM 5394 O O . ASP A 1 712 ? -12.878 -5.807 40.107 1.00 89.94 712 ASP A O 1
ATOM 5398 N N . VAL A 1 713 ? -11.805 -4.793 41.808 1.00 92.25 713 VAL A N 1
ATOM 5399 C CA . VAL A 1 713 ? -12.436 -5.596 42.862 1.00 92.25 713 VAL A CA 1
ATOM 5400 C C . VAL A 1 713 ? -13.949 -5.402 42.838 1.00 92.25 713 VAL A C 1
ATOM 5402 O O . VAL A 1 713 ? -14.692 -6.381 42.841 1.00 92.25 713 VAL A O 1
ATOM 5405 N N . ARG A 1 714 ? -14.424 -4.153 42.768 1.00 93.38 714 ARG A N 1
ATOM 5406 C CA . ARG A 1 714 ? -15.860 -3.854 42.723 1.00 93.38 714 ARG A CA 1
ATOM 5407 C C . ARG A 1 714 ? -16.533 -4.468 41.497 1.00 93.38 714 ARG A C 1
ATOM 5409 O O . ARG A 1 714 ? -17.598 -5.062 41.636 1.00 93.38 714 ARG A O 1
ATOM 5416 N N . GLU A 1 715 ? -15.922 -4.348 40.324 1.00 93.81 715 GLU A N 1
ATOM 5417 C CA . GLU A 1 715 ? -16.435 -4.933 39.083 1.00 93.81 715 GLU A CA 1
ATOM 5418 C C . GLU A 1 715 ? -16.479 -6.465 39.136 1.00 93.81 715 GLU A C 1
ATOM 5420 O O . GLU A 1 715 ? -17.498 -7.059 38.781 1.00 93.81 715 GLU A O 1
ATOM 5425 N N . ALA A 1 716 ? -15.428 -7.115 39.644 1.00 93.94 716 ALA A N 1
ATOM 5426 C CA . ALA A 1 716 ? -15.401 -8.567 39.809 1.00 93.94 716 ALA A CA 1
ATOM 5427 C C . ALA A 1 716 ? -16.502 -9.073 40.757 1.00 93.94 716 ALA A C 1
ATOM 5429 O O . ALA A 1 716 ? -17.140 -10.087 40.468 1.00 93.94 716 ALA A O 1
ATOM 5430 N N . MET A 1 717 ? -16.768 -8.350 41.852 1.00 94.62 717 MET A N 1
ATOM 5431 C CA . MET A 1 717 ? -17.857 -8.688 42.777 1.00 94.62 717 MET A CA 1
ATOM 5432 C C . MET A 1 717 ? -19.232 -8.535 42.120 1.00 94.62 717 MET A C 1
ATOM 5434 O O . MET A 1 717 ? -20.060 -9.427 42.266 1.00 94.62 717 MET A O 1
ATOM 5438 N N . LEU A 1 718 ? -19.457 -7.486 41.318 1.00 95.00 718 LEU A N 1
ATOM 5439 C CA . LEU A 1 718 ? -20.708 -7.322 40.561 1.00 95.00 718 LEU A CA 1
ATOM 5440 C C . LEU A 1 718 ? -20.963 -8.496 39.603 1.00 95.00 718 LEU A C 1
ATOM 5442 O O . LEU A 1 718 ? -22.096 -8.955 39.469 1.00 95.00 718 LEU A O 1
ATOM 5446 N N . LEU A 1 719 ? -19.916 -9.004 38.943 1.00 94.00 719 LEU A N 1
ATOM 5447 C CA . LEU A 1 719 ? -20.037 -10.183 38.083 1.00 94.00 719 LEU A CA 1
ATOM 5448 C C . LEU A 1 719 ? -20.399 -11.439 38.889 1.00 94.00 719 LEU A C 1
ATOM 5450 O O . LEU A 1 719 ? -21.239 -12.227 38.454 1.00 94.00 719 LEU A O 1
ATOM 5454 N N . GLN A 1 720 ? -19.791 -11.619 40.064 1.00 93.38 720 GLN A N 1
ATOM 5455 C CA . GLN A 1 720 ? -20.103 -12.734 40.957 1.00 93.38 720 GLN A CA 1
ATOM 5456 C C . GLN A 1 720 ? -21.541 -12.666 41.486 1.00 93.38 720 GLN A C 1
ATOM 5458 O O . GLN A 1 720 ? -22.239 -13.679 41.448 1.00 93.38 720 GLN A O 1
ATOM 5463 N N . GLU A 1 721 ? -21.990 -11.490 41.926 1.00 91.75 721 GLU A N 1
ATOM 5464 C CA . GLU A 1 721 ? -23.363 -11.236 42.378 1.00 91.75 721 GLU A CA 1
ATOM 5465 C C . GLU A 1 721 ? -24.371 -11.566 41.266 1.00 91.75 721 GLU A C 1
ATOM 5467 O O . GLU A 1 721 ? -25.302 -12.337 41.489 1.00 91.75 721 GLU A O 1
ATOM 5472 N N . ALA A 1 722 ? -24.134 -11.094 40.036 1.00 89.06 722 ALA A N 1
ATOM 5473 C CA . ALA A 1 722 ? -25.010 -11.380 38.898 1.00 89.06 722 ALA A CA 1
ATOM 5474 C C . ALA A 1 722 ? -25.110 -12.882 38.575 1.00 89.06 722 ALA A C 1
ATOM 5476 O O . ALA A 1 722 ? -26.166 -13.356 38.157 1.00 89.06 722 ALA A O 1
ATOM 5477 N N . VAL A 1 723 ? -24.035 -13.650 38.780 1.00 86.44 723 VAL A N 1
ATOM 5478 C CA . VAL A 1 723 ? -24.066 -15.112 38.624 1.00 86.44 723 VAL A CA 1
ATOM 5479 C C . VAL A 1 723 ? -24.828 -15.787 39.769 1.00 86.44 723 VAL A C 1
ATOM 5481 O O . VAL A 1 723 ? -25.582 -16.726 39.522 1.00 86.44 723 VAL A O 1
ATOM 5484 N N . GLN A 1 724 ? -24.687 -15.306 41.007 1.00 84.12 724 GLN A N 1
ATOM 5485 C CA . GLN A 1 724 ? -25.425 -15.832 42.163 1.00 84.12 724 GLN A CA 1
ATOM 5486 C C . GLN A 1 724 ? -26.936 -15.587 42.048 1.00 84.12 724 GLN A C 1
ATOM 5488 O O . GLN A 1 724 ? -27.714 -16.503 42.309 1.00 84.12 724 GLN A O 1
ATOM 5493 N N . GLU A 1 725 ? -27.354 -14.400 41.594 1.00 82.25 725 GLU A N 1
ATOM 5494 C CA . GLU A 1 725 ? -28.765 -14.065 41.340 1.00 82.25 725 GLU A CA 1
ATOM 5495 C C . GLU A 1 725 ? -29.436 -15.076 40.394 1.00 82.25 725 GLU A C 1
ATOM 5497 O O . GLU A 1 725 ? -30.577 -15.482 40.613 1.00 82.25 725 GLU A O 1
ATOM 5502 N N . LEU A 1 726 ? -28.716 -15.538 39.366 1.00 75.12 726 LEU A N 1
ATOM 5503 C CA . LEU A 1 726 ? -29.223 -16.530 38.413 1.00 75.12 726 LEU A CA 1
ATOM 5504 C C . LEU A 1 726 ? -29.382 -17.919 39.020 1.00 75.12 726 LEU A C 1
ATOM 5506 O O . LEU A 1 726 ? -30.318 -18.631 38.660 1.00 75.12 726 LEU A O 1
ATOM 5510 N N . VAL A 1 727 ? -28.463 -18.321 39.902 1.00 70.38 727 VAL A N 1
ATOM 5511 C CA . VAL A 1 727 ? -28.542 -19.614 40.594 1.00 70.38 727 VAL A CA 1
ATOM 5512 C C . VAL A 1 727 ? -29.788 -19.640 41.479 1.00 70.38 727 VAL A C 1
ATOM 5514 O O . VAL A 1 727 ? -30.593 -20.559 41.353 1.00 70.38 727 VAL A O 1
ATOM 5517 N N . VAL A 1 728 ? -30.007 -18.584 42.270 1.00 68.31 728 VAL A N 1
ATOM 5518 C CA . VAL A 1 728 ? -31.190 -18.454 43.139 1.00 68.31 728 VAL A CA 1
ATOM 5519 C C . VAL A 1 728 ? -32.483 -18.437 42.319 1.00 68.31 728 VAL A C 1
ATOM 5521 O O . VAL A 1 728 ? -33.407 -19.193 42.607 1.00 68.31 728 VAL A O 1
ATOM 5524 N N . ALA A 1 729 ? -32.540 -17.652 41.236 1.00 64.50 729 ALA A N 1
ATOM 5525 C CA . ALA A 1 729 ? -33.729 -17.580 40.384 1.00 64.50 729 ALA A CA 1
ATOM 5526 C C . ALA A 1 729 ? -34.104 -18.936 39.747 1.00 64.50 729 ALA A C 1
ATOM 5528 O O . ALA A 1 729 ? -35.286 -19.204 39.518 1.00 64.50 729 ALA A O 1
ATOM 5529 N N . ARG A 1 730 ? -33.119 -19.801 39.464 1.00 66.94 730 ARG A N 1
ATOM 5530 C CA . ARG A 1 730 ? -33.357 -21.160 38.948 1.00 66.94 730 ARG A CA 1
ATOM 5531 C C . ARG A 1 730 ? -33.839 -22.119 40.037 1.00 66.94 730 ARG A C 1
ATOM 5533 O O . ARG A 1 730 ? -34.773 -22.875 39.782 1.00 66.94 730 ARG A O 1
ATOM 5540 N N . GLU A 1 731 ? -33.269 -22.054 41.240 1.00 64.00 731 GLU A N 1
ATOM 5541 C CA . GLU A 1 731 ? -33.723 -22.846 42.396 1.00 64.00 731 GLU A CA 1
ATOM 5542 C C . GLU A 1 731 ? -35.171 -22.495 42.798 1.00 64.00 731 GLU A C 1
ATOM 5544 O O . GLU A 1 731 ? -35.983 -23.381 43.091 1.00 64.00 731 GLU A O 1
ATOM 5549 N N . ASP A 1 732 ? -35.544 -21.214 42.719 1.00 59.53 732 ASP A N 1
ATOM 5550 C CA . ASP A 1 732 ? -36.913 -20.746 42.960 1.00 59.53 732 ASP A CA 1
ATOM 5551 C C . ASP A 1 732 ? -37.898 -21.258 41.892 1.00 59.53 732 ASP A C 1
ATOM 5553 O O . ASP A 1 732 ? -39.006 -21.693 42.215 1.00 59.53 732 ASP A O 1
ATOM 5557 N N . GLN A 1 733 ? -37.506 -21.282 40.612 1.00 59.44 733 GLN A N 1
ATOM 5558 C CA . GLN A 1 733 ? -38.345 -21.843 39.543 1.00 59.44 733 GLN A CA 1
ATOM 5559 C C . GLN A 1 733 ? -38.522 -23.364 39.659 1.00 59.44 733 GLN A C 1
ATOM 5561 O O . GLN A 1 733 ? -39.628 -23.866 39.442 1.00 59.44 733 GLN A O 1
ATOM 5566 N N . GLU A 1 734 ? -37.473 -24.103 40.030 1.00 58.47 734 GLU A N 1
ATOM 5567 C CA . GLU A 1 734 ? -37.565 -25.549 40.263 1.00 58.47 734 GLU A CA 1
ATOM 5568 C C . GLU A 1 734 ? -38.433 -25.873 41.488 1.00 58.47 734 GLU A C 1
ATOM 5570 O O . GLU A 1 734 ? -39.277 -26.770 41.429 1.00 58.47 734 GLU A O 1
ATOM 5575 N N . SER A 1 735 ? -38.308 -25.111 42.577 1.00 53.00 735 SER A N 1
ATOM 5576 C CA . SER A 1 735 ? -39.134 -25.301 43.776 1.00 53.00 735 SER A CA 1
ATOM 5577 C C . SER A 1 735 ? -40.616 -24.952 43.547 1.00 53.00 735 SER A C 1
ATOM 5579 O O . SER A 1 735 ? -41.495 -25.681 44.022 1.00 53.00 735 SER A O 1
ATOM 5581 N N . LEU A 1 736 ? -40.915 -23.923 42.743 1.00 51.25 736 LEU A N 1
ATOM 5582 C CA . LEU A 1 736 ? -42.272 -23.582 42.286 1.00 51.25 736 LEU A CA 1
ATOM 5583 C C . LEU A 1 736 ? -42.875 -24.659 41.366 1.00 51.25 736 LEU A C 1
ATOM 5585 O O . LEU A 1 736 ? -44.057 -24.995 41.505 1.00 51.25 736 LEU A O 1
ATOM 5589 N N . ALA A 1 737 ? -42.076 -25.243 40.466 1.00 50.47 737 ALA A N 1
ATOM 5590 C CA . ALA A 1 737 ? -42.503 -26.348 39.605 1.00 50.47 737 ALA A CA 1
ATOM 5591 C C . ALA A 1 737 ? -42.822 -27.623 40.412 1.00 50.47 737 ALA A C 1
ATOM 5593 O O . ALA A 1 737 ? -43.788 -28.326 40.107 1.00 50.47 737 ALA A O 1
ATOM 5594 N N . VAL A 1 738 ? -42.073 -27.885 41.490 1.00 52.34 738 VAL A N 1
ATOM 5595 C CA . VAL A 1 738 ? -42.336 -28.991 42.428 1.00 52.34 738 VAL A CA 1
ATOM 5596 C C . VAL A 1 738 ? -43.603 -28.746 43.264 1.00 52.34 738 VAL A C 1
ATOM 5598 O O . VAL A 1 738 ? -44.333 -29.696 43.552 1.00 52.34 738 VAL A O 1
ATOM 5601 N N . HIS A 1 739 ? -43.917 -27.493 43.614 1.00 48.94 739 HIS A N 1
ATOM 5602 C CA . HIS A 1 739 ? -45.114 -27.142 44.394 1.00 48.94 739 HIS A CA 1
ATOM 5603 C C . HIS A 1 739 ? -46.429 -27.157 43.591 1.00 48.94 739 HIS A C 1
ATOM 5605 O O . HIS A 1 739 ? -47.485 -27.411 44.170 1.00 48.94 739 HIS A O 1
ATOM 5611 N N . CYS A 1 740 ? -46.403 -26.936 42.271 1.00 45.81 740 CYS A N 1
ATOM 5612 C CA . CYS A 1 740 ? -47.618 -26.868 41.439 1.00 45.81 740 CYS A CA 1
ATOM 5613 C C . CYS A 1 740 ? -48.209 -28.225 41.002 1.00 45.81 740 CYS A C 1
ATOM 5615 O O . CYS A 1 740 ? -49.136 -28.256 40.194 1.00 45.81 740 CYS A O 1
ATOM 5617 N N . GLY A 1 741 ? -47.731 -29.356 41.533 1.00 42.53 741 GLY A N 1
ATOM 5618 C CA . GLY A 1 741 ? -48.440 -30.642 41.446 1.00 42.53 741 GLY A CA 1
ATOM 5619 C C . GLY A 1 741 ? -48.652 -31.225 40.041 1.00 42.53 741 GLY A C 1
ATOM 5620 O O . GLY A 1 741 ? -49.424 -32.172 39.897 1.00 42.53 741 GLY A O 1
ATOM 5621 N N . GLN A 1 742 ? -47.976 -30.729 39.002 1.00 42.25 742 GLN A N 1
ATOM 5622 C CA . GLN A 1 742 ? -48.027 -31.337 37.671 1.00 42.25 742 GLN A CA 1
ATOM 5623 C C . GLN A 1 742 ? -47.026 -32.495 37.576 1.00 42.25 742 GLN A C 1
ATOM 5625 O O . GLN A 1 742 ? -45.911 -32.357 37.085 1.00 42.25 742 GLN A O 1
ATOM 5630 N N . ARG A 1 743 ? -47.437 -33.668 38.069 1.00 45.12 743 ARG A N 1
ATOM 5631 C CA . ARG A 1 743 ? -46.803 -34.948 37.730 1.00 45.12 743 ARG A CA 1
ATOM 5632 C C . ARG A 1 743 ? -47.569 -35.603 36.583 1.00 45.12 743 ARG A C 1
ATOM 5634 O O . ARG A 1 743 ? -48.603 -36.222 36.815 1.00 45.12 743 ARG A O 1
ATOM 5641 N N . SER A 1 744 ? -47.015 -35.535 35.379 1.00 32.59 744 SER A N 1
ATOM 5642 C CA . SER A 1 744 ? -47.244 -36.548 34.345 1.00 32.59 744 SER A CA 1
ATOM 5643 C C . SER A 1 744 ? -46.027 -36.626 33.421 1.00 32.59 744 SER A C 1
ATOM 5645 O O . SER A 1 744 ? -45.729 -35.674 32.708 1.00 32.59 744 SER A O 1
ATOM 5647 N N . ASP A 1 745 ? -45.331 -37.761 33.504 1.00 37.56 745 ASP A N 1
ATOM 5648 C CA . ASP A 1 745 ? -44.439 -38.364 32.509 1.00 37.56 745 ASP A CA 1
ATOM 5649 C C . ASP A 1 745 ? -43.407 -37.471 31.802 1.00 37.56 745 ASP A C 1
ATOM 5651 O O . ASP A 1 745 ? -43.548 -37.122 30.633 1.00 37.56 745 ASP A O 1
ATOM 5655 N N . VAL A 1 746 ? -42.275 -37.235 32.473 1.00 32.88 746 VAL A N 1
ATOM 5656 C CA . VAL A 1 746 ? -40.999 -36.948 31.798 1.00 32.88 746 VAL A CA 1
ATOM 5657 C C . VAL A 1 746 ? -39.901 -37.800 32.436 1.00 32.88 746 VAL A C 1
ATOM 5659 O O . VAL A 1 746 ? -39.291 -37.438 33.441 1.00 32.88 746 VAL A O 1
ATOM 5662 N N . GLN A 1 747 ? -39.637 -38.964 31.841 1.00 32.53 747 GLN A N 1
ATOM 5663 C CA . GLN A 1 747 ? -38.296 -39.538 31.898 1.00 32.53 747 GLN A CA 1
ATOM 5664 C C . GLN A 1 747 ? -37.357 -38.594 31.129 1.00 32.53 747 GLN A C 1
ATOM 5666 O O . GLN A 1 747 ? -37.667 -38.189 30.009 1.00 32.53 747 GLN A O 1
ATOM 5671 N N . THR A 1 748 ? -36.188 -38.306 31.714 1.00 34.69 748 THR A N 1
ATOM 5672 C CA . THR A 1 748 ? -35.063 -37.506 31.172 1.00 34.69 748 THR A CA 1
ATOM 5673 C C . THR A 1 748 ? -35.215 -35.973 31.201 1.00 34.69 748 THR A C 1
ATOM 5675 O O . THR A 1 748 ? -35.392 -35.328 30.176 1.00 34.69 748 THR A O 1
ATOM 5678 N N . VAL A 1 749 ? -34.996 -35.362 32.373 1.00 32.34 749 VAL A N 1
ATOM 5679 C CA . VAL A 1 749 ? -34.409 -34.008 32.473 1.00 32.34 749 VAL A CA 1
ATOM 5680 C C . VAL A 1 749 ? -33.136 -34.112 33.314 1.00 32.34 749 VAL A C 1
ATOM 5682 O O . VAL A 1 749 ? -33.091 -33.754 34.483 1.00 32.34 749 VAL A O 1
ATOM 5685 N N . THR A 1 750 ? -32.084 -34.685 32.734 1.00 37.03 750 THR A N 1
ATOM 5686 C CA . THR A 1 750 ? -30.725 -34.642 33.287 1.00 37.03 750 THR A CA 1
ATOM 5687 C C . THR A 1 750 ? -29.852 -33.812 32.357 1.00 37.03 750 THR A C 1
ATOM 5689 O O . THR A 1 750 ? -29.329 -34.332 31.376 1.00 37.03 750 THR A O 1
ATOM 5692 N N . ARG A 1 751 ? -29.737 -32.516 32.684 1.00 37.56 751 ARG A N 1
ATOM 5693 C CA . ARG A 1 751 ? -28.616 -31.572 32.456 1.00 37.56 751 ARG A CA 1
ATOM 5694 C C . ARG A 1 751 ? -29.173 -30.144 32.380 1.00 37.56 751 ARG A C 1
ATOM 5696 O O . ARG A 1 751 ? -29.400 -29.630 31.290 1.00 37.56 751 ARG A O 1
ATOM 5703 N N . GLN A 1 752 ? -29.362 -29.482 33.520 1.00 45.88 752 GLN A N 1
ATOM 5704 C CA . GLN A 1 752 ? -29.356 -28.018 33.515 1.00 45.88 752 GLN A CA 1
ATOM 5705 C C . GLN A 1 752 ? -27.903 -27.562 33.660 1.00 45.88 752 GLN A C 1
ATOM 5707 O O . GLN A 1 752 ? -27.282 -27.779 34.697 1.00 45.88 752 GLN A O 1
ATOM 5712 N N . GLY A 1 753 ? -27.334 -27.025 32.580 1.00 55.62 753 GLY A N 1
ATOM 5713 C CA . GLY A 1 753 ? -26.018 -26.390 32.609 1.00 55.62 753 GLY A CA 1
ATOM 5714 C C . GLY A 1 753 ? -26.081 -24.995 33.247 1.00 55.62 753 GLY A C 1
ATOM 5715 O O . GLY A 1 753 ? -27.071 -24.287 33.037 1.00 55.62 753 GLY A O 1
ATOM 5716 N N . GLY A 1 754 ? -25.062 -24.584 34.007 1.00 72.88 754 GLY A N 1
ATOM 5717 C CA . GLY A 1 754 ? -24.974 -23.273 34.659 1.00 72.88 754 GLY A CA 1
ATOM 5718 C C . GLY A 1 754 ? -23.566 -22.664 34.659 1.00 72.88 754 GLY A C 1
ATOM 5719 O O . GLY A 1 754 ? -22.558 -23.366 34.592 1.00 72.88 754 GLY A O 1
ATOM 5720 N N . VAL A 1 755 ? -23.503 -21.334 34.744 1.00 85.44 755 VAL A N 1
ATOM 5721 C CA . VAL A 1 755 ? -22.254 -20.582 34.931 1.00 85.44 755 VAL A CA 1
ATOM 5722 C C . VAL A 1 755 ? -22.011 -20.421 36.430 1.00 85.44 755 VAL A C 1
ATOM 5724 O O . VAL A 1 755 ? -22.928 -20.053 37.158 1.00 85.44 755 VAL A O 1
ATOM 5727 N N . THR A 1 756 ? -20.791 -20.670 36.901 1.00 90.44 756 THR A N 1
ATOM 5728 C CA . THR A 1 756 ? -20.374 -20.344 38.279 1.00 90.44 756 THR A CA 1
ATOM 5729 C C . THR A 1 756 ? -19.260 -19.312 38.244 1.00 90.44 756 THR A C 1
ATOM 5731 O O . THR A 1 756 ? -18.400 -19.408 37.373 1.00 90.44 756 THR A O 1
ATOM 5734 N N . CYS A 1 757 ? -19.227 -18.374 39.191 1.00 93.31 757 CYS A N 1
ATOM 5735 C CA . CYS A 1 757 ? -18.198 -17.338 39.250 1.00 93.31 757 CYS A CA 1
ATOM 5736 C C . CYS A 1 757 ? -17.528 -17.282 40.628 1.00 93.31 757 CYS A C 1
ATOM 5738 O O . CYS A 1 757 ? -18.198 -17.136 41.654 1.00 93.31 757 CYS A O 1
ATOM 5740 N N . SER A 1 758 ? -16.199 -17.364 40.649 1.00 94.69 758 SER A N 1
ATOM 5741 C CA . SER A 1 758 ? -15.373 -17.169 41.843 1.00 94.69 758 SER A CA 1
ATOM 5742 C C . SER A 1 758 ? -14.408 -16.009 41.640 1.00 94.69 758 SER A C 1
ATOM 5744 O O . SER A 1 758 ? -13.759 -15.932 40.598 1.00 94.69 758 SER A O 1
ATOM 5746 N N . VAL A 1 759 ? -14.274 -15.152 42.651 1.00 95.88 759 VAL A N 1
ATOM 5747 C CA . VAL A 1 759 ? -13.335 -14.025 42.644 1.00 95.88 759 VAL A CA 1
ATOM 5748 C C . VAL A 1 759 ? -12.178 -14.317 43.592 1.00 95.88 759 VAL A C 1
ATOM 5750 O O . VAL A 1 759 ? -12.388 -14.650 44.757 1.00 95.88 759 VAL A O 1
ATOM 5753 N N . VAL A 1 760 ? -10.955 -14.175 43.091 1.00 95.31 760 VAL A N 1
ATOM 5754 C CA . VAL A 1 760 ? -9.709 -14.287 43.849 1.00 95.31 760 VAL A CA 1
ATOM 5755 C C . VAL A 1 760 ? -9.063 -12.907 43.909 1.00 95.31 760 VAL A C 1
ATOM 5757 O O . VAL A 1 760 ? -8.624 -12.372 42.888 1.00 95.31 760 VAL A O 1
ATOM 5760 N N . VAL A 1 761 ? -9.007 -12.338 45.112 1.00 94.12 761 VAL A N 1
ATOM 5761 C CA . VAL A 1 761 ? -8.355 -11.051 45.376 1.00 94.12 761 VAL A CA 1
ATOM 5762 C C . VAL A 1 761 ? -6.920 -11.313 45.824 1.00 94.12 761 VAL A C 1
ATOM 5764 O O . VAL A 1 761 ? -6.692 -12.056 46.776 1.00 94.12 761 VAL A O 1
ATOM 5767 N N . HIS A 1 762 ? -5.957 -10.720 45.124 1.00 92.19 762 HIS A N 1
ATOM 5768 C CA . HIS A 1 762 ? -4.535 -10.831 45.429 1.00 92.19 762 HIS A CA 1
ATOM 5769 C C . HIS A 1 762 ? -4.065 -9.605 46.205 1.00 92.19 762 HIS A C 1
ATOM 5771 O O . HIS A 1 762 ? -4.079 -8.488 45.679 1.00 92.19 762 HIS A O 1
ATOM 5777 N N . ASP A 1 763 ? -3.641 -9.820 47.448 1.00 89.75 763 ASP A N 1
ATOM 5778 C CA . ASP A 1 763 ? -3.187 -8.747 48.330 1.00 89.75 763 ASP A CA 1
ATOM 5779 C C . ASP A 1 763 ? -1.937 -8.040 47.786 1.00 89.75 763 ASP A C 1
ATOM 5781 O O . ASP A 1 763 ? -1.010 -8.668 47.275 1.00 89.75 763 ASP A O 1
ATOM 5785 N N . GLU A 1 764 ? -1.911 -6.713 47.925 1.00 85.00 764 GLU A N 1
ATOM 5786 C CA . GLU A 1 764 ? -0.796 -5.830 47.563 1.00 85.00 764 GLU A CA 1
ATOM 5787 C C . GLU A 1 764 ? -0.438 -5.791 46.065 1.00 85.00 764 GLU A C 1
ATOM 5789 O O . GLU A 1 764 ? 0.614 -5.255 45.699 1.00 85.00 764 GLU A O 1
ATOM 5794 N N . ARG A 1 765 ? -1.320 -6.276 45.184 1.00 85.56 765 ARG A N 1
ATOM 5795 C CA . ARG A 1 765 ? -1.141 -6.243 43.720 1.00 85.56 765 ARG A CA 1
ATOM 5796 C C . ARG A 1 765 ? -2.055 -5.237 43.031 1.00 85.56 765 ARG A C 1
ATOM 5798 O O . ARG A 1 765 ? -3.108 -4.893 43.571 1.00 85.56 765 ARG A O 1
ATOM 5805 N N . ASP A 1 766 ? -1.627 -4.775 41.859 1.00 83.62 766 ASP A N 1
ATOM 5806 C CA . ASP A 1 766 ? -2.356 -3.830 41.004 1.00 83.62 766 ASP A CA 1
ATOM 5807 C C . ASP A 1 766 ? -3.037 -4.523 39.798 1.00 83.62 766 ASP A C 1
ATOM 5809 O O . ASP A 1 766 ? -3.095 -5.755 39.709 1.00 83.62 766 ASP A O 1
ATOM 5813 N N . HIS A 1 767 ? -3.581 -3.725 38.878 1.00 78.75 767 HIS A N 1
ATOM 5814 C CA . HIS A 1 767 ? -4.289 -4.138 37.664 1.00 78.75 767 HIS A CA 1
ATOM 5815 C C . HIS A 1 767 ? -3.471 -5.061 36.739 1.00 78.75 767 HIS A C 1
ATOM 5817 O O . HIS A 1 767 ? -4.043 -5.872 36.007 1.00 78.75 767 HIS A O 1
ATOM 5823 N N . ASN A 1 768 ? -2.133 -4.991 36.747 1.00 79.38 768 ASN A N 1
ATOM 5824 C CA . ASN A 1 768 ? -1.258 -5.779 35.864 1.00 79.38 768 ASN A CA 1
ATOM 5825 C C . ASN A 1 768 ? -0.951 -7.185 36.400 1.00 79.38 768 ASN A C 1
ATOM 5827 O O . ASN A 1 768 ? 0.081 -7.778 36.086 1.00 79.38 768 ASN A O 1
ATOM 5831 N N . LEU A 1 769 ? -1.891 -7.762 37.141 1.00 84.12 769 LEU A N 1
ATOM 5832 C CA . LEU A 1 769 ? -1.750 -9.010 37.881 1.00 84.12 769 LEU A CA 1
ATOM 5833 C C . LEU A 1 769 ? -1.180 -10.194 37.078 1.00 84.12 769 LEU A C 1
ATOM 5835 O O . LEU A 1 769 ? -0.406 -10.984 37.609 1.00 84.12 769 LEU A O 1
ATOM 5839 N N . VAL A 1 770 ? -1.537 -10.336 35.797 1.00 86.00 770 VAL A N 1
ATOM 5840 C CA . VAL A 1 770 ? -1.034 -11.438 34.953 1.00 86.00 770 VAL A CA 1
ATOM 5841 C C . VAL A 1 770 ? 0.483 -11.363 34.727 1.00 86.00 770 VAL A C 1
ATOM 5843 O O . VAL A 1 770 ? 1.134 -12.396 34.578 1.00 86.00 770 VAL A O 1
ATOM 5846 N N . VAL A 1 771 ? 1.047 -10.153 34.723 1.00 84.69 771 VAL A N 1
ATOM 5847 C CA . VAL A 1 771 ? 2.488 -9.908 34.589 1.00 84.69 771 VAL A CA 1
ATOM 5848 C C . VAL A 1 771 ? 3.194 -10.267 35.892 1.00 84.69 771 VAL A C 1
ATOM 5850 O O . VAL A 1 771 ? 4.152 -11.034 35.871 1.00 84.69 771 VAL A O 1
ATOM 5853 N N . ASP A 1 772 ? 2.657 -9.816 37.025 1.00 84.00 772 ASP A N 1
ATOM 5854 C CA . ASP A 1 772 ? 3.191 -10.155 38.347 1.00 84.00 772 ASP A CA 1
ATOM 5855 C C . ASP A 1 772 ? 3.182 -11.672 38.582 1.00 84.00 772 ASP A C 1
ATOM 5857 O O . ASP A 1 772 ? 4.173 -12.250 39.024 1.00 84.00 772 ASP A O 1
ATOM 5861 N N . MET A 1 773 ? 2.081 -12.340 38.221 1.00 87.56 773 MET A N 1
ATOM 5862 C CA . MET A 1 773 ? 1.945 -13.795 38.330 1.00 87.56 773 MET A CA 1
ATOM 5863 C C . MET A 1 773 ? 2.854 -14.554 37.361 1.00 87.56 773 MET A C 1
ATOM 5865 O O . MET A 1 773 ? 3.261 -15.678 37.658 1.00 87.56 773 MET A O 1
ATOM 5869 N N . ARG A 1 774 ? 3.179 -13.982 36.194 1.00 86.75 774 ARG A N 1
ATOM 5870 C CA . ARG A 1 774 ? 4.220 -14.541 35.320 1.00 86.75 774 ARG A CA 1
ATOM 5871 C C . ARG A 1 774 ? 5.563 -14.501 36.042 1.00 86.75 774 ARG A C 1
ATOM 5873 O O . ARG A 1 774 ? 6.238 -15.527 36.101 1.00 86.75 774 ARG A O 1
ATOM 5880 N N . ASP A 1 775 ? 5.926 -13.344 36.584 1.00 83.50 775 ASP A N 1
ATOM 5881 C CA . ASP A 1 775 ? 7.240 -13.111 37.189 1.00 83.50 775 ASP A CA 1
ATOM 5882 C C . ASP A 1 775 ? 7.436 -13.907 38.488 1.00 83.50 775 ASP A C 1
ATOM 5884 O O . ASP A 1 775 ? 8.549 -14.356 38.769 1.00 83.50 775 ASP A O 1
ATOM 5888 N N . SER A 1 776 ? 6.362 -14.161 39.243 1.00 86.25 776 SER A N 1
ATOM 5889 C CA . SER A 1 776 ? 6.393 -15.019 40.434 1.00 86.25 776 SER A CA 1
ATOM 5890 C C . SER A 1 776 ? 6.260 -16.520 40.139 1.00 86.25 776 SER A C 1
ATOM 5892 O O . SER A 1 776 ? 6.498 -17.338 41.026 1.00 86.25 776 SER A O 1
ATOM 5894 N N . GLY A 1 777 ? 5.895 -16.900 38.909 1.00 84.75 777 GLY A N 1
ATOM 5895 C CA . GLY A 1 777 ? 5.641 -18.287 38.501 1.00 84.75 777 GLY A CA 1
ATOM 5896 C C . GLY A 1 777 ? 4.215 -18.791 38.768 1.00 84.75 777 GLY A C 1
ATOM 5897 O O . GLY A 1 777 ? 3.829 -19.826 38.229 1.00 84.75 777 GLY A O 1
ATOM 5898 N N . GLU A 1 778 ? 3.388 -18.042 39.498 1.00 88.31 778 GLU A N 1
ATOM 5899 C CA . GLU A 1 778 ? 1.998 -18.409 39.813 1.00 88.31 778 GLU A CA 1
ATOM 5900 C C . GLU A 1 778 ? 1.110 -18.585 38.573 1.00 88.31 778 GLU A C 1
ATOM 5902 O O . GLU A 1 778 ? 0.151 -19.358 38.596 1.00 88.31 778 GLU A O 1
ATOM 5907 N N . LEU A 1 779 ? 1.420 -17.896 37.469 1.00 88.81 779 LEU A N 1
ATOM 5908 C CA . LEU A 1 779 ? 0.712 -18.071 36.200 1.00 88.81 779 LEU A CA 1
ATOM 5909 C C . LEU A 1 779 ? 0.891 -19.495 35.655 1.00 88.81 779 LEU A C 1
ATOM 5911 O O . LEU A 1 779 ? -0.044 -20.066 35.097 1.00 88.81 779 LEU A O 1
ATOM 5915 N N . HIS A 1 780 ? 2.076 -20.085 35.826 1.00 86.56 780 HIS A N 1
ATOM 5916 C CA . HIS A 1 780 ? 2.331 -21.464 35.425 1.00 86.56 780 HIS A CA 1
ATOM 5917 C C . HIS A 1 780 ? 1.538 -22.447 36.294 1.00 86.56 780 HIS A C 1
ATOM 5919 O O . HIS A 1 780 ? 0.874 -23.328 35.750 1.00 86.56 780 HIS A O 1
ATOM 5925 N N . ASP A 1 781 ? 1.524 -22.249 37.613 1.00 87.81 781 ASP A N 1
ATOM 5926 C CA . ASP A 1 781 ? 0.761 -23.090 38.544 1.00 87.81 781 ASP A CA 1
ATOM 5927 C C . ASP A 1 781 ? -0.746 -23.024 38.276 1.00 87.81 781 ASP A C 1
ATOM 5929 O O . ASP A 1 781 ? -1.448 -24.038 38.324 1.00 87.81 781 ASP A O 1
ATOM 5933 N N . LEU A 1 782 ? -1.252 -21.832 37.949 1.00 89.88 782 LEU A N 1
ATOM 5934 C CA . LEU A 1 782 ? -2.634 -21.644 37.528 1.00 89.88 782 LEU A CA 1
ATOM 5935 C C . LEU A 1 782 ? -2.930 -22.420 36.242 1.00 89.88 782 LEU A C 1
ATOM 5937 O O . LEU A 1 782 ? -3.913 -23.158 36.204 1.00 89.88 782 LEU A O 1
ATOM 5941 N N . LEU A 1 783 ? -2.068 -22.313 35.223 1.00 87.88 783 LEU A N 1
ATOM 5942 C CA . LEU A 1 783 ? -2.214 -23.056 33.968 1.00 87.88 783 LEU A CA 1
ATOM 5943 C C . LEU A 1 783 ? -2.202 -24.573 34.199 1.00 87.88 783 LEU A C 1
ATOM 5945 O O . LEU A 1 783 ? -3.070 -25.263 33.672 1.00 87.88 783 LEU A O 1
ATOM 5949 N N . CYS A 1 784 ? -1.296 -25.090 35.035 1.00 86.88 784 CYS A N 1
ATOM 5950 C CA . CYS A 1 784 ? -1.264 -26.506 35.415 1.00 86.88 784 CYS A CA 1
ATOM 5951 C C . CYS A 1 784 ? -2.589 -26.941 36.053 1.00 86.88 784 CYS A C 1
ATOM 5953 O O . CYS A 1 784 ? -3.138 -27.992 35.718 1.00 86.88 784 CYS A O 1
ATOM 5955 N N . ARG A 1 785 ? -3.132 -26.118 36.956 1.00 91.31 785 ARG A N 1
ATOM 5956 C CA . ARG A 1 785 ? -4.376 -26.407 37.677 1.00 91.31 785 ARG A CA 1
ATOM 5957 C C . ARG A 1 785 ? -5.584 -26.466 36.747 1.00 91.31 785 ARG A C 1
ATOM 5959 O O . ARG A 1 785 ? -6.379 -27.398 36.850 1.00 91.31 785 ARG A O 1
ATOM 5966 N N . VAL A 1 786 ? -5.721 -25.493 35.846 1.00 85.81 786 VAL A N 1
ATOM 5967 C CA . VAL A 1 786 ? -6.866 -25.435 34.922 1.00 85.81 786 VAL A CA 1
ATOM 5968 C C . VAL A 1 786 ? -6.737 -26.439 33.775 1.00 85.81 786 VAL A C 1
ATOM 5970 O O . VAL A 1 786 ? -7.755 -26.918 33.280 1.00 85.81 786 VAL A O 1
ATOM 5973 N N . ALA A 1 787 ? -5.511 -26.818 33.394 1.00 77.38 787 ALA A N 1
ATOM 5974 C CA . ALA A 1 787 ? -5.252 -27.821 32.362 1.00 77.38 787 ALA A CA 1
ATOM 5975 C C . ALA A 1 787 ? -5.399 -29.268 32.861 1.00 77.38 787 ALA A C 1
ATOM 5977 O O . ALA A 1 787 ? -5.800 -30.146 32.101 1.00 77.38 787 ALA A O 1
ATOM 5978 N N . SER A 1 788 ? -5.129 -29.541 34.141 1.00 75.62 788 SER A N 1
ATOM 5979 C CA . SER A 1 788 ? -5.177 -30.904 34.686 1.00 75.62 788 SER A CA 1
ATOM 5980 C C . SER A 1 788 ? -6.591 -31.486 34.633 1.00 75.62 788 SER A C 1
ATOM 5982 O O . SER A 1 788 ? -7.470 -31.089 35.405 1.00 75.62 788 SER A O 1
ATOM 5984 N N . SER A 1 789 ? -6.828 -32.449 33.737 1.00 51.16 789 SER A N 1
ATOM 5985 C CA . SER A 1 789 ? -8.042 -33.267 33.770 1.00 51.16 789 SER A CA 1
ATOM 5986 C C . SER A 1 789 ? -8.077 -34.041 35.094 1.00 51.16 789 SER A C 1
ATOM 5988 O O . SER A 1 789 ? -7.045 -34.485 35.604 1.00 51.16 789 SER A O 1
ATOM 5990 N N . ARG A 1 790 ? -9.254 -34.225 35.704 1.00 44.66 790 ARG A N 1
ATOM 5991 C CA . ARG A 1 790 ? -9.395 -35.294 36.701 1.00 44.66 790 ARG A CA 1
ATOM 5992 C C . ARG A 1 790 ? -9.189 -36.602 35.938 1.00 44.66 790 ARG A C 1
ATOM 5994 O O . ARG A 1 790 ? -10.186 -37.098 35.441 1.00 44.66 790 ARG A O 1
ATOM 6001 N N . HIS A 1 791 ? -7.957 -37.099 35.808 1.00 31.36 791 HIS A N 1
ATOM 6002 C CA . HIS A 1 791 ? -7.541 -38.506 35.694 1.00 31.36 791 HIS A CA 1
ATOM 6003 C C . HIS A 1 791 ? -6.013 -38.598 35.490 1.00 31.36 791 HIS A C 1
ATOM 6005 O O . HIS A 1 791 ? -5.494 -38.197 34.457 1.00 31.36 791 HIS A O 1
ATOM 6011 N N . GLY A 1 792 ? -5.323 -39.226 36.451 1.00 29.27 792 GLY A N 1
ATOM 6012 C CA . GLY A 1 792 ? -4.076 -39.960 36.206 1.00 29.27 792 GLY A CA 1
ATOM 6013 C C . GLY A 1 792 ? -2.770 -39.170 36.288 1.00 29.27 792 GLY A C 1
ATOM 6014 O O . GLY A 1 792 ? -2.333 -38.543 35.335 1.00 29.27 792 GLY A O 1
ATOM 6015 N N . THR A 1 793 ? -2.081 -39.319 37.415 1.00 34.72 793 THR A N 1
ATOM 6016 C CA . THR A 1 793 ? -0.636 -39.113 37.542 1.00 34.72 793 THR A CA 1
ATOM 6017 C C . THR A 1 793 ? 0.128 -39.957 36.511 1.00 34.72 793 THR A C 1
ATOM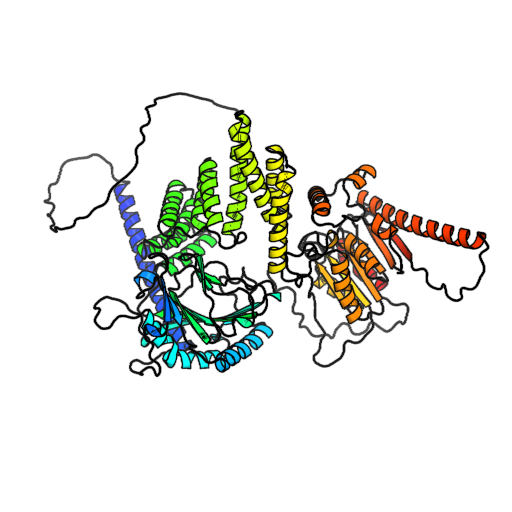 6019 O O . THR A 1 793 ? 0.060 -41.185 36.574 1.00 34.72 793 THR A O 1
ATOM 6022 N N . SER A 1 794 ? 0.911 -39.336 35.626 1.00 29.16 794 SER A N 1
ATOM 6023 C CA . SER A 1 794 ? 2.072 -39.997 35.018 1.00 29.16 794 SER A CA 1
ATOM 6024 C C . SER A 1 794 ? 3.234 -39.017 34.871 1.00 29.16 794 SER A C 1
ATOM 6026 O O . SER A 1 794 ? 3.139 -38.023 34.158 1.00 29.16 794 SER A O 1
ATOM 6028 N N . ASP A 1 795 ? 4.289 -39.331 35.613 1.00 30.22 795 ASP A N 1
ATOM 6029 C CA . ASP A 1 795 ? 5.653 -38.810 35.633 1.00 30.22 795 ASP A CA 1
ATOM 6030 C C . ASP A 1 795 ? 6.055 -37.770 34.572 1.00 30.22 795 ASP A C 1
ATOM 6032 O O . ASP A 1 795 ? 6.345 -38.075 33.416 1.00 30.22 795 ASP A O 1
ATOM 6036 N N . ALA A 1 796 ? 6.223 -36.532 35.043 1.00 32.53 796 ALA A N 1
ATOM 6037 C CA . ALA A 1 796 ? 7.017 -35.499 34.393 1.00 32.53 796 ALA A CA 1
ATOM 6038 C C . ALA A 1 796 ? 8.515 -35.837 34.510 1.00 32.53 796 ALA A C 1
ATOM 6040 O O . ALA A 1 796 ? 9.223 -35.323 35.375 1.00 32.53 796 ALA A O 1
ATOM 6041 N N . LYS A 1 797 ? 9.006 -36.729 33.650 1.00 30.56 797 LYS A N 1
ATOM 6042 C CA . LYS A 1 797 ? 10.441 -36.941 33.424 1.00 30.56 797 LYS A CA 1
ATOM 6043 C C . LYS A 1 797 ? 10.683 -37.155 31.939 1.00 30.56 797 LYS A C 1
ATOM 6045 O O . LYS A 1 797 ? 10.608 -38.279 31.474 1.00 30.56 797 LYS A O 1
ATOM 6050 N N . ASP A 1 798 ? 10.863 -36.045 31.228 1.00 33.03 798 ASP A N 1
ATOM 6051 C CA . ASP A 1 798 ? 11.763 -35.877 30.073 1.00 33.03 798 ASP A CA 1
ATOM 6052 C C . ASP A 1 798 ? 11.430 -34.545 29.382 1.00 33.03 798 ASP A C 1
ATOM 6054 O O . ASP A 1 798 ? 10.789 -34.486 28.336 1.00 33.03 798 ASP A O 1
ATOM 6058 N N . ALA A 1 799 ? 11.834 -33.435 30.010 1.00 34.03 799 ALA A N 1
ATOM 6059 C CA . ALA A 1 799 ? 11.684 -32.087 29.449 1.00 34.03 799 ALA A CA 1
ATOM 6060 C C . ALA A 1 799 ? 12.938 -31.593 28.692 1.00 34.03 799 ALA A C 1
ATOM 6062 O O . ALA A 1 799 ? 12.883 -30.537 28.066 1.00 34.03 799 ALA A O 1
ATOM 6063 N N . ASP A 1 800 ? 14.039 -32.355 28.706 1.00 31.33 800 ASP A N 1
ATOM 6064 C CA . ASP A 1 800 ? 15.360 -31.889 28.247 1.00 31.33 800 ASP A CA 1
ATOM 6065 C C . ASP A 1 800 ? 15.805 -32.432 26.874 1.00 31.33 800 ASP A C 1
ATOM 6067 O O . ASP A 1 800 ? 16.959 -32.268 26.487 1.00 31.33 800 ASP A O 1
ATOM 6071 N N . SER A 1 801 ? 14.919 -33.050 26.084 1.00 33.75 801 SER A N 1
ATOM 6072 C CA . SER A 1 801 ? 15.287 -33.515 24.734 1.00 33.75 801 SER A CA 1
ATOM 6073 C C . SER A 1 801 ? 14.213 -33.257 23.675 1.00 33.75 801 SER A C 1
ATOM 6075 O O . SER A 1 801 ? 13.583 -34.170 23.152 1.00 33.75 801 SER A O 1
ATOM 6077 N N . LEU A 1 802 ? 14.017 -31.990 23.299 1.00 31.91 802 LEU A N 1
ATOM 6078 C CA . LEU A 1 802 ? 13.241 -31.633 22.104 1.00 31.91 802 LEU A CA 1
ATOM 6079 C C . LEU A 1 802 ? 13.971 -30.545 21.290 1.00 31.91 802 LEU A C 1
ATOM 6081 O O . LEU A 1 802 ? 14.581 -29.656 21.877 1.00 31.91 802 LEU A O 1
ATOM 6085 N N . PRO A 1 803 ? 13.960 -30.634 19.945 1.00 28.75 803 PRO A N 1
ATOM 6086 C CA . PRO A 1 803 ? 14.955 -30.014 19.066 1.00 28.75 803 PRO A CA 1
ATOM 6087 C C . PRO A 1 803 ? 15.008 -28.476 19.114 1.00 28.75 803 PRO A C 1
ATOM 6089 O O . PRO A 1 803 ? 13.983 -27.801 19.047 1.00 28.75 803 PRO A O 1
ATOM 6092 N N . ASP A 1 804 ? 16.237 -27.947 19.089 1.00 30.48 804 ASP A N 1
ATOM 6093 C CA . ASP A 1 804 ? 16.659 -26.532 19.188 1.00 30.48 804 ASP A CA 1
ATOM 6094 C C . ASP A 1 804 ? 16.153 -25.563 18.097 1.00 30.48 804 ASP A C 1
ATOM 6096 O O . ASP A 1 804 ? 16.604 -24.420 18.014 1.00 30.48 804 ASP A O 1
ATOM 6100 N N . LYS A 1 805 ? 15.224 -25.963 17.222 1.00 28.72 805 LYS A N 1
ATOM 6101 C CA . LYS A 1 805 ? 14.741 -25.092 16.137 1.00 28.72 805 LYS A CA 1
ATOM 6102 C C . LYS A 1 805 ? 13.294 -24.683 16.336 1.00 28.72 805 LYS A C 1
ATOM 6104 O O . LYS A 1 805 ? 12.376 -25.177 15.690 1.00 28.72 805 LYS A O 1
ATOM 6109 N N . PHE A 1 806 ? 13.137 -23.704 17.217 1.00 28.95 806 PHE A N 1
ATOM 6110 C CA . PHE A 1 806 ? 11.991 -22.811 17.260 1.00 28.95 806 PHE A CA 1
ATOM 6111 C C . PHE A 1 806 ? 12.264 -21.625 16.318 1.00 28.95 806 PHE A C 1
ATOM 6113 O O . PHE A 1 806 ? 13.214 -20.875 16.535 1.00 28.95 806 PHE A O 1
ATOM 6120 N N . LEU A 1 807 ? 11.451 -21.445 15.273 1.00 27.41 807 LEU A N 1
ATOM 6121 C CA . LEU A 1 807 ? 11.382 -20.176 14.539 1.00 27.41 807 LEU A CA 1
ATOM 6122 C C . LEU A 1 807 ? 10.558 -19.211 15.395 1.00 27.41 807 LEU A C 1
ATOM 6124 O O . LEU A 1 807 ? 9.329 -19.259 15.414 1.00 27.41 807 LEU A O 1
ATOM 6128 N N . GLY A 1 808 ? 11.258 -18.417 16.203 1.00 24.12 808 GLY A N 1
ATOM 6129 C CA . GLY A 1 808 ? 10.655 -17.367 17.012 1.00 24.12 808 GLY A CA 1
ATOM 6130 C C . GLY A 1 808 ? 10.187 -16.181 16.169 1.00 24.12 808 GLY A C 1
ATOM 6131 O O . GLY A 1 808 ? 10.593 -16.007 15.027 1.00 24.12 808 GLY A O 1
ATOM 6132 N N . PHE A 1 809 ? 9.378 -15.324 16.789 1.00 29.94 809 PHE A N 1
ATOM 6133 C CA . PHE A 1 809 ? 8.821 -14.059 16.282 1.00 29.94 809 PHE A CA 1
ATOM 6134 C C . PHE A 1 809 ? 9.853 -12.999 15.830 1.00 29.94 809 PHE A C 1
ATOM 6136 O O . PHE A 1 809 ? 9.495 -11.843 15.636 1.00 29.94 809 PHE A O 1
ATOM 6143 N N . HIS A 1 810 ? 11.123 -13.361 15.654 1.00 25.22 810 HIS A N 1
ATOM 6144 C CA . HIS A 1 810 ? 12.165 -12.448 15.189 1.00 25.22 810 HIS A CA 1
ATOM 6145 C C . HIS A 1 810 ? 12.073 -12.117 13.687 1.00 25.22 810 HIS A C 1
ATOM 6147 O O . HIS A 1 810 ? 12.695 -11.148 13.262 1.00 25.22 810 HIS A O 1
ATOM 6153 N N . ASP A 1 811 ? 11.258 -12.853 12.919 1.00 25.17 811 ASP A N 1
ATOM 6154 C CA . ASP A 1 811 ? 11.155 -12.724 11.456 1.00 25.17 811 ASP A CA 1
ATOM 6155 C C . ASP A 1 811 ? 9.832 -12.093 10.959 1.00 25.17 811 ASP A C 1
ATOM 6157 O O . ASP A 1 811 ? 9.496 -12.208 9.782 1.00 25.17 811 ASP A O 1
ATOM 6161 N N . CYS A 1 812 ? 9.066 -11.407 11.819 1.00 25.34 812 CYS A N 1
ATOM 6162 C CA . CYS A 1 812 ? 7.829 -10.713 11.420 1.00 25.34 812 CYS A CA 1
ATOM 6163 C C . CYS A 1 812 ? 7.841 -9.251 11.916 1.00 25.34 812 CYS A C 1
ATOM 6165 O O . CYS A 1 812 ? 7.461 -9.009 13.060 1.00 25.34 812 CYS A O 1
ATOM 6167 N N . PRO A 1 813 ? 8.279 -8.275 11.094 1.00 23.39 813 PRO A N 1
ATOM 6168 C CA . PRO A 1 813 ? 8.406 -6.875 11.520 1.00 23.39 813 PRO A CA 1
ATOM 6169 C C . PRO A 1 813 ? 7.077 -6.113 11.658 1.00 23.39 813 PRO A C 1
ATOM 6171 O O . PRO A 1 813 ? 7.076 -5.039 12.247 1.00 23.39 813 PRO A O 1
ATOM 6174 N N . ASP A 1 814 ? 5.963 -6.656 11.152 1.00 27.50 814 ASP A N 1
ATOM 6175 C CA . ASP A 1 814 ? 4.663 -5.968 11.094 1.00 27.50 814 ASP A CA 1
ATOM 6176 C C . ASP A 1 814 ? 3.579 -6.667 11.933 1.00 27.50 814 ASP A C 1
ATOM 6178 O O . ASP A 1 814 ? 2.538 -7.085 11.414 1.00 27.50 814 ASP A O 1
ATOM 6182 N N . PHE A 1 815 ? 3.827 -6.803 13.238 1.00 25.02 815 PHE A N 1
ATOM 6183 C CA . PHE A 1 815 ? 2.788 -7.074 14.237 1.00 25.02 815 PHE A CA 1
ATOM 6184 C C . PHE A 1 815 ? 3.023 -6.306 15.530 1.00 25.02 815 PHE A C 1
ATOM 6186 O O . PHE A 1 815 ? 4.105 -6.490 16.132 1.00 25.02 815 PHE A O 1
#